Protein 6TNM (pdb70)

Organism: Escherichia coli (strain K12) (NCBI:txid83333)

B-factor: mean 62.76, std 23.42, range [11.41, 174.15]

Radius of gyration: 28.69 Å; Cα contacts (8 Å, |Δi|>4): 1382; chains: 1; bounding box: 67×79×62 Å

CATH classification: 3.90.226.10 (+2 more: 3.40.50.720, 1.10.1040.50)

Foldseek 3Di:
DQADDQQWGKDDDDQQAIEIEGRHPDQAAECEPVNLVSLQVVLVSVVPDPSHAHYEYEYPHQFGHQAHDLLCLLVLLPPDLVVNLVSLLVSLVSLLSVLPRPYQYAYLGHAEQEYVSLLNRLSGLAYEYEQNYKYAYQLLLLQFFRRNCLLQSCCLFQPVQVSLVRGLNSGIDGPVVCCVRGSHVYYDHPVCSVVVRVVVRVCVSVPNDPRVVSSVSSFFAHPADPVRLVVRLVVSVVVNCVPQNDPRVHSVLSSVLSSVCGRHGSSVSSVSSSVSRSVSSNDLLSVLSSLLVVLLVVLVVVLCVLLVPADAWAEEEEEAQALQNLLVQLLLLVLHHFYEYEYADVVRVCNRLVNNVVVLVVCCVPVHDPPVCSVVRSVSYDYDNDCPCQAPGQEYEYPDDLDLVVLLVVVQVSLVVHDDNHAYEYQHQFDWQQVSLVSHPRSLRYWYFHAAPVRVQQQETETEAYPNPHSNNVSNVSSSSVSSVGRYFYFYIAGRQQQRLLVLLLLVLVQLCLQAAEDQVVLQVLCCNPQNFVTGNQLVQQVCWLVNSVVSLVSSCVRCVVFSDDDAATLSNLQVVVVQTHVPVQGGCFGFDQDPVGHTDGHHDPVSVVSSPVSHDHHDDDDSLRSCLSNCLLSLLRLVVSPVVRRGPAPSSQQNCCCSHRVRPSSCSGSLSVCLVPQLLVNVVSLVVVVPSTVSSVRDVVSVVCSVVSHGRDDDDRD

Structure (mmCIF, N/CA/C/O backbone):
data_6TNM
#
_entry.id   6TNM
#
_cell.length_a   130.384
_cell.length_b   214.113
_cell.length_c   76.520
_cell.angle_alpha   90.000
_cell.angle_beta   90.000
_cell.angle_gamma   90.000
#
_symmetry.space_group_name_H-M   'C 2 2 21'
#
loop_
_entity.id
_entity.type
_entity.pdbx_description
1 polymer 'Fatty acid oxidation complex subunit alpha'
2 non-polymer GLYCEROL
3 non-polymer "ADENOSINE-5'-TRIPHOSPHATE"
4 non-polymer 'NITRATE ION'
5 water water
#
loop_
_atom_site.group_PDB
_atom_site.id
_atom_site.type_symbol
_atom_site.label_atom_id
_atom_site.label_alt_id
_atom_site.label_comp_id
_atom_site.label_asym_id
_atom_site.label_entity_id
_atom_site.label_seq_id
_atom_site.pdbx_PDB_ins_code
_atom_site.Cartn_x
_atom_site.Cartn_y
_atom_site.Cartn_z
_atom_site.occupancy
_atom_site.B_iso_or_equiv
_atom_site.auth_seq_id
_atom_site.auth_comp_id
_atom_site.auth_asym_id
_atom_site.auth_atom_id
_atom_site.pdbx_PDB_model_num
ATOM 1 N N . MET A 1 15 ? 58.79773 51.77957 14.73868 1.000 91.15170 1 MET A N 1
ATOM 2 C CA . MET A 1 15 ? 58.08034 52.22653 13.55225 1.000 92.73435 1 MET A CA 1
ATOM 3 C C . MET A 1 15 ? 56.78819 52.94887 13.93119 1.000 89.37515 1 MET A C 1
ATOM 4 O O . MET A 1 15 ? 56.35355 52.89495 15.08114 1.000 90.99893 1 MET A O 1
ATOM 9 N N . LEU A 1 16 ? 56.17936 53.62602 12.95744 1.000 85.07944 2 LEU A N 1
ATOM 10 C CA . LEU A 1 16 ? 55.02648 54.46924 13.25829 1.000 82.32315 2 LEU A CA 1
ATOM 11 C C . LEU A 1 16 ? 53.78012 53.63171 13.51757 1.000 81.41638 2 LEU A C 1
ATOM 12 O O . LEU A 1 16 ? 53.09626 53.81544 14.53184 1.000 84.17269 2 LEU A O 1
ATOM 17 N N . TYR A 1 17 ? 53.46836 52.70750 12.61250 1.000 77.03596 3 TYR A N 1
ATOM 18 C CA . TYR A 1 17 ? 52.27757 51.87995 12.73141 1.000 69.99326 3 TYR A CA 1
ATOM 19 C C . TYR A 1 17 ? 52.58247 50.47116 12.24736 1.000 70.41945 3 TYR A C 1
ATOM 20 O O . TYR A 1 17 ? 53.21766 50.28654 11.20521 1.000 69.76170 3 TYR A O 1
ATOM 29 N N . LYS A 1 18 ? 52.12005 49.48375 13.01110 1.000 69.70356 4 LYS A N 1
ATOM 30 C CA . LYS A 1 18 ? 52.25217 48.07649 12.65847 1.000 69.16632 4 LYS A CA 1
ATOM 31 C C .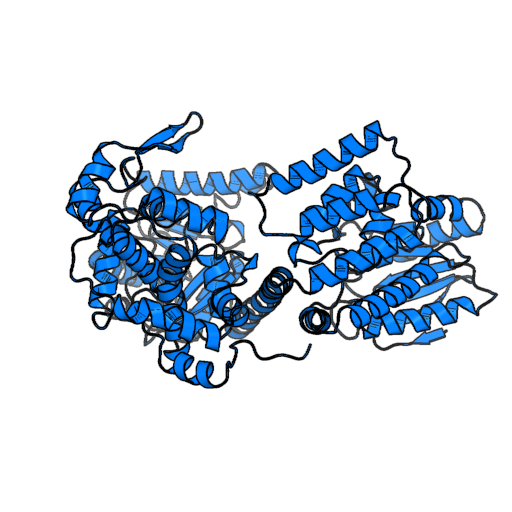 LYS A 1 18 ? 50.87967 47.42924 12.73557 1.000 67.15275 4 LYS A C 1
ATOM 32 O O . LYS A 1 18 ? 50.24075 47.44805 13.79294 1.000 68.96797 4 LYS A O 1
ATOM 38 N N . GLY A 1 19 ? 50.42469 46.86960 11.61476 1.000 63.88222 5 GLY A N 1
ATOM 39 C CA . GLY A 1 19 ? 49.19279 46.11913 11.56156 1.000 58.32205 5 GLY A CA 1
ATOM 40 C C . GLY A 1 19 ? 49.45331 44.65908 11.23285 1.000 58.09419 5 GLY A C 1
ATOM 41 O O . GLY A 1 19 ? 50.59622 44.22292 11.07154 1.000 59.92071 5 GLY A O 1
ATOM 42 N N . ASP A 1 20 ? 48.35587 43.90693 11.13782 1.000 57.82464 6 ASP A N 1
ATOM 43 C CA . ASP A 1 20 ? 48.46522 42.49003 10.81120 1.000 62.30324 6 ASP A CA 1
ATOM 44 C C . ASP A 1 20 ? 48.88847 42.27377 9.36418 1.000 65.26017 6 ASP A C 1
ATOM 45 O O . ASP A 1 20 ? 49.59044 41.30082 9.06521 1.000 67.15437 6 ASP A O 1
ATOM 50 N N . THR A 1 21 ? 48.48760 43.16638 8.45755 1.000 62.12907 7 THR A N 1
ATOM 51 C CA . THR A 1 21 ? 48.76781 42.99921 7.03978 1.000 52.11773 7 THR A CA 1
ATOM 52 C C . THR A 1 21 ? 49.66304 44.07816 6.44577 1.000 50.72453 7 THR A C 1
ATOM 53 O O . THR A 1 21 ? 50.03743 43.96136 5.27321 1.000 48.15908 7 THR A O 1
ATOM 57 N N . LEU A 1 22 ? 50.02039 45.11235 7.20457 1.000 50.62681 8 LEU A N 1
ATOM 58 C CA . LEU A 1 22 ? 50.88290 46.16675 6.68742 1.000 47.93056 8 LEU A CA 1
ATOM 59 C C . LEU A 1 22 ? 51.52574 46.90024 7.85517 1.000 50.41892 8 LEU A C 1
ATOM 60 O O . LEU A 1 22 ? 51.00640 46.89734 8.97389 1.000 50.51529 8 LEU A O 1
ATOM 65 N N . TYR A 1 23 ? 52.66753 47.53064 7.57973 1.000 54.08450 9 TYR A N 1
ATOM 66 C CA . TYR A 1 23 ? 53.36790 48.32494 8.57938 1.000 55.36780 9 TYR A CA 1
ATOM 67 C C . TYR A 1 23 ? 53.89554 49.60053 7.93421 1.000 57.14546 9 TYR A C 1
ATOM 68 O O . TYR A 1 23 ? 53.90075 49.75006 6.70942 1.000 57.03461 9 TYR A O 1
ATOM 77 N N . LEU A 1 24 ? 54.34971 50.52494 8.78060 1.000 58.51287 10 LEU A N 1
ATOM 78 C CA . LEU A 1 24 ? 54.77356 51.85159 8.34854 1.000 60.55076 10 LEU A CA 1
ATOM 79 C C . LEU A 1 24 ? 55.95820 52.29233 9.19502 1.000 62.77484 10 LEU A C 1
ATOM 80 O O . LEU A 1 24 ? 55.90309 52.21007 10.42500 1.000 67.98909 10 LEU A O 1
ATOM 85 N N . ASP A 1 25 ? 57.01792 52.76999 8.54181 1.000 62.30033 11 ASP A N 1
ATOM 86 C CA . ASP A 1 25 ? 58.21923 53.19134 9.25054 1.000 72.21348 11 ASP A CA 1
ATOM 87 C C . ASP A 1 25 ? 58.89639 54.32550 8.49354 1.000 79.37560 11 ASP A C 1
ATOM 88 O O . ASP A 1 25 ? 58.72115 54.48325 7.28235 1.000 85.18202 11 ASP A O 1
ATOM 93 N N . TRP A 1 26 ? 59.67778 55.11607 9.22867 1.000 82.87311 12 TRP A N 1
ATOM 94 C CA . TRP A 1 26 ? 60.52727 56.12171 8.60907 1.000 85.06479 12 TRP A CA 1
ATOM 95 C C . TRP A 1 26 ? 61.68239 55.45193 7.87022 1.000 89.94650 12 TRP A C 1
ATOM 96 O O . TRP A 1 26 ? 62.06477 54.31479 8.15856 1.000 89.21782 12 TRP A O 1
ATOM 107 N N . LEU A 1 27 ? 62.25055 56.17794 6.91127 1.000 94.98383 13 LEU A N 1
ATOM 108 C CA . LEU A 1 27 ? 63.32933 55.61899 6.11136 1.000 98.81578 13 LEU A CA 1
ATOM 109 C C . LEU A 1 27 ? 64.15610 56.74936 5.51786 1.000 103.14229 13 LEU A C 1
ATOM 110 O O . LEU A 1 27 ? 63.64747 57.84734 5.27526 1.000 104.55720 13 LEU A O 1
ATOM 115 N N . GLU A 1 28 ? 65.44183 56.46267 5.30297 1.000 106.81894 14 GLU A N 1
ATOM 116 C CA . GLU A 1 28 ? 66.35319 57.35180 4.58914 1.000 113.29307 14 GLU A CA 1
ATOM 117 C C . GLU A 1 28 ? 66.41131 58.74680 5.20181 1.000 114.27241 14 GLU A C 1
ATOM 118 O O . GLU A 1 28 ? 67.01391 58.94650 6.26164 1.000 116.78203 14 GLU A O 1
ATOM 124 N N . ASP A 1 29 ? 65.78489 59.71890 4.52725 1.000 111.27838 15 ASP A N 1
ATOM 125 C CA . ASP A 1 29 ? 65.83759 61.13645 4.89453 1.000 111.76069 15 ASP A CA 1
ATOM 126 C C . ASP A 1 29 ? 64.41271 61.69252 4.85452 1.000 105.31695 15 ASP A C 1
ATOM 127 O O . ASP A 1 29 ? 63.98948 62.28255 3.85857 1.000 108.51978 15 ASP A O 1
ATOM 132 N N . GLY A 1 30 ? 63.67429 61.49464 5.94497 1.000 104.60362 16 GLY A N 1
ATOM 133 C CA . GLY A 1 30 ? 62.35827 62.08559 6.09188 1.000 101.02175 16 GLY A CA 1
ATOM 134 C C . GLY A 1 30 ? 61.29034 61.57970 5.15160 1.000 97.95823 16 GLY A C 1
ATOM 135 O O . GLY A 1 30 ? 60.28012 62.26089 4.96294 1.000 98.36561 16 GLY A O 1
ATOM 136 N N . ILE A 1 31 ? 61.47261 60.40581 4.55671 1.000 90.27913 17 ILE A N 1
ATOM 137 C CA . ILE A 1 31 ? 60.47693 59.80154 3.67841 1.000 86.98618 17 ILE A CA 1
ATOM 138 C C . ILE A 1 31 ? 59.92227 58.56280 4.36763 1.000 84.91523 17 ILE A C 1
ATOM 139 O O . ILE A 1 31 ? 60.68420 57.72670 4.86847 1.000 87.61067 17 ILE A O 1
ATOM 144 N N . ALA A 1 32 ? 58.59741 58.45962 4.41652 1.000 81.19008 18 ALA A N 1
ATOM 145 C CA . ALA A 1 32 ? 57.95645 57.31272 5.03471 1.000 71.04183 18 ALA A CA 1
ATOM 146 C C . ALA A 1 32 ? 57.89015 56.14780 4.05120 1.000 72.65465 18 ALA A C 1
ATOM 147 O O . ALA A 1 32 ? 58.12223 56.29550 2.84792 1.000 79.21238 18 ALA A O 1
ATOM 149 N N . GLU A 1 33 ? 57.56358 54.97193 4.58123 1.000 67.34166 19 GLU A N 1
ATOM 150 C CA . GLU A 1 33 ? 57.49822 53.75125 3.78320 1.000 64.41000 19 GLU A CA 1
ATOM 151 C C . GLU A 1 33 ? 56.35324 52.89200 4.30005 1.000 58.88503 19 GLU A C 1
ATOM 152 O O . GLU A 1 33 ? 56.40331 52.40461 5.43414 1.000 60.86994 19 GLU A O 1
ATOM 158 N N . LEU A 1 34 ? 55.32836 52.70623 3.47145 1.000 55.10283 20 LEU A N 1
ATOM 159 C CA . LEU A 1 34 ? 54.20940 51.82446 3.78099 1.000 52.46906 20 LEU A CA 1
ATOM 160 C C . LEU A 1 34 ? 54.39197 50.51677 3.02222 1.000 54.99076 20 LEU A C 1
ATOM 161 O O . LEU A 1 34 ? 54.35879 50.50145 1.78703 1.000 62.51366 20 LEU A O 1
ATOM 166 N N . VAL A 1 35 ? 54.57975 49.42707 3.75999 1.000 50.78282 21 VAL A N 1
ATOM 167 C CA . VAL A 1 35 ? 54.82290 48.10987 3.18573 1.000 51.51481 21 VAL A CA 1
ATOM 168 C C . VAL A 1 35 ? 53.60839 47.23303 3.44806 1.000 48.16722 21 VAL A C 1
ATOM 169 O O . VAL A 1 35 ? 53.12610 47.15288 4.58376 1.000 48.65048 21 VAL A O 1
ATOM 173 N N . PHE A 1 36 ? 53.11744 46.57602 2.40058 1.000 49.55232 22 PHE A N 1
ATOM 174 C CA . PHE A 1 36 ? 52.03570 45.60247 2.52754 1.000 52.44080 22 PHE A CA 1
ATOM 175 C C . PHE A 1 36 ? 52.66762 44.23769 2.76784 1.000 58.16040 22 PHE A C 1
ATOM 176 O O . PHE A 1 36 ? 53.12561 43.57831 1.83173 1.000 60.25039 22 PHE A O 1
ATOM 184 N N . ASP A 1 37 ? 52.69280 43.80860 4.02740 1.000 60.56457 23 ASP A N 1
ATOM 185 C CA . ASP A 1 37 ? 53.29194 42.53445 4.42409 1.000 65.47843 23 ASP A CA 1
ATOM 186 C C . ASP A 1 37 ? 52.21686 41.70533 5.12113 1.000 65.41549 23 ASP A C 1
ATOM 187 O O . ASP A 1 37 ? 52.15528 41.64196 6.35113 1.000 69.06833 23 ASP A O 1
ATOM 192 N N . ALA A 1 38 ? 51.36669 41.06811 4.32036 1.000 60.06557 24 ALA A N 1
ATOM 193 C CA . ALA A 1 38 ? 50.32584 40.20654 4.84724 1.000 55.79086 24 ALA A CA 1
ATOM 194 C C . ALA A 1 38 ? 50.93979 38.94582 5.45354 1.000 58.86378 24 ALA A C 1
ATOM 195 O O . ALA A 1 38 ? 52.06245 38.56544 5.11545 1.000 59.68210 24 ALA A O 1
ATOM 197 N N . PRO A 1 39 ? 50.22559 38.28368 6.36881 1.000 56.91993 25 PRO A N 1
ATOM 198 C CA . PRO A 1 39 ? 50.76025 37.03897 6.94257 1.000 57.28517 25 PRO A CA 1
ATOM 199 C C . PRO A 1 39 ? 50.79233 35.88198 5.96081 1.000 62.06745 25 PRO A C 1
ATOM 200 O O . PRO A 1 39 ? 51.51622 34.90837 6.20402 1.000 62.85497 25 PRO A O 1
ATOM 204 N N . GLY A 1 40 ? 50.04504 35.95463 4.86793 1.000 66.85352 26 GLY A N 1
ATOM 205 C CA . GLY A 1 40 ? 49.96112 34.87700 3.90274 1.000 70.73936 26 GLY A CA 1
ATOM 206 C C . GLY A 1 40 ? 50.95596 35.01300 2.77188 1.000 75.02206 26 GLY A C 1
ATOM 207 O O . GLY A 1 40 ? 52.06169 35.53705 2.93849 1.000 76.96163 26 GLY A O 1
ATOM 208 N N . SER A 1 41 ? 50.55367 34.52949 1.59752 1.000 78.31449 27 SER A N 1
ATOM 209 C CA . SER A 1 41 ? 51.40409 34.55247 0.41600 1.000 74.48352 27 SER A CA 1
ATOM 210 C C . SER A 1 41 ? 51.10647 35.71444 -0.52065 1.000 62.86467 27 SER A C 1
ATOM 211 O O . SER A 1 41 ? 51.98433 36.10118 -1.29935 1.000 59.62221 27 SER A O 1
ATOM 214 N N . VAL A 1 42 ? 49.90125 36.27637 -0.46914 1.000 55.12094 28 VAL A N 1
ATOM 215 C CA . VAL A 1 42 ? 49.52229 37.38809 -1.33086 1.000 51.34583 28 VAL A CA 1
ATOM 216 C C . VAL A 1 42 ? 48.78350 38.42597 -0.49717 1.000 47.61213 28 VAL A C 1
ATOM 217 O O . VAL A 1 42 ? 48.04948 38.09323 0.43747 1.000 50.07320 28 VAL A O 1
ATOM 221 N N . ASN A 1 43 ? 48.98478 39.69388 -0.84219 1.000 42.20743 29 ASN A N 1
ATOM 222 C CA . ASN A 1 43 ? 48.36891 40.80587 -0.13141 1.000 35.62698 29 ASN A CA 1
ATOM 223 C C . ASN A 1 43 ? 47.06499 41.19071 -0.81574 1.000 41.74309 29 ASN A C 1
ATOM 224 O O . ASN A 1 43 ? 47.01340 41.31160 -2.04415 1.000 49.41358 29 ASN A O 1
ATOM 229 N N . LYS A 1 44 ? 46.01354 41.37618 -0.02136 1.000 27.17819 30 LYS A N 1
ATOM 230 C CA . LYS A 1 44 ? 44.70110 41.70715 -0.55403 1.000 31.96850 30 LYS A CA 1
ATOM 231 C C . LYS A 1 44 ? 44.06930 42.80713 0.28611 1.000 33.93811 30 LYS A C 1
ATOM 232 O O . LYS A 1 44 ? 44.27251 42.87767 1.50108 1.000 36.50459 30 LYS A O 1
ATOM 238 N N . LEU A 1 45 ? 43.29757 43.66934 -0.37841 1.000 35.28618 31 LEU A N 1
ATOM 239 C CA . LEU A 1 45 ? 42.59333 44.76247 0.29202 1.000 38.96982 31 LEU A CA 1
ATOM 240 C C . LEU A 1 45 ? 41.27095 44.24186 0.85626 1.000 49.99688 31 LEU A C 1
ATOM 241 O O . LEU A 1 45 ? 40.17487 44.58085 0.40428 1.000 58.95874 31 LEU A O 1
ATOM 246 N N . ASP A 1 46 ? 41.39476 43.39064 1.87086 1.000 49.93542 32 ASP A N 1
ATOM 247 C CA . ASP A 1 46 ? 40.22681 42.91206 2.58907 1.000 46.64642 32 ASP A CA 1
ATOM 248 C C . ASP A 1 46 ? 39.65918 44.03748 3.45363 1.000 47.52306 32 ASP A C 1
ATOM 249 O O . ASP A 1 46 ? 40.20986 45.13957 3.53192 1.000 49.76081 32 ASP A O 1
ATOM 254 N N . THR A 1 47 ? 38.53104 43.75477 4.10991 1.000 48.01819 33 THR A N 1
ATOM 255 C CA . THR A 1 47 ? 37.88385 44.77075 4.93504 1.000 49.78527 33 THR A CA 1
ATOM 256 C C . THR A 1 47 ? 38.78914 45.23514 6.06869 1.000 54.06295 33 THR A C 1
ATOM 257 O O . THR A 1 47 ? 38.74924 46.40907 6.45647 1.000 58.35052 33 THR A O 1
ATOM 261 N N . ALA A 1 48 ? 39.61891 44.33707 6.60272 1.000 54.84744 34 ALA A N 1
ATOM 262 C CA . ALA A 1 48 ? 40.53675 44.72612 7.66731 1.000 48.17829 34 ALA A CA 1
ATOM 263 C C . ALA A 1 48 ? 41.70454 45.53967 7.12233 1.000 44.18412 34 ALA A C 1
ATOM 264 O O . ALA A 1 48 ? 42.16666 46.48382 7.77352 1.000 42.78777 34 ALA A O 1
ATOM 266 N N . THR A 1 49 ? 42.19678 45.18949 5.93069 1.000 43.14327 35 THR A N 1
ATOM 267 C CA . THR A 1 49 ? 43.33884 45.90316 5.36625 1.000 41.75194 35 THR A CA 1
ATOM 268 C C . THR A 1 49 ? 42.95841 47.32183 4.95758 1.000 41.24101 35 THR A C 1
ATOM 269 O O . THR A 1 49 ? 43.75961 48.25177 5.10805 1.000 43.31925 35 THR A O 1
ATOM 273 N N . VAL A 1 50 ? 41.74345 47.50818 4.43518 1.000 37.75583 36 VAL A N 1
ATOM 274 C CA . VAL A 1 50 ? 41.25937 48.85693 4.15054 1.000 37.81978 36 VAL A CA 1
ATOM 275 C C . VAL A 1 50 ? 41.17592 49.66781 5.43707 1.000 41.00626 36 VAL A C 1
ATOM 276 O O . VAL A 1 50 ? 41.52346 50.85518 5.46698 1.000 41.22717 36 VAL A O 1
ATOM 280 N N . ALA A 1 51 ? 40.71997 49.03718 6.52160 1.000 44.02167 37 ALA A N 1
ATOM 281 C CA . ALA A 1 51 ? 40.70865 49.70049 7.82086 1.000 43.36873 37 ALA A CA 1
ATOM 282 C C . ALA A 1 51 ? 42.12516 49.92914 8.32912 1.000 46.10488 37 ALA A C 1
ATOM 283 O O . ALA A 1 51 ? 42.45855 51.02253 8.80126 1.000 46.40615 37 ALA A O 1
ATOM 285 N N . SER A 1 52 ? 42.97198 48.89920 8.24640 1.000 46.48319 38 SER A N 1
ATOM 286 C CA . SER A 1 52 ? 44.35316 49.03469 8.69411 1.000 42.29081 38 SER A CA 1
ATOM 287 C C . SER A 1 52 ? 45.09397 50.09408 7.88998 1.000 42.40648 38 SER A C 1
ATOM 288 O O . SER A 1 52 ? 45.99109 50.76135 8.41786 1.000 45.09126 38 SER A O 1
ATOM 291 N N . LEU A 1 53 ? 44.72987 50.26544 6.61687 1.000 43.56550 39 LEU A N 1
ATOM 292 C CA . LEU A 1 53 ? 45.28466 51.35801 5.82544 1.000 46.60974 39 LEU A CA 1
ATOM 293 C C . LEU A 1 53 ? 44.77870 52.70694 6.32180 1.000 49.95572 39 LEU A C 1
ATOM 294 O O . LEU A 1 53 ? 45.52806 53.69030 6.33471 1.000 51.11797 39 LEU A O 1
ATOM 299 N N . GLY A 1 54 ? 43.51187 52.77077 6.73931 1.000 48.57321 40 GLY A N 1
ATOM 300 C CA . GLY A 1 54 ? 42.96079 54.03049 7.21370 1.000 50.59748 40 GLY A CA 1
ATOM 301 C C . GLY A 1 54 ? 43.65848 54.54596 8.45741 1.000 56.47597 40 GLY A C 1
ATOM 302 O O . GLY A 1 54 ? 43.87248 55.75167 8.60681 1.000 59.95207 40 GLY A O 1
ATOM 303 N N . GLU A 1 55 ? 44.02115 53.64088 9.36888 1.000 55.71435 41 GLU A N 1
ATOM 304 C CA . GLU A 1 55 ? 44.77345 54.04975 10.54921 1.000 58.12492 41 GLU A CA 1
ATOM 305 C C . GLU A 1 55 ? 46.20849 54.41754 10.19758 1.000 59.64217 41 GLU A C 1
ATOM 306 O O . GLU A 1 55 ? 46.80027 55.28770 10.84616 1.000 63.82867 41 GLU A O 1
ATOM 312 N N . ALA A 1 56 ? 46.78048 53.77337 9.17741 1.000 55.96144 42 ALA A N 1
ATOM 313 C CA . ALA A 1 56 ? 48.15089 54.08164 8.78284 1.000 51.62067 42 ALA A CA 1
ATOM 314 C C . ALA A 1 56 ? 48.24065 55.44949 8.11802 1.000 52.92117 42 ALA A C 1
ATOM 315 O O . ALA A 1 56 ? 49.16669 56.22089 8.39670 1.000 51.38812 42 ALA A O 1
ATOM 317 N N . ILE A 1 57 ? 47.29024 55.76722 7.23512 1.000 54.73548 43 ILE A N 1
ATOM 318 C CA . ILE A 1 57 ? 47.28752 57.07677 6.59072 1.000 58.55229 43 ILE A CA 1
ATOM 319 C C . ILE A 1 57 ? 47.04641 58.17565 7.61821 1.000 65.30002 43 ILE A C 1
ATOM 320 O O . ILE A 1 57 ? 47.65619 59.24992 7.55229 1.000 67.33920 43 ILE A O 1
ATOM 325 N N . GLY A 1 58 ? 46.16233 57.92369 8.58721 1.000 65.99691 44 GLY A N 1
ATOM 326 C CA . GLY A 1 58 ? 45.89637 58.91636 9.61514 1.000 68.10740 44 GLY A CA 1
ATOM 327 C C . GLY A 1 58 ? 47.12305 59.27350 10.43037 1.000 71.79797 44 GLY A C 1
ATOM 328 O O . GLY A 1 58 ? 47.26669 60.41550 10.87632 1.000 72.24180 44 GLY A O 1
ATOM 329 N N . VAL A 1 59 ? 48.02108 58.30848 10.63926 1.000 69.08196 45 VAL A N 1
ATOM 330 C CA . VAL A 1 59 ? 49.28157 58.60378 11.31232 1.000 66.12537 45 VAL A CA 1
ATOM 331 C C . VAL A 1 59 ? 50.14933 59.50352 10.44076 1.000 69.83339 45 VAL A C 1
ATOM 332 O O . VAL A 1 59 ? 50.83832 60.40101 10.94126 1.000 72.58180 45 VAL A O 1
ATOM 336 N N . LEU A 1 60 ? 50.11921 59.28942 9.12283 1.000 69.19721 46 LEU A N 1
ATOM 337 C CA . LEU A 1 60 ? 50.86259 60.14364 8.20340 1.000 65.69683 46 LEU A CA 1
ATOM 338 C C . LEU A 1 60 ? 50.31461 61.56420 8.15423 1.000 63.34546 46 LEU A C 1
ATOM 339 O O . LEU A 1 60 ? 51.01326 62.46782 7.68351 1.000 61.37202 46 LEU A O 1
ATOM 344 N N . GLU A 1 61 ? 49.08947 61.78083 8.62527 1.000 64.91444 47 GLU A N 1
ATOM 345 C CA . GLU A 1 61 ? 48.45672 63.09166 8.59403 1.000 64.79801 47 GLU A CA 1
ATOM 346 C C . GLU A 1 61 ? 48.74803 63.92528 9.83481 1.000 64.90416 47 GLU A C 1
ATOM 347 O O . GLU A 1 61 ? 48.26195 65.05732 9.93086 1.000 63.62753 47 GLU A O 1
ATOM 353 N N . GLN A 1 62 ? 49.52291 63.39850 10.78297 1.000 68.98321 48 GLN A N 1
ATOM 354 C CA . GLN A 1 62 ? 49.86100 64.11446 12.00718 1.000 76.13030 48 GLN A CA 1
ATOM 355 C C . GLN A 1 62 ? 51.36354 64.08179 12.26260 1.000 83.92136 48 GLN A C 1
ATOM 356 O O . GLN A 1 62 ? 51.80930 64.15963 13.41041 1.000 90.16558 48 GLN A O 1
ATOM 362 N N . GLN A 1 63 ? 52.15283 63.96574 11.19620 1.000 85.27775 49 GLN A N 1
ATOM 363 C CA . GLN A 1 63 ? 53.61094 64.00240 11.25900 1.000 86.58378 49 GLN A CA 1
ATOM 364 C C . GLN A 1 63 ? 54.07820 65.19939 10.44047 1.000 85.00475 49 GLN A C 1
ATOM 365 O O . GLN A 1 63 ? 54.05654 65.15945 9.20544 1.000 81.02139 49 GLN A O 1
ATOM 371 N N . SER A 1 64 ? 54.49718 66.26357 11.12840 1.000 92.13942 50 SER A N 1
ATOM 372 C CA . SER A 1 64 ? 54.86069 67.50214 10.44998 1.000 92.92060 50 SER A CA 1
ATOM 373 C C . SER A 1 64 ? 56.16106 67.38524 9.66667 1.000 102.87541 50 SER A C 1
ATOM 374 O O . SER A 1 64 ? 56.40545 68.20119 8.77126 1.000 100.87736 50 SER A O 1
ATOM 377 N N . ASP A 1 65 ? 56.99560 66.39900 9.98137 1.000 113.09684 51 ASP A N 1
ATOM 378 C CA . ASP A 1 65 ? 58.29303 66.22901 9.34356 1.000 117.89258 51 ASP A CA 1
ATOM 379 C C . ASP A 1 65 ? 58.22059 65.39062 8.07407 1.000 112.83023 51 ASP A C 1
ATOM 380 O O . ASP A 1 65 ? 59.26490 65.06766 7.49853 1.000 116.35451 51 ASP A O 1
ATOM 385 N N . LEU A 1 66 ? 57.01848 65.03416 7.62874 1.000 99.10064 52 LEU A N 1
ATOM 386 C CA . LEU A 1 66 ? 56.86979 64.16487 6.47004 1.000 85.11407 52 LEU A CA 1
ATOM 387 C C . LEU A 1 66 ? 57.22083 64.91456 5.19159 1.000 89.48756 52 LEU A C 1
ATOM 388 O O . LEU A 1 66 ? 56.69687 66.00191 4.93062 1.000 91.12502 52 LEU A O 1
ATOM 393 N N . LYS A 1 67 ? 58.11310 64.32916 4.39224 1.000 89.50937 53 LYS A N 1
ATOM 394 C CA . LYS A 1 67 ? 58.49116 64.90536 3.11141 1.000 87.66438 53 LYS A CA 1
ATOM 395 C C . LYS A 1 67 ? 58.34320 63.94790 1.93962 1.000 91.38429 53 LYS A C 1
ATOM 396 O O . LYS A 1 67 ? 58.39237 64.40309 0.79220 1.000 90.89548 53 LYS A O 1
ATOM 402 N N . GLY A 1 68 ? 58.15011 62.65429 2.18198 1.000 94.37417 54 GLY A N 1
ATOM 403 C CA . GLY A 1 68 ? 57.94105 61.70487 1.10535 1.000 88.31110 54 GLY A CA 1
ATOM 404 C C . GLY A 1 68 ? 57.22727 60.47243 1.60740 1.000 82.04999 54 GLY A C 1
ATOM 405 O O . GLY A 1 68 ? 57.29505 60.13058 2.79218 1.000 86.09955 54 GLY A O 1
ATOM 406 N N . LEU A 1 69 ? 56.53292 59.80333 0.68813 1.000 71.44465 55 LEU A N 1
ATOM 407 C CA . LEU A 1 69 ? 55.82271 58.57173 1.00848 1.000 62.19098 55 LEU A CA 1
ATOM 408 C C . LEU A 1 69 ? 56.05899 57.54301 -0.08514 1.000 57.43988 55 LEU A C 1
ATOM 409 O O . LEU A 1 69 ? 55.90215 57.84517 -1.27222 1.000 56.59832 55 LEU A O 1
ATOM 414 N N . LEU A 1 70 ? 56.42606 56.32896 0.32404 1.000 51.91461 56 LEU A N 1
ATOM 415 C CA . LEU A 1 70 ? 56.67040 55.21846 -0.58505 1.000 50.83683 56 LEU A CA 1
ATOM 416 C C . LEU A 1 70 ? 55.80917 54.03131 -0.18188 1.000 57.02626 56 LEU A C 1
ATOM 417 O O . LEU A 1 70 ? 55.72423 53.68897 1.00187 1.000 64.99289 56 LEU A O 1
ATOM 422 N N . LEU A 1 71 ? 55.18049 53.40268 -1.17266 1.000 52.18563 57 LEU A N 1
ATOM 423 C CA . LEU A 1 71 ? 54.32977 52.23967 -0.96332 1.000 49.87897 57 LEU A CA 1
ATOM 424 C C . LEU A 1 71 ? 54.89463 51.06483 -1.74536 1.000 53.25243 57 LEU A C 1
ATOM 425 O O . LEU A 1 71 ? 55.13518 51.17721 -2.95182 1.000 56.90470 57 LEU A O 1
ATOM 430 N N . ARG A 1 72 ? 55.09786 49.94063 -1.06168 1.000 51.04589 58 ARG A N 1
ATOM 431 C CA . ARG A 1 72 ? 55.72159 48.77647 -1.67471 1.000 52.71543 58 ARG A CA 1
ATOM 432 C C . ARG A 1 72 ? 55.16549 47.51328 -1.02535 1.000 50.09332 58 ARG A C 1
ATOM 433 O O . ARG A 1 72 ? 54.31907 47.57092 -0.12855 1.000 42.59729 58 ARG A O 1
ATOM 441 N N . SER A 1 73 ? 55.65331 46.36185 -1.48866 1.000 53.22967 59 SER A N 1
ATOM 442 C CA . SER A 1 73 ? 55.19808 45.06310 -1.01204 1.000 58.19579 59 SER A CA 1
ATOM 443 C C . SER A 1 73 ? 56.38861 44.14063 -0.79395 1.000 67.69767 59 SER A C 1
ATOM 444 O O . SER A 1 73 ? 57.33625 44.13969 -1.58475 1.000 71.45197 59 SER A O 1
ATOM 447 N N . ASN A 1 74 ? 56.33133 43.35029 0.27797 1.000 69.50860 60 ASN A N 1
ATOM 448 C CA . ASN A 1 74 ? 57.35261 42.34917 0.56329 1.000 70.73555 60 ASN A CA 1
ATOM 449 C C . ASN A 1 74 ? 57.06988 41.00898 -0.09938 1.000 65.51403 60 ASN A C 1
ATOM 450 O O . ASN A 1 74 ? 57.87597 40.08275 0.04260 1.000 64.26382 60 ASN A O 1
ATOM 455 N N . LYS A 1 75 ? 55.95289 40.88107 -0.80906 1.000 63.52839 61 LYS A N 1
ATOM 456 C CA . LYS A 1 75 ? 55.56414 39.63678 -1.45087 1.000 64.80066 61 LYS A CA 1
ATOM 457 C C . LYS A 1 75 ? 56.02119 39.62677 -2.90728 1.000 66.86310 61 LYS A C 1
ATOM 458 O O . LYS A 1 75 ? 56.55316 40.61000 -3.43042 1.000 64.10088 61 LYS A O 1
ATOM 464 N N . ALA A 1 76 ? 55.80354 38.48765 -3.56951 1.000 66.78880 62 ALA A N 1
ATOM 465 C CA . ALA A 1 76 ? 56.14328 38.37236 -4.98384 1.000 64.36091 62 ALA A CA 1
ATOM 466 C C . ALA A 1 76 ? 55.33939 39.36004 -5.81793 1.000 63.57759 62 ALA A C 1
ATOM 467 O O . ALA A 1 76 ? 55.88515 40.04878 -6.68753 1.000 67.17667 62 ALA A O 1
ATOM 469 N N . ALA A 1 77 ? 54.03808 39.44141 -5.56643 1.000 61.83756 63 ALA A N 1
ATOM 470 C CA . ALA A 1 77 ? 53.18118 40.41208 -6.22827 1.000 60.49749 63 ALA A CA 1
ATOM 471 C C . ALA A 1 77 ? 53.09922 41.67280 -5.36897 1.000 63.16407 63 ALA A C 1
ATOM 472 O O . ALA A 1 77 ? 53.83967 41.83458 -4.39658 1.000 66.75669 63 ALA A O 1
ATOM 474 N N . PHE A 1 78 ? 52.19806 42.58144 -5.72611 1.000 58.62199 64 PHE A N 1
ATOM 475 C CA . PHE A 1 78 ? 51.94897 43.76918 -4.92057 1.000 51.18975 64 PHE A CA 1
ATOM 476 C C . PHE A 1 78 ? 50.69904 43.56408 -4.07361 1.000 47.56073 64 PHE A C 1
ATOM 477 O O . PHE A 1 78 ? 50.77741 43.13282 -2.92311 1.000 47.08463 64 PHE A O 1
ATOM 485 N N . ILE A 1 79 ? 49.54061 43.86689 -4.65038 1.000 43.69559 65 ILE A N 1
ATOM 486 C CA . ILE A 1 79 ? 48.24793 43.56190 -4.04268 1.000 40.09706 65 ILE A CA 1
ATOM 487 C C . ILE A 1 79 ? 47.42534 42.81632 -5.08254 1.000 44.58182 65 ILE A C 1
ATOM 488 O O . ILE A 1 79 ? 47.13598 43.36026 -6.15766 1.000 47.29252 65 ILE A O 1
ATOM 493 N N . VAL A 1 80 ? 47.07037 41.57013 -4.77187 1.000 49.28667 66 VAL A N 1
ATOM 494 C CA . VAL A 1 80 ? 46.28680 40.75025 -5.68935 1.000 52.07191 66 VAL A CA 1
ATOM 495 C C . VAL A 1 80 ? 44.91993 41.37913 -5.96333 1.000 53.15486 66 VAL A C 1
ATOM 496 O O . VAL A 1 80 ? 44.34546 41.19397 -7.04512 1.000 58.19333 66 VAL A O 1
ATOM 500 N N . GLY A 1 81 ? 44.39489 42.16201 -5.01893 1.000 47.63256 67 GLY A N 1
ATOM 501 C CA . GLY A 1 81 ? 43.10768 42.81664 -5.19362 1.000 41.71439 67 GLY A CA 1
ATOM 502 C C . GLY A 1 81 ? 42.31039 42.86757 -3.91142 1.000 40.26442 67 GLY A C 1
ATOM 503 O O . GLY A 1 81 ? 42.88767 42.84798 -2.82278 1.000 48.33098 67 GLY A O 1
ATOM 504 N N . ALA A 1 82 ? 40.98994 42.94256 -4.00985 1.000 35.43424 68 ALA A N 1
ATOM 505 C CA . ALA A 1 82 ? 40.18288 42.76822 -2.81718 1.000 34.02000 68 ALA A CA 1
ATOM 506 C C . ALA A 1 82 ? 40.03996 41.27936 -2.51437 1.000 44.02595 68 ALA A C 1
ATOM 507 O O . ALA A 1 82 ? 40.32888 40.41640 -3.34809 1.000 52.96321 68 ALA A O 1
ATOM 509 N N . ASP A 1 83 ? 39.59835 40.97680 -1.29936 1.000 43.93054 69 ASP A N 1
ATOM 510 C CA . ASP A 1 83 ? 39.44351 39.59118 -0.87533 1.000 47.65225 69 ASP A CA 1
ATOM 511 C C . ASP A 1 83 ? 38.11761 39.06319 -1.40970 1.000 47.49261 69 ASP A C 1
ATOM 512 O O . ASP A 1 83 ? 37.04628 39.47919 -0.95659 1.000 47.62884 69 ASP A O 1
ATOM 517 N N . ILE A 1 84 ? 38.18962 38.14451 -2.37727 1.000 46.51278 70 ILE A N 1
ATOM 518 C CA . ILE A 1 84 ? 36.97488 37.61960 -2.99525 1.000 42.27329 70 ILE A CA 1
ATOM 519 C C . ILE A 1 84 ? 36.20700 36.73994 -2.01518 1.000 41.29506 70 ILE A C 1
ATOM 520 O O . ILE A 1 84 ? 34.97591 36.63603 -2.09521 1.000 42.15019 70 ILE A O 1
ATOM 525 N N . THR A 1 85 ? 36.90329 36.11387 -1.06287 1.000 40.80463 71 THR A N 1
ATOM 526 C CA . THR A 1 85 ? 36.21747 35.31113 -0.05532 1.000 41.02826 71 THR A CA 1
ATOM 527 C C . THR A 1 85 ? 35.24334 36.13924 0.77197 1.000 43.10961 71 THR A C 1
ATOM 528 O O . THR A 1 85 ? 34.30778 35.58058 1.35381 1.000 47.68734 71 THR A O 1
ATOM 532 N N . GLU A 1 86 ? 35.43791 37.45612 0.83490 1.000 41.22066 72 GLU A N 1
ATOM 533 C CA . GLU A 1 86 ? 34.47787 38.34876 1.46931 1.000 39.85332 72 GLU A CA 1
ATOM 534 C C . GLU A 1 86 ? 33.40888 38.85776 0.50979 1.000 44.66448 72 GLU A C 1
ATOM 535 O O . GLU A 1 86 ? 32.42441 39.44789 0.96790 1.000 45.71099 72 GLU A O 1
ATOM 541 N N . PHE A 1 87 ? 33.57167 38.64095 -0.79936 1.000 42.68729 73 PHE A N 1
ATOM 542 C CA . PHE A 1 87 ? 32.67534 39.25720 -1.77572 1.000 41.13899 73 PHE A CA 1
ATOM 543 C C . PHE A 1 87 ? 31.23501 38.79574 -1.58870 1.000 37.31800 73 PHE A C 1
ATOM 544 O O . PHE A 1 87 ? 30.31074 39.61643 -1.56571 1.000 34.67878 73 PHE A O 1
ATOM 552 N N . LEU A 1 88 ? 31.01936 37.48246 -1.46463 1.000 35.52266 74 LEU A N 1
ATOM 553 C CA . LEU A 1 88 ? 29.65529 36.98386 -1.31033 1.000 37.08692 74 LEU A CA 1
ATOM 554 C C . LEU A 1 88 ? 29.00233 37.51537 -0.04188 1.000 44.88165 74 LEU A C 1
ATOM 555 O O . LEU A 1 88 ? 27.77796 37.68047 0.00369 1.000 48.19746 74 LEU A O 1
ATOM 560 N N . SER A 1 89 ? 29.79573 37.79080 0.99355 1.000 44.37254 75 SER A N 1
ATOM 561 C CA . SER A 1 89 ? 29.25104 38.41267 2.19455 1.000 38.42925 75 SER A CA 1
ATOM 562 C C . SER A 1 89 ? 29.01044 39.90248 1.98167 1.000 36.24697 75 SER A C 1
ATOM 563 O O . SER A 1 89 ? 27.99922 40.44398 2.44154 1.000 37.71640 75 SER A O 1
ATOM 566 N N . LEU A 1 90 ? 29.93085 40.57484 1.28340 1.000 37.28233 76 LEU A N 1
ATOM 567 C CA . LEU A 1 90 ? 29.73764 41.98014 0.93670 1.000 34.20403 76 LEU A CA 1
ATOM 568 C C . LEU A 1 90 ? 28.50128 42.17752 0.06965 1.000 34.51337 76 LEU A C 1
ATOM 569 O O . LEU A 1 90 ? 27.80770 43.19480 0.19389 1.000 32.86564 76 LEU A O 1
ATOM 574 N N . PHE A 1 91 ? 28.20917 41.21800 -0.80983 1.000 37.24826 77 PHE A N 1
ATOM 575 C CA . PHE A 1 91 ? 27.03523 41.28460 -1.67281 1.000 36.53399 77 PHE A CA 1
ATOM 576 C C . PHE A 1 91 ? 25.72564 41.18762 -0.90504 1.000 37.21273 77 PHE A C 1
ATOM 577 O O . PHE A 1 91 ? 24.67860 41.52301 -1.46745 1.000 37.23807 77 PHE A O 1
ATOM 585 N N . LEU A 1 92 ? 25.75531 40.74445 0.35098 1.000 34.46666 78 LEU A N 1
ATOM 586 C CA . LEU A 1 92 ? 24.54011 40.50190 1.11772 1.000 29.53382 78 LEU A CA 1
ATOM 587 C C . LEU A 1 92 ? 24.15216 41.65046 2.03641 1.000 32.86679 78 LEU A C 1
ATOM 588 O O . LEU A 1 92 ? 22.97156 41.77215 2.38096 1.000 34.24087 78 LEU A O 1
ATOM 593 N N . VAL A 1 93 ? 25.10492 42.48192 2.45244 1.000 30.92497 79 VAL A N 1
ATOM 594 C CA . VAL A 1 93 ? 24.81676 43.59882 3.35131 1.000 32.70205 79 VAL A CA 1
ATOM 595 C C . VAL A 1 93 ? 23.89867 44.56883 2.61314 1.000 36.29531 79 VAL A C 1
ATOM 596 O O . VAL A 1 93 ? 23.98055 44.67429 1.38037 1.000 41.44392 79 VAL A O 1
ATOM 600 N N . PRO A 1 94 ? 22.99014 45.26102 3.30472 1.000 40.93166 80 PRO A N 1
ATOM 601 C CA . PRO A 1 94 ? 22.03533 46.13313 2.60808 1.000 44.31118 80 PRO A CA 1
ATOM 602 C C . PRO A 1 94 ? 22.73359 47.21591 1.79757 1.000 46.98226 80 PRO A C 1
ATOM 603 O O . PRO A 1 94 ? 23.88347 47.58186 2.05097 1.000 43.63495 80 PRO A O 1
ATOM 607 N N . GLU A 1 95 ? 22.00536 47.73450 0.80482 1.000 57.37743 81 GLU A N 1
ATOM 608 C CA . GLU A 1 95 ? 22.61420 48.63180 -0.17269 1.000 60.27027 81 GLU A CA 1
ATOM 609 C C . GLU A 1 95 ? 23.11177 49.91545 0.47841 1.000 60.61812 81 GLU A C 1
ATOM 610 O O . GLU A 1 95 ? 24.16567 50.44142 0.10227 1.000 64.99999 81 GLU A O 1
ATOM 616 N N . GLU A 1 96 ? 22.36889 50.43369 1.45823 1.000 57.29003 82 GLU A N 1
ATOM 617 C CA . GLU A 1 96 ? 22.79909 51.64368 2.15152 1.000 54.75499 82 GLU A CA 1
ATOM 618 C C . GLU A 1 96 ? 24.06772 51.40017 2.95945 1.000 49.86652 82 GLU A C 1
ATOM 619 O O . GLU A 1 96 ? 24.97673 52.23860 2.96682 1.000 48.70107 82 GLU A O 1
ATOM 625 N N . GLN A 1 97 ? 24.14448 50.26206 3.65236 1.000 50.62420 83 GLN A N 1
ATOM 626 C CA . GLN A 1 97 ? 25.33056 49.96128 4.44746 1.000 51.80500 83 GLN A CA 1
ATOM 627 C C . GLN A 1 97 ? 26.54659 49.72872 3.56103 1.000 45.48864 83 GLN A C 1
ATOM 628 O O . GLN A 1 97 ? 27.64765 50.19770 3.87292 1.000 44.98266 83 GLN A O 1
ATOM 634 N N . LEU A 1 98 ? 26.36840 49.00664 2.45254 1.000 43.05487 84 LEU A N 1
ATOM 635 C CA . LEU A 1 98 ? 27.47655 48.79323 1.52737 1.000 43.77981 84 LEU A CA 1
ATOM 636 C C . LEU A 1 98 ? 27.90120 50.10038 0.87070 1.000 46.06157 84 LEU A C 1
ATOM 637 O O . LEU A 1 98 ? 29.09478 50.32811 0.64157 1.000 47.70022 84 LEU A O 1
ATOM 642 N N . SER A 1 99 ? 26.93694 50.97282 0.56623 1.000 43.06732 85 SER A N 1
ATOM 643 C CA . SER A 1 99 ? 27.26435 52.27015 -0.01657 1.000 39.44670 85 SER A CA 1
ATOM 644 C C . SER A 1 99 ? 28.05425 53.13223 0.95953 1.000 46.40443 85 SER A C 1
ATOM 645 O O . SER A 1 99 ? 29.03943 53.77245 0.57321 1.000 51.00601 85 SER A O 1
ATOM 648 N N . GLN A 1 100 ? 27.63735 53.16421 2.22804 1.000 48.21271 86 GLN A N 1
ATOM 649 C CA . GLN A 1 100 ? 28.35004 53.96867 3.21568 1.000 44.90038 86 GLN A CA 1
ATOM 650 C C . GLN A 1 100 ? 29.76066 53.44303 3.44281 1.000 37.62615 86 GLN A C 1
ATOM 651 O O . GLN A 1 100 ? 30.70815 54.22619 3.57986 1.000 39.39006 86 GLN A O 1
ATOM 657 N N . TRP A 1 101 ? 29.92112 52.11916 3.49183 1.000 32.76107 87 TRP A N 1
ATOM 658 C CA . TRP A 1 101 ? 31.25317 51.54779 3.65909 1.000 33.60622 87 TRP A CA 1
ATOM 659 C C . TRP A 1 101 ? 32.13507 51.86787 2.46026 1.000 32.70813 87 TRP A C 1
ATOM 660 O O . TRP A 1 101 ? 33.28466 52.29550 2.61556 1.000 34.56157 87 TRP A O 1
ATOM 671 N N . LEU A 1 102 ? 31.60658 51.67007 1.25016 1.000 33.55077 88 LEU A N 1
ATOM 672 C CA . LEU A 1 102 ? 32.36693 51.99322 0.04829 1.000 30.57396 88 LEU A CA 1
ATOM 673 C C . LEU A 1 102 ? 32.67120 53.48330 -0.03236 1.000 33.94824 88 LEU A C 1
ATOM 674 O O . LEU A 1 102 ? 33.72122 53.87548 -0.55358 1.000 37.91643 88 LEU A O 1
ATOM 679 N N . HIS A 1 103 ? 31.77116 54.32544 0.48263 1.000 35.69297 89 HIS A N 1
ATOM 680 C CA . HIS A 1 103 ? 32.02484 55.76277 0.50273 1.000 42.29858 89 HIS A CA 1
ATOM 681 C C . HIS A 1 103 ? 33.18705 56.10373 1.42652 1.000 44.21427 89 HIS A C 1
ATOM 682 O O . HIS A 1 103 ? 34.01592 56.96152 1.09948 1.000 48.76340 89 HIS A O 1
ATOM 689 N N . PHE A 1 104 ? 33.26558 55.44616 2.58366 1.000 44.76756 90 PHE A N 1
ATOM 690 C CA . PHE A 1 104 ? 34.35280 55.69561 3.52016 1.000 43.13525 90 PHE A CA 1
ATOM 691 C C . PHE A 1 104 ? 35.59115 54.86012 3.23362 1.000 40.69045 90 PHE A C 1
ATOM 692 O O . PHE A 1 104 ? 36.69222 55.26111 3.62590 1.000 47.74223 90 PHE A O 1
ATOM 700 N N . ALA A 1 105 ? 35.44453 53.71463 2.56474 1.000 38.07895 91 ALA A N 1
ATOM 701 C CA . ALA A 1 105 ? 36.62162 53.03219 2.04099 1.000 44.85624 91 ALA A CA 1
ATOM 702 C C . ALA A 1 105 ? 37.28144 53.85294 0.94255 1.000 50.59061 91 ALA A C 1
ATOM 703 O O . ALA A 1 105 ? 38.50790 53.81650 0.79188 1.000 51.03488 91 ALA A O 1
ATOM 705 N N . ASN A 1 106 ? 36.48481 54.59844 0.17112 1.000 52.03475 92 ASN A N 1
ATOM 706 C CA . ASN A 1 106 ? 37.04638 55.52387 -0.80629 1.000 52.56553 92 ASN A CA 1
ATOM 707 C C . ASN A 1 106 ? 37.67716 56.73346 -0.13122 1.000 57.47996 92 ASN A C 1
ATOM 708 O O . ASN A 1 106 ? 38.66512 57.27739 -0.63685 1.000 62.32317 92 ASN A O 1
ATOM 713 N N . SER A 1 107 ? 37.12447 57.16864 1.00433 1.000 60.14313 93 SER A N 1
ATOM 714 C CA . SER A 1 107 ? 37.73636 58.25514 1.76024 1.000 59.00583 93 SER A CA 1
ATOM 715 C C . SER A 1 107 ? 39.13175 57.89374 2.2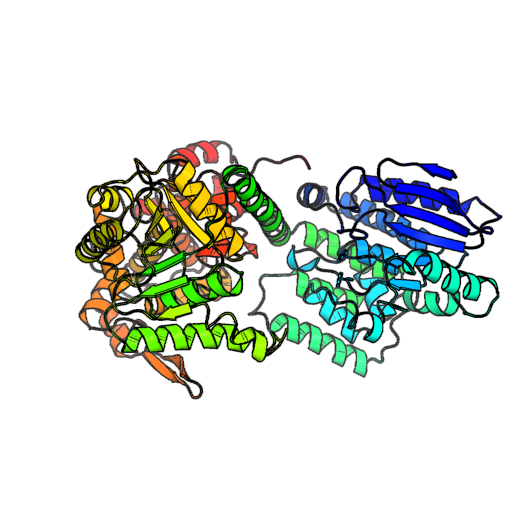4898 1.000 53.12095 93 SER A C 1
ATOM 716 O O . SER A 1 107 ? 39.93917 58.79286 2.50836 1.000 51.87325 93 SER A O 1
ATOM 719 N N . VAL A 1 108 ? 39.43184 56.60018 2.37969 1.000 51.55942 94 VAL A N 1
ATOM 720 C CA . VAL A 1 108 ? 40.77974 56.18100 2.75058 1.000 47.12169 94 VAL A CA 1
ATOM 721 C C . VAL A 1 108 ? 41.75819 56.49193 1.62528 1.000 48.97718 94 VAL A C 1
ATOM 722 O O . VAL A 1 108 ? 42.78926 57.14144 1.83710 1.000 52.34070 94 VAL A O 1
ATOM 726 N N . PHE A 1 109 ? 41.44755 56.03385 0.40910 1.000 47.34913 95 PHE A N 1
ATOM 727 C CA . PHE A 1 109 ? 42.33181 56.28474 -0.72426 1.000 42.80273 95 PHE A CA 1
ATOM 728 C C . PHE A 1 109 ? 42.39335 57.76516 -1.07333 1.000 46.51592 95 PHE A C 1
ATOM 729 O O . PHE A 1 109 ? 43.43419 58.24775 -1.53537 1.000 49.05489 95 PHE A O 1
ATOM 737 N N . ASN A 1 110 ? 41.29458 58.49654 -0.86851 1.000 47.38324 96 ASN A N 1
ATOM 738 C CA . ASN A 1 110 ? 41.32176 59.93973 -1.08059 1.000 48.88007 96 ASN A CA 1
ATOM 739 C C . ASN A 1 110 ? 42.31308 60.61057 -0.13923 1.000 53.65133 96 ASN A C 1
ATOM 740 O O . ASN A 1 110 ? 43.01194 61.55337 -0.52889 1.000 57.47109 96 ASN A O 1
ATOM 745 N N . ARG A 1 111 ? 42.39273 60.13233 1.10494 1.000 51.29274 97 ARG A N 1
ATOM 746 C CA . ARG A 1 111 ? 43.38265 60.66055 2.03672 1.000 47.20843 97 ARG A CA 1
ATOM 747 C C . ARG A 1 111 ? 44.79903 60.27643 1.62818 1.000 42.73566 97 ARG A C 1
ATOM 748 O O . ARG A 1 111 ? 45.73872 61.03938 1.87500 1.000 43.07091 97 ARG A O 1
ATOM 756 N N . LEU A 1 112 ? 44.97373 59.10516 1.00975 1.000 42.79669 98 LEU A N 1
ATOM 757 C CA . LEU A 1 112 ? 46.27166 58.75998 0.43735 1.000 43.89599 98 LEU A CA 1
ATOM 758 C C . LEU A 1 112 ? 46.62543 59.71043 -0.69927 1.000 47.14184 98 LEU A C 1
ATOM 759 O O . LEU A 1 112 ? 47.76328 60.18751 -0.79532 1.000 47.14818 98 LEU A O 1
ATOM 764 N N . GLU A 1 113 ? 45.65122 60.00970 -1.56028 1.000 46.98870 99 GLU A N 1
ATOM 765 C CA . GLU A 1 113 ? 45.89895 60.87396 -2.70741 1.000 49.01098 99 GLU A CA 1
ATOM 766 C C . GLU A 1 113 ? 46.07516 62.33071 -2.29892 1.000 56.91296 99 GLU A C 1
ATOM 767 O O . GLU A 1 113 ? 46.85008 63.05672 -2.93042 1.000 62.06500 99 GLU A O 1
ATOM 773 N N . ASP A 1 114 ? 45.37373 62.77757 -1.25826 1.000 56.32886 100 ASP A N 1
ATOM 774 C CA . ASP A 1 114 ? 45.37978 64.17971 -0.85914 1.000 51.98294 100 ASP A CA 1
ATOM 775 C C . ASP A 1 114 ? 46.46681 64.51575 0.15312 1.000 55.24005 100 ASP A C 1
ATOM 776 O O . ASP A 1 114 ? 46.46699 65.62900 0.68861 1.000 64.42759 100 ASP A O 1
ATOM 781 N N . LEU A 1 115 ? 47.37901 63.59255 0.43302 1.000 51.69811 101 LEU A N 1
ATOM 782 C CA . LEU A 1 115 ? 48.46448 63.88716 1.35733 1.000 54.20293 101 LEU A CA 1
ATOM 783 C C . LEU A 1 115 ? 49.31860 65.02789 0.80907 1.000 62.83364 101 LEU A C 1
ATOM 784 O O . LEU A 1 115 ? 49.69854 65.00048 -0.37038 1.000 72.57520 101 LEU A O 1
ATOM 789 N N . PRO A 1 116 ? 49.64272 66.04046 1.62259 1.000 65.35145 102 PRO A N 1
ATOM 790 C CA . PRO A 1 116 ? 50.43889 67.17278 1.12744 1.000 68.28819 102 PRO A CA 1
ATOM 791 C C . PRO A 1 116 ? 51.89492 66.79718 0.90810 1.000 67.14282 102 PRO A C 1
ATOM 792 O O . PRO A 1 116 ? 52.79875 67.42544 1.46879 1.000 67.90399 102 PRO A O 1
ATOM 796 N N . VAL A 1 117 ? 52.13028 65.78264 0.08262 1.000 67.67302 103 VAL A N 1
ATOM 797 C CA . VAL A 1 117 ? 53.44985 65.17137 -0.03326 1.000 68.40172 103 VAL A CA 1
ATOM 798 C C . VAL A 1 117 ? 53.50402 64.33764 -1.31057 1.000 68.87202 103 VAL A C 1
ATOM 799 O O . VAL A 1 117 ? 52.50635 63.69659 -1.67437 1.000 70.62779 103 VAL A O 1
ATOM 803 N N . PRO A 1 118 ? 54.61977 64.34134 -2.04004 1.000 67.60504 104 PRO A N 1
ATOM 804 C CA . PRO A 1 118 ? 54.73255 63.46592 -3.21452 1.000 64.62420 104 PRO A CA 1
ATOM 805 C C . PRO A 1 118 ? 54.69488 61.99904 -2.81271 1.000 68.26103 104 PRO A C 1
ATOM 806 O O . PRO A 1 118 ? 55.44075 61.55596 -1.93712 1.000 77.59387 104 PRO A O 1
ATOM 810 N N . THR A 1 119 ? 53.81413 61.24575 -3.46241 1.000 61.52994 105 THR A N 1
ATOM 811 C CA . THR A 1 119 ? 53.62105 59.83215 -3.17792 1.000 61.70800 105 THR A CA 1
ATOM 812 C C . THR A 1 119 ? 54.00888 58.99729 -4.39253 1.000 65.22594 105 THR A C 1
ATOM 813 O O . THR A 1 119 ? 53.95432 59.46709 -5.53259 1.000 70.47062 105 THR A O 1
ATOM 817 N N . ILE A 1 120 ? 54.41032 57.75194 -4.14305 1.000 60.47980 106 ILE A N 1
ATOM 818 C CA . ILE A 1 120 ? 54.67735 56.81278 -5.22337 1.000 57.08790 106 ILE A CA 1
ATOM 819 C C . ILE A 1 120 ? 54.48954 55.40423 -4.68438 1.000 56.64119 106 ILE A C 1
ATOM 820 O O . ILE A 1 120 ? 54.68186 55.14802 -3.49281 1.000 63.52243 106 ILE A O 1
ATOM 825 N N . ALA A 1 121 ? 54.08161 54.49262 -5.56339 1.000 52.66792 107 ALA A N 1
ATOM 826 C CA . ALA A 1 121 ? 53.98617 53.07146 -5.24986 1.000 52.89170 107 ALA A CA 1
ATOM 827 C C . ALA A 1 121 ? 54.96416 52.31180 -6.13384 1.000 56.53708 107 ALA A C 1
ATOM 828 O O . ALA A 1 121 ? 54.86999 52.37322 -7.36459 1.000 61.62702 107 ALA A O 1
ATOM 830 N N . ALA A 1 122 ? 55.90414 51.60934 -5.50867 1.000 54.62765 108 ALA A N 1
ATOM 831 C CA . ALA A 1 122 ? 56.81693 50.72678 -6.22982 1.000 52.70395 108 ALA A CA 1
ATOM 832 C C . ALA A 1 122 ? 56.08927 49.41231 -6.47344 1.000 52.80216 108 ALA A C 1
ATOM 833 O O . ALA A 1 122 ? 56.04052 48.54306 -5.60091 1.000 55.21372 108 ALA A O 1
ATOM 835 N N . VAL A 1 123 ? 55.52536 49.26032 -7.66595 1.000 49.47716 109 VAL A N 1
ATOM 836 C CA . VAL A 1 123 ? 54.61987 48.15693 -7.96261 1.000 48.38063 109 VAL A CA 1
ATOM 837 C C . VAL A 1 123 ? 55.42247 46.98335 -8.51169 1.000 55.07072 109 VAL A C 1
ATOM 838 O O . VAL A 1 123 ? 56.09158 47.10260 -9.54335 1.000 62.39111 109 VAL A O 1
ATOM 842 N N . ASN A 1 124 ? 55.34849 45.84519 -7.82683 1.000 56.92508 110 ASN A N 1
ATOM 843 C CA . ASN A 1 124 ? 56.03745 44.62970 -8.23430 1.000 59.92550 110 ASN A CA 1
ATOM 844 C C . ASN A 1 124 ? 55.02268 43.53868 -8.54540 1.000 59.19165 110 ASN A C 1
ATOM 845 O O . ASN A 1 124 ? 54.03799 43.36714 -7.81906 1.000 63.21782 110 ASN A O 1
ATOM 850 N N . GLY A 1 125 ? 55.26878 42.80815 -9.62944 1.000 56.50413 111 GLY A N 1
ATOM 851 C CA . GLY A 1 125 ? 54.42508 41.67188 -9.96263 1.000 50.09299 111 GLY A CA 1
ATOM 852 C C . GLY A 1 125 ? 53.00102 42.08835 -10.27169 1.000 49.41873 111 GLY A C 1
ATOM 853 O O . GLY A 1 125 ? 52.75006 43.03664 -11.02334 1.000 56.71042 111 GLY A O 1
ATOM 854 N N . TYR A 1 126 ? 52.05186 41.37161 -9.67885 1.000 47.70363 112 TYR A N 1
ATOM 855 C CA . TYR A 1 126 ? 50.63978 41.59285 -9.94721 1.000 50.55384 112 TYR A CA 1
ATOM 856 C C . TYR A 1 126 ? 50.11389 42.78253 -9.15326 1.000 52.23793 112 TYR A C 1
ATOM 857 O O . TYR A 1 126 ? 50.55375 43.05629 -8.03331 1.000 61.89580 112 TYR A O 1
ATOM 866 N N . ALA A 1 127 ? 49.15438 43.49289 -9.75248 1.000 44.93581 113 ALA A N 1
ATOM 867 C CA . ALA A 1 127 ? 48.49204 44.64233 -9.14440 1.000 37.80668 113 ALA A CA 1
ATOM 868 C C . ALA A 1 127 ? 47.09870 44.74648 -9.76766 1.000 40.27906 113 ALA A C 1
ATOM 869 O O . ALA A 1 127 ? 46.78669 45.64344 -10.54853 1.000 42.07161 113 ALA A O 1
ATOM 871 N N . LEU A 1 128 ? 46.23655 43.80274 -9.40879 1.000 44.37593 114 LEU A N 1
ATOM 872 C CA . LEU A 1 128 ? 44.91050 43.67988 -9.98970 1.000 43.91699 114 LEU A CA 1
ATOM 873 C C . LEU A 1 128 ? 43.84974 44.15582 -9.00541 1.000 47.02529 114 LEU A C 1
ATOM 874 O O . LEU A 1 128 ? 44.07601 44.21357 -7.79420 1.000 51.38507 114 LEU A O 1
ATOM 879 N N . GLY A 1 129 ? 42.68388 44.49877 -9.54890 1.000 48.50012 115 GLY A N 1
ATOM 880 C CA . GLY A 1 129 ? 41.55038 44.86386 -8.71257 1.000 51.11969 115 GLY A CA 1
ATOM 881 C C . GLY A 1 129 ? 41.85373 46.06171 -7.83544 1.000 50.44256 115 GLY A C 1
ATOM 882 O O . GLY A 1 129 ? 42.35141 47.09440 -8.29968 1.000 49.76848 115 GLY A O 1
ATOM 883 N N . GLY A 1 130 ? 41.54921 45.92334 -6.54214 1.000 46.90869 116 GLY A N 1
ATOM 884 C CA . GLY A 1 130 ? 41.84987 46.97146 -5.58363 1.000 47.60798 116 GLY A CA 1
ATOM 885 C C . GLY A 1 130 ? 43.32302 47.30216 -5.48047 1.000 47.20390 116 GLY A C 1
ATOM 886 O O . GLY A 1 130 ? 43.67385 48.40207 -5.03885 1.000 50.53441 116 GLY A O 1
ATOM 887 N N . GLY A 1 131 ? 44.19655 46.37647 -5.87943 1.000 44.96428 117 GLY A N 1
ATOM 888 C CA . GLY A 1 131 ? 45.61925 46.67112 -5.87415 1.000 48.58036 117 GLY A CA 1
ATOM 889 C C . GLY A 1 131 ? 45.98853 47.78018 -6.83832 1.000 53.59614 117 GLY A C 1
ATOM 890 O O . GLY A 1 131 ? 46.77072 48.67277 -6.50304 1.000 59.00394 117 GLY A O 1
ATOM 891 N N . CYS A 1 132 ? 45.43367 47.74018 -8.05095 1.000 49.22727 118 CYS A N 1
ATOM 892 C CA . CYS A 1 132 ? 45.69111 48.81768 -8.99825 1.000 46.49049 118 CYS A CA 1
ATOM 893 C C . CYS A 1 132 ? 44.99148 50.09961 -8.57059 1.000 39.43221 118 CYS A C 1
ATOM 894 O O . CYS A 1 132 ? 45.56151 51.18988 -8.68437 1.000 45.21344 118 CYS A O 1
ATOM 897 N N . GLU A 1 133 ? 43.75587 49.98729 -8.07449 1.000 32.19222 119 GLU A N 1
ATOM 898 C CA . GLU A 1 133 ? 43.05504 51.15424 -7.54841 1.000 34.21394 119 GLU A CA 1
ATOM 899 C C . GLU A 1 133 ? 43.85585 51.83343 -6.44645 1.000 35.93641 119 GLU A C 1
ATOM 900 O O . GLU A 1 133 ? 43.78149 53.05747 -6.28584 1.000 34.57023 119 GLU A O 1
ATOM 906 N N . CYS A 1 134 ? 44.62962 51.05675 -5.68590 1.000 37.33670 120 CYS A N 1
ATOM 907 C CA . CYS A 1 134 ? 45.47930 51.63003 -4.64890 1.000 38.50568 120 CYS A CA 1
ATOM 908 C C . CYS A 1 134 ? 46.62500 52.43087 -5.25652 1.000 39.76143 120 CYS A C 1
ATOM 909 O O . CYS A 1 134 ? 46.87249 53.57594 -4.86016 1.000 46.29350 120 CYS A O 1
ATOM 912 N N . VAL A 1 135 ? 47.33686 51.84554 -6.22498 1.000 38.31535 121 VAL A N 1
ATOM 913 C CA . VAL A 1 135 ? 48.48615 52.52823 -6.80830 1.000 46.99716 121 VAL A CA 1
ATOM 914 C C . VAL A 1 135 ? 48.06255 53.72719 -7.64617 1.000 50.63213 121 VAL A C 1
ATOM 915 O O . VAL A 1 135 ? 48.87915 54.62174 -7.89485 1.000 54.40497 121 VAL A O 1
ATOM 919 N N . LEU A 1 136 ? 46.80212 53.77390 -8.08758 1.000 46.06285 122 LEU A N 1
ATOM 920 C CA . LEU A 1 136 ? 46.31525 54.95055 -8.79907 1.000 40.73185 122 LEU A CA 1
ATOM 921 C C . LEU A 1 136 ? 46.20925 56.15654 -7.87520 1.000 42.78571 122 LEU A C 1
ATOM 922 O O . LEU A 1 136 ? 46.29490 57.29963 -8.33825 1.000 47.01175 122 LEU A O 1
ATOM 927 N N . ALA A 1 137 ? 46.02395 55.92367 -6.57300 1.000 42.65003 123 ALA A N 1
ATOM 928 C CA . ALA A 1 137 ? 45.89400 57.03099 -5.63148 1.000 38.21605 123 ALA A CA 1
ATOM 929 C C . ALA A 1 137 ? 47.20248 57.79829 -5.49207 1.000 39.23627 123 ALA A C 1
ATOM 930 O O . ALA A 1 137 ? 47.19470 59.02669 -5.34962 1.000 39.78866 123 ALA A O 1
ATOM 932 N N . THR A 1 138 ? 48.33228 57.09627 -5.52685 1.000 41.46637 124 THR A N 1
ATOM 933 C CA . THR A 1 138 ? 49.62210 57.76164 -5.44951 1.000 46.92215 124 THR A CA 1
ATOM 934 C C . THR A 1 138 ? 49.87893 58.57263 -6.71754 1.000 52.93023 124 THR A C 1
ATOM 935 O O . THR A 1 138 ? 49.27992 58.34087 -7.77192 1.000 54.66572 124 THR A O 1
ATOM 939 N N . ASP A 1 139 ? 50.78951 59.54029 -6.60210 1.000 55.51275 125 ASP A N 1
ATOM 940 C CA . ASP A 1 139 ? 51.05272 60.44245 -7.71743 1.000 55.75984 125 ASP A CA 1
ATOM 941 C C . ASP A 1 139 ? 51.88495 59.77248 -8.80430 1.000 60.73365 125 ASP A C 1
ATOM 942 O O . ASP A 1 139 ? 51.65511 60.00502 -9.99633 1.000 59.08603 125 ASP A O 1
ATOM 947 N N . TYR A 1 140 ? 52.84822 58.94260 -8.41784 1.000 62.09913 126 TYR A N 1
ATOM 948 C CA . TYR A 1 140 ? 53.73537 58.27834 -9.35860 1.000 58.90729 126 TYR A CA 1
ATOM 949 C C . TYR A 1 140 ? 53.65328 56.76977 -9.16311 1.000 50.74395 126 TYR A C 1
ATOM 950 O O . TYR A 1 140 ? 53.25372 56.28140 -8.10174 1.000 45.94587 126 TYR A O 1
ATOM 959 N N . ARG A 1 141 ? 54.03215 56.03193 -10.20531 1.000 49.08094 127 ARG A N 1
ATOM 960 C CA . ARG A 1 141 ? 54.03337 54.57553 -10.16870 1.000 46.86134 127 ARG A CA 1
ATOM 961 C C . ARG A 1 141 ? 55.24861 54.05555 -10.91962 1.000 50.20946 127 ARG A C 1
ATOM 962 O O . ARG A 1 141 ? 55.50805 54.47035 -12.05320 1.000 49.89286 127 ARG A O 1
ATOM 970 N N . LEU A 1 142 ? 55.98920 53.15222 -10.28024 1.000 49.96982 128 LEU A N 1
ATOM 971 C CA . LEU A 1 142 ? 57.19624 52.56252 -10.84720 1.000 45.69560 128 LEU A CA 1
ATOM 972 C C . LEU A 1 142 ? 57.06458 51.05031 -10.75586 1.000 46.16787 128 LEU A C 1
ATOM 973 O O . LEU A 1 142 ? 56.83940 50.51241 -9.66664 1.000 46.34394 128 LEU A O 1
ATOM 978 N N . ALA A 1 143 ? 57.20601 50.36785 -11.88675 1.000 47.88266 129 ALA A N 1
ATOM 979 C CA . ALA A 1 143 ? 56.90125 48.94553 -11.97984 1.000 47.75020 129 ALA A CA 1
ATOM 980 C C . ALA A 1 143 ? 58.14531 48.14106 -12.34960 1.000 55.73233 129 ALA A C 1
ATOM 981 O O . ALA A 1 143 ? 59.23536 48.68218 -12.55073 1.000 59.63165 129 ALA A O 1
ATOM 983 N N . THR A 1 144 ? 57.95785 46.82828 -12.43622 1.000 60.72940 130 THR A N 1
ATOM 984 C CA . THR A 1 144 ? 58.98562 45.85414 -12.76056 1.000 67.44370 130 THR A CA 1
ATOM 985 C C . THR A 1 144 ? 58.63350 45.14622 -14.06413 1.000 70.32640 130 THR A C 1
ATOM 986 O O . THR A 1 144 ? 57.46602 45.12792 -14.47086 1.000 69.78118 130 THR A O 1
ATOM 990 N N . PRO A 1 145 ? 59.61782 44.55583 -14.75137 1.000 72.39227 131 PRO A N 1
ATOM 991 C CA . PRO A 1 145 ? 59.32050 43.91009 -16.04315 1.000 73.08204 131 PRO A CA 1
ATOM 992 C C . PRO A 1 145 ? 58.31373 42.77169 -15.96006 1.000 73.88496 131 PRO A C 1
ATOM 993 O O . PRO A 1 145 ? 57.71677 42.42446 -16.98687 1.000 75.80474 131 PRO A O 1
ATOM 997 N N . ASP A 1 146 ? 58.10112 42.17918 -14.78469 1.000 71.32790 132 ASP A N 1
ATOM 998 C CA . ASP A 1 146 ? 57.11442 41.12057 -14.61553 1.000 69.63081 132 ASP A CA 1
ATOM 999 C C . ASP A 1 146 ? 55.76270 41.64706 -14.14276 1.000 63.85394 132 ASP A C 1
ATOM 1000 O O . ASP A 1 146 ? 54.99425 40.89606 -13.53085 1.000 65.61737 132 ASP A O 1
ATOM 1005 N N . LEU A 1 147 ? 55.45416 42.91101 -14.41938 1.000 55.39410 133 LEU A N 1
ATOM 1006 C CA . LEU A 1 147 ? 54.23360 43.52534 -13.91774 1.000 46.68611 133 LEU A CA 1
ATOM 1007 C C . LEU A 1 147 ? 53.02034 43.10209 -14.73510 1.000 47.65236 133 LEU A C 1
ATOM 1008 O O . LEU A 1 147 ? 53.07496 43.02325 -15.96554 1.000 57.99610 133 LEU A O 1
ATOM 1013 N N . ARG A 1 148 ? 51.92072 42.82974 -14.03532 1.000 42.15317 134 ARG A N 1
ATOM 1014 C CA . ARG A 1 148 ? 50.60618 42.65733 -14.64234 1.000 44.45699 134 ARG A CA 1
ATOM 1015 C C . ARG A 1 148 ? 49.62281 43.49604 -13.84217 1.000 46.14514 134 ARG A C 1
ATOM 1016 O O . ARG A 1 148 ? 49.43684 43.25974 -12.64405 1.000 49.08846 134 ARG A O 1
ATOM 1024 N N . ILE A 1 149 ? 49.00471 44.47633 -14.49472 1.000 45.82241 135 ILE A N 1
ATOM 1025 C CA . ILE A 1 149 ? 48.19224 45.47373 -13.80867 1.000 40.36687 135 ILE A CA 1
ATOM 1026 C C . ILE A 1 149 ? 46.89929 45.68351 -14.58742 1.000 41.73705 135 ILE A C 1
ATOM 1027 O O . ILE A 1 149 ? 46.90342 45.72605 -15.82251 1.000 47.37324 135 ILE A O 1
ATOM 1032 N N . GLY A 1 150 ? 45.79067 45.79817 -13.86387 1.000 37.23594 136 GLY A N 1
ATOM 1033 C CA . GLY A 1 150 ? 44.49997 45.98181 -14.50416 1.000 33.47441 136 GLY A CA 1
ATOM 1034 C C . GLY A 1 150 ? 43.38308 45.99403 -13.48166 1.000 35.77657 136 GLY A C 1
ATOM 1035 O O . GLY A 1 150 ? 43.61036 45.86713 -12.27420 1.000 42.97135 136 GLY A O 1
ATOM 1036 N N . LEU A 1 151 ? 42.15722 46.15879 -13.99185 1.000 34.07777 137 LEU A N 1
ATOM 1037 C CA . LEU A 1 151 ? 40.93727 46.20068 -13.18009 1.000 32.09084 137 LEU A CA 1
ATOM 1038 C C . LEU A 1 151 ? 39.93554 45.19294 -13.73593 1.000 35.26132 137 LEU A C 1
ATOM 1039 O O . LEU A 1 151 ? 39.04267 45.54924 -14.51926 1.000 38.83338 137 LEU A O 1
ATOM 1044 N N . PRO A 1 152 ? 40.05301 43.91559 -13.34174 1.000 33.25287 138 PRO A N 1
ATOM 1045 C CA . PRO A 1 152 ? 39.17948 42.85434 -13.86212 1.000 39.90946 138 PRO A CA 1
ATOM 1046 C C . PRO A 1 152 ? 37.91249 42.63786 -13.03541 1.000 43.04102 138 PRO A C 1
ATOM 1047 O O . PRO A 1 152 ? 37.51843 41.50217 -12.75100 1.000 45.48152 138 PRO A O 1
ATOM 1051 N N . GLU A 1 153 ? 37.27287 43.73372 -12.62056 1.000 42.66660 139 GLU A N 1
ATOM 1052 C CA . GLU A 1 153 ? 36.11628 43.63118 -11.74288 1.000 48.82105 139 GLU A CA 1
ATOM 1053 C C . GLU A 1 153 ? 34.82964 43.28160 -12.47809 1.000 55.90660 139 GLU A C 1
ATOM 1054 O O . GLU A 1 153 ? 33.91431 42.73543 -11.85502 1.000 59.02031 139 GLU A O 1
ATOM 1060 N N . THR A 1 154 ? 34.72562 43.57630 -13.77457 1.000 57.12852 14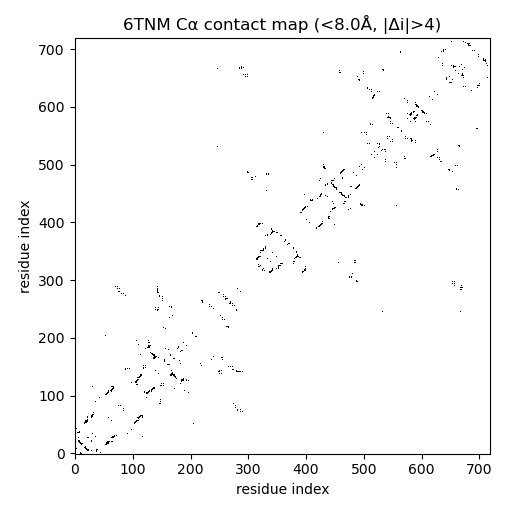0 THR A N 1
ATOM 1061 C CA . THR A 1 154 ? 33.50095 43.23679 -14.49315 1.000 50.95893 140 THR A CA 1
ATOM 1062 C C . THR A 1 154 ? 33.40661 41.75536 -14.82353 1.000 47.82492 140 THR A C 1
ATOM 1063 O O . THR A 1 154 ? 32.29965 41.25450 -15.05743 1.000 47.70002 140 THR A O 1
ATOM 1067 N N . LYS A 1 155 ? 34.53803 41.04756 -14.85089 1.000 41.76556 141 LYS A N 1
ATOM 1068 C CA . LYS A 1 155 ? 34.50763 39.60346 -15.04848 1.000 36.22451 141 LYS A CA 1
ATOM 1069 C C . LYS A 1 155 ? 33.82563 38.87984 -13.89464 1.000 42.79372 141 LYS A C 1
ATOM 1070 O O . LYS A 1 155 ? 33.32140 37.76951 -14.08786 1.000 52.37387 141 LYS A O 1
ATOM 1076 N N . LEU A 1 156 ? 33.78877 39.48576 -12.70998 1.000 38.59566 142 LEU A N 1
ATOM 1077 C CA . LEU A 1 156 ? 33.08945 38.93241 -11.55860 1.000 35.27093 142 LEU A CA 1
ATOM 1078 C C . LEU A 1 156 ? 31.72022 39.56408 -11.34999 1.000 40.79741 142 LEU A C 1
ATOM 1079 O O . LEU A 1 156 ? 31.09964 39.34404 -10.30553 1.000 45.90941 142 LEU A O 1
ATOM 1084 N N . GLY A 1 157 ? 31.23807 40.34604 -12.31551 1.000 42.87352 143 GLY A N 1
ATOM 1085 C CA . GLY A 1 157 ? 29.91930 40.93296 -12.24370 1.000 47.17355 143 GLY A CA 1
ATOM 1086 C C . GLY A 1 157 ? 29.84581 42.28740 -11.57553 1.000 47.92930 143 GLY A C 1
ATOM 1087 O O . GLY A 1 157 ? 28.78518 42.92440 -11.62225 1.000 49.75866 143 GLY A O 1
ATOM 1088 N N . ILE A 1 158 ? 30.92873 42.75156 -10.95614 1.000 46.47306 144 ILE A N 1
ATOM 1089 C CA . ILE A 1 158 ? 30.92004 44.04641 -10.28527 1.000 43.69737 144 ILE A CA 1
ATOM 1090 C C . ILE A 1 158 ? 31.67648 45.06332 -11.13009 1.000 43.59935 144 ILE A C 1
ATOM 1091 O O . ILE A 1 158 ? 31.78521 44.91535 -12.35303 1.000 45.95461 144 ILE A O 1
ATOM 1096 N N . MET A 1 159 ? 32.20029 46.09720 -10.48219 1.000 37.85249 145 MET A N 1
ATOM 1097 C CA . MET A 1 159 ? 32.87966 47.19674 -11.14804 1.000 33.38020 145 MET A CA 1
ATOM 1098 C C . MET A 1 159 ? 33.94499 47.72556 -10.20118 1.000 33.13756 145 MET A C 1
ATOM 1099 O O . MET A 1 159 ? 33.90252 47.44061 -8.99912 1.000 38.16898 145 MET A O 1
ATOM 1104 N N . PRO A 1 160 ? 34.96067 48.42836 -10.72095 1.000 30.03662 146 PRO A N 1
ATOM 1105 C CA . PRO A 1 160 ? 35.87782 49.16009 -9.83688 1.000 29.67118 146 PRO A CA 1
ATOM 1106 C C . PRO A 1 160 ? 35.13625 49.94258 -8.76271 1.000 38.01817 146 PRO A C 1
ATOM 1107 O O . PRO A 1 160 ? 34.29331 50.78980 -9.06854 1.000 45.32747 146 PRO A O 1
ATOM 1111 N N . GLY A 1 161 ? 35.43894 49.65471 -7.49983 1.000 35.56453 147 GLY A N 1
ATOM 1112 C CA . GLY A 1 161 ? 34.72579 50.27258 -6.40059 1.000 36.40133 147 GLY A CA 1
ATOM 1113 C C . GLY A 1 161 ? 35.56599 51.21202 -5.56175 1.000 35.59384 147 GLY A C 1
ATOM 1114 O O . GLY A 1 161 ? 35.03288 51.95696 -4.73291 1.000 33.24256 147 GLY A O 1
ATOM 1115 N N . PHE A 1 162 ? 36.88229 51.19092 -5.76653 1.000 37.68867 148 PHE A N 1
ATOM 1116 C CA . PHE A 1 162 ? 37.78207 52.02949 -4.98328 1.000 39.29434 148 PHE A CA 1
ATOM 1117 C C . PHE A 1 162 ? 38.45630 53.08561 -5.85105 1.000 42.07114 148 PHE A C 1
ATOM 1118 O O . PHE A 1 162 ? 39.68700 53.18735 -5.87112 1.000 43.73421 148 PHE A O 1
ATOM 1126 N N . GLY A 1 163 ? 37.66081 53.87741 -6.56756 1.000 41.53107 149 GLY A N 1
ATOM 1127 C CA . GLY A 1 163 ? 38.18684 54.94531 -7.39066 1.000 43.00356 149 GLY A CA 1
ATOM 1128 C C . GLY A 1 163 ? 38.76140 54.51919 -8.72211 1.000 41.35899 149 GLY A C 1
ATOM 1129 O O . GLY A 1 163 ? 39.30573 55.36812 -9.44026 1.000 41.03060 149 GLY A O 1
ATOM 1130 N N . GLY A 1 164 ? 38.65888 53.23822 -9.07859 1.000 36.67724 150 GLY A N 1
ATOM 1131 C CA . GLY A 1 164 ? 39.22776 52.78514 -10.33642 1.000 33.56152 150 GLY A CA 1
ATOM 1132 C C . GLY A 1 164 ? 38.56533 53.41740 -11.54528 1.000 31.72833 150 GLY A C 1
ATOM 1133 O O . GLY A 1 164 ? 39.23992 53.80477 -12.50259 1.000 34.24448 150 GLY A O 1
ATOM 1134 N N . SER A 1 165 ? 37.23621 53.53234 -11.51962 1.000 30.28702 151 SER A N 1
ATOM 1135 C CA . SER A 1 165 ? 36.51002 54.16104 -12.61684 1.000 32.02272 151 SER A CA 1
ATOM 1136 C C . SER A 1 165 ? 36.64141 55.67661 -12.61772 1.000 38.81934 151 SER A C 1
ATOM 1137 O O . SER A 1 165 ? 36.08706 56.32695 -13.51072 1.000 43.92487 151 SER A O 1
ATOM 1140 N N . VAL A 1 166 ? 37.34696 56.24895 -11.64805 1.000 37.69464 152 VAL A N 1
ATOM 1141 C CA . VAL A 1 166 ? 37.57090 57.68523 -11.56840 1.000 32.47553 152 VAL A CA 1
ATOM 1142 C C . VAL A 1 166 ? 39.01314 58.04169 -11.91073 1.000 34.05081 152 VAL A C 1
ATOM 1143 O O . VAL A 1 166 ? 39.26445 58.91659 -12.73896 1.000 37.83429 152 VAL A O 1
ATOM 1147 N N . ARG A 1 167 ? 39.97715 57.36368 -11.28587 1.000 31.19262 153 ARG A N 1
ATOM 1148 C CA . ARG A 1 167 ? 41.37590 57.73041 -11.47888 1.000 35.61846 153 ARG A CA 1
ATOM 1149 C C . ARG A 1 167 ? 41.90547 57.26347 -12.82798 1.000 34.23695 153 ARG A C 1
ATOM 1150 O O . ARG A 1 167 ? 42.62104 58.01018 -13.50364 1.000 43.41335 153 ARG A O 1
ATOM 1158 N N . MET A 1 168 ? 41.56585 56.04515 -13.23891 1.000 31.08450 154 MET A N 1
ATOM 1159 C CA . MET A 1 168 ? 42.11712 55.49356 -14.47153 1.000 35.01832 154 MET A CA 1
ATOM 1160 C C . MET A 1 168 ? 41.63579 56.25775 -15.70588 1.000 36.85175 154 MET A C 1
ATOM 1161 O O . MET A 1 168 ? 42.44345 56.51206 -16.60909 1.000 32.32602 154 MET A O 1
ATOM 1166 N N . PRO A 1 169 ? 40.35176 56.63487 -15.80877 1.000 40.85016 155 PRO A N 1
ATOM 1167 C CA . PRO A 1 169 ? 39.96218 57.50429 -16.93454 1.000 38.13676 155 PRO A CA 1
ATOM 1168 C C . PRO A 1 169 ? 40.67782 58.84335 -16.93872 1.000 40.68225 155 PRO A C 1
ATOM 1169 O O . PRO A 1 169 ? 41.03457 59.34709 -18.01143 1.000 52.43617 155 PRO A O 1
ATOM 1173 N N . ARG A 1 170 ? 40.90834 59.43251 -15.76593 1.000 35.22674 156 ARG A N 1
ATOM 1174 C CA . ARG A 1 170 ? 41.59880 60.71304 -15.67454 1.000 33.47693 156 ARG A CA 1
ATOM 1175 C C . ARG A 1 170 ? 43.11477 60.58086 -15.72781 1.000 40.51769 156 ARG A C 1
ATOM 1176 O O . ARG A 1 170 ? 43.80050 61.59121 -15.91632 1.000 52.23599 156 ARG A O 1
ATOM 1184 N N . MET A 1 171 ? 43.65076 59.37028 -15.57702 1.000 39.70677 157 MET A N 1
ATOM 1185 C CA . MET A 1 171 ? 45.08845 59.13921 -15.66203 1.000 47.10646 157 MET A CA 1
ATOM 1186 C C . MET A 1 171 ? 45.52626 58.72247 -17.06194 1.000 49.22875 157 MET A C 1
ATOM 1187 O O . MET A 1 171 ? 46.52340 59.23428 -17.58037 1.000 50.22290 157 MET A O 1
ATOM 1192 N N . LEU A 1 172 ? 44.79944 57.79354 -17.67893 1.000 48.01367 158 LEU A N 1
ATOM 1193 C CA . LEU A 1 172 ? 45.21878 57.15997 -18.92323 1.000 47.55281 158 LEU A CA 1
ATOM 1194 C C . LEU A 1 172 ? 44.56006 57.75888 -20.15778 1.000 50.58337 158 LEU A C 1
ATOM 1195 O O . LEU A 1 172 ? 44.84792 57.31521 -21.27290 1.000 51.50926 158 LEU A O 1
ATOM 1200 N N . GLY A 1 173 ? 43.69355 58.75139 -19.99458 1.000 53.64113 159 GLY A N 1
ATOM 1201 C CA . GLY A 1 173 ? 42.82923 59.13797 -21.08798 1.000 28.23818 159 GLY A CA 1
ATOM 1202 C C . GLY A 1 173 ? 41.60802 58.24286 -21.10303 1.000 40.75446 159 GLY A C 1
ATOM 1203 O O . GLY A 1 173 ? 41.68157 57.08106 -20.69366 1.000 40.00157 159 GLY A O 1
ATOM 1204 N N . ALA A 1 174 ? 40.47528 58.77446 -21.56704 1.000 39.12854 160 ALA A N 1
ATOM 1205 C CA . ALA A 1 174 ? 39.22273 58.02924 -21.49282 1.000 29.84029 160 ALA A CA 1
ATOM 1206 C C . ALA A 1 174 ? 39.27694 56.75369 -22.32691 1.000 37.15112 160 ALA A C 1
ATOM 1207 O O . ALA A 1 174 ? 38.82777 55.69266 -21.87687 1.000 37.94155 160 ALA A O 1
ATOM 1209 N N . ASP A 1 175 ? 39.83971 56.83277 -23.53657 1.000 44.45899 161 ASP A N 1
ATOM 1210 C CA . ASP A 1 175 ? 39.79098 55.70260 -24.46322 1.000 42.85511 161 ASP A CA 1
ATOM 1211 C C . ASP A 1 175 ? 40.43214 54.45392 -23.86794 1.000 36.53411 161 ASP A C 1
ATOM 1212 O O . ASP A 1 175 ? 39.82574 53.37619 -23.85756 1.000 24.85042 161 ASP A O 1
ATOM 1217 N N . SER A 1 176 ? 41.66138 54.57845 -23.36412 1.000 33.50310 162 SER A N 1
ATOM 1218 C CA . SER A 1 176 ? 42.37668 53.39713 -22.89302 1.000 35.60738 162 SER A CA 1
ATOM 1219 C C . SER A 1 176 ? 41.76442 52.83480 -21.61590 1.000 40.05189 162 SER A C 1
ATOM 1220 O O . SER A 1 176 ? 41.78272 51.61650 -21.40562 1.000 40.94124 162 SER A O 1
ATOM 1223 N N . ALA A 1 177 ? 41.21170 53.69669 -20.76086 1.000 41.24897 163 ALA A N 1
ATOM 1224 C CA . ALA A 1 177 ? 40.63814 53.22368 -19.50529 1.000 39.02215 163 ALA A CA 1
ATOM 1225 C C . ALA A 1 177 ? 39.31999 52.49435 -19.73401 1.000 37.70677 163 ALA A C 1
ATOM 1226 O O . ALA A 1 177 ? 39.01548 51.52022 -19.03583 1.000 38.57361 163 ALA A O 1
ATOM 1228 N N . LEU A 1 178 ? 38.51816 52.96000 -20.69570 1.000 40.49058 164 LEU A N 1
ATOM 1229 C CA . LEU A 1 178 ? 37.25666 52.29093 -20.99970 1.000 38.65493 164 LEU A CA 1
ATOM 1230 C C . LEU A 1 178 ? 37.49018 50.86229 -21.47452 1.000 41.39338 164 LEU A C 1
ATOM 1231 O O . LEU A 1 178 ? 36.71511 49.95660 -21.14744 1.000 42.61532 164 LEU A O 1
ATOM 1236 N N . GLU A 1 179 ? 38.55894 50.63911 -22.24234 1.000 46.70662 165 GLU A N 1
ATOM 1237 C CA . GLU A 1 179 ? 38.83050 49.30091 -22.75795 1.000 53.59937 165 GLU A CA 1
ATOM 1238 C C . GLU A 1 179 ? 39.27076 48.35522 -21.64606 1.000 52.24680 165 GLU A C 1
ATOM 1239 O O . GLU A 1 179 ? 38.84789 47.19394 -21.60871 1.000 55.49718 165 GLU A O 1
ATOM 1245 N N . ILE A 1 180 ? 40.11492 48.83302 -20.72991 1.000 45.87004 166 ILE A N 1
ATOM 1246 C CA . ILE A 1 180 ? 40.59069 47.98449 -19.64036 1.000 38.74925 166 ILE A CA 1
ATOM 1247 C C . ILE A 1 180 ? 39.45801 47.67845 -18.66771 1.000 31.94767 166 ILE A C 1
ATOM 1248 O O . ILE A 1 180 ? 39.25399 46.52640 -18.26694 1.000 34.27992 166 ILE A O 1
ATOM 1253 N N . ILE A 1 181 ? 38.69853 48.70468 -18.28345 1.000 28.44218 167 ILE A N 1
ATOM 1254 C CA . ILE A 1 181 ? 37.69015 48.54257 -17.24028 1.000 35.81850 167 ILE A CA 1
ATOM 1255 C C . ILE A 1 181 ? 36.52902 47.68934 -17.73740 1.000 41.28398 167 ILE A C 1
ATOM 1256 O O . ILE A 1 181 ? 36.10648 46.74027 -17.06630 1.000 45.27557 167 ILE A O 1
ATOM 1261 N N . ALA A 1 182 ? 35.99945 48.00615 -18.92139 1.000 44.71629 168 ALA A N 1
ATOM 1262 C CA . ALA A 1 182 ? 34.82736 47.28935 -19.41700 1.000 43.61611 168 ALA A CA 1
ATOM 1263 C C . ALA A 1 182 ? 35.15436 45.83299 -19.72284 1.000 41.69811 168 ALA A C 1
ATOM 1264 O O . ALA A 1 182 ? 34.41097 44.92543 -19.33315 1.000 40.83451 168 ALA A O 1
ATOM 1266 N N . ALA A 1 183 ? 36.25910 45.58847 -20.42740 1.000 40.19251 169 ALA A N 1
ATOM 1267 C CA . ALA A 1 183 ? 36.65624 44.22436 -20.74768 1.000 35.78987 169 ALA A CA 1
ATOM 1268 C C . ALA A 1 183 ? 37.25505 43.48712 -19.55851 1.000 37.11970 169 ALA A C 1
ATOM 1269 O O . ALA A 1 183 ? 37.40717 42.26262 -19.62517 1.000 42.33677 169 ALA A O 1
ATOM 1271 N N . GLY A 1 184 ? 37.58997 44.19337 -18.48297 1.000 35.29700 170 GLY A N 1
ATOM 1272 C CA . GLY A 1 184 ? 38.17417 43.55418 -17.31351 1.000 39.88772 170 GLY A CA 1
ATOM 1273 C C . GLY A 1 184 ? 39.51279 42.90191 -17.57907 1.000 45.29222 170 GLY A C 1
ATOM 1274 O O . GLY A 1 184 ? 39.76895 41.79287 -17.09338 1.000 49.44011 170 GLY A O 1
ATOM 1275 N N . LYS A 1 185 ? 40.37491 43.56622 -18.33969 1.000 44.76858 171 LYS A N 1
ATOM 1276 C CA . LYS A 1 185 ? 41.66609 4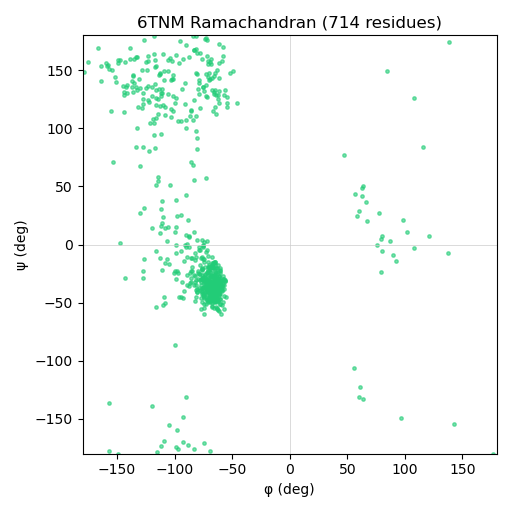3.02342 -18.73156 1.000 51.24600 171 LYS A CA 1
ATOM 1277 C C . LYS A 1 185 ? 42.79207 43.65164 -17.91838 1.000 48.45162 171 LYS A C 1
ATOM 1278 O O . LYS A 1 185 ? 42.64545 44.72437 -17.32740 1.000 42.92478 171 LYS A O 1
ATOM 1284 N N . ASP A 1 186 ? 43.92714 42.95852 -17.89541 1.000 50.75313 172 ASP A N 1
ATOM 1285 C CA . ASP A 1 186 ? 45.14010 43.44437 -17.25679 1.000 52.16152 172 ASP A CA 1
ATOM 1286 C C . ASP A 1 186 ? 46.24622 43.54721 -18.29728 1.000 54.33779 172 ASP A C 1
ATOM 1287 O O . ASP A 1 186 ? 46.41810 42.64769 -19.12627 1.000 57.81251 172 ASP A O 1
ATOM 1292 N N . VAL A 1 187 ? 46.98432 44.65174 -18.26026 1.000 54.57186 173 VAL A N 1
ATOM 1293 C CA . VAL A 1 187 ? 48.03551 44.91394 -19.22864 1.000 54.55586 173 VAL A CA 1
ATOM 1294 C C . VAL A 1 187 ? 49.38133 44.54785 -18.61873 1.000 52.90994 173 VAL A C 1
ATOM 1295 O O . VAL A 1 187 ? 49.52946 44.40247 -17.40381 1.000 52.36560 173 VAL A O 1
ATOM 1299 N N . GLY A 1 188 ? 50.38323 44.39737 -19.48167 1.000 51.86785 174 GLY A N 1
ATOM 1300 C CA . GLY A 1 188 ? 51.71462 44.01986 -19.06197 1.000 52.18366 174 GLY A CA 1
ATOM 1301 C C . GLY A 1 188 ? 52.57316 45.21695 -18.70354 1.000 52.21772 174 GLY A C 1
ATOM 1302 O O . GLY A 1 188 ? 52.11819 46.36067 -18.64875 1.000 50.45582 174 GLY A O 1
ATOM 1303 N N . ALA A 1 189 ? 53.85380 44.93317 -18.45760 1.000 54.85940 175 ALA A N 1
ATOM 1304 C CA . ALA A 1 189 ? 54.78282 45.98759 -18.06475 1.000 56.96554 175 ALA A CA 1
ATOM 1305 C C . ALA A 1 189 ? 55.04071 46.95777 -19.21083 1.000 62.80976 175 ALA A C 1
ATOM 1306 O O . ALA A 1 189 ? 55.17005 48.16792 -18.98975 1.000 62.20826 175 ALA A O 1
ATOM 1308 N N . ASP A 1 190 ? 55.11791 46.44884 -20.44235 1.000 66.59361 176 ASP A N 1
ATOM 1309 C CA . ASP A 1 190 ? 55.40405 47.31367 -21.58297 1.000 70.24981 176 ASP A CA 1
ATOM 1310 C C . ASP A 1 190 ? 54.19582 48.15593 -21.97566 1.000 65.19485 176 ASP A C 1
ATOM 1311 O O . ASP A 1 190 ? 54.34718 49.32899 -22.33526 1.000 63.12156 176 ASP A O 1
ATOM 1316 N N A GLN A 1 191 ? 52.99336 47.57797 -21.91647 0.500 59.89345 177 GLN A N 1
ATOM 1317 N N B GLN A 1 191 ? 52.99281 47.58060 -21.91252 0.500 59.89388 177 GLN A N 1
ATOM 1318 C CA A GLN A 1 191 ? 51.79308 48.33470 -22.26182 0.500 59.45264 177 GLN A CA 1
ATOM 1319 C CA B GLN A 1 191 ? 51.79750 48.34125 -22.26334 0.500 57.97241 177 GLN A CA 1
ATOM 1320 C C A GLN A 1 191 ? 51.51378 49.42823 -21.23867 0.500 59.05670 177 GLN A C 1
ATOM 1321 C C B GLN A 1 191 ? 51.51941 49.43304 -21.23895 0.500 59.07151 177 GLN A C 1
ATOM 1322 O O A GLN A 1 191 ? 51.09367 50.53241 -21.60147 0.500 59.80577 177 GLN A O 1
ATOM 1323 O O B GLN A 1 191 ? 51.10562 50.54000 -21.60048 0.500 59.81776 177 GLN A O 1
ATOM 1334 N N . ALA A 1 192 ? 51.75307 49.14204 -19.95652 1.000 56.33967 178 ALA A N 1
ATOM 1335 C CA . ALA A 1 192 ? 51.43227 50.10209 -18.90346 1.000 55.24859 178 ALA A CA 1
ATOM 1336 C C . ALA A 1 192 ? 52.24446 51.38471 -19.03774 1.000 58.99136 178 ALA A C 1
ATOM 1337 O O . ALA A 1 192 ? 51.70749 52.48667 -18.87175 1.000 62.12042 178 ALA A O 1
ATOM 1339 N N . LEU A 1 193 ? 53.54125 51.26633 -19.32618 1.000 60.22464 179 LEU A N 1
ATOM 1340 C CA . LEU A 1 193 ? 54.35743 52.46080 -19.51543 1.000 58.10022 179 LEU A CA 1
ATOM 1341 C C . LEU A 1 193 ? 53.88814 53.24303 -20.73727 1.000 65.66697 179 LEU A C 1
ATOM 1342 O O . LEU A 1 193 ? 53.75562 54.47281 -20.69119 1.000 68.37256 179 LEU A O 1
ATOM 1347 N N . LYS A 1 194 ? 53.61161 52.53483 -21.83602 1.000 68.56909 180 LYS A N 1
ATOM 1348 C CA . LYS A 1 194 ? 53.15161 53.18210 -23.06139 1.000 71.43894 180 LYS A CA 1
ATOM 1349 C C . LYS A 1 194 ? 51.83751 53.92598 -22.85025 1.000 65.65756 180 LYS A C 1
ATOM 1350 O O . LYS A 1 194 ? 51.63133 55.00919 -23.40960 1.000 67.24985 180 LYS A O 1
ATOM 1356 N N . ILE A 1 195 ? 50.94406 53.36660 -22.03780 1.000 60.31464 181 ILE A N 1
ATOM 1357 C CA . ILE A 1 195 ? 49.62000 53.95125 -21.85548 1.000 59.95268 181 ILE A CA 1
ATOM 1358 C C . ILE A 1 195 ? 49.65582 55.09057 -20.84092 1.000 60.51893 181 ILE A C 1
ATOM 1359 O O . ILE A 1 195 ? 49.11570 56.17706 -21.08235 1.000 63.82555 181 ILE A O 1
ATOM 1364 N N . GLY A 1 196 ? 50.27086 54.86006 -19.68345 1.000 58.08377 182 GLY A N 1
ATOM 1365 C CA . GLY A 1 196 ? 50.31355 55.87487 -18.64789 1.000 53.88447 182 GLY A CA 1
ATOM 1366 C C . GLY A 1 196 ? 50.07301 55.33827 -17.25146 1.000 50.40473 182 GLY A C 1
ATOM 1367 O O . GLY A 1 196 ? 50.20124 56.07812 -16.27007 1.000 48.34937 182 GLY A O 1
ATOM 1368 N N . LEU A 1 197 ? 49.71328 54.05364 -17.15035 1.000 49.15581 183 LEU A N 1
ATOM 1369 C CA . LEU A 1 197 ? 49.58654 53.41515 -15.84352 1.000 51.20703 183 LEU A CA 1
ATOM 1370 C C . LEU A 1 197 ? 50.90101 53.43371 -15.07683 1.000 52.91887 183 LEU A C 1
ATOM 1371 O O . LEU A 1 197 ? 50.89928 53.49558 -13.84247 1.000 51.63419 183 LEU A O 1
ATOM 1376 N N . VAL A 1 198 ? 52.02518 53.37690 -15.78409 1.000 51.01613 184 VAL A N 1
ATOM 1377 C CA . VAL A 1 198 ? 53.34666 53.27402 -15.18097 1.000 45.14838 184 VAL A CA 1
ATOM 1378 C C . VAL A 1 198 ? 54.19697 54.44028 -15.66352 1.000 50.39518 184 VAL A C 1
ATOM 1379 O O . VAL A 1 198 ? 54.17209 54.79045 -16.84871 1.000 63.81295 184 VAL A O 1
ATOM 1383 N N . ASP A 1 199 ? 54.94047 55.04804 -14.73861 1.000 45.44337 185 ASP A N 1
ATOM 1384 C CA . ASP A 1 199 ? 55.83297 56.15204 -15.06324 1.000 49.86215 185 ASP A CA 1
ATOM 1385 C C . ASP A 1 199 ? 57.24801 55.69772 -15.39783 1.000 52.35100 185 ASP A C 1
ATOM 1386 O O . ASP A 1 199 ? 58.02462 56.49221 -15.93938 1.000 57.07165 185 ASP A O 1
ATOM 1391 N N . GLY A 1 200 ? 57.59905 54.45159 -15.08793 1.000 49.53526 186 GLY A N 1
ATOM 1392 C CA . GLY A 1 200 ? 58.91120 53.91489 -15.39227 1.000 53.82328 186 GLY A CA 1
ATOM 1393 C C . GLY A 1 200 ? 59.04912 52.46547 -14.97199 1.000 57.77330 186 GLY A C 1
ATOM 1394 O O . GLY A 1 200 ? 58.43238 52.03831 -13.99156 1.000 62.67586 186 GLY A O 1
ATOM 1395 N N . VAL A 1 201 ? 59.85556 51.69746 -15.69967 1.000 56.02892 187 VAL A N 1
ATOM 1396 C CA . VAL A 1 201 ? 60.03913 50.27351 -15.44418 1.000 58.72533 187 VAL A CA 1
ATOM 1397 C C . VAL A 1 201 ? 61.48764 50.02897 -15.04503 1.000 69.32663 187 VAL A C 1
ATOM 1398 O O . VAL A 1 201 ? 62.41239 50.41675 -15.76887 1.000 77.69191 187 VAL A O 1
ATOM 1402 N N . VAL A 1 202 ? 61.67969 49.38704 -13.89039 1.000 68.92058 188 VAL A N 1
ATOM 1403 C CA . VAL A 1 202 ? 62.99781 49.01363 -13.39363 1.000 67.44026 188 VAL A CA 1
ATOM 1404 C C . VAL A 1 202 ? 62.90980 47.61403 -12.80111 1.000 69.37996 188 VAL A C 1
ATOM 1405 O O . VAL A 1 202 ? 61.83132 47.12844 -12.45471 1.000 66.67380 188 VAL A O 1
ATOM 1409 N N . LYS A 1 203 ? 64.06646 46.96484 -12.68710 1.000 74.72151 189 LYS A N 1
ATOM 1410 C CA . LYS A 1 203 ? 64.11954 45.63612 -12.09372 1.000 83.17547 189 LYS A CA 1
ATOM 1411 C C . LYS A 1 203 ? 63.86225 45.71928 -10.59177 1.000 89.01983 189 LYS A C 1
ATOM 1412 O O . LYS A 1 203 ? 64.08894 46.75414 -9.95780 1.000 91.50708 189 LYS A O 1
ATOM 1418 N N . ALA A 1 204 ? 63.37727 44.60769 -10.02622 1.000 91.28379 190 ALA A N 1
ATOM 1419 C CA . ALA A 1 204 ? 62.94966 44.59255 -8.62984 1.000 90.83707 190 ALA A CA 1
ATOM 1420 C C . ALA A 1 204 ? 64.05785 45.02845 -7.67693 1.000 91.40125 190 ALA A C 1
ATOM 1421 O O . ALA A 1 204 ? 63.76934 45.60261 -6.62066 1.000 92.98441 190 ALA A O 1
ATOM 1423 N N . GLU A 1 205 ? 65.32258 44.76882 -8.01997 1.000 88.19345 191 GLU A N 1
ATOM 1424 C CA . GLU A 1 205 ? 66.41857 45.25168 -7.18458 1.000 86.42048 191 GLU A CA 1
ATOM 1425 C C . GLU A 1 205 ? 66.45404 46.77459 -7.16555 1.000 85.79247 191 GLU A C 1
ATOM 1426 O O . GLU A 1 205 ? 66.43781 47.39700 -6.09664 1.000 90.13652 191 GLU A O 1
ATOM 1432 N N . LYS A 1 206 ? 66.49521 47.39101 -8.34483 1.000 81.35062 192 LYS A N 1
ATOM 1433 C CA . LYS A 1 206 ? 66.46600 48.84175 -8.47020 1.000 80.60476 192 LYS A CA 1
ATOM 1434 C C . LYS A 1 206 ? 65.08081 49.43214 -8.23945 1.000 82.06225 192 LYS A C 1
ATOM 1435 O O . LYS A 1 206 ? 64.92877 50.65615 -8.31495 1.000 86.11753 192 LYS A O 1
ATOM 1441 N N . LEU A 1 207 ? 64.07382 48.60108 -7.95956 1.000 78.23559 193 LEU A N 1
ATOM 1442 C CA . LEU A 1 207 ? 62.72745 49.11859 -7.74013 1.000 71.06961 193 LEU A CA 1
ATOM 1443 C C . LEU A 1 207 ? 62.65748 49.94875 -6.46507 1.000 73.11502 193 LEU A C 1
ATOM 1444 O O . LEU A 1 207 ? 62.21363 51.10112 -6.48963 1.000 70.41425 193 LEU A O 1
ATOM 1449 N N . VAL A 1 208 ? 63.09560 49.37884 -5.33949 1.000 78.80866 194 VAL A N 1
ATOM 1450 C CA . VAL A 1 208 ? 62.98910 50.07536 -4.05955 1.000 81.19077 194 VAL A CA 1
ATOM 1451 C C . VAL A 1 208 ? 63.85483 51.33064 -4.05363 1.000 84.27485 194 VAL A C 1
ATOM 1452 O O . VAL A 1 208 ? 63.43690 52.38765 -3.56370 1.000 79.67548 194 VAL A O 1
ATOM 1456 N N . GLU A 1 209 ? 65.06631 51.24290 -4.60687 1.000 89.78024 195 GLU A N 1
ATOM 1457 C CA . GLU A 1 209 ? 65.94436 52.40782 -4.64108 1.000 96.03064 195 GLU A CA 1
ATOM 1458 C C . GLU A 1 209 ? 65.48485 53.40881 -5.69329 1.000 96.62775 195 GLU A C 1
ATOM 1459 O O . GLU A 1 209 ? 65.42350 54.61602 -5.43192 1.000 96.33565 195 GLU A O 1
ATOM 1465 N N . GLY A 1 210 ? 65.15680 52.92303 -6.89255 1.000 97.26581 196 GLY A N 1
ATOM 1466 C CA . GLY A 1 210 ? 64.70069 53.81458 -7.94410 1.000 93.60923 196 GLY A CA 1
ATOM 1467 C C . GLY A 1 210 ? 63.40740 54.52783 -7.60621 1.000 89.92667 196 GLY A C 1
ATOM 1468 O O . GLY A 1 210 ? 63.21019 55.67898 -8.00181 1.000 88.68515 196 GLY A O 1
ATOM 1469 N N . ALA A 1 211 ? 62.51241 53.86459 -6.86914 1.000 90.01520 197 ALA A N 1
ATOM 1470 C CA . ALA A 1 211 ? 61.25931 54.49426 -6.46980 1.000 93.90473 197 ALA A CA 1
ATOM 1471 C C . ALA A 1 211 ? 61.45431 55.57589 -5.41816 1.000 100.85926 197 ALA A C 1
ATOM 1472 O O . ALA A 1 211 ? 60.50116 56.30352 -5.11853 1.000 97.93037 197 ALA A O 1
ATOM 1474 N N . LYS A 1 212 ? 62.65241 55.68885 -4.84528 1.000 109.58451 198 LYS A N 1
ATOM 1475 C CA . LYS A 1 212 ? 62.99558 56.81090 -3.98472 1.000 109.43152 198 LYS A CA 1
ATOM 1476 C C . LYS A 1 212 ? 63.80515 57.87718 -4.70849 1.000 106.75714 198 LYS A C 1
ATOM 1477 O O . LYS A 1 212 ? 63.80565 59.03417 -4.27501 1.000 106.41538 198 LYS A O 1
ATOM 1483 N N . ALA A 1 213 ? 64.48225 57.51673 -5.80137 1.000 107.91448 199 ALA A N 1
ATOM 1484 C CA . ALA A 1 213 ? 65.16283 58.51646 -6.61776 1.000 109.46948 199 ALA A CA 1
ATOM 1485 C C . ALA A 1 213 ? 64.15704 59.43210 -7.30653 1.000 106.26921 199 ALA A C 1
ATOM 1486 O O . ALA A 1 213 ? 64.32189 60.65796 -7.31486 1.000 105.05108 199 ALA A O 1
ATOM 1488 N N . VAL A 1 214 ? 63.10569 58.85023 -7.89275 1.000 101.95706 200 VAL A N 1
ATOM 1489 C CA . VAL A 1 214 ? 62.02559 59.64627 -8.47274 1.000 98.52366 200 VAL A CA 1
ATOM 1490 C C . VAL A 1 214 ? 61.34419 60.48091 -7.39914 1.000 96.07893 200 VAL A C 1
ATOM 1491 O O . VAL A 1 214 ? 60.88589 61.60153 -7.66188 1.000 95.50059 200 VAL A O 1
ATOM 1495 N N . LEU A 1 215 ? 61.27480 59.95573 -6.17354 1.000 94.07483 201 LEU A N 1
ATOM 1496 C CA . LEU A 1 215 ? 60.66767 60.69528 -5.07286 1.000 89.61960 201 LEU A CA 1
ATOM 1497 C C . LEU A 1 215 ? 61.49439 61.91809 -4.69842 1.000 96.10333 201 LEU A C 1
ATOM 1498 O O . LEU A 1 215 ? 60.93823 62.98996 -4.43264 1.000 98.58311 201 LEU A O 1
ATOM 1503 N N . ARG A 1 216 ? 62.81985 61.78506 -4.66089 1.000 98.33048 202 ARG A N 1
ATOM 1504 C CA . ARG A 1 216 ? 63.62465 62.92885 -4.25626 1.000 103.51504 202 ARG A CA 1
ATOM 1505 C C . ARG A 1 216 ? 63.87937 63.90984 -5.39346 1.000 104.80998 202 ARG A C 1
ATOM 1506 O O . ARG A 1 216 ? 64.42222 64.98973 -5.14258 1.000 108.54436 202 ARG A O 1
ATOM 1514 N N . GLN A 1 217 ? 63.49863 63.57798 -6.62893 1.000 100.26121 203 GLN A N 1
ATOM 1515 C CA . GLN A 1 217 ? 63.35815 64.61812 -7.64231 1.000 98.61560 203 GLN A CA 1
ATOM 1516 C C . GLN A 1 217 ? 62.16205 65.50192 -7.33977 1.000 91.44315 203 GLN A C 1
ATOM 1517 O O . GLN A 1 217 ? 62.17394 66.69762 -7.65071 1.000 94.30283 203 GLN A O 1
ATOM 1523 N N . ALA A 1 218 ? 61.13050 64.93029 -6.72361 1.000 84.39493 204 ALA A N 1
ATOM 1524 C CA . ALA A 1 218 ? 59.89965 65.66751 -6.47540 1.000 78.61791 204 ALA A CA 1
ATOM 1525 C C . ALA A 1 218 ? 60.03625 66.61472 -5.28801 1.000 79.84159 204 ALA A C 1
ATOM 1526 O O . ALA A 1 218 ? 59.51049 67.73432 -5.32101 1.000 80.28323 204 ALA A O 1
ATOM 1528 N N . ILE A 1 219 ? 60.73453 66.18744 -4.23177 1.000 79.08425 205 ILE A N 1
ATOM 1529 C CA . ILE A 1 219 ? 60.85579 67.02722 -3.04362 1.000 79.39899 205 ILE A CA 1
ATOM 1530 C C . ILE A 1 219 ? 61.78024 68.21265 -3.30294 1.000 88.61063 205 ILE A C 1
ATOM 1531 O O . ILE A 1 219 ? 61.58528 69.29226 -2.73272 1.000 89.77459 205 ILE A O 1
ATOM 1536 N N . ASN A 1 220 ? 62.78392 68.04968 -4.16478 1.000 94.95098 206 ASN A N 1
ATOM 1537 C CA . ASN A 1 220 ? 63.68413 69.14514 -4.50583 1.000 101.97935 206 ASN A CA 1
ATOM 1538 C C . ASN A 1 220 ? 63.10324 70.08704 -5.55281 1.000 103.32020 206 ASN A C 1
ATOM 1539 O O . ASN A 1 220 ? 63.80098 71.01022 -5.98639 1.000 105.30432 206 ASN A O 1
ATOM 1544 N N . GLY A 1 221 ? 61.85481 69.87890 -5.96723 1.000 102.23321 207 GLY A N 1
ATOM 1545 C CA . GLY A 1 221 ? 61.19698 70.76255 -6.90441 1.000 102.96299 207 GLY A CA 1
ATOM 1546 C C . GLY A 1 221 ? 61.43248 70.45918 -8.36761 1.000 100.89929 207 GLY A C 1
ATOM 1547 O O . GLY A 1 221 ? 60.94691 71.21263 -9.22150 1.000 98.99971 207 GLY A O 1
ATOM 1548 N N . ASP A 1 222 ? 62.15959 69.38671 -8.69081 1.000 99.91426 208 ASP A N 1
ATOM 1549 C CA . ASP A 1 222 ? 62.40469 69.06601 -10.09370 1.000 98.34753 208 ASP A CA 1
ATOM 1550 C C . ASP A 1 222 ? 61.12016 68.64707 -10.79758 1.000 93.46313 208 ASP A C 1
ATOM 1551 O O . ASP A 1 222 ? 60.87508 69.04431 -11.94260 1.000 98.20252 208 ASP A O 1
ATOM 1556 N N . LEU A 1 223 ? 60.28835 67.85299 -10.13067 1.000 87.52654 209 LEU A N 1
ATOM 1557 C CA . LEU A 1 223 ? 59.05053 67.34128 -10.70280 1.000 80.39805 209 LEU A CA 1
ATOM 1558 C C . LEU A 1 223 ? 57.86235 67.97962 -9.99700 1.000 79.77408 209 LEU A C 1
ATOM 1559 O O . LEU A 1 223 ? 57.77820 67.95321 -8.76451 1.000 78.02821 209 LEU A O 1
ATOM 1564 N N . ASP A 1 224 ? 56.95134 68.55242 -10.78037 1.000 79.31861 210 ASP A N 1
ATOM 1565 C CA . ASP A 1 224 ? 55.74672 69.19119 -10.25242 1.000 78.88055 210 ASP A CA 1
ATOM 1566 C C . ASP A 1 224 ? 54.73016 68.09436 -9.96170 1.000 78.01098 210 ASP A C 1
ATOM 1567 O O . ASP A 1 224 ? 53.93726 67.70277 -10.81980 1.000 76.22084 210 ASP A O 1
ATOM 1572 N N . TRP A 1 225 ? 54.75261 67.59215 -8.72428 1.000 79.29456 211 TRP A N 1
ATOM 1573 C CA . TRP A 1 225 ? 53.97678 66.39996 -8.39731 1.000 80.29755 211 TRP A CA 1
ATOM 1574 C C . TRP A 1 225 ? 52.48842 66.69915 -8.26228 1.000 86.07393 211 TRP A C 1
ATOM 1575 O O . TRP A 1 225 ? 51.65560 65.88071 -8.66791 1.000 90.03232 211 TRP A O 1
ATOM 1586 N N . LYS A 1 226 ? 52.12438 67.85357 -7.70228 1.000 87.98489 212 LYS A N 1
ATOM 1587 C CA . LYS A 1 226 ? 50.70636 68.18393 -7.63406 1.000 86.03209 212 LYS A CA 1
ATOM 1588 C C . LYS A 1 226 ? 50.14346 68.64255 -8.97337 1.000 82.68547 212 LYS A C 1
ATOM 1589 O O . LYS A 1 226 ? 48.92025 68.75844 -9.10272 1.000 78.45710 212 LYS A O 1
ATOM 1595 N N . ALA A 1 227 ? 50.99574 68.90046 -9.96859 1.000 86.05666 213 ALA A N 1
ATOM 1596 C CA . ALA A 1 227 ? 50.50594 69.04896 -11.33353 1.000 87.24913 213 ALA A CA 1
ATOM 1597 C C . ALA A 1 227 ? 50.25471 67.69571 -11.98182 1.000 87.36257 213 ALA A C 1
ATOM 1598 O O . ALA A 1 227 ? 49.37924 67.57808 -12.84616 1.000 90.91833 213 ALA A O 1
ATOM 1600 N N . LYS A 1 228 ? 51.01304 66.67223 -11.58375 1.000 73.59811 214 LYS A N 1
ATOM 1601 C CA . LYS A 1 228 ? 50.73726 65.31462 -12.03554 1.000 62.61224 214 LYS A CA 1
ATOM 1602 C C . LYS A 1 228 ? 49.56190 64.70282 -11.28622 1.000 55.05925 214 LYS A C 1
ATOM 1603 O O . LYS A 1 228 ? 48.81290 63.90166 -11.85650 1.000 57.50263 214 LYS A O 1
ATOM 1609 N N . ARG A 1 229 ? 49.38729 65.07042 -10.01627 1.000 48.33246 215 ARG A N 1
ATOM 1610 C CA . ARG A 1 229 ? 48.24961 64.58738 -9.24320 1.000 47.62160 215 ARG A CA 1
ATOM 1611 C C . ARG A 1 229 ? 46.94695 65.23664 -9.69218 1.000 51.55040 215 ARG A C 1
ATOM 1612 O O . ARG A 1 229 ? 45.88303 64.61063 -9.61292 1.000 55.81527 215 ARG A O 1
ATOM 1620 N N . GLN A 1 230 ? 47.01744 66.47168 -10.18743 1.000 52.04591 216 GLN A N 1
ATOM 1621 C CA . GLN A 1 230 ? 45.80654 67.25166 -10.43165 1.000 50.86263 216 GLN A CA 1
ATOM 1622 C C . GLN A 1 230 ? 44.82983 66.62736 -11.42622 1.000 53.69383 216 GLN A C 1
ATOM 1623 O O . GLN A 1 230 ? 43.61592 66.69022 -11.16307 1.000 57.15171 216 GLN A O 1
ATOM 1629 N N . PRO A 1 231 ? 45.25000 66.04625 -12.55938 1.000 50.96263 217 PRO A N 1
ATOM 1630 C CA . PRO A 1 231 ? 44.24998 65.50791 -13.50031 1.000 45.40064 217 PRO A CA 1
ATOM 1631 C C . PRO A 1 231 ? 43.33000 64.46077 -12.89468 1.000 40.38980 217 PRO A C 1
ATOM 1632 O O . PRO A 1 231 ? 42.18867 64.32175 -13.35148 1.000 39.03757 217 PRO A O 1
ATOM 1636 N N . LYS A 1 232 ? 43.77909 63.72811 -11.87333 1.000 44.33783 218 LYS A N 1
ATOM 1637 C CA . LYS A 1 232 ? 42.92162 62.73824 -11.23111 1.000 43.92769 218 LYS A CA 1
ATOM 1638 C C . LYS A 1 232 ? 41.83406 63.36794 -10.36973 1.000 44.22947 218 LYS A C 1
ATOM 1639 O O . LYS A 1 232 ? 40.96858 62.64237 -9.86866 1.000 43.61424 218 LYS A O 1
ATOM 1645 N N . LEU A 1 233 ? 41.85460 64.68851 -10.18813 1.000 44.94463 219 LEU A N 1
ATOM 1646 C CA . LEU A 1 233 ? 40.86382 65.38424 -9.38287 1.000 49.51877 219 LEU A CA 1
ATOM 1647 C C . LEU A 1 233 ? 39.87078 66.18274 -10.21203 1.000 58.21513 219 LEU A C 1
ATOM 1648 O O . LEU A 1 233 ? 38.84983 66.62331 -9.67127 1.000 64.86825 219 LEU A O 1
ATOM 1653 N N . GLU A 1 234 ? 40.13508 66.37288 -11.49493 1.000 56.77019 220 GLU A N 1
ATOM 1654 C CA . GLU A 1 234 ? 39.41118 67.30176 -12.34324 1.000 53.60201 220 GLU A CA 1
ATOM 1655 C C . GLU A 1 234 ? 38.55422 66.57059 -13.36935 1.000 50.08711 220 GLU A C 1
ATOM 1656 O O . GLU A 1 234 ? 38.73113 65.37008 -13.60452 1.000 45.69408 220 GLU A O 1
ATOM 1662 N N . PRO A 1 235 ? 37.59573 67.26414 -13.98469 1.000 50.80089 221 PRO A N 1
ATOM 1663 C CA . PRO A 1 235 ? 36.82398 66.65766 -15.07354 1.000 44.56710 221 PRO A CA 1
ATOM 1664 C C . PRO A 1 235 ? 37.70897 66.18463 -16.21872 1.000 42.65895 221 PRO A C 1
ATOM 1665 O O . PRO A 1 235 ? 38.86785 66.58233 -16.35922 1.000 40.80713 221 PRO A O 1
ATOM 1669 N N . LEU A 1 236 ? 37.13413 65.31941 -17.05131 1.000 41.18828 222 LEU A N 1
ATOM 1670 C CA . LEU A 1 236 ? 37.84429 64.81266 -18.21743 1.000 45.46783 222 LEU A CA 1
ATOM 1671 C C . LEU A 1 236 ? 37.96706 65.89449 -19.28339 1.000 47.45018 222 LEU A C 1
ATOM 1672 O O . LEU A 1 236 ? 37.01250 66.62378 -19.56742 1.000 47.04604 222 LEU A O 1
ATOM 1677 N N . LYS A 1 237 ? 39.15444 65.98981 -19.88020 1.000 48.82696 223 LYS A N 1
ATOM 1678 C CA . LYS A 1 237 ? 39.43036 66.98908 -20.91313 1.000 59.29771 223 LYS A CA 1
ATOM 1679 C C . LYS A 1 237 ? 38.99048 66.44706 -22.27432 1.000 57.01227 223 LYS A C 1
ATOM 1680 O O . LYS A 1 237 ? 39.79354 66.11872 -23.14960 1.000 52.34358 223 LYS A O 1
ATOM 1686 N N . LEU A 1 238 ? 37.67189 66.35948 -22.43816 1.000 54.63362 224 LEU A N 1
ATOM 1687 C CA . LEU A 1 238 ? 37.06137 65.81653 -23.64442 1.000 50.68556 224 LEU A CA 1
ATOM 1688 C C . LEU A 1 238 ? 35.99787 66.77670 -24.15363 1.000 56.23494 224 LEU A C 1
ATOM 1689 O O . LEU A 1 238 ? 35.18907 67.28458 -23.36984 1.000 60.22306 224 LEU A O 1
ATOM 1694 N N . SER A 1 239 ? 36.00131 67.02248 -25.46126 1.000 51.85416 225 SER A N 1
ATOM 1695 C CA . SER A 1 239 ? 34.95048 67.81346 -26.07937 1.000 43.39647 225 SER A CA 1
ATOM 1696 C C . SER A 1 239 ? 33.69253 66.96782 -26.25251 1.000 43.43916 225 SER A C 1
ATOM 1697 O O . SER A 1 239 ? 33.72297 65.73750 -26.15723 1.000 44.74530 225 SER A O 1
ATOM 1700 N N . LYS A 1 240 ? 32.57028 67.64869 -26.50203 1.000 41.99414 226 LYS A N 1
ATOM 1701 C CA . LYS A 1 240 ? 31.31432 66.93680 -26.71999 1.000 39.82240 226 LYS A CA 1
ATOM 1702 C C . LYS A 1 240 ? 31.42388 65.97833 -27.89834 1.000 46.05553 226 LYS A C 1
ATOM 1703 O O . LYS A 1 240 ? 30.90114 64.85824 -27.85010 1.000 47.52015 226 LYS A O 1
ATOM 1709 N N . ILE A 1 241 ? 32.10873 66.39848 -28.96326 1.000 49.71194 227 ILE A N 1
ATOM 1710 C CA . ILE A 1 241 ? 32.28114 65.53142 -30.12336 1.000 48.08980 227 ILE A CA 1
ATOM 1711 C C . ILE A 1 241 ? 33.17916 64.35074 -29.77501 1.000 48.29199 227 ILE A C 1
ATOM 1712 O O . ILE A 1 241 ? 32.91851 63.21304 -30.18347 1.000 49.45766 227 ILE A O 1
ATOM 1717 N N . GLU A 1 242 ? 34.24488 64.59892 -29.00894 1.000 49.13365 228 GLU A N 1
ATOM 1718 C CA . GLU A 1 242 ? 35.13174 63.51612 -28.59392 1.000 46.14304 228 GLU A CA 1
ATOM 1719 C C . GLU A 1 242 ? 34.45762 62.60469 -27.57660 1.000 45.17965 228 GLU A C 1
ATOM 1720 O O . GLU A 1 242 ? 34.69033 61.39022 -27.57406 1.000 43.36484 228 GLU A O 1
ATOM 1726 N N . ALA A 1 243 ? 33.62917 63.17268 -26.69804 1.000 44.83090 229 ALA A N 1
ATOM 1727 C CA . ALA A 1 243 ? 32.94603 62.36921 -25.68989 1.000 44.40562 229 ALA A CA 1
ATOM 1728 C C . ALA A 1 243 ? 32.01778 61.35314 -26.34256 1.000 44.81247 229 ALA A C 1
ATOM 1729 O O . ALA A 1 243 ? 32.13667 60.14442 -26.11269 1.000 42.14689 229 ALA A O 1
ATOM 1731 N N . THR A 1 244 ? 31.08966 61.83047 -27.17620 1.000 45.51430 230 THR A N 1
ATOM 1732 C CA . THR A 1 244 ? 30.15045 60.92735 -27.83377 1.000 39.99971 230 THR A CA 1
ATOM 1733 C C . THR A 1 244 ? 30.87945 59.89476 -28.68505 1.000 42.01887 230 THR A C 1
ATOM 1734 O O . THR A 1 244 ? 30.47207 58.72933 -28.74145 1.000 44.60085 230 THR A O 1
ATOM 1738 N N . MET A 1 245 ? 31.96734 60.29896 -29.34515 1.000 40.89292 231 MET A N 1
ATOM 1739 C CA . MET A 1 245 ? 32.74661 59.34961 -30.13469 1.000 40.31979 231 MET A CA 1
ATOM 1740 C C . MET A 1 245 ? 33.36333 58.27298 -29.25067 1.000 42.83666 231 MET A C 1
ATOM 1741 O O . MET A 1 245 ? 33.31514 57.08172 -29.57691 1.000 47.60085 231 MET A O 1
ATOM 1746 N N . SER A 1 246 ? 33.94853 58.67704 -28.12077 1.000 42.27448 232 SER A N 1
ATOM 1747 C CA . SER A 1 246 ? 34.70253 57.73789 -27.29725 1.000 38.39400 232 SER A CA 1
ATOM 1748 C C . SER A 1 246 ? 33.80255 56.71110 -26.62141 1.000 35.16560 232 SER A C 1
ATOM 1749 O O . SER A 1 246 ? 34.21959 55.56446 -26.42174 1.000 34.07058 232 SER A O 1
ATOM 1752 N N . PHE A 1 247 ? 32.57544 57.09103 -26.26609 1.000 36.85684 233 PHE A N 1
ATOM 1753 C CA . PHE A 1 247 ? 31.72141 56.20740 -25.48152 1.000 34.87431 233 PHE A CA 1
ATOM 1754 C C . PHE A 1 247 ? 30.87510 55.26960 -26.33226 1.000 42.04309 233 PHE A C 1
ATOM 1755 O O . PHE A 1 247 ? 30.50245 54.19107 -25.85590 1.000 46.01353 233 PHE A O 1
ATOM 1763 N N . THR A 1 248 ? 30.55914 55.64044 -27.57598 1.000 41.48475 234 THR A N 1
ATOM 1764 C CA . THR A 1 248 ? 29.86832 54.69691 -28.44978 1.000 45.33416 234 THR A CA 1
ATOM 1765 C C . THR A 1 248 ? 30.79020 53.56538 -28.87941 1.000 41.34044 234 THR A C 1
ATOM 1766 O O . THR A 1 248 ? 30.32609 52.44211 -29.11036 1.000 38.63605 234 THR A O 1
ATOM 1770 N N . ILE A 1 249 ? 32.09062 53.84349 -28.99988 1.000 38.96190 235 ILE A N 1
ATOM 1771 C CA . ILE A 1 249 ? 33.05660 52.78101 -29.26017 1.000 40.97795 2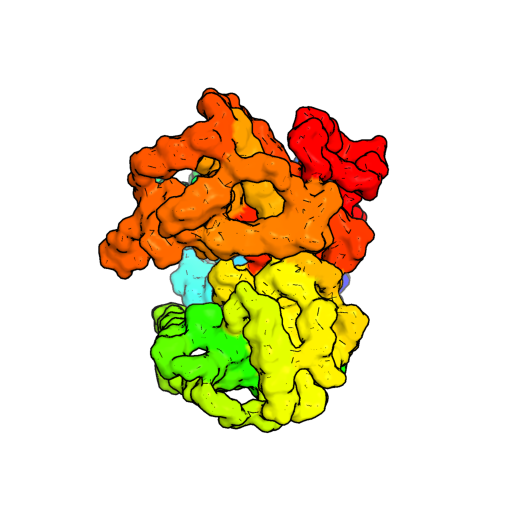35 ILE A CA 1
ATOM 1772 C C . ILE A 1 249 ? 33.04901 51.77700 -28.11612 1.000 46.00252 235 ILE A C 1
ATOM 1773 O O . ILE A 1 249 ? 33.05725 50.55906 -28.33458 1.000 52.38107 235 ILE A O 1
ATOM 1778 N N . ALA A 1 250 ? 33.01849 52.27276 -26.87738 1.000 39.19150 236 ALA A N 1
ATOM 1779 C CA . ALA A 1 250 ? 32.95342 51.38391 -25.72291 1.000 29.76654 236 ALA A CA 1
ATOM 1780 C C . ALA A 1 250 ? 31.59674 50.69429 -25.63789 1.000 27.88767 236 ALA A C 1
ATOM 1781 O O . ALA A 1 250 ? 31.51981 49.48003 -25.41484 1.000 34.16137 236 ALA A O 1
ATOM 1783 N N . LYS A 1 251 ? 30.51101 51.45514 -25.81075 1.000 24.49585 237 LYS A N 1
ATOM 1784 C CA . LYS A 1 251 ? 29.18132 50.85224 -25.79584 1.000 27.44524 237 LYS A CA 1
ATOM 1785 C C . LYS A 1 251 ? 28.99061 49.88594 -26.95773 1.000 37.32101 237 LYS A C 1
ATOM 1786 O O . LYS A 1 251 ? 28.24883 48.90260 -26.83176 1.000 38.76844 237 LYS A O 1
ATOM 1792 N N . GLY A 1 252 ? 29.64989 50.14143 -28.08723 1.000 36.16621 238 GLY A N 1
ATOM 1793 C CA . GLY A 1 252 ? 29.57833 49.23088 -29.21209 1.000 39.15195 238 GLY A CA 1
ATOM 1794 C C . GLY A 1 252 ? 30.43334 47.99675 -29.00825 1.000 42.64983 238 GLY A C 1
ATOM 1795 O O . GLY A 1 252 ? 30.02374 46.88140 -29.34589 1.000 49.74013 238 GLY A O 1
ATOM 1796 N N . MET A 1 253 ? 31.63224 48.18258 -28.44926 1.000 40.42963 239 MET A N 1
ATOM 1797 C CA . MET A 1 253 ? 32.50740 47.04493 -28.18733 1.000 40.81953 239 MET A CA 1
ATOM 1798 C C . MET A 1 253 ? 31.94362 46.14564 -27.09411 1.000 39.40311 239 MET A C 1
ATOM 1799 O O . MET A 1 253 ? 32.23865 44.94583 -27.06789 1.000 34.99504 239 MET A O 1
ATOM 1804 N N . VAL A 1 254 ? 31.13992 46.70312 -26.18702 1.000 44.92420 240 VAL A N 1
ATOM 1805 C CA . VAL A 1 254 ? 30.45155 45.88687 -25.19276 1.000 48.96616 240 VAL A CA 1
ATOM 1806 C C . VAL A 1 254 ? 29.28966 45.13398 -25.82882 1.000 55.91065 240 VAL A C 1
ATOM 1807 O O . VAL A 1 254 ? 29.09583 43.93993 -25.57345 1.000 54.56055 240 VAL A O 1
ATOM 1811 N N . ALA A 1 255 ? 28.50813 45.81047 -26.67605 1.000 63.23586 241 ALA A N 1
ATOM 1812 C CA . ALA A 1 255 ? 27.43221 45.14062 -27.39684 1.000 72.18534 241 ALA A CA 1
ATOM 1813 C C . ALA A 1 255 ? 27.95558 44.10803 -28.38736 1.000 72.64790 241 ALA A C 1
ATOM 1814 O O . ALA A 1 255 ? 27.17566 43.27528 -28.86261 1.000 70.73604 241 ALA A O 1
ATOM 1816 N N . GLN A 1 256 ? 29.25195 44.14906 -28.71203 1.000 76.43671 242 GLN A N 1
ATOM 1817 C CA . GLN A 1 256 ? 29.84859 43.10821 -29.54412 1.000 77.30310 242 GLN A CA 1
ATOM 1818 C C . GLN A 1 256 ? 29.68032 41.73318 -28.91373 1.000 84.45193 242 GLN A C 1
ATOM 1819 O O . GLN A 1 256 ? 29.51573 40.73148 -29.62022 1.000 87.12390 242 GLN A O 1
ATOM 1825 N N . THR A 1 257 ? 29.71399 41.66645 -27.58276 1.000 90.15814 243 THR A N 1
ATOM 1826 C CA . THR A 1 257 ? 29.80088 40.39477 -26.86806 1.000 96.86775 243 THR A CA 1
ATOM 1827 C C . THR A 1 257 ? 28.41876 39.75237 -26.70762 1.000 110.52788 243 THR A C 1
ATOM 1828 O O . THR A 1 257 ? 27.95410 39.45037 -25.60846 1.000 119.14384 243 THR A O 1
ATOM 1832 N N . ALA A 1 258 ? 27.75548 39.56892 -27.85131 1.000 129.46246 244 ALA A N 1
ATOM 1833 C CA . ALA A 1 258 ? 26.60488 38.67197 -27.98065 1.000 136.12033 244 ALA A CA 1
ATOM 1834 C C . ALA A 1 258 ? 25.41510 39.11562 -27.12849 1.000 145.66993 244 ALA A C 1
ATOM 1835 O O . ALA A 1 258 ? 24.82979 38.32203 -26.38902 1.000 138.62508 244 ALA A O 1
ATOM 1837 N N . GLY A 1 259 ? 25.04096 40.39157 -27.25936 1.000 158.32866 245 GLY A N 1
ATOM 1838 C CA . GLY A 1 259 ? 23.87183 40.93353 -26.58375 1.000 157.79763 245 GLY A CA 1
ATOM 1839 C C . GLY A 1 259 ? 23.80142 40.55363 -25.11896 1.000 157.31893 245 GLY A C 1
ATOM 1840 O O . GLY A 1 259 ? 23.02546 39.67305 -24.73231 1.000 162.24063 245 GLY A O 1
ATOM 1841 N N . LYS A 1 260 ? 24.60155 41.22689 -24.30154 1.000 124.69103 246 LYS A N 1
ATOM 1842 C CA . LYS A 1 260 ? 24.94663 40.72226 -22.98069 1.000 97.73337 246 LYS A CA 1
ATOM 1843 C C . LYS A 1 260 ? 23.74080 40.63361 -22.05344 1.000 87.06899 246 LYS A C 1
ATOM 1844 O O . LYS A 1 260 ? 22.93867 41.56794 -21.96052 1.000 87.35172 246 LYS A O 1
ATOM 1850 N N . HIS A 1 261 ? 23.61455 39.49284 -21.37447 1.000 75.75025 247 HIS A N 1
ATOM 1851 C CA . HIS A 1 261 ? 22.90453 39.42775 -20.10456 1.000 61.98039 247 HIS A CA 1
ATOM 1852 C C . HIS A 1 261 ? 23.76749 39.93774 -18.96178 1.000 51.33379 247 HIS A C 1
ATOM 1853 O O . HIS A 1 261 ? 23.30451 39.97697 -17.81742 1.000 50.85209 247 HIS A O 1
ATOM 1860 N N . TYR A 1 262 ? 25.01118 40.31681 -19.26005 1.000 46.58668 248 TYR A N 1
ATOM 1861 C CA . TYR A 1 262 ? 25.95796 40.77970 -18.25826 1.000 44.84027 248 TYR A CA 1
ATOM 1862 C C . TYR A 1 262 ? 25.81452 42.28776 -18.11734 1.000 47.49445 248 TYR A C 1
ATOM 1863 O O . TYR A 1 262 ? 26.24200 43.02493 -19.01957 1.000 54.20019 248 TYR A O 1
ATOM 1872 N N . PRO A 1 263 ? 25.23538 42.79456 -17.02569 1.000 41.16021 249 PRO A N 1
ATOM 1873 C CA . PRO A 1 263 ? 25.06475 44.24596 -16.89225 1.000 34.95802 249 PRO A CA 1
ATOM 1874 C C . PRO A 1 263 ? 26.30889 44.97489 -16.41593 1.000 30.25003 249 PRO A C 1
ATOM 1875 O O . PRO A 1 263 ? 26.33627 46.20982 -16.47959 1.000 28.70294 249 PRO A O 1
ATOM 1879 N N . ALA A 1 264 ? 27.34076 44.25635 -15.95969 1.000 31.73625 250 ALA A N 1
ATOM 1880 C CA . ALA A 1 264 ? 28.51912 44.92963 -15.41345 1.000 34.01398 250 ALA A CA 1
ATOM 1881 C C . ALA A 1 264 ? 29.31406 45.68841 -16.47056 1.000 38.18144 250 ALA A C 1
ATOM 1882 O O . ALA A 1 264 ? 29.65974 46.85793 -16.22458 1.000 40.79466 250 ALA A O 1
ATOM 1884 N N . PRO A 1 265 ? 29.65374 45.11314 -17.63524 1.000 37.97478 251 PRO A N 1
ATOM 1885 C CA . PRO A 1 265 ? 30.46509 45.88175 -18.59798 1.000 32.56194 251 PRO A CA 1
ATOM 1886 C C . PRO A 1 265 ? 29.78558 47.14588 -19.09292 1.000 35.04906 251 PRO A C 1
ATOM 1887 O O . PRO A 1 265 ? 30.43974 48.19004 -19.20728 1.000 38.44794 251 PRO A O 1
ATOM 1891 N N . ILE A 1 266 ? 28.48598 47.08476 -19.39074 1.000 35.75862 252 ILE A N 1
ATOM 1892 C CA . ILE A 1 266 ? 27.79450 48.27510 -19.87299 1.000 37.77594 252 ILE A CA 1
ATOM 1893 C C . ILE A 1 266 ? 27.56485 49.26457 -18.73577 1.000 38.46903 252 ILE A C 1
ATOM 1894 O O . ILE A 1 266 ? 27.54864 50.48178 -18.95786 1.000 34.25370 252 ILE A O 1
ATOM 1899 N N . THR A 1 267 ? 27.39995 48.77475 -17.50437 1.000 42.27549 253 THR A N 1
ATOM 1900 C CA . THR A 1 267 ? 27.26219 49.68160 -16.36869 1.000 40.67719 253 THR A CA 1
ATOM 1901 C C . THR A 1 267 ? 28.55838 50.44323 -16.12374 1.000 40.67764 253 THR A C 1
ATOM 1902 O O . THR A 1 267 ? 28.54658 51.66601 -15.94331 1.000 40.36089 253 THR A O 1
ATOM 1906 N N . ALA A 1 268 ? 29.69065 49.73384 -16.12819 1.000 36.90172 254 ALA A N 1
ATOM 1907 C CA . ALA A 1 268 ? 30.97800 50.38364 -15.90104 1.000 28.41163 254 ALA A CA 1
ATOM 1908 C C . ALA A 1 268 ? 31.24564 51.46597 -16.93996 1.000 31.59364 254 ALA A C 1
ATOM 1909 O O . ALA A 1 268 ? 31.83379 52.50717 -16.62549 1.000 31.45648 254 ALA A O 1
ATOM 1911 N N . VAL A 1 269 ? 30.81487 51.24173 -18.18285 1.000 31.06639 255 VAL A N 1
ATOM 1912 C CA . VAL A 1 269 ? 31.01059 52.24206 -19.22743 1.000 28.05380 255 VAL A CA 1
ATOM 1913 C C . VAL A 1 269 ? 30.07207 53.42552 -19.02413 1.000 29.46344 255 VAL A C 1
ATOM 1914 O O . VAL A 1 269 ? 30.48750 54.58680 -19.12124 1.000 34.25041 255 VAL A O 1
ATOM 1918 N N . LYS A 1 270 ? 28.79691 53.15703 -18.73001 1.000 27.72300 256 LYS A N 1
ATOM 1919 C CA . LYS A 1 270 ? 27.81707 54.23835 -18.67943 1.000 32.60251 256 LYS A CA 1
ATOM 1920 C C . LYS A 1 270 ? 28.02744 55.15489 -17.47942 1.000 40.34713 256 LYS A C 1
ATOM 1921 O O . LYS A 1 270 ? 27.64574 56.32941 -17.53198 1.000 43.50027 256 LYS A O 1
ATOM 1927 N N . THR A 1 271 ? 28.62668 54.65452 -16.39644 1.000 38.53888 257 THR A N 1
ATOM 1928 C CA . THR A 1 271 ? 28.89619 55.53085 -15.25991 1.000 41.56031 257 THR A CA 1
ATOM 1929 C C . THR A 1 271 ? 30.07771 56.44946 -15.53641 1.000 34.11687 257 THR A C 1
ATOM 1930 O O . THR A 1 271 ? 30.02041 57.64430 -15.22658 1.000 27.73774 257 THR A O 1
ATOM 1934 N N . ILE A 1 272 ? 31.15569 55.90690 -16.11151 1.000 30.26224 258 ILE A N 1
ATOM 1935 C CA . ILE A 1 272 ? 32.27935 56.74060 -16.52728 1.000 29.01036 258 ILE A CA 1
ATOM 1936 C C . ILE A 1 272 ? 31.81150 57.80826 -17.50713 1.000 32.27985 258 ILE A C 1
ATOM 1937 O O . ILE A 1 272 ? 32.31739 58.93841 -17.49995 1.000 31.06910 258 ILE A O 1
ATOM 1942 N N . GLU A 1 273 ? 30.83034 57.48139 -18.35064 1.000 33.91181 259 GLU A N 1
ATOM 1943 C CA . GLU A 1 273 ? 30.26085 58.48541 -19.24378 1.000 37.73374 259 GLU A CA 1
ATOM 1944 C C . GLU A 1 273 ? 29.49054 59.53902 -18.45792 1.000 42.49968 259 GLU A C 1
ATOM 1945 O O . GLU A 1 273 ? 29.66892 60.74436 -18.67189 1.000 47.16422 259 GLU A O 1
ATOM 1951 N N . ALA A 1 274 ? 28.63342 59.10042 -17.53347 1.000 42.64860 260 ALA A N 1
ATOM 1952 C CA . ALA A 1 274 ? 27.86481 60.04396 -16.72999 1.000 35.64711 260 ALA A CA 1
ATOM 1953 C C . ALA A 1 274 ? 28.75412 60.83173 -15.77665 1.000 32.86230 260 ALA A C 1
ATOM 1954 O O . ALA A 1 274 ? 28.45579 61.99189 -15.47268 1.000 25.20169 260 ALA A O 1
ATOM 1956 N N . ALA A 1 275 ? 29.84321 60.23012 -15.30098 1.000 38.77525 261 ALA A N 1
ATOM 1957 C CA . ALA A 1 275 ? 30.74933 60.87858 -14.36161 1.000 42.43826 261 ALA A CA 1
ATOM 1958 C C . ALA A 1 275 ? 31.83504 61.69724 -15.04937 1.000 43.94846 261 ALA A C 1
ATOM 1959 O O . ALA A 1 275 ? 32.75089 62.17803 -14.37396 1.000 49.16082 261 ALA A O 1
ATOM 1961 N N . ALA A 1 276 ? 31.76532 61.85537 -16.36759 1.000 42.75356 262 ALA A N 1
ATOM 1962 C CA . ALA A 1 276 ? 32.66010 62.77478 -17.04820 1.000 40.65317 262 ALA A CA 1
ATOM 1963 C C . ALA A 1 276 ? 32.19985 64.21079 -16.81713 1.000 44.45581 262 ALA A C 1
ATOM 1964 O O . ALA A 1 276 ? 31.04325 64.47152 -16.47328 1.000 47.14410 262 ALA A O 1
ATOM 1966 N N . ARG A 1 277 ? 33.12920 65.14781 -17.00272 1.000 43.01634 263 ARG A N 1
ATOM 1967 C CA . ARG A 1 277 ? 32.90968 66.56479 -16.71475 1.000 52.36790 263 ARG A CA 1
ATOM 1968 C C . ARG A 1 277 ? 32.52038 66.80497 -15.25710 1.000 50.06904 263 ARG A C 1
ATOM 1969 O O . ARG A 1 277 ? 31.88302 67.81383 -14.93770 1.000 47.86928 263 ARG A O 1
ATOM 1977 N N . PHE A 1 278 ? 32.90766 65.89240 -14.36780 1.000 48.19843 264 PHE A N 1
ATOM 1978 C CA . PHE A 1 278 ? 32.66965 66.00140 -12.93783 1.000 46.48120 264 PHE A CA 1
ATOM 1979 C C . PHE A 1 278 ? 33.98767 65.87922 -12.18408 1.000 51.90615 264 PHE A C 1
ATOM 1980 O O . PHE A 1 278 ? 34.96470 65.31647 -12.68403 1.000 41.30524 264 PHE A O 1
ATOM 1988 N N . GLY A 1 279 ? 34.00260 66.41151 -10.96712 1.000 68.28877 265 GLY A N 1
ATOM 1989 C CA . GLY A 1 279 ? 35.15570 66.30190 -10.10159 1.000 75.19898 265 GLY A CA 1
ATOM 1990 C C . GLY A 1 279 ? 35.28991 64.89962 -9.53024 1.000 78.75024 265 GLY A C 1
ATOM 1991 O O . GLY A 1 279 ? 34.59480 63.95865 -9.91474 1.000 83.36272 265 GLY A O 1
ATOM 1992 N N . ARG A 1 280 ? 36.21500 64.76780 -8.57608 1.000 67.31058 266 ARG A N 1
ATOM 1993 C CA . ARG A 1 280 ? 36.45519 63.45878 -7.97662 1.000 57.22005 266 ARG A CA 1
ATOM 1994 C C . ARG A 1 280 ? 35.32700 63.05048 -7.03738 1.000 53.38317 266 ARG A C 1
ATOM 1995 O O . ARG A 1 280 ? 35.03441 61.85647 -6.90749 1.000 54.13550 266 ARG A O 1
ATOM 2003 N N . GLU A 1 281 ? 34.68120 64.01850 -6.38347 1.000 52.71608 267 GLU A N 1
ATOM 2004 C CA . GLU A 1 281 ? 33.62949 63.69395 -5.42409 1.000 55.84801 267 GLU A CA 1
ATOM 2005 C C . GLU A 1 281 ? 32.41426 63.08762 -6.11626 1.000 58.48170 267 GLU A C 1
ATOM 2006 O O . GLU A 1 281 ? 31.91567 62.03279 -5.70567 1.000 58.62081 267 GLU A O 1
ATOM 2012 N N . GLU A 1 282 ? 31.91963 63.74372 -7.16858 1.000 55.09931 268 GLU A N 1
ATOM 2013 C CA . GLU A 1 282 ? 30.73538 63.25098 -7.86338 1.000 50.35537 268 GLU A CA 1
ATOM 2014 C C . GLU A 1 282 ? 31.04339 62.03838 -8.73327 1.000 54.39167 268 GLU A C 1
ATOM 2015 O O . GLU A 1 282 ? 30.17769 61.17349 -8.90719 1.000 57.13194 268 GLU A O 1
ATOM 2021 N N . ALA A 1 283 ? 32.25859 61.95040 -9.28135 1.000 53.92533 269 ALA A N 1
ATOM 2022 C CA . ALA A 1 283 ? 32.62952 60.76632 -10.05080 1.000 47.82235 269 ALA A CA 1
ATOM 2023 C C . ALA A 1 283 ? 32.68918 59.53151 -9.16046 1.000 48.03822 269 ALA A C 1
ATOM 2024 O O . ALA A 1 283 ? 32.20467 58.45949 -9.54199 1.000 49.99858 269 ALA A O 1
ATOM 2026 N N . LEU A 1 284 ? 33.28343 59.66236 -7.97107 1.000 45.44784 270 LEU A N 1
ATOM 2027 C CA . LEU A 1 284 ? 33.23429 58.57904 -6.99497 1.000 37.84629 270 LEU A CA 1
ATOM 2028 C C . LEU A 1 284 ? 31.80612 58.30634 -6.54608 1.000 35.63855 270 LEU A C 1
ATOM 2029 O O . LEU A 1 284 ? 31.44305 57.15341 -6.28377 1.000 34.27496 270 LEU A O 1
ATOM 2034 N N . ASN A 1 285 ? 30.98588 59.35483 -6.45106 1.000 34.41137 271 ASN A N 1
ATOM 2035 C CA . ASN A 1 285 ? 29.59394 59.18256 -6.05144 1.000 35.92321 271 ASN A CA 1
ATOM 2036 C C . ASN A 1 285 ? 28.81740 58.38432 -7.08952 1.000 34.94391 271 ASN A C 1
ATOM 2037 O O . ASN A 1 285 ? 28.01403 57.51298 -6.73619 1.000 35.00248 271 ASN A O 1
ATOM 2042 N N . LEU A 1 286 ? 29.04133 58.66628 -8.37590 1.000 39.25714 272 LEU A N 1
ATOM 2043 C CA . LEU A 1 286 ? 28.34944 57.91583 -9.41664 1.000 35.71453 272 LEU A CA 1
ATOM 2044 C C . LEU A 1 286 ? 28.91786 56.51090 -9.56526 1.000 32.01191 272 LEU A C 1
ATOM 2045 O O . LEU A 1 286 ? 28.19233 55.59301 -9.96333 1.000 31.84131 272 LEU A O 1
ATOM 2050 N N . GLU A 1 287 ? 30.20138 56.31885 -9.24756 1.000 34.68948 273 GLU A N 1
ATOM 2051 C CA . GLU A 1 287 ? 30.74382 54.96551 -9.18143 1.000 40.98188 273 GLU A CA 1
ATOM 2052 C C . GLU A 1 287 ? 30.15143 54.19899 -8.00703 1.000 43.91260 273 GLU A C 1
ATOM 2053 O O . GLU A 1 287 ? 29.80774 53.01782 -8.13588 1.000 40.83183 273 GLU A O 1
ATOM 2059 N N . ASN A 1 288 ? 30.02720 54.85932 -6.85378 1.000 44.48788 274 ASN A N 1
ATOM 2060 C CA . ASN A 1 288 ? 29.47189 54.21079 -5.67120 1.000 45.90206 274 ASN A CA 1
ATOM 2061 C C . ASN A 1 288 ? 28.01856 53.81451 -5.89511 1.000 49.36268 274 ASN A C 1
ATOM 2062 O O . ASN A 1 288 ? 27.61824 52.68279 -5.59912 1.000 52.00092 274 ASN A O 1
ATOM 2067 N N . LYS A 1 289 ? 27.21288 54.73641 -6.42756 1.000 48.95500 275 LYS A N 1
ATOM 2068 C CA . LYS A 1 289 ? 25.79043 54.48033 -6.61043 1.000 46.52017 275 LYS A CA 1
ATOM 2069 C C . LYS A 1 289 ? 25.50942 53.41154 -7.65729 1.000 40.79676 275 LYS A C 1
ATOM 2070 O O . LYS A 1 289 ? 24.36372 52.96133 -7.76073 1.000 37.07447 275 LYS A O 1
ATOM 2076 N N . SER A 1 290 ? 26.51353 52.99828 -8.43261 1.000 39.06705 276 SER A N 1
ATOM 2077 C CA . SER A 1 290 ? 26.34593 51.92664 -9.40142 1.000 40.61002 276 SER A CA 1
ATOM 2078 C C . SER A 1 290 ? 27.08842 50.65222 -9.03158 1.000 41.20691 276 SER A C 1
ATOM 2079 O O . SER A 1 290 ? 26.72618 49.58153 -9.52948 1.000 41.02174 276 SER A O 1
ATOM 2082 N N . PHE A 1 291 ? 28.11635 50.74007 -8.18381 1.000 41.16556 277 PHE A N 1
ATOM 2083 C CA . PHE A 1 291 ? 28.77977 49.53485 -7.69753 1.000 32.23331 277 PHE A CA 1
ATOM 2084 C C . PHE A 1 291 ? 27.84269 48.70567 -6.82981 1.000 31.25060 277 PHE A C 1
ATOM 2085 O O . PHE A 1 291 ? 27.79500 47.47630 -6.95623 1.000 32.43086 277 PHE A O 1
ATOM 2093 N N . VAL A 1 292 ? 27.09648 49.36134 -5.93758 1.000 31.76999 278 VAL A N 1
ATOM 2094 C CA . VAL A 1 292 ? 26.25571 48.62579 -4.99139 1.000 38.58864 278 VAL A CA 1
ATOM 2095 C C . VAL A 1 292 ? 25.14862 47.84634 -5.69196 1.000 41.82695 278 VAL A C 1
ATOM 2096 O O . VAL A 1 292 ? 24.97745 46.65402 -5.38722 1.000 41.39509 278 VAL A O 1
ATOM 2100 N N . PRO A 1 293 ? 24.36718 48.42901 -6.61324 1.000 40.47222 279 PRO A N 1
ATOM 2101 C CA . PRO A 1 293 ? 23.37445 47.60566 -7.32498 1.000 35.58549 279 PRO A CA 1
ATOM 2102 C C . PRO A 1 293 ? 24.00204 46.47782 -8.12294 1.000 32.91196 279 PRO A C 1
ATOM 2103 O O . PRO A 1 293 ? 23.41794 45.39049 -8.21314 1.000 33.00254 279 PRO A O 1
ATOM 2107 N N . LEU A 1 294 ? 25.18217 46.70569 -8.70548 1.000 32.62918 280 LEU A N 1
ATOM 2108 C CA . LEU A 1 294 ? 25.88169 45.62941 -9.40011 1.000 32.15444 280 LEU A CA 1
ATOM 2109 C C . LEU A 1 294 ? 26.25935 44.51119 -8.43931 1.000 34.43475 280 LEU A C 1
ATOM 2110 O O . LEU A 1 294 ? 26.12316 43.32678 -8.76763 1.000 37.17730 280 LEU A O 1
ATOM 2115 N N . ALA A 1 295 ? 26.73044 44.86985 -7.24279 1.000 33.64227 281 ALA A N 1
ATOM 2116 C CA . ALA A 1 295 ? 27.12148 43.87395 -6.25407 1.000 32.15218 281 ALA A CA 1
ATOM 2117 C C . ALA A 1 295 ? 25.94642 43.03678 -5.76348 1.000 29.78005 281 ALA A C 1
ATOM 2118 O O . ALA A 1 295 ? 26.16838 41.97022 -5.18115 1.000 32.74454 281 ALA A O 1
ATOM 2120 N N . HIS A 1 296 ? 24.71035 43.48240 -5.98891 1.000 27.41109 282 HIS A N 1
ATOM 2121 C CA . HIS A 1 296 ? 23.53492 42.73317 -5.56903 1.000 33.71727 282 HIS A CA 1
ATOM 2122 C C . HIS A 1 296 ? 22.90799 41.91187 -6.68689 1.000 39.31377 282 HIS A C 1
ATOM 2123 O O . HIS A 1 296 ? 21.99039 41.13077 -6.41405 1.000 46.52766 282 HIS A O 1
ATOM 2130 N N . THR A 1 297 ? 23.36811 42.06644 -7.92613 1.000 39.89529 283 THR A N 1
ATOM 2131 C CA . THR A 1 297 ? 22.79888 41.30339 -9.02788 1.000 36.02505 283 THR A CA 1
ATOM 2132 C C . THR A 1 297 ? 23.08429 39.81809 -8.85268 1.000 36.02469 283 THR A C 1
ATOM 2133 O O . THR A 1 297 ? 24.14379 39.42570 -8.35497 1.000 40.63734 283 THR A O 1
ATOM 2137 N N . ASN A 1 298 ? 22.12098 38.98981 -9.26569 1.000 39.38554 284 ASN A N 1
ATOM 2138 C CA . ASN A 1 298 ? 22.31926 37.54481 -9.23825 1.000 38.43288 284 ASN A CA 1
ATOM 2139 C C . ASN A 1 298 ? 23.49655 37.13005 -10.10987 1.000 41.50067 284 ASN A C 1
ATOM 2140 O O . ASN A 1 298 ? 24.15828 36.12475 -9.82472 1.000 37.20131 284 ASN A O 1
ATOM 2145 N N . GLU A 1 299 ? 23.77050 37.88958 -11.17418 1.000 47.26456 285 GLU A N 1
ATOM 2146 C CA . GLU A 1 299 ? 24.91948 37.59417 -12.02282 1.000 46.63073 285 GLU A CA 1
ATOM 2147 C C . GLU A 1 299 ? 26.22852 37.78667 -11.26556 1.000 50.46306 285 GLU A C 1
ATOM 2148 O O . GLU A 1 299 ? 27.15181 36.97513 -11.39833 1.000 46.96610 285 GLU A O 1
ATOM 2154 N N . ALA A 1 300 ? 26.32699 38.85205 -10.46418 1.000 54.88834 286 ALA A N 1
ATOM 2155 C CA . ALA A 1 300 ? 27.55328 39.09641 -9.70943 1.000 50.62887 286 ALA A CA 1
ATOM 2156 C C . ALA A 1 300 ? 27.81188 37.98455 -8.70138 1.000 43.83330 286 ALA A C 1
ATOM 2157 O O . ALA A 1 300 ? 28.96415 37.59706 -8.47370 1.000 41.00016 286 ALA A O 1
ATOM 2159 N N . ARG A 1 301 ? 26.75044 37.46122 -8.08450 1.000 36.13029 287 ARG A N 1
ATOM 2160 C CA . ARG A 1 301 ? 26.90376 36.31927 -7.18987 1.000 37.21687 287 ARG A CA 1
ATOM 2161 C C . ARG A 1 301 ? 27.34902 35.07892 -7.95182 1.000 39.13774 287 ARG A C 1
ATOM 2162 O O . ARG A 1 301 ? 28.22018 34.33512 -7.48564 1.000 42.70136 287 ARG A O 1
ATOM 2170 N N . ALA A 1 302 ? 26.76058 34.84018 -9.12547 1.000 39.99716 288 ALA A N 1
ATOM 2171 C CA . ALA A 1 302 ? 27.09807 33.64758 -9.89371 1.000 41.41328 288 ALA A CA 1
ATOM 2172 C C . ALA A 1 302 ? 28.52065 33.71870 -10.43271 1.000 39.37564 288 ALA A C 1
ATOM 2173 O O . ALA A 1 302 ? 29.23221 32.70753 -10.45596 1.000 36.71925 288 ALA A O 1
ATOM 2175 N N . LEU A 1 303 ? 28.95449 34.90373 -10.86836 1.000 41.82906 289 LEU A N 1
ATOM 2176 C CA . LEU A 1 303 ? 30.30298 35.03785 -11.40943 1.000 28.40493 289 LEU A CA 1
ATOM 2177 C C . LEU A 1 303 ? 31.35441 34.92049 -10.31281 1.000 41.99564 289 LEU A C 1
ATOM 2178 O O . LEU A 1 303 ? 32.43268 34.35939 -10.53871 1.000 29.97404 289 LEU A O 1
ATOM 2183 N N . VAL A 1 304 ? 31.06155 35.44185 -9.11958 1.000 43.57976 290 VAL A N 1
ATOM 2184 C CA . VAL A 1 304 ? 31.98399 35.28301 -7.99986 1.000 37.18666 290 VAL A CA 1
ATOM 2185 C C . VAL A 1 304 ? 31.95577 33.84755 -7.48927 1.000 35.10913 290 VAL A C 1
ATOM 2186 O O . VAL A 1 304 ? 32.99447 33.28237 -7.12406 1.000 36.93452 290 VAL A O 1
ATOM 2190 N N . GLY A 1 305 ? 30.77239 33.22931 -7.47099 1.000 32.47375 291 GLY A N 1
ATOM 2191 C CA . GLY A 1 305 ? 30.68296 31.82938 -7.09202 1.000 34.89785 291 GLY A CA 1
ATOM 2192 C C . GLY A 1 305 ? 31.47249 30.91397 -8.00608 1.000 43.57284 291 GLY A C 1
ATOM 2193 O O . GLY A 1 305 ? 32.02175 29.90624 -7.55547 1.000 47.24529 291 GLY A O 1
ATOM 2194 N N . ILE A 1 306 ? 31.54755 31.25129 -9.29580 1.000 45.22368 292 ILE A N 1
ATOM 2195 C CA . ILE A 1 306 ? 32.33899 30.45507 -10.22884 1.000 43.84248 292 ILE A CA 1
ATOM 2196 C C . ILE A 1 306 ? 33.82274 30.55137 -9.89146 1.000 45.27543 292 ILE A C 1
ATOM 2197 O O . ILE A 1 306 ? 34.55471 29.55671 -9.96525 1.000 48.86037 292 ILE A O 1
ATOM 2202 N N . PHE A 1 307 ? 34.28923 31.74121 -9.50462 1.000 45.12717 293 PHE A N 1
ATOM 2203 C CA . PHE A 1 307 ? 35.69784 31.90530 -9.15723 1.000 47.48798 293 PHE A CA 1
ATOM 2204 C C . PHE A 1 307 ? 36.06263 31.07411 -7.93376 1.000 46.51208 293 PHE A C 1
ATOM 2205 O O . PHE A 1 307 ? 37.09503 30.39406 -7.91604 1.000 47.83777 293 PHE A O 1
ATOM 2213 N N . LEU A 1 308 ? 35.22438 31.12214 -6.89555 1.000 46.17116 294 LEU A N 1
ATOM 2214 C CA . LEU A 1 308 ? 35.48900 30.34434 -5.68897 1.000 47.47839 294 LEU A CA 1
ATOM 2215 C C . LEU A 1 308 ? 35.37487 28.84991 -5.96164 1.000 48.52926 294 LEU A C 1
ATOM 2216 O O . LEU A 1 308 ? 36.19379 28.06025 -5.47756 1.000 56.29530 294 LEU A O 1
ATOM 2221 N N . ASN A 1 309 ? 34.36519 28.44530 -6.73699 1.000 42.40224 295 ASN A N 1
ATOM 2222 C CA . ASN A 1 309 ? 34.24241 27.04569 -7.13089 1.000 43.26677 295 ASN A CA 1
ATOM 2223 C C . ASN A 1 309 ? 35.41672 26.60493 -7.99261 1.000 44.17537 295 ASN A C 1
ATOM 2224 O O . ASN A 1 309 ? 35.85859 25.45420 -7.89812 1.000 44.50766 295 ASN A O 1
ATOM 2229 N N . ASP A 1 310 ? 35.93179 27.49905 -8.83928 1.000 45.81079 296 ASP A N 1
ATOM 2230 C CA . ASP A 1 310 ? 37.11564 27.16970 -9.62617 1.000 54.52273 296 ASP A CA 1
ATOM 2231 C C . ASP A 1 310 ? 38.33322 26.99097 -8.72914 1.000 59.34278 296 ASP A C 1
ATOM 2232 O O . ASP A 1 310 ? 39.13311 26.06994 -8.93283 1.000 56.78999 296 ASP A O 1
ATOM 2237 N N . GLN A 1 311 ? 38.48759 27.86004 -7.72712 1.000 61.26061 297 GLN A N 1
ATOM 2238 C CA . GLN A 1 311 ? 39.60509 27.73909 -6.79974 1.000 59.25609 297 GLN A CA 1
ATOM 2239 C C . GLN A 1 311 ? 39.45198 26.53773 -5.87622 1.000 56.12025 297 GLN A C 1
ATOM 2240 O O . GLN A 1 311 ? 40.45326 26.05163 -5.33950 1.000 58.07511 297 GLN A O 1
ATOM 2246 N N . TYR A 1 312 ? 38.22412 26.04942 -5.68319 1.000 51.76938 298 TYR A N 1
ATOM 2247 C CA . TYR A 1 312 ? 38.01163 24.83218 -4.90770 1.000 51.58921 298 TYR A CA 1
ATOM 2248 C C . TYR A 1 312 ? 38.25629 23.58562 -5.74999 1.000 55.47824 298 TYR A C 1
ATOM 2249 O O . TYR A 1 312 ? 38.81253 22.59911 -5.25439 1.000 55.34919 298 TYR A O 1
ATOM 2258 N N . VAL A 1 313 ? 37.84396 23.61078 -7.01999 1.000 56.83075 299 VAL A N 1
ATOM 2259 C CA . VAL A 1 313 ? 38.07982 22.47197 -7.90484 1.000 50.76231 299 VAL A CA 1
ATOM 2260 C C . VAL A 1 313 ? 39.57463 22.26748 -8.11713 1.000 54.75121 299 VAL A C 1
ATOM 2261 O O . VAL A 1 313 ? 40.09440 21.15488 -7.97065 1.000 60.56345 299 VAL A O 1
ATOM 2265 N N . LYS A 1 314 ? 40.29116 23.34010 -8.46233 1.000 56.56973 300 LYS A N 1
ATOM 2266 C CA . LYS A 1 314 ? 41.73656 23.23357 -8.62131 1.000 60.14671 300 LYS A CA 1
ATOM 2267 C C . LYS A 1 314 ? 42.44765 23.02884 -7.29069 1.000 59.88604 300 LYS A C 1
ATOM 2268 O O . LYS A 1 314 ? 43.56901 22.51010 -7.27579 1.000 61.48394 300 LYS A O 1
ATOM 2274 N N . GLY A 1 315 ? 41.82673 23.42519 -6.17852 1.000 58.36712 301 GLY A N 1
ATOM 2275 C CA . GLY A 1 315 ? 42.39896 23.11349 -4.87882 1.000 56.67236 301 GLY A CA 1
ATOM 2276 C C . GLY A 1 315 ? 42.30255 21.63437 -4.55663 1.000 54.29465 301 GLY A C 1
ATOM 2277 O O . GLY A 1 315 ? 43.27239 21.01823 -4.10546 1.000 56.03171 301 GLY A O 1
ATOM 2278 N N . LYS A 1 316 ? 41.12725 21.04327 -4.79026 1.000 52.56145 302 LYS A N 1
ATOM 2279 C CA . LYS A 1 316 ? 40.96680 19.60120 -4.64323 1.000 53.93976 302 LYS A CA 1
ATOM 2280 C C . LYS A 1 316 ? 41.87937 18.82848 -5.58643 1.000 63.31152 302 LYS A C 1
ATOM 2281 O O . LYS A 1 316 ? 42.21126 17.67157 -5.30588 1.000 65.23055 302 LYS A O 1
ATOM 2287 N N . ALA A 1 317 ? 42.29519 19.44411 -6.69463 1.000 68.74239 303 ALA A N 1
ATOM 2288 C CA . ALA A 1 317 ? 43.19944 18.77582 -7.62353 1.000 71.52296 303 ALA A CA 1
ATOM 2289 C C . ALA A 1 317 ? 44.57717 18.57915 -7.00198 1.000 75.11110 303 ALA A C 1
ATOM 2290 O O . ALA A 1 317 ? 45.16433 17.49461 -7.09843 1.000 74.82455 303 ALA A O 1
ATOM 2292 N N . LYS A 1 318 ? 45.10618 19.61989 -6.35122 1.000 74.60645 304 LYS A N 1
ATOM 2293 C CA . LYS A 1 318 ? 46.42990 19.52179 -5.74564 1.000 74.81981 304 LYS A CA 1
ATOM 2294 C C . LYS A 1 318 ? 46.45519 18.51511 -4.60468 1.000 69.64064 304 LYS A C 1
ATOM 2295 O O . LYS A 1 318 ? 47.51084 17.94221 -4.30819 1.000 66.34076 304 LYS A O 1
ATOM 2301 N N . LYS A 1 319 ? 45.31327 18.28848 -3.95156 1.000 67.50766 305 LYS A N 1
ATOM 2302 C CA . LYS A 1 319 ? 45.27763 17.35583 -2.82924 1.000 66.85562 305 LYS A CA 1
ATOM 2303 C C . LYS A 1 319 ? 45.34653 15.90913 -3.30534 1.000 64.58837 305 LYS A C 1
ATOM 2304 O O . LYS A 1 319 ? 46.08700 15.09652 -2.74030 1.000 72.97342 305 LYS A O 1
ATOM 2310 N N . LEU A 1 320 ? 44.57679 15.56720 -4.34220 1.000 59.17350 306 LEU A N 1
ATOM 2311 C CA . LEU A 1 320 ? 44.62388 14.21245 -4.88414 1.000 60.22202 306 LEU A CA 1
ATOM 2312 C C . LEU A 1 320 ? 45.98547 13.91442 -5.49653 1.000 62.51892 306 LEU A C 1
ATOM 2313 O O . LEU A 1 320 ? 46.49062 12.78977 -5.39392 1.000 59.74174 306 LEU A O 1
ATOM 2318 N N . THR A 1 321 ? 46.59450 14.91845 -6.13177 1.000 66.40442 307 THR A N 1
ATOM 2319 C CA . THR A 1 321 ? 47.87230 14.79581 -6.82383 1.000 70.50676 307 THR A CA 1
ATOM 2320 C C . THR A 1 321 ? 49.05154 15.26766 -5.97407 1.000 81.17928 307 THR A C 1
ATOM 2321 O O . THR A 1 321 ? 50.09400 15.64083 -6.52146 1.000 80.81715 307 THR A O 1
ATOM 2325 N N . LYS A 1 322 ? 48.91660 15.24907 -4.64315 1.000 92.54513 308 LYS A N 1
ATOM 2326 C CA . LYS A 1 322 ? 49.95166 15.82348 -3.78221 1.000 101.95140 308 LYS A CA 1
ATOM 2327 C C . LYS A 1 322 ? 51.20037 14.95154 -3.68352 1.000 106.88501 308 LYS A C 1
ATOM 2328 O O . LYS A 1 322 ? 52.30666 15.48574 -3.55412 1.000 108.74666 308 LYS A O 1
ATOM 2334 N N . ASP A 1 323 ? 51.06071 13.62529 -3.74561 1.000 108.63364 309 ASP A N 1
ATOM 2335 C CA . ASP A 1 323 ? 52.20880 12.73131 -3.62374 1.000 111.10272 309 ASP A CA 1
ATOM 2336 C C . ASP A 1 323 ? 52.28792 11.75465 -4.79126 1.000 108.00263 309 ASP A C 1
ATOM 2337 O O . ASP A 1 323 ? 52.76682 10.62822 -4.63225 1.000 108.84446 309 ASP A O 1
ATOM 2342 N N . VAL A 1 324 ? 51.83409 12.17045 -5.97026 1.000 104.91571 310 VAL A N 1
ATOM 2343 C CA . VAL A 1 324 ? 51.91513 11.36165 -7.18135 1.000 103.78820 310 VAL A CA 1
ATOM 2344 C C . VAL A 1 324 ? 52.67806 12.15869 -8.23028 1.000 106.55428 310 VAL A C 1
ATOM 2345 O O . VAL A 1 324 ? 52.30720 13.29685 -8.54726 1.000 107.32166 310 VAL A O 1
ATOM 2349 N N . GLU A 1 325 ? 5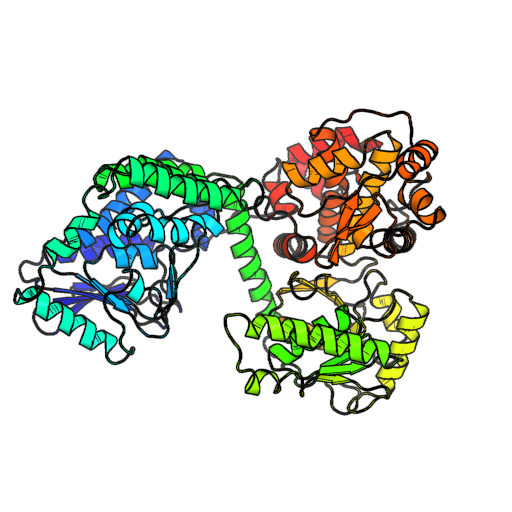3.74663 11.56517 -8.75576 1.000 105.88296 311 GLU A N 1
ATOM 2350 C CA . GLU A 1 325 ? 54.55246 12.21835 -9.77705 1.000 106.50874 311 GLU A CA 1
ATOM 2351 C C . GLU A 1 325 ? 53.77904 12.31293 -11.08583 1.000 97.11608 311 GLU A C 1
ATOM 2352 O O . GLU A 1 325 ? 53.04069 11.39668 -11.45769 1.000 94.75925 311 GLU A O 1
ATOM 2358 N N . THR A 1 326 ? 53.94950 13.43221 -11.78434 1.000 92.72800 312 THR A N 1
ATOM 2359 C CA . THR A 1 326 ? 53.27361 13.61815 -13.05575 1.000 87.62741 312 THR A CA 1
ATOM 2360 C C . THR A 1 326 ? 53.86892 12.68518 -14.11205 1.000 89.88543 312 THR A C 1
ATOM 2361 O O . THR A 1 326 ? 55.05788 12.35515 -14.06489 1.000 93.60643 312 THR A O 1
ATOM 2365 N N . PRO A 1 327 ? 53.05377 12.21606 -15.05593 1.000 85.80876 313 PRO A N 1
ATOM 2366 C CA . PRO A 1 327 ? 53.58694 11.36006 -16.12190 1.000 85.60474 313 PRO A CA 1
ATOM 2367 C C . PRO A 1 327 ? 54.47181 12.15108 -17.07214 1.000 84.61233 313 PRO A C 1
ATOM 2368 O O . PRO A 1 327 ? 54.18701 13.30435 -17.40372 1.000 80.31509 313 PRO A O 1
ATOM 2372 N N . LYS A 1 328 ? 55.55710 11.51529 -17.51082 1.000 86.95724 314 LYS A N 1
ATOM 2373 C CA . LYS A 1 328 ? 56.51199 12.17236 -18.39363 1.000 91.80593 314 LYS A CA 1
ATOM 2374 C C . LYS A 1 328 ? 56.20175 11.92015 -19.86391 1.000 94.36387 314 LYS A C 1
ATOM 2375 O O . LYS A 1 328 ? 56.21907 12.85846 -20.66640 1.000 98.95500 314 LYS A O 1
ATOM 2381 N N . GLN A 1 329 ? 55.91212 10.67554 -20.23583 1.000 90.08970 315 GLN A N 1
ATOM 2382 C CA . GLN A 1 329 ? 55.58456 10.31980 -21.61043 1.000 87.72854 315 GLN A CA 1
ATOM 2383 C C . GLN A 1 329 ? 54.13490 9.86391 -21.67920 1.000 84.15963 315 GLN A C 1
ATOM 2384 O O . GLN A 1 329 ? 53.69406 9.05622 -20.85423 1.000 87.02808 315 GLN A O 1
ATOM 2390 N N . ALA A 1 330 ? 53.40207 10.37525 -22.66415 1.000 80.53581 316 ALA A N 1
ATOM 2391 C CA . ALA A 1 330 ? 51.99124 10.07150 -22.83226 1.000 77.91452 316 ALA A CA 1
ATOM 2392 C C . ALA A 1 330 ? 51.74791 9.57476 -24.25277 1.000 80.65978 316 ALA A C 1
ATOM 2393 O O . ALA A 1 330 ? 52.65549 9.53955 -25.08899 1.000 85.01751 316 ALA A O 1
ATOM 2395 N N . ALA A 1 331 ? 50.50335 9.18601 -24.52063 1.000 76.78768 317 ALA A N 1
ATOM 2396 C CA . ALA A 1 331 ? 50.11920 8.65858 -25.82123 1.000 73.93533 317 ALA A CA 1
ATOM 2397 C C . ALA A 1 331 ? 48.61425 8.80623 -25.98685 1.000 76.82015 317 ALA A C 1
ATOM 2398 O O . ALA A 1 331 ? 47.87191 8.85437 -25.00383 1.000 80.33259 317 ALA A O 1
ATOM 2400 N N . VAL A 1 332 ? 48.17329 8.88851 -27.23900 1.000 75.93093 318 VAL A N 1
ATOM 2401 C CA . VAL A 1 332 ? 46.75434 8.92242 -27.56683 1.000 74.77332 318 VAL A CA 1
ATOM 2402 C C . VAL A 1 332 ? 46.49258 7.90479 -28.66835 1.000 71.08608 318 VAL A C 1
ATOM 2403 O O . VAL A 1 332 ? 47.32510 7.70533 -29.56068 1.000 72.39480 318 VAL A O 1
ATOM 2407 N N . LEU A 1 333 ? 45.34799 7.23402 -28.57860 1.000 68.61768 319 LEU A N 1
ATOM 2408 C CA . LEU A 1 333 ? 44.91676 6.23803 -29.55327 1.000 66.65524 319 LEU A CA 1
ATOM 2409 C C . LEU A 1 333 ? 43.61668 6.73973 -30.16510 1.000 65.53220 319 LEU A C 1
ATOM 2410 O O . LEU A 1 333 ? 42.57225 6.73848 -29.50447 1.000 66.00918 319 LEU A O 1
ATOM 2415 N N . GLY A 1 334 ? 43.68329 7.17226 -31.41972 1.000 65.35418 320 GLY A N 1
ATOM 2416 C CA . GLY A 1 334 ? 42.58182 7.88648 -32.03208 1.000 66.96643 320 GLY A CA 1
ATOM 2417 C C . GLY A 1 334 ? 43.00837 9.29818 -32.37213 1.000 67.60860 320 GLY A C 1
ATOM 2418 O O . GLY A 1 334 ? 42.77077 10.23047 -31.59936 1.000 70.31485 320 GLY A O 1
ATOM 2419 N N . ALA A 1 335 ? 43.64512 9.46673 -33.52943 1.000 67.91361 321 ALA A N 1
ATOM 2420 C CA . ALA A 1 335 ? 44.32490 10.71652 -33.84259 1.000 71.82802 321 ALA A CA 1
ATOM 2421 C C . ALA A 1 335 ? 43.68172 11.45605 -35.00826 1.000 74.30698 321 ALA A C 1
ATOM 2422 O O . ALA A 1 335 ? 44.34176 11.73026 -36.01548 1.000 74.01428 321 ALA A O 1
ATOM 2424 N N . GLY A 1 336 ? 42.40038 11.78654 -34.88201 1.000 75.78438 322 GLY A N 1
ATOM 2425 C CA . GLY A 1 336 ? 41.75302 12.64333 -35.85433 1.000 75.20944 322 GLY A CA 1
ATOM 2426 C C . GLY A 1 336 ? 41.88434 14.10045 -35.46468 1.000 73.79919 322 GLY A C 1
ATOM 2427 O O . GLY A 1 336 ? 42.98354 14.56620 -35.14912 1.000 71.79508 322 GLY A O 1
ATOM 2428 N N . ILE A 1 337 ? 40.77144 14.83430 -35.48167 1.000 74.51015 323 ILE A N 1
ATOM 2429 C CA . ILE A 1 337 ? 40.78023 16.19662 -34.95863 1.000 76.45561 323 ILE A CA 1
ATOM 2430 C C . ILE A 1 337 ? 40.93988 16.17599 -33.44381 1.000 80.24684 323 ILE A C 1
ATOM 2431 O O . ILE A 1 337 ? 41.72826 16.93942 -32.87325 1.000 82.20786 323 ILE A O 1
ATOM 2436 N N . MET A 1 338 ? 40.20028 15.29119 -32.77088 1.000 79.08309 324 MET A N 1
ATOM 2437 C CA . MET A 1 338 ? 40.31193 15.18774 -31.32020 1.000 71.29452 324 MET A CA 1
ATOM 2438 C C . MET A 1 338 ? 41.68799 14.67917 -30.90969 1.000 64.91012 324 MET A C 1
ATOM 2439 O O . MET A 1 338 ? 42.24780 15.12576 -29.90170 1.000 66.79159 324 MET A O 1
ATOM 2444 N N . GLY A 1 339 ? 42.25369 13.75140 -31.68354 1.000 62.77908 325 GLY A N 1
ATOM 2445 C CA . GLY A 1 339 ? 43.58729 13.26238 -31.37569 1.000 62.79630 325 GLY A CA 1
ATOM 2446 C C . GLY A 1 339 ? 44.64940 14.33588 -31.50924 1.000 65.31053 325 GLY A C 1
ATOM 2447 O O . GLY A 1 339 ? 45.58646 14.39624 -30.70845 1.000 69.38667 325 GLY A O 1
ATOM 2448 N N . GLY A 1 340 ? 44.52140 15.19580 -32.52145 1.000 62.56124 326 GLY A N 1
ATOM 2449 C CA . GLY A 1 340 ? 45.45616 16.30018 -32.65753 1.000 63.10874 326 GLY A CA 1
ATOM 2450 C C . GLY A 1 340 ? 45.35554 17.28854 -31.51208 1.000 62.69421 326 GLY A C 1
ATOM 2451 O O . GLY A 1 340 ? 46.36526 17.82905 -31.05450 1.000 62.93898 326 GLY A O 1
ATOM 2452 N N . GLY A 1 341 ? 44.13602 17.53372 -31.02951 1.000 61.59089 327 GLY A N 1
ATOM 2453 C CA . GLY A 1 341 ? 43.96772 18.42466 -29.89376 1.000 60.86867 327 GLY A CA 1
ATOM 2454 C C . GLY A 1 341 ? 44.53605 17.84870 -28.61099 1.000 59.82835 327 GLY A C 1
ATOM 2455 O O . GLY A 1 341 ? 45.16193 18.56359 -27.82354 1.000 57.41478 327 GLY A O 1
ATOM 2456 N N . ILE A 1 342 ? 44.32757 16.55028 -28.38193 1.000 60.82907 328 ILE A N 1
ATOM 2457 C CA . ILE A 1 342 ? 44.89814 15.90531 -27.20372 1.000 59.01733 328 ILE A CA 1
ATOM 2458 C C . ILE A 1 342 ? 46.41549 15.81728 -27.32752 1.000 64.80850 328 ILE A C 1
ATOM 2459 O O . ILE A 1 342 ? 47.14285 15.96867 -26.33825 1.000 62.49547 328 ILE A O 1
ATOM 2464 N N . ALA A 1 343 ? 46.91934 15.58525 -28.54308 1.000 71.47189 329 ALA A N 1
ATOM 2465 C CA . ALA A 1 343 ? 48.36436 15.52794 -28.74382 1.000 77.95479 329 ALA A CA 1
ATOM 2466 C C . ALA A 1 343 ? 48.99722 16.90752 -28.61119 1.000 80.56577 329 ALA A C 1
ATOM 2467 O O . ALA A 1 343 ? 50.07480 17.04723 -28.02045 1.000 85.01733 329 ALA A O 1
ATOM 2469 N N . TYR A 1 344 ? 48.34637 17.93682 -29.15899 1.000 78.91195 330 TYR A N 1
ATOM 2470 C CA . TYR A 1 344 ? 48.86036 19.29657 -29.02613 1.000 76.56226 330 TYR A CA 1
ATOM 2471 C C . TYR A 1 344 ? 48.88484 19.73346 -27.56747 1.000 80.43604 330 TYR A C 1
ATOM 2472 O O . TYR A 1 344 ? 49.93116 20.13327 -27.04626 1.000 85.77445 330 TYR A O 1
ATOM 2481 N N . GLN A 1 345 ? 47.73545 19.65108 -26.88949 1.000 85.23811 331 GLN A N 1
ATOM 2482 C CA . GLN A 1 345 ? 47.61784 20.18891 -25.53663 1.000 87.02272 331 GLN A CA 1
ATOM 2483 C C . GLN A 1 345 ? 48.60428 19.54202 -24.57338 1.000 82.74628 331 GLN A C 1
ATOM 2484 O O . GLN A 1 345 ? 49.07560 20.19778 -23.63733 1.000 81.87557 331 GLN A O 1
ATOM 2490 N N . SER A 1 346 ? 48.92953 18.26617 -24.77933 1.000 81.36326 332 SER A N 1
ATOM 2491 C CA . SER A 1 346 ? 49.88820 17.60473 -23.90242 1.000 78.99938 332 SER A CA 1
ATOM 2492 C C . SER A 1 346 ? 51.31653 18.01907 -24.23419 1.000 79.76385 332 SER A C 1
ATOM 2493 O O . SER A 1 346 ? 52.10412 18.33445 -23.33517 1.000 81.92466 332 SER A O 1
ATOM 2496 N N . ALA A 1 347 ? 51.66483 18.02819 -25.52328 1.000 78.74458 333 ALA A N 1
ATOM 2497 C CA . ALA A 1 347 ? 53.02179 18.38883 -25.92090 1.000 79.81696 333 ALA A CA 1
ATOM 2498 C C . ALA A 1 347 ? 53.28096 19.87798 -25.73206 1.000 84.04213 333 ALA A C 1
ATOM 2499 O O . ALA A 1 347 ? 54.39576 20.27886 -25.37850 1.000 89.19008 333 ALA A O 1
ATOM 2501 N N . TRP A 1 348 ? 52.26514 20.71231 -25.96284 1.000 82.08849 334 TRP A N 1
ATOM 2502 C CA . TRP A 1 348 ? 52.43227 22.15571 -25.83391 1.000 80.99965 334 TRP A CA 1
ATOM 2503 C C . TRP A 1 348 ? 52.76734 22.57418 -24.40668 1.000 82.74848 334 TRP A C 1
ATOM 2504 O O . TRP A 1 348 ? 53.32817 23.65680 -24.20467 1.000 85.46373 334 TRP A O 1
ATOM 2515 N N . LYS A 1 349 ? 52.47713 21.73282 -23.41388 1.000 79.75859 335 LYS A N 1
ATOM 2516 C CA . LYS A 1 349 ? 52.75684 22.07240 -22.02516 1.000 80.60194 335 LYS A CA 1
ATOM 2517 C C . LYS A 1 349 ? 53.87056 21.21834 -21.41929 1.000 79.58911 335 LYS A C 1
ATOM 2518 O O . LYS A 1 349 ? 54.01466 21.17783 -20.19355 1.000 82.60308 335 LYS A O 1
ATOM 2524 N N . GLY A 1 350 ? 54.66460 20.53780 -22.24853 1.000 85.99324 336 GLY A N 1
ATOM 2525 C CA . GLY A 1 350 ? 55.90173 19.92456 -21.79702 1.000 87.95138 336 GLY A CA 1
ATOM 2526 C C . GLY A 1 350 ? 55.90965 18.41355 -21.68676 1.000 88.45518 336 GLY A C 1
ATOM 2527 O O . GLY A 1 350 ? 56.95892 17.84782 -21.35519 1.000 87.65446 336 GLY A O 1
ATOM 2528 N N . VAL A 1 351 ? 54.79911 17.73748 -21.94501 1.000 91.42757 337 VAL A N 1
ATOM 2529 C CA . VAL A 1 351 ? 54.72528 16.28239 -21.84782 1.000 99.15590 337 VAL A CA 1
ATOM 2530 C C . VAL A 1 351 ? 54.62888 15.71611 -23.26044 1.000 110.34531 337 VAL A C 1
ATOM 2531 O O . VAL A 1 351 ? 53.66527 16.01749 -23.97643 1.000 108.26073 337 VAL A O 1
ATOM 2535 N N . PRO A 1 352 ? 55.59217 14.90771 -23.70127 1.000 124.73965 338 PRO A N 1
ATOM 2536 C CA . PRO A 1 352 ? 55.51210 14.29546 -25.03401 1.000 125.99570 338 PRO A CA 1
ATOM 2537 C C . PRO A 1 352 ? 54.25325 13.45830 -25.21018 1.000 125.10960 338 PRO A C 1
ATOM 2538 O O . PRO A 1 352 ? 53.51157 13.16987 -24.26864 1.000 128.84117 338 PRO A O 1
ATOM 2542 N N . VAL A 1 353 ? 54.01937 13.05627 -26.46084 1.000 112.01663 339 VAL A N 1
ATOM 2543 C CA . VAL A 1 353 ? 52.83878 12.28806 -26.83125 1.000 100.29861 339 VAL A CA 1
ATOM 2544 C C . VAL A 1 353 ? 53.22923 11.27289 -27.89902 1.000 95.57667 339 VAL A C 1
ATOM 2545 O O . VAL A 1 353 ? 54.22625 11.42984 -28.60725 1.000 98.51249 339 VAL A O 1
ATOM 2549 N N . VAL A 1 354 ? 52.43410 10.20925 -27.99168 1.000 86.19581 340 VAL A N 1
ATOM 2550 C CA . VAL A 1 354 ? 52.60166 9.15889 -28.99247 1.000 75.51889 340 VAL A CA 1
ATOM 2551 C C . VAL A 1 354 ? 51.21954 8.92435 -29.58788 1.000 74.23708 340 VAL A C 1
ATOM 2552 O O . VAL A 1 354 ? 50.38753 8.23837 -28.98746 1.000 75.38970 340 VAL A O 1
ATOM 2556 N N . MET A 1 355 ? 50.96118 9.48963 -30.75954 1.000 71.63767 341 MET A N 1
ATOM 2557 C CA . MET A 1 355 ? 49.64224 9.40234 -31.36607 1.000 64.42822 341 MET A CA 1
ATOM 2558 C C . MET A 1 355 ? 49.65771 8.33287 -32.44858 1.000 63.84987 341 MET A C 1
ATOM 2559 O O . MET A 1 355 ? 50.54568 8.31371 -33.30603 1.000 65.65801 341 MET A O 1
ATOM 2564 N N . LYS A 1 356 ? 48.70566 7.41155 -32.37128 1.000 63.05748 342 LYS A N 1
ATOM 2565 C CA . LYS A 1 356 ? 48.65997 6.30442 -33.30773 1.000 65.48645 342 LYS A CA 1
ATOM 2566 C C . LYS A 1 356 ? 47.22878 6.06813 -33.75059 1.000 67.40799 342 LYS A C 1
ATOM 2567 O O . LYS A 1 356 ? 46.31002 6.06623 -32.92409 1.000 67.96535 342 LYS A O 1
ATOM 2573 N N . ASP A 1 357 ? 47.04491 5.85835 -35.05465 1.000 66.84782 343 ASP A N 1
ATOM 2574 C CA . ASP A 1 357 ? 45.73445 5.47507 -35.56291 1.000 65.30649 343 ASP A CA 1
ATOM 2575 C C . ASP A 1 357 ? 45.83569 4.11749 -36.24619 1.000 66.39039 343 ASP A C 1
ATOM 2576 O O . ASP A 1 357 ? 46.51714 3.21545 -35.73588 1.000 69.22975 343 ASP A O 1
ATOM 2581 N N . ILE A 1 358 ? 45.15373 3.97366 -37.38496 1.000 64.96518 344 ILE A N 1
ATOM 2582 C CA . ILE A 1 358 ? 45.23625 2.78011 -38.22389 1.000 64.90111 344 ILE A CA 1
ATOM 2583 C C . ILE A 1 358 ? 45.56787 3.10440 -39.67661 1.000 69.06602 344 ILE A C 1
ATOM 2584 O O . ILE A 1 358 ? 46.03823 2.21420 -40.41078 1.000 73.39197 344 ILE A O 1
ATOM 2589 N N . ASN A 1 359 ? 45.31214 4.32729 -40.16830 1.000 68.91929 345 ASN A N 1
ATOM 2590 C CA . ASN A 1 359 ? 45.72176 4.76006 -41.50249 1.000 75.00660 345 ASN A CA 1
ATOM 2591 C C . ASN A 1 359 ? 46.57434 6.01628 -41.37677 1.000 77.85075 345 ASN A C 1
ATOM 2592 O O . ASN A 1 359 ? 46.53546 6.71150 -40.35817 1.000 81.20256 345 ASN A O 1
ATOM 2597 N N . ASP A 1 360 ? 47.32622 6.32636 -42.43513 1.000 78.34460 346 ASP A N 1
ATOM 2598 C CA . ASP A 1 360 ? 48.15203 7.52874 -42.41665 1.000 80.36121 346 ASP A CA 1
ATOM 2599 C C . ASP A 1 360 ? 47.36307 8.79617 -42.71763 1.000 76.12653 346 ASP A C 1
ATOM 2600 O O . ASP A 1 360 ? 47.79591 9.88726 -42.32696 1.000 76.71295 346 ASP A O 1
ATOM 2605 N N . LYS A 1 361 ? 46.22051 8.67869 -43.39768 1.000 71.98625 347 LYS A N 1
ATOM 2606 C CA . LYS A 1 361 ? 45.43315 9.86020 -43.73033 1.000 68.13511 347 LYS A CA 1
ATOM 2607 C C . LYS A 1 361 ? 44.86173 10.52660 -42.48454 1.000 69.27401 347 LYS A C 1
ATOM 2608 O O . LYS A 1 361 ? 44.62172 11.73897 -42.49052 1.000 71.86811 347 LYS A O 1
ATOM 2614 N N . SER A 1 362 ? 44.63850 9.76272 -41.41148 1.000 67.96138 348 SER A N 1
ATOM 2615 C CA . SER A 1 362 ? 44.26219 10.37426 -40.14149 1.000 61.28805 348 SER A CA 1
ATOM 2616 C C . SER A 1 362 ? 45.47681 10.89361 -39.38621 1.000 58.48510 348 SER A C 1
ATOM 2617 O O . SER A 1 362 ? 45.36639 11.87730 -38.64661 1.000 60.92269 348 SER A O 1
ATOM 2620 N N . LEU A 1 363 ? 46.63555 10.25374 -39.55919 1.000 61.01238 349 LEU A N 1
ATOM 2621 C CA . LEU A 1 363 ? 47.84279 10.71931 -38.88526 1.000 70.63808 349 LEU A CA 1
ATOM 2622 C C . LEU A 1 363 ? 48.29876 12.06670 -39.43040 1.000 75.34443 349 LEU A C 1
ATOM 2623 O O . LEU A 1 363 ? 48.71929 12.93940 -38.66321 1.000 75.84553 349 LEU A O 1
ATOM 2628 N N . THR A 1 364 ? 48.23205 12.25810 -40.74943 1.000 76.71782 350 THR A N 1
ATOM 2629 C CA . THR A 1 364 ? 48.50865 13.57968 -41.30316 1.000 78.19029 350 THR A CA 1
ATOM 2630 C C . THR A 1 364 ? 47.46253 14.58094 -40.83669 1.000 78.08854 350 THR A C 1
ATOM 2631 O O . THR A 1 364 ? 47.79792 15.67064 -40.36255 1.000 82.71838 350 THR A O 1
ATOM 2635 N N . LEU A 1 365 ? 46.18231 14.21363 -40.94797 1.000 76.40259 351 LEU A N 1
ATOM 2636 C CA . LEU A 1 365 ? 45.10523 15.09152 -40.50102 1.000 72.23305 351 LEU A CA 1
ATOM 2637 C C . LEU A 1 365 ? 45.22163 15.41975 -39.01791 1.000 72.51925 351 LEU A C 1
ATOM 2638 O O . LEU A 1 365 ? 44.80937 16.50906 -38.59143 1.000 75.70354 351 LEU A O 1
ATOM 2643 N N . GLY A 1 366 ? 45.76217 14.49195 -38.22254 1.000 69.95532 352 GLY A N 1
ATOM 2644 C CA . GLY A 1 366 ? 45.97702 14.77571 -36.81401 1.000 68.61367 352 GLY A CA 1
ATOM 2645 C C . GLY A 1 366 ? 47.17815 15.68110 -36.58721 1.000 69.70144 352 GLY A C 1
ATOM 2646 O O . GLY A 1 366 ? 47.08769 16.68348 -35.87373 1.000 67.76393 352 GLY A O 1
ATOM 2647 N N . MET A 1 367 ? 48.32280 15.34671 -37.19838 1.000 71.07882 353 MET A N 1
ATOM 2648 C CA . MET A 1 367 ? 49.49558 16.21429 -37.10962 1.000 68.69968 353 MET A CA 1
ATOM 2649 C C . MET A 1 367 ? 49.22048 17.57437 -37.72519 1.000 71.75027 353 MET A C 1
ATOM 2650 O O . MET A 1 367 ? 49.77746 18.57732 -37.27553 1.000 75.50975 353 MET A O 1
ATOM 2655 N N . THR A 1 368 ? 48.38855 17.61977 -38.76769 1.000 70.61137 354 THR A N 1
ATOM 2656 C CA . THR A 1 368 ? 47.97682 18.89017 -39.35162 1.000 69.41253 354 THR A CA 1
ATOM 2657 C C . THR A 1 368 ? 47.26612 19.74759 -38.31543 1.000 71.56454 354 THR A C 1
ATOM 2658 O O . THR A 1 368 ? 47.71317 20.85310 -37.99365 1.000 72.29174 354 THR A O 1
ATOM 2662 N N . GLU A 1 369 ? 46.15739 19.23479 -37.77030 1.000 70.96505 355 GLU A N 1
ATOM 2663 C CA . GLU A 1 369 ? 45.39571 19.96540 -36.76040 1.000 69.32907 355 GLU A CA 1
ATOM 2664 C C . GLU A 1 369 ? 46.26041 20.32552 -35.55850 1.000 65.51992 355 GLU A C 1
ATOM 2665 O O . GLU A 1 369 ? 46.13050 21.42028 -34.99812 1.000 65.78524 355 GLU A O 1
ATOM 2671 N N . ALA A 1 370 ? 47.15365 19.42027 -35.15022 1.000 66.25685 356 ALA A N 1
ATOM 2672 C CA . ALA A 1 370 ? 48.02175 19.70520 -34.01231 1.000 67.11828 356 ALA A CA 1
ATOM 2673 C C . ALA A 1 370 ? 48.96303 20.86621 -34.30125 1.000 68.72310 356 ALA A C 1
ATOM 2674 O O . ALA A 1 370 ? 49.35450 21.59212 -33.38013 1.000 71.47712 356 ALA A O 1
ATOM 2676 N N . ALA A 1 371 ? 49.33548 21.05845 -35.56789 1.000 70.22761 357 ALA A N 1
ATOM 2677 C CA . ALA A 1 371 ? 50.20886 22.16783 -35.92904 1.000 72.22052 357 ALA A CA 1
ATOM 2678 C C . ALA A 1 371 ? 49.43668 23.46756 -36.11280 1.000 73.45488 357 ALA A C 1
ATOM 2679 O O . ALA A 1 371 ? 50.01039 24.54994 -35.94611 1.000 74.86935 357 ALA A O 1
ATOM 2681 N N . LYS A 1 372 ? 48.14835 23.38553 -36.46084 1.000 73.75678 358 LYS A N 1
ATOM 2682 C CA . LYS A 1 372 ? 47.33774 24.59508 -36.57248 1.000 77.20839 358 LYS A CA 1
ATOM 2683 C C . LYS A 1 372 ? 47.16312 25.25998 -35.21501 1.000 82.36175 358 LYS A C 1
ATOM 2684 O O . LYS A 1 372 ? 47.20581 26.49111 -35.10778 1.000 86.37512 358 LYS A O 1
ATOM 2690 N N . LEU A 1 373 ? 46.95553 24.45683 -34.16924 1.000 83.51316 359 LEU A N 1
ATOM 2691 C CA . LEU A 1 373 ? 46.82298 25.00227 -32.82326 1.000 86.60520 359 LEU A CA 1
ATOM 2692 C C . LEU A 1 373 ? 48.11230 25.68270 -32.37813 1.000 88.48494 359 LEU A C 1
ATOM 2693 O O . LEU A 1 373 ? 48.07619 26.73516 -31.72940 1.000 88.73858 359 LEU A O 1
ATOM 2698 N N . LEU A 1 374 ? 49.26453 25.10025 -32.72274 1.000 88.98483 360 LEU A N 1
AT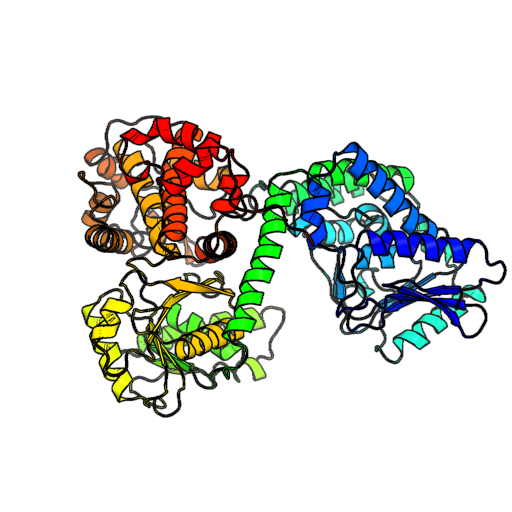OM 2699 C CA . LEU A 1 374 ? 50.53402 25.76170 -32.43939 1.000 86.64667 360 LEU A CA 1
ATOM 2700 C C . LEU A 1 374 ? 50.72718 26.99192 -33.31572 1.000 94.87684 360 LEU A C 1
ATOM 2701 O O . LEU A 1 374 ? 51.37603 27.95695 -32.89767 1.000 97.13352 360 LEU A O 1
ATOM 2706 N N . ASN A 1 375 ? 50.18285 26.97148 -34.53371 1.000 101.48220 361 ASN A N 1
ATOM 2707 C CA . ASN A 1 375 ? 50.28027 28.13119 -35.41277 1.000 106.18877 361 ASN A CA 1
ATOM 2708 C C . ASN A 1 375 ? 49.54213 29.32999 -34.83847 1.000 108.94442 361 ASN A C 1
ATOM 2709 O O . ASN A 1 375 ? 49.97821 30.47311 -35.02062 1.000 114.24917 361 ASN A O 1
ATOM 2714 N N . LYS A 1 376 ? 48.42840 29.09180 -34.14402 1.000 106.43061 362 LYS A N 1
ATOM 2715 C CA . LYS A 1 376 ? 47.71875 30.18452 -33.48914 1.000 102.39269 362 LYS A CA 1
ATOM 2716 C C . LYS A 1 376 ? 48.56347 30.80189 -32.37677 1.000 102.95594 362 LYS A C 1
ATOM 2717 O O . LYS A 1 376 ? 48.57225 32.02599 -32.20957 1.000 102.76114 362 LYS A O 1
ATOM 2723 N N . GLN A 1 377 ? 49.32338 29.98550 -31.64035 1.000 103.37687 363 GLN A N 1
ATOM 2724 C CA . GLN A 1 377 ? 50.24011 30.55334 -30.65474 1.000 105.15985 363 GLN A CA 1
ATOM 2725 C C . GLN A 1 377 ? 51.33083 31.37750 -31.32555 1.000 112.23265 363 GLN A C 1
ATOM 2726 O O . GLN A 1 377 ? 51.82598 32.35126 -30.74384 1.000 113.96306 363 GLN A O 1
ATOM 2732 N N . LEU A 1 378 ? 51.69731 31.01575 -32.55667 1.000 119.49360 364 LEU A N 1
ATOM 2733 C CA . LEU A 1 378 ? 52.62639 31.81421 -33.34680 1.000 127.10570 364 LEU A CA 1
ATOM 2734 C C . LEU A 1 378 ? 52.00057 33.11474 -33.83630 1.000 135.56755 364 LEU A C 1
ATOM 2735 O O . LEU A 1 378 ? 52.72946 34.07829 -34.09467 1.000 138.43708 364 LEU A O 1
ATOM 2740 N N . GLU A 1 379 ? 50.67252 33.16713 -33.96444 1.000 140.57017 365 GLU A N 1
ATOM 2741 C CA . GLU A 1 379 ? 50.01385 34.36771 -34.47594 1.000 142.85078 365 GLU A CA 1
ATOM 2742 C C . GLU A 1 379 ? 50.27146 35.57171 -33.57562 1.000 145.19141 365 GLU A C 1
ATOM 2743 O O . GLU A 1 379 ? 50.77712 36.60481 -34.02712 1.000 147.07003 365 GLU A O 1
ATOM 2749 N N . ARG A 1 380 ? 49.91195 35.46616 -32.29870 1.000 144.42733 366 ARG A N 1
ATOM 2750 C CA . ARG A 1 380 ? 50.27955 36.49124 -31.33229 1.000 144.57306 366 ARG A CA 1
ATOM 2751 C C . ARG A 1 380 ? 50.49176 35.82645 -29.98130 1.000 140.65692 366 ARG A C 1
ATOM 2752 O O . ARG A 1 380 ? 49.98226 34.73369 -29.71893 1.000 139.33347 366 ARG A O 1
ATOM 2760 N N . GLY A 1 381 ? 51.24278 36.50576 -29.11741 1.000 139.83935 367 GLY A N 1
ATOM 2761 C CA . GLY A 1 381 ? 51.83001 35.81889 -27.98711 1.000 135.39581 367 GLY A CA 1
ATOM 2762 C C . GLY A 1 381 ? 52.78003 34.78879 -28.55728 1.000 131.79852 367 GLY A C 1
ATOM 2763 O O . GLY A 1 381 ? 52.76414 33.61498 -28.17391 1.000 130.67186 367 GLY A O 1
ATOM 2764 N N . LYS A 1 382 ? 53.60908 35.24980 -29.49269 1.000 129.48369 368 LYS A N 1
ATOM 2765 C CA . LYS A 1 382 ? 54.36026 34.37264 -30.38110 1.000 130.09438 368 LYS A CA 1
ATOM 2766 C C . LYS A 1 382 ? 55.22954 33.38338 -29.61839 1.000 133.32935 368 LYS A C 1
ATOM 2767 O O . LYS A 1 382 ? 56.00726 33.76583 -28.74023 1.000 135.82072 368 LYS A O 1
ATOM 2773 N N . ILE A 1 383 ? 55.09948 32.10882 -29.96004 1.000 132.40017 369 ILE A N 1
ATOM 2774 C CA . ILE A 1 383 ? 56.12502 31.12943 -29.62747 1.000 130.17377 369 ILE A CA 1
ATOM 2775 C C . ILE A 1 383 ? 57.09806 31.09088 -30.79722 1.000 129.26378 369 ILE A C 1
ATOM 2776 O O . ILE A 1 383 ? 56.69024 31.18512 -31.96294 1.000 127.30769 369 ILE A O 1
ATOM 2781 N N . ASP A 1 384 ? 58.38996 31.01339 -30.48548 1.000 128.61580 370 ASP A N 1
ATOM 2782 C CA . ASP A 1 384 ? 59.42303 30.99439 -31.51192 1.000 132.01383 370 ASP A CA 1
ATOM 2783 C C . ASP A 1 384 ? 59.15187 29.88125 -32.51448 1.000 136.00833 370 ASP A C 1
ATOM 2784 O O . ASP A 1 384 ? 59.05940 28.70929 -32.13872 1.000 137.02279 370 ASP A O 1
ATOM 2789 N N . GLY A 1 385 ? 59.01011 30.25101 -33.79002 1.000 137.62046 371 GLY A N 1
ATOM 2790 C CA . GLY A 1 385 ? 58.82060 29.24693 -34.82663 1.000 133.51803 371 GLY A CA 1
ATOM 2791 C C . GLY A 1 385 ? 59.92550 28.20949 -34.85213 1.000 132.33433 371 GLY A C 1
ATOM 2792 O O . GLY A 1 385 ? 59.68954 27.04980 -35.20090 1.000 131.54033 371 GLY A O 1
ATOM 2793 N N . LEU A 1 386 ? 61.14463 28.61099 -34.49059 1.000 132.67185 372 LEU A N 1
ATOM 2794 C CA . LEU A 1 386 ? 62.21650 27.64475 -34.28303 1.000 133.76548 372 LEU A CA 1
ATOM 2795 C C . LEU A 1 386 ? 61.92506 26.75353 -33.08170 1.000 136.29821 372 LEU A C 1
ATOM 2796 O O . LEU A 1 386 ? 62.16425 25.54036 -33.12644 1.000 136.07404 372 LEU A O 1
ATOM 2801 N N . LYS A 1 387 ? 61.41012 27.33693 -32.00022 1.000 137.80268 373 LYS A N 1
ATOM 2802 C CA . LYS A 1 387 ? 61.01314 26.57438 -30.82631 1.000 133.66968 373 LYS A CA 1
ATOM 2803 C C . LYS A 1 387 ? 59.60518 26.00201 -30.93909 1.000 129.12273 373 LYS A C 1
ATOM 2804 O O . LYS A 1 387 ? 59.22344 25.17217 -30.10680 1.000 126.06703 373 LYS A O 1
ATOM 2810 N N . LEU A 1 388 ? 58.82227 26.42905 -31.93459 1.000 126.00093 374 LEU A N 1
ATOM 2811 C CA . LEU A 1 388 ? 57.55741 25.75590 -32.21305 1.000 120.02576 374 LEU A CA 1
ATOM 2812 C C . LEU A 1 388 ? 57.80402 24.36657 -32.78269 1.000 113.94797 374 LEU A C 1
ATOM 2813 O O . LEU A 1 388 ? 57.03174 23.43540 -32.52759 1.000 113.78295 374 LEU A O 1
ATOM 2818 N N . ALA A 1 389 ? 58.86862 24.21305 -33.57204 1.000 112.58952 375 ALA A N 1
ATOM 2819 C CA . ALA A 1 389 ? 59.22000 22.90115 -34.09585 1.000 109.51179 375 ALA A CA 1
ATOM 2820 C C . ALA A 1 389 ? 59.68547 21.95500 -32.99951 1.000 109.91305 375 ALA A C 1
ATOM 2821 O O . ALA A 1 389 ? 59.60859 20.73566 -33.17643 1.000 111.05230 375 ALA A O 1
ATOM 2823 N N . GLY A 1 390 ? 60.14735 22.48598 -31.86998 1.000 104.87807 376 GLY A N 1
ATOM 2824 C CA . GLY A 1 390 ? 60.57156 21.65809 -30.76125 1.000 104.13668 376 GLY A CA 1
ATOM 2825 C C . GLY A 1 390 ? 59.46068 20.96704 -29.99400 1.000 100.69957 376 GLY A C 1
ATOM 2826 O O . GLY A 1 390 ? 59.75883 20.28519 -29.00934 1.000 100.74225 376 GLY A O 1
ATOM 2827 N N . VAL A 1 391 ? 58.19815 21.11207 -30.40477 1.000 98.97635 377 VAL A N 1
ATOM 2828 C CA . VAL A 1 391 ? 57.08954 20.47169 -29.70035 1.000 92.19895 377 VAL A CA 1
ATOM 2829 C C . VAL A 1 391 ? 56.23443 19.65812 -30.67144 1.000 89.36217 377 VAL A C 1
ATOM 2830 O O . VAL A 1 391 ? 55.63125 18.65010 -30.28179 1.000 90.72604 377 VAL A O 1
ATOM 2834 N N . ILE A 1 392 ? 56.18619 20.06325 -31.94516 1.000 88.13529 378 ILE A N 1
ATOM 2835 C CA . ILE A 1 392 ? 55.58784 19.17505 -32.94117 1.000 87.32955 378 ILE A CA 1
ATOM 2836 C C . ILE A 1 392 ? 56.51361 18.00170 -33.22515 1.000 90.28053 378 ILE A C 1
ATOM 2837 O O . ILE A 1 392 ? 56.05121 16.90589 -33.56731 1.000 90.72260 378 ILE A O 1
ATOM 2842 N N . SER A 1 393 ? 57.82846 18.20497 -33.10483 1.000 92.28624 379 SER A N 1
ATOM 2843 C CA . SER A 1 393 ? 58.75475 17.08003 -33.16337 1.000 93.78639 379 SER A CA 1
ATOM 2844 C C . SER A 1 393 ? 58.58473 16.15105 -31.97105 1.000 92.58443 379 SER A C 1
ATOM 2845 O O . SER A 1 393 ? 59.00089 14.98905 -32.03658 1.000 91.57910 379 SER A O 1
ATOM 2848 N N . THR A 1 394 ? 57.99000 16.64420 -30.88442 1.000 92.89567 380 THR A N 1
ATOM 2849 C CA . THR A 1 394 ? 57.64803 15.81965 -29.73525 1.000 92.26549 380 THR A CA 1
ATOM 2850 C C . THR A 1 394 ? 56.40523 14.96978 -29.97712 1.000 92.73198 380 THR A C 1
ATOM 2851 O O . THR A 1 394 ? 56.12229 14.06769 -29.18104 1.000 93.15617 380 THR A O 1
ATOM 2855 N N . ILE A 1 395 ? 55.66813 15.22924 -31.05452 1.000 90.47131 381 ILE A N 1
ATOM 2856 C CA . ILE A 1 395 ? 54.50845 14.43453 -31.44496 1.000 85.23699 381 ILE A CA 1
ATOM 2857 C C . ILE A 1 395 ? 54.95128 13.47364 -32.53858 1.000 85.69087 381 ILE A C 1
ATOM 2858 O O . ILE A 1 395 ? 55.44006 13.90193 -33.59083 1.000 90.77168 381 ILE A O 1
ATOM 2863 N N . HIS A 1 396 ? 54.78101 12.17596 -32.29913 1.000 83.25421 382 HIS A N 1
ATOM 2864 C CA . HIS A 1 396 ? 55.27326 11.16503 -33.22659 1.000 86.00764 382 HIS A CA 1
ATOM 2865 C C . HIS A 1 396 ? 54.10970 10.39887 -33.83723 1.000 84.18372 382 HIS A C 1
ATOM 2866 O O . HIS A 1 396 ? 53.41943 9.65845 -33.11789 1.000 81.62106 382 HIS A O 1
ATOM 2873 N N . PRO A 1 397 ? 53.84399 10.53809 -35.13725 1.000 82.17349 383 PRO A N 1
ATOM 2874 C CA . PRO A 1 397 ? 52.75650 9.77862 -35.76902 1.000 80.30512 383 PRO A CA 1
ATOM 2875 C C . PRO A 1 397 ? 53.22238 8.38568 -36.16562 1.000 85.99194 383 PRO A C 1
ATOM 2876 O O . PRO A 1 397 ? 53.97992 8.21352 -37.12545 1.000 94.69348 383 PRO A O 1
ATOM 2880 N N . THR A 1 398 ? 52.76469 7.38228 -35.42567 1.000 83.09706 384 THR A N 1
ATOM 2881 C CA . THR A 1 398 ? 53.15993 6.00138 -35.65766 1.000 79.06219 384 THR A CA 1
ATOM 2882 C C . THR A 1 398 ? 51.96733 5.17901 -36.13119 1.000 74.45535 384 THR A C 1
ATOM 2883 O O . THR A 1 398 ? 50.82359 5.42099 -35.73372 1.000 69.93037 384 THR A O 1
ATOM 2887 N N . LEU A 1 399 ? 52.24881 4.21145 -37.00382 1.000 75.45553 385 LEU A N 1
ATOM 2888 C CA . LEU A 1 399 ? 51.25211 3.24867 -37.45240 1.000 70.77170 385 LEU A CA 1
ATOM 2889 C C . LEU A 1 399 ? 51.35851 1.91028 -36.74021 1.000 66.92761 385 LEU A C 1
ATOM 2890 O O . LEU A 1 399 ? 50.36358 1.18235 -36.66096 1.000 58.33479 385 LEU A O 1
ATOM 2895 N N . ASP A 1 400 ? 52.53250 1.56972 -36.22682 1.000 71.66240 386 ASP A N 1
ATOM 2896 C CA . ASP A 1 400 ? 52.70653 0.40085 -35.38601 1.000 74.11157 386 ASP A CA 1
ATOM 2897 C C . ASP A 1 400 ? 52.68316 0.84283 -33.92001 1.000 73.90442 386 ASP A C 1
ATOM 2898 O O . ASP A 1 400 ? 52.17690 1.92197 -33.59180 1.000 70.43523 386 ASP A O 1
ATOM 2903 N N . TYR A 1 401 ? 53.23074 0.02148 -33.03320 1.000 77.18966 387 TYR A N 1
ATOM 2904 C CA . TYR A 1 401 ? 53.28515 0.33979 -31.60467 1.000 78.78693 387 TYR A CA 1
ATOM 2905 C C . TYR A 1 401 ? 54.68304 0.78098 -31.18572 1.000 79.90342 387 TYR A C 1
ATOM 2906 O O . TYR A 1 401 ? 55.25289 0.27342 -30.22019 1.000 74.89975 387 TYR A O 1
ATOM 2915 N N . ALA A 1 402 ? 55.25041 1.74283 -31.91130 1.000 87.10741 388 ALA A N 1
ATOM 2916 C CA . ALA A 1 402 ? 56.58996 2.22378 -31.60098 1.000 89.86735 388 ALA A CA 1
ATOM 2917 C C . ALA A 1 402 ? 56.56950 3.11703 -30.36747 1.000 97.73569 388 ALA A C 1
ATOM 2918 O O . ALA A 1 402 ? 55.70524 3.98617 -30.22144 1.000 96.14234 388 ALA A O 1
ATOM 2920 N N . GLY A 1 403 ? 57.53473 2.89759 -29.47582 1.000 104.80949 389 GLY A N 1
ATOM 2921 C CA . GLY A 1 403 ? 57.68733 3.71081 -28.29016 1.000 104.29854 389 GLY A CA 1
ATOM 2922 C C . GLY A 1 403 ? 56.68787 3.45094 -27.18576 1.000 101.91434 389 GLY A C 1
ATOM 2923 O O . GLY A 1 403 ? 56.76553 4.10962 -26.14076 1.000 104.25904 389 GLY A O 1
ATOM 2924 N N . PHE A 1 404 ? 55.75239 2.51730 -27.37474 1.000 94.42671 390 PHE A N 1
ATOM 2925 C CA . PHE A 1 404 ? 54.77951 2.21988 -26.33041 1.000 91.99782 390 PHE A CA 1
ATOM 2926 C C . PHE A 1 404 ? 55.42340 1.60131 -25.09800 1.000 95.12053 390 PHE A C 1
ATOM 2927 O O . PHE A 1 404 ? 54.81737 1.62190 -24.02162 1.000 95.66857 390 PHE A O 1
ATOM 2935 N N . ASP A 1 405 ? 56.63377 1.05441 -25.22985 1.000 96.78304 391 ASP A N 1
ATOM 2936 C CA . ASP A 1 405 ? 57.35054 0.55019 -24.06419 1.000 98.71035 391 ASP A CA 1
ATOM 2937 C C . ASP A 1 405 ? 57.72997 1.67139 -23.10613 1.000 100.00889 391 ASP A C 1
ATOM 2938 O O . ASP A 1 405 ? 57.82780 1.44341 -21.89487 1.000 98.42966 391 ASP A O 1
ATOM 2943 N N . ARG A 1 406 ? 57.94095 2.87956 -23.62248 1.000 101.34391 392 ARG A N 1
ATOM 2944 C CA . ARG A 1 406 ? 58.45156 4.00201 -22.84374 1.000 101.61953 392 ARG A CA 1
ATOM 2945 C C . ARG A 1 406 ? 57.40063 5.09170 -22.64039 1.000 99.04220 392 ARG A C 1
ATOM 2946 O O . ARG A 1 406 ? 57.71605 6.28144 -22.66371 1.000 100.16297 392 ARG A O 1
ATOM 2954 N N . VAL A 1 407 ? 56.14141 4.70764 -22.43490 1.000 95.10461 393 VAL A N 1
ATOM 2955 C CA . VAL A 1 407 ? 55.08716 5.66499 -22.12077 1.000 92.12768 393 VAL A CA 1
ATOM 2956 C C . VAL A 1 407 ? 54.54754 5.35293 -20.73206 1.000 94.25664 393 VAL A C 1
ATOM 2957 O O . VAL A 1 407 ? 54.59194 4.20851 -20.26877 1.000 98.98528 393 VAL A O 1
ATOM 2961 N N . ASP A 1 408 ? 54.03316 6.38690 -20.06243 1.000 90.46526 394 ASP A N 1
ATOM 2962 C CA . ASP A 1 408 ? 53.53174 6.24149 -18.70464 1.000 85.23385 394 ASP A CA 1
ATOM 2963 C C . ASP A 1 408 ? 52.01710 6.30638 -18.59628 1.000 81.32705 394 ASP A C 1
ATOM 2964 O O . ASP A 1 408 ? 51.47462 5.90061 -17.56173 1.000 84.31985 394 ASP A O 1
ATOM 2969 N N . ILE A 1 409 ? 51.32661 6.79431 -19.62685 1.000 76.58170 395 ILE A N 1
ATOM 2970 C CA . ILE A 1 409 ? 49.86919 6.82678 -19.63454 1.000 72.76276 395 ILE A CA 1
ATOM 2971 C C . ILE A 1 409 ? 49.42234 7.05361 -21.07109 1.000 71.53289 395 ILE A C 1
ATOM 2972 O O . ILE A 1 409 ? 50.16145 7.61629 -21.88368 1.000 74.90244 395 ILE A O 1
ATOM 2977 N N . VAL A 1 410 ? 48.21373 6.59745 -21.39070 1.000 66.48533 396 VAL A N 1
ATOM 2978 C CA . VAL A 1 410 ? 47.69387 6.68166 -22.75296 1.000 61.69103 396 VAL A CA 1
ATOM 2979 C C . VAL A 1 410 ? 46.17498 6.78102 -22.69670 1.000 61.68792 396 VAL A C 1
ATOM 2980 O O . VAL A 1 410 ? 45.52532 6.11769 -21.88357 1.000 59.89607 396 VAL A O 1
ATOM 2984 N N . VAL A 1 411 ? 45.61307 7.62134 -23.56702 1.000 58.21849 397 VAL A N 1
ATOM 2985 C CA . VAL A 1 411 ? 44.17050 7.79846 -23.68969 1.000 52.44446 397 VAL A CA 1
ATOM 2986 C C . VAL A 1 411 ? 43.69954 7.11664 -24.96630 1.000 54.05693 397 VAL A C 1
ATOM 2987 O O . VAL A 1 411 ? 44.43042 7.03554 -25.96055 1.000 56.19380 397 VAL A O 1
ATOM 2991 N N . GLU A 1 412 ? 42.46447 6.62436 -24.93359 1.000 52.30188 398 GLU A N 1
ATOM 2992 C CA . GLU A 1 412 ? 41.81752 6.01216 -26.08814 1.000 52.84734 398 GLU A CA 1
ATOM 2993 C C . GLU A 1 412 ? 40.72790 6.95934 -26.57810 1.000 59.16406 398 GLU A C 1
ATOM 2994 O O . GLU A 1 412 ? 39.72665 7.17433 -25.88726 1.000 63.87746 398 GLU A O 1
ATOM 3000 N N . ALA A 1 413 ? 40.93061 7.53531 -27.76178 1.000 59.16548 399 ALA A N 1
ATOM 3001 C CA . ALA A 1 413 ? 39.95004 8.44132 -28.34719 1.000 58.59557 399 ALA A CA 1
ATOM 3002 C C . ALA A 1 413 ? 39.40004 7.85252 -29.64015 1.000 62.47000 399 ALA A C 1
ATOM 3003 O O . ALA A 1 413 ? 39.37893 8.52197 -30.67804 1.000 66.06568 399 ALA A O 1
ATOM 3005 N N . VAL A 1 414 ? 38.94277 6.60313 -29.58091 1.000 61.27483 400 VAL A N 1
ATOM 3006 C CA . VAL A 1 414 ? 38.55702 5.84941 -30.76931 1.000 59.39612 400 VAL A CA 1
ATOM 3007 C C . VAL A 1 414 ? 37.04371 5.93546 -30.95869 1.000 61.32254 400 VAL A C 1
ATOM 3008 O O . VAL A 1 414 ? 36.35776 6.64960 -30.21754 1.000 62.72109 400 VAL A O 1
ATOM 3012 N N . VAL A 1 415 ? 36.52039 5.22820 -31.96526 1.000 59.40636 401 VAL A N 1
ATOM 3013 C CA . VAL A 1 415 ? 35.09814 5.20461 -32.30333 1.000 55.47091 401 VAL A CA 1
ATOM 3014 C C . VAL A 1 415 ? 34.23453 4.93710 -31.07807 1.000 50.90047 401 VAL A C 1
ATOM 3015 O O . VAL A 1 415 ? 34.65301 4.24273 -30.14553 1.000 49.94271 401 VAL A O 1
ATOM 3019 N N . GLU A 1 416 ? 33.01735 5.48165 -31.07981 1.000 48.00107 402 GLU A N 1
ATOM 3020 C CA . GLU A 1 416 ? 32.02193 5.17157 -30.05468 1.000 48.14471 402 GLU A CA 1
ATOM 3021 C C . GLU A 1 416 ? 31.37006 3.84068 -30.41825 1.000 48.89511 402 GLU A C 1
ATOM 3022 O O . GLU A 1 416 ? 30.29020 3.77567 -31.01141 1.000 54.70894 402 GLU A O 1
ATOM 3028 N N . ASN A 1 417 ? 32.05662 2.75923 -30.05680 1.000 49.15536 403 ASN A N 1
ATOM 3029 C CA . ASN A 1 417 ? 31.62508 1.39580 -30.33103 1.000 53.14766 403 ASN A CA 1
ATOM 3030 C C . ASN A 1 417 ? 32.26258 0.47657 -29.29624 1.000 54.39079 403 ASN A C 1
ATOM 3031 O O . ASN A 1 417 ? 33.49243 0.33364 -29.26847 1.000 47.16973 403 ASN A O 1
ATOM 3036 N N . PRO A 1 418 ? 31.46715 -0.15797 -28.43093 1.000 58.88420 404 PRO A N 1
ATOM 3037 C CA . PRO A 1 418 ? 32.05920 -0.91105 -27.31191 1.000 60.59972 404 PRO A CA 1
ATOM 3038 C C . PRO A 1 418 ? 32.92741 -2.07729 -27.74737 1.000 66.33414 404 PRO A C 1
ATOM 3039 O O . PRO A 1 418 ? 33.87522 -2.42804 -27.03360 1.000 71.05469 404 PRO A O 1
ATOM 3043 N N . LYS A 1 419 ? 32.63844 -2.69113 -28.89686 1.000 63.13196 405 LYS A N 1
ATOM 3044 C CA . LYS A 1 419 ? 33.42932 -3.83838 -29.33170 1.000 60.00463 405 LYS A CA 1
ATOM 3045 C C . LYS A 1 419 ? 34.83324 -3.41785 -29.75075 1.000 56.09076 405 LYS A C 1
ATOM 3046 O O . LYS A 1 419 ? 35.81099 -4.10835 -29.44087 1.000 58.90725 405 LYS A O 1
ATOM 3052 N N . VAL A 1 420 ? 34.95614 -2.28759 -30.44986 1.000 52.36785 406 VAL A N 1
ATOM 3053 C CA . VAL A 1 420 ? 36.27466 -1.81964 -30.86679 1.000 50.30076 406 VAL A CA 1
ATOM 3054 C C . VAL A 1 420 ? 37.05857 -1.29080 -29.67142 1.000 55.57042 406 VAL A C 1
ATOM 3055 O O . VAL A 1 420 ? 38.27032 -1.51501 -29.55974 1.000 58.79269 406 VAL A O 1
ATOM 3059 N N . LYS A 1 421 ? 36.38432 -0.58891 -28.75641 1.000 54.78057 407 LYS A N 1
ATOM 3060 C CA . LYS A 1 421 ? 37.07087 -0.04437 -27.58813 1.000 52.26369 407 LYS A CA 1
ATOM 3061 C C . LYS A 1 421 ? 37.66220 -1.15547 -26.72843 1.000 55.17143 407 LYS A C 1
ATOM 3062 O O . LYS A 1 421 ? 38.83545 -1.09913 -26.34382 1.000 57.34602 407 LYS A O 1
ATOM 3068 N N . LYS A 1 422 ? 36.86113 -2.17768 -26.41541 1.000 58.29870 408 LYS A N 1
ATOM 3069 C CA . LYS A 1 422 ? 37.36074 -3.28257 -25.60195 1.000 60.08375 408 LYS A CA 1
ATOM 3070 C C . LYS A 1 422 ? 38.49215 -4.02168 -26.30570 1.000 66.82386 408 LYS A C 1
ATOM 3071 O O . LYS A 1 422 ? 39.44132 -4.47974 -25.65889 1.000 60.86494 408 LYS A O 1
ATOM 3077 N N . ALA A 1 423 ? 38.41183 -4.14563 -27.63188 1.000 78.52464 409 ALA A N 1
ATOM 3078 C CA . ALA A 1 423 ? 39.43287 -4.88469 -28.36714 1.000 81.58552 409 ALA A CA 1
ATOM 3079 C C . ALA A 1 423 ? 40.75404 -4.12473 -28.39442 1.000 78.04048 409 ALA A C 1
ATOM 3080 O O . ALA A 1 423 ? 41.81125 -4.68858 -28.08858 1.000 84.07747 409 ALA A O 1
ATOM 3082 N N . VAL A 1 424 ? 40.71525 -2.83868 -28.75478 1.000 67.49335 410 VAL A N 1
ATOM 3083 C CA . VAL A 1 424 ? 41.93948 -2.05090 -28.86207 1.000 62.62237 410 VAL A CA 1
ATOM 3084 C C . VAL A 1 424 ? 42.51221 -1.66711 -27.50636 1.000 63.32694 410 VAL A C 1
ATOM 3085 O O . VAL A 1 424 ? 43.67596 -1.25636 -27.42990 1.000 66.20993 410 VAL A O 1
ATOM 3089 N N . LEU A 1 425 ? 41.72827 -1.79066 -26.43261 1.000 59.61586 411 LEU A N 1
ATOM 3090 C CA . LEU A 1 425 ? 42.25690 -1.54737 -25.09462 1.000 58.95551 411 LEU A CA 1
ATOM 3091 C C . LEU A 1 425 ? 43.02656 -2.75386 -24.57166 1.000 58.54723 411 LEU A C 1
ATOM 3092 O O . LEU A 1 425 ? 44.07909 -2.59635 -23.94300 1.000 57.61137 411 LEU A O 1
ATOM 3097 N N . ALA A 1 426 ? 42.51929 -3.96379 -24.82049 1.000 59.13639 412 ALA A N 1
ATOM 3098 C CA . ALA A 1 426 ? 43.21528 -5.15976 -24.36027 1.000 61.46855 412 ALA A CA 1
ATOM 3099 C C . ALA A 1 426 ? 44.52634 -5.36976 -25.10462 1.000 63.28331 412 ALA A C 1
ATOM 3100 O O . ALA A 1 426 ? 45.46242 -5.95608 -24.55058 1.000 64.06822 412 ALA A O 1
ATOM 3102 N N . GLU A 1 427 ? 44.61809 -4.89926 -26.34940 1.000 63.28244 413 GLU A N 1
ATOM 3103 C CA . GLU A 1 427 ? 45.83972 -5.08994 -27.12417 1.000 70.17743 413 GLU A CA 1
ATOM 3104 C C . GLU A 1 427 ? 46.93626 -4.12630 -26.68414 1.000 73.83960 413 GLU A C 1
ATOM 3105 O O . GLU A 1 427 ? 48.04469 -4.54886 -26.33821 1.000 78.49842 413 GLU A O 1
ATOM 3111 N N . THR A 1 428 ? 46.64601 -2.82151 -26.69752 1.000 70.83297 414 THR A N 1
ATOM 3112 C CA . THR A 1 428 ? 47.64086 -1.83763 -26.28241 1.000 70.74666 414 THR A CA 1
ATOM 3113 C C . THR A 1 428 ? 48.04694 -2.01694 -24.82711 1.000 72.99631 414 THR A C 1
ATOM 3114 O O . THR A 1 428 ? 49.09216 -1.49962 -24.41511 1.000 79.92525 414 THR A O 1
ATOM 3118 N N . GLU A 1 429 ? 47.23980 -2.73315 -24.04213 1.000 70.26186 415 GLU A N 1
ATOM 3119 C CA . GLU A 1 429 ? 47.65711 -3.12436 -22.70246 1.000 72.10055 415 GLU A CA 1
ATOM 3120 C C . GLU A 1 429 ? 48.83631 -4.08897 -22.75432 1.000 75.22194 415 GLU A C 1
ATOM 3121 O O . GLU A 1 429 ? 49.70584 -4.06147 -21.87588 1.000 72.74188 415 GLU A O 1
ATOM 3127 N N . GLN A 1 430 ? 48.88356 -4.94901 -23.77601 1.000 80.17039 416 GLN A N 1
ATOM 3128 C CA . GLN A 1 430 ? 49.94972 -5.93830 -23.86818 1.000 88.25053 416 GLN A CA 1
ATOM 3129 C C . GLN A 1 430 ? 51.25038 -5.33164 -24.37526 1.000 93.22951 416 GLN A C 1
ATOM 3130 O O . GLN A 1 430 ? 52.32978 -5.86280 -24.08799 1.000 99.20298 416 GLN A O 1
ATOM 3136 N N . LYS A 1 431 ? 51.16830 -4.23632 -25.13209 1.000 93.44114 417 LYS A N 1
ATOM 3137 C CA . LYS A 1 431 ? 52.33561 -3.55657 -25.67589 1.000 96.16849 417 LYS A CA 1
ATOM 3138 C C . LYS A 1 431 ? 52.89312 -2.50901 -24.72293 1.000 106.44627 417 LYS A C 1
ATOM 3139 O O . LYS A 1 431 ? 53.60569 -1.59714 -25.16040 1.000 107.26007 417 LYS A O 1
ATOM 3145 N N . VAL A 1 432 ? 52.58797 -2.62371 -23.43444 1.000 112.45502 418 VAL A N 1
ATOM 3146 C CA . VAL A 1 432 ? 52.79997 -1.54419 -22.47905 1.000 110.98565 418 VAL A CA 1
ATOM 3147 C C . VAL A 1 432 ? 53.02422 -2.16359 -21.10607 1.000 112.26111 418 VAL A C 1
ATOM 3148 O O . VAL A 1 432 ? 52.42288 -3.18908 -20.77288 1.000 117.65920 418 VAL A O 1
ATOM 3152 N N . ARG A 1 433 ? 53.90348 -1.54229 -20.31619 1.000 104.43024 419 ARG A N 1
ATOM 3153 C CA . ARG A 1 433 ? 54.31001 -2.09839 -19.03214 1.000 95.83151 419 ARG A CA 1
ATOM 3154 C C . ARG A 1 433 ? 53.11971 -2.22763 -18.07822 1.000 92.22377 419 ARG A C 1
ATOM 3155 O O . ARG A 1 433 ? 52.01445 -1.74117 -18.33324 1.000 89.53541 419 ARG A O 1
ATOM 3163 N N . GLN A 1 434 ? 53.37935 -2.88055 -16.94293 1.000 92.60083 420 GLN A N 1
ATOM 3164 C CA . GLN A 1 434 ? 52.31824 -3.17388 -15.98445 1.000 94.50425 420 GLN A CA 1
ATOM 3165 C C . GLN A 1 434 ? 51.87193 -1.92138 -15.23913 1.000 89.16220 420 GLN A C 1
ATOM 3166 O O . GLN A 1 434 ? 50.67407 -1.62341 -15.17254 1.000 85.65388 420 GLN A O 1
ATOM 3172 N N . ASP A 1 435 ? 52.81876 -1.17599 -14.66447 1.000 90.35787 421 ASP A N 1
ATOM 3173 C CA . ASP A 1 435 ? 52.46338 -0.00255 -13.87223 1.000 86.48663 421 ASP A CA 1
ATOM 3174 C C . ASP A 1 435 ? 51.96220 1.16046 -14.71846 1.000 87.23724 421 ASP A C 1
ATOM 3175 O O . ASP A 1 435 ? 51.54646 2.17766 -14.15315 1.000 85.87370 421 ASP A O 1
ATOM 3180 N N . THR A 1 436 ? 51.99462 1.04061 -16.04221 1.000 85.40157 422 THR A N 1
ATOM 3181 C CA . THR A 1 436 ? 51.49506 2.09791 -16.90755 1.000 77.46362 422 THR A CA 1
ATOM 3182 C C . THR A 1 436 ? 49.97017 2.14331 -16.86427 1.000 69.25145 422 THR A C 1
ATOM 3183 O O . THR A 1 436 ? 49.29836 1.11812 -16.72095 1.000 68.85300 422 THR A O 1
ATOM 3187 N N . VAL A 1 437 ? 49.42720 3.35271 -16.98959 1.000 64.63336 423 VAL A N 1
ATOM 3188 C CA . VAL A 1 437 ? 48.00626 3.61946 -16.79156 1.000 61.03552 423 VAL A CA 1
ATOM 3189 C C . VAL A 1 437 ? 47.32198 3.77685 -18.14181 1.000 60.07702 423 VAL A C 1
ATOM 3190 O O . VAL A 1 437 ? 47.88609 4.36375 -19.07408 1.000 64.46610 423 VAL A O 1
ATOM 3194 N N . LEU A 1 438 ? 46.10299 3.25347 -18.25065 1.000 57.07618 424 LEU A N 1
ATOM 3195 C CA . LEU A 1 438 ? 45.28479 3.40694 -19.44430 1.000 55.52801 424 LEU A CA 1
ATOM 3196 C C . LEU A 1 438 ? 44.06475 4.26565 -19.13161 1.000 62.61355 424 LEU A C 1
ATOM 3197 O O . LEU A 1 438 ? 43.52480 4.22850 -18.02208 1.000 67.19309 424 LEU A O 1
ATOM 3202 N N . ALA A 1 439 ? 43.63361 5.04128 -20.12389 1.000 60.11214 425 ALA A N 1
ATOM 3203 C CA . ALA A 1 439 ? 42.48620 5.92499 -19.98529 1.000 57.52132 425 ALA A CA 1
ATOM 3204 C C . ALA A 1 439 ? 41.59203 5.79644 -21.21055 1.000 57.67418 425 ALA A C 1
ATOM 3205 O O . ALA A 1 439 ? 42.02230 5.34593 -22.27513 1.000 59.78590 425 ALA A O 1
ATOM 3207 N N . SER A 1 440 ? 40.33487 6.20512 -21.04977 1.000 56.69230 426 SER A N 1
ATOM 3208 C CA . SER A 1 440 ? 39.33117 6.07239 -22.09687 1.000 60.05883 426 SER A CA 1
ATOM 3209 C C . SER A 1 440 ? 38.57293 7.38053 -22.25768 1.000 60.87198 426 SER A C 1
ATOM 3210 O O . SER A 1 440 ? 38.13188 7.97351 -21.26789 1.000 67.51942 426 SER A O 1
ATOM 3213 N N . ASN A 1 441 ? 38.42148 7.82204 -23.50495 1.000 56.06002 427 ASN A N 1
ATOM 3214 C CA . ASN A 1 441 ? 37.60828 8.98638 -23.84975 1.000 53.54783 427 ASN A CA 1
ATOM 3215 C C . ASN A 1 441 ? 36.23002 8.57041 -24.35075 1.000 56.97297 427 ASN A C 1
ATOM 3216 O O . ASN A 1 441 ? 35.68715 9.16647 -25.28635 1.000 61.48658 427 ASN A O 1
ATOM 3221 N N . THR A 1 442 ? 35.64475 7.53627 -23.75290 1.000 54.81776 428 THR A N 1
ATOM 3222 C CA . THR A 1 442 ? 34.31396 7.10285 -24.15459 1.000 56.51558 428 THR A CA 1
ATOM 3223 C C . THR A 1 442 ? 33.28917 8.17996 -23.81955 1.000 60.00904 428 THR A C 1
ATOM 3224 O O . THR A 1 442 ? 33.27542 8.71576 -22.70732 1.000 64.35051 428 THR A O 1
ATOM 3228 N N . SER A 1 443 ? 32.43629 8.51066 -24.79089 1.000 61.42564 429 SER A N 1
ATOM 3229 C CA . SER A 1 443 ? 31.45731 9.56758 -24.56244 1.000 60.39658 429 SER A CA 1
ATOM 3230 C C . SER A 1 443 ? 30.31979 9.09588 -23.66774 1.000 61.81541 429 SER A C 1
ATOM 3231 O O . SER A 1 443 ? 29.71467 9.90835 -22.95907 1.000 60.47883 429 SER A O 1
ATOM 3234 N N . THR A 1 444 ? 30.01676 7.79537 -23.68132 1.000 63.01065 430 THR A N 1
ATOM 3235 C CA . THR A 1 444 ? 28.87036 7.26896 -22.94459 1.000 66.46725 430 THR A CA 1
ATOM 3236 C C . THR A 1 444 ? 29.09221 5.90070 -22.31034 1.000 68.74411 430 THR A C 1
ATOM 3237 O O . THR A 1 444 ? 28.46935 5.62416 -21.28015 1.000 68.48005 430 THR A O 1
ATOM 3241 N N . ILE A 1 445 ? 29.93920 5.03974 -22.86792 1.000 67.88435 431 ILE A N 1
ATOM 3242 C CA . ILE A 1 445 ? 30.06973 3.67168 -22.34723 1.000 64.08080 431 ILE A CA 1
ATOM 3243 C C . ILE A 1 445 ? 30.64480 3.71818 -20.93592 1.000 61.96467 431 ILE A C 1
ATOM 3244 O O . ILE A 1 445 ? 31.67597 4.38163 -20.70975 1.000 65.36151 431 ILE A O 1
ATOM 3249 N N . PRO A 1 446 ? 30.03296 3.04921 -19.95664 1.000 57.50150 432 PRO A N 1
ATOM 3250 C CA . PRO A 1 446 ? 30.55878 3.10485 -18.58718 1.000 53.66560 432 PRO A CA 1
ATOM 3251 C C . PRO A 1 446 ? 31.94885 2.49373 -18.48861 1.000 52.24857 432 PRO A C 1
ATOM 3252 O O . PRO A 1 446 ? 32.31040 1.58446 -19.23882 1.000 51.31108 432 PRO A O 1
ATOM 3256 N N . ILE A 1 447 ? 32.73090 3.01081 -17.53817 1.000 53.18076 433 ILE A N 1
ATOM 3257 C CA . ILE A 1 447 ? 34.12159 2.58830 -17.40136 1.000 55.17262 433 ILE A CA 1
ATOM 3258 C C . ILE A 1 447 ? 34.20489 1.18634 -16.81049 1.000 60.97834 433 ILE A C 1
ATOM 3259 O O . ILE A 1 447 ? 35.08766 0.39814 -17.17131 1.000 61.46704 433 ILE A O 1
ATOM 3264 N N . SER A 1 448 ? 33.28932 0.84893 -15.89869 1.000 64.34483 434 SER A N 1
ATOM 3265 C CA . SER A 1 448 ? 33.32457 -0.46924 -15.27347 1.000 72.16158 434 SER A CA 1
ATOM 3266 C C . SER A 1 448 ? 33.05948 -1.58119 -16.28106 1.000 76.77737 434 SER A C 1
ATOM 3267 O O . SER A 1 448 ? 33.51348 -2.71411 -16.08294 1.000 77.50170 434 SER A O 1
ATOM 3270 N N . GLU A 1 449 ? 32.33329 -1.28311 -17.36111 1.000 79.01692 435 GLU A N 1
ATOM 3271 C CA . GLU A 1 449 ? 32.11556 -2.28283 -18.40204 1.000 78.89492 435 GLU A CA 1
ATOM 3272 C C . GLU A 1 449 ? 33.39143 -2.52983 -19.19720 1.000 75.99927 435 GLU A C 1
ATOM 3273 O O . GLU A 1 449 ? 33.77598 -3.68151 -19.43239 1.000 79.97876 435 GLU A O 1
ATOM 3279 N N . LEU A 1 450 ? 34.06125 -1.45586 -19.62323 1.000 69.85546 436 LEU A N 1
ATOM 3280 C CA . LEU A 1 450 ? 35.32986 -1.59934 -20.32733 1.000 67.87857 436 LEU A CA 1
ATOM 3281 C C . LEU A 1 450 ? 36.41315 -2.19935 -19.44313 1.000 71.89998 436 LEU A C 1
ATOM 3282 O O . LEU A 1 450 ? 37.40455 -2.72196 -19.96572 1.000 74.51205 436 LEU A O 1
ATOM 3287 N N . ALA A 1 451 ? 36.24580 -2.14024 -18.11901 1.000 73.52371 437 ALA A N 1
ATOM 3288 C CA . ALA A 1 451 ? 37.25353 -2.67760 -17.21123 1.000 80.91032 437 ALA A CA 1
ATOM 3289 C C . ALA A 1 451 ? 37.33729 -4.19710 -17.26999 1.000 89.45489 437 ALA A C 1
ATOM 3290 O O . ALA A 1 451 ? 38.37608 -4.76461 -16.91748 1.000 93.22652 437 ALA A O 1
ATOM 3292 N N . ASN A 1 452 ? 36.27029 -4.86696 -17.70181 1.000 93.13972 438 ASN A N 1
ATOM 3293 C CA . ASN A 1 452 ? 36.25101 -6.32277 -17.76472 1.000 91.46849 438 ASN A CA 1
ATOM 3294 C C . ASN A 1 452 ? 37.07636 -6.88487 -18.91525 1.000 91.21823 438 ASN A C 1
ATOM 3295 O O . ASN A 1 452 ? 37.33294 -8.09329 -18.93693 1.000 100.47354 438 ASN A O 1
ATOM 3300 N N . ALA A 1 453 ? 37.49813 -6.05024 -19.86305 1.000 82.70499 439 ALA A N 1
ATOM 3301 C CA . ALA A 1 453 ? 38.29172 -6.49465 -20.99905 1.000 73.81138 439 ALA A CA 1
ATOM 3302 C C . ALA A 1 453 ? 39.77978 -6.23395 -20.81330 1.000 69.67667 439 ALA A C 1
ATOM 3303 O O . ALA A 1 453 ? 40.53583 -6.30340 -21.78637 1.000 70.66481 439 ALA A O 1
ATOM 3305 N N . LEU A 1 454 ? 40.21713 -5.94296 -19.59243 1.000 66.38207 440 LEU A N 1
ATOM 3306 C CA . LEU A 1 454 ? 41.61451 -5.66682 -19.30261 1.000 70.30234 440 LEU A CA 1
ATOM 3307 C C . LEU A 1 454 ? 42.11752 -6.61810 -18.22603 1.000 76.91548 440 LEU A C 1
ATOM 3308 O O . LEU A 1 454 ? 41.35517 -7.06261 -17.36311 1.000 79.88132 440 LEU A O 1
ATOM 3313 N N . GLU A 1 455 ? 43.41476 -6.92681 -18.28293 1.000 81.31870 441 GLU A N 1
ATOM 3314 C CA . GLU A 1 455 ? 44.00841 -7.81097 -17.28598 1.000 85.02183 441 GLU A CA 1
ATOM 3315 C C . GLU A 1 455 ? 44.28171 -7.07819 -15.97891 1.000 81.69914 441 GLU A C 1
ATOM 3316 O O . GLU A 1 455 ? 44.12270 -7.65442 -14.89464 1.000 82.56142 441 GLU A O 1
ATOM 3322 N N . ARG A 1 456 ? 44.69697 -5.81270 -16.05780 1.000 77.39515 442 ARG A N 1
ATOM 3323 C CA . ARG A 1 456 ? 44.96955 -4.99729 -14.87740 1.000 72.11535 442 ARG A CA 1
ATOM 3324 C C . ARG A 1 456 ? 44.00693 -3.81552 -14.85520 1.000 65.54842 442 ARG A C 1
ATOM 3325 O O . ARG A 1 456 ? 44.35245 -2.71443 -15.30670 1.000 63.49248 442 ARG A O 1
ATOM 3333 N N . PRO A 1 457 ? 42.78757 -4.00737 -14.34343 1.000 61.99727 443 PRO A N 1
ATOM 3334 C CA . PRO A 1 457 ? 41.82048 -2.89993 -14.30306 1.000 59.15497 443 PRO A CA 1
ATOM 3335 C C . PRO A 1 457 ? 42.16202 -1.82428 -13.28689 1.000 61.71093 443 PRO A C 1
ATOM 3336 O O . PRO A 1 457 ? 41.58357 -0.73096 -13.35376 1.000 59.64472 443 PRO A O 1
ATOM 3340 N N . GLU A 1 458 ? 43.07214 -2.09506 -12.34980 1.000 65.34102 444 GLU A N 1
ATOM 3341 C CA . GLU A 1 458 ? 43.44740 -1.10652 -11.34535 1.000 67.47768 444 GLU A CA 1
ATOM 3342 C C . GLU A 1 458 ? 44.15905 0.09495 -11.94935 1.000 68.98926 444 GLU A C 1
ATOM 3343 O O . GLU A 1 458 ? 44.28208 1.12292 -11.27644 1.000 69.85712 444 GLU A O 1
ATOM 3349 N N . ASN A 1 459 ? 44.63652 -0.01243 -13.19056 1.000 71.19066 445 ASN A N 1
ATOM 3350 C CA . ASN A 1 459 ? 45.31468 1.08172 -13.87230 1.000 72.21754 445 ASN A CA 1
ATOM 3351 C C . ASN A 1 459 ? 44.49323 1.61536 -15.04120 1.000 66.56397 445 ASN A C 1
ATOM 3352 O O . ASN A 1 459 ? 45.04996 2.08931 -16.03328 1.000 63.90738 445 ASN A O 1
ATOM 3357 N N . PHE A 1 460 ? 43.16792 1.54124 -14.93962 1.000 65.66654 446 PHE A N 1
ATOM 3358 C CA . PHE A 1 460 ? 42.27787 2.00634 -15.99295 1.000 64.88693 446 PHE A CA 1
ATOM 3359 C C . PHE A 1 460 ? 41.15654 2.84172 -15.39725 1.000 68.65370 446 PHE A C 1
ATOM 3360 O O . PHE A 1 460 ? 40.56974 2.47186 -14.37493 1.000 68.69170 446 PHE A O 1
ATOM 3368 N N . CYS A 1 461 ? 40.86884 3.96856 -16.04231 1.000 71.17431 447 CYS A N 1
ATOM 3369 C CA . CYS A 1 461 ? 39.76985 4.83736 -15.64363 1.000 70.38196 447 CYS A CA 1
ATOM 3370 C C . CYS A 1 461 ? 39.36398 5.66262 -16.86172 1.000 69.18505 447 CYS A C 1
ATOM 3371 O O . CYS A 1 461 ? 39.91144 5.50491 -17.95608 1.000 71.45882 447 CYS A O 1
ATOM 3374 N N . GLY A 1 462 ? 38.39633 6.55436 -16.66139 1.000 64.33624 448 GLY A N 1
ATOM 3375 C CA . GLY A 1 462 ? 37.86713 7.37457 -17.73154 1.000 60.01536 448 GLY A CA 1
ATOM 3376 C C . GLY A 1 462 ? 38.48353 8.76128 -17.73417 1.000 58.06980 448 GLY A C 1
ATOM 3377 O O . GLY A 1 462 ? 38.47195 9.46087 -16.72060 1.000 63.36307 448 GLY A O 1
ATOM 3378 N N . MET A 1 463 ? 39.02848 9.14264 -18.88898 1.000 52.80194 449 MET A N 1
ATOM 3379 C CA . MET A 1 463 ? 39.55596 10.48411 -19.12687 1.000 50.56640 449 MET A CA 1
ATOM 3380 C C . MET A 1 463 ? 38.79812 11.05830 -20.31607 1.000 54.00107 449 MET A C 1
ATOM 3381 O O . MET A 1 463 ? 39.06088 10.68598 -21.46511 1.000 56.80576 449 MET A O 1
ATOM 3386 N N . HIS A 1 464 ? 37.86717 11.96683 -20.03815 1.000 52.74502 450 HIS A N 1
ATOM 3387 C CA . HIS A 1 464 ? 36.83476 12.37168 -20.98684 1.000 51.95956 450 HIS A CA 1
ATOM 3388 C C . HIS A 1 464 ? 37.00654 13.84735 -21.32659 1.000 56.19735 450 HIS A C 1
ATOM 3389 O O . HIS A 1 464 ? 36.73299 14.71759 -20.49280 1.000 58.27773 450 HIS A O 1
ATOM 3396 N N . PHE A 1 465 ? 37.45602 14.12475 -22.54913 1.000 57.92452 451 PHE A N 1
ATOM 3397 C CA . PHE A 1 465 ? 37.55210 15.48623 -23.05123 1.000 59.70541 451 PHE A CA 1
ATOM 3398 C C . PHE A 1 465 ? 36.20307 15.92816 -23.61714 1.000 65.55640 451 PHE A C 1
ATOM 3399 O O . PHE A 1 465 ? 35.22472 15.17666 -23.62467 1.000 68.75504 451 PHE A O 1
ATOM 3407 N N . PHE A 1 466 ? 36.14603 17.16519 -24.10791 1.000 65.63743 452 PHE A N 1
ATOM 3408 C CA . PHE A 1 466 ? 34.91522 17.71536 -24.66256 1.000 63.67369 452 PHE A CA 1
ATOM 3409 C C . PHE A 1 466 ? 35.24198 18.60988 -25.84609 1.000 68.66601 452 PHE A C 1
ATOM 3410 O O . PHE A 1 466 ? 36.07539 19.51194 -25.73036 1.000 72.86200 452 PHE A O 1
ATOM 3418 N N . ASN A 1 467 ? 34.57577 18.36367 -26.97726 1.000 67.47074 453 ASN A N 1
ATOM 3419 C CA . ASN A 1 467 ? 34.79214 19.16924 -28.17183 1.000 70.19580 453 ASN A CA 1
ATOM 3420 C C . ASN A 1 467 ? 34.11769 20.53312 -28.02343 1.000 68.93410 453 ASN A C 1
ATOM 3421 O O . ASN A 1 467 ? 32.97410 20.61321 -27.56743 1.000 68.59143 453 ASN A O 1
ATOM 3426 N N . PRO A 1 468 ? 34.80454 21.62680 -28.39548 1.000 66.74026 454 PRO A N 1
ATOM 3427 C CA . PRO A 1 468 ? 36.19674 21.63809 -28.86040 1.000 66.13398 454 PRO A CA 1
ATOM 3428 C C . PRO A 1 468 ? 37.18142 21.43457 -27.71517 1.000 65.36248 454 PRO A C 1
ATOM 3429 O O . PRO A 1 468 ? 37.06113 22.09038 -26.67942 1.000 65.85921 454 PRO A O 1
ATOM 3433 N N . VAL A 1 469 ? 38.14165 20.52829 -27.91163 1.000 66.40201 455 VAL A N 1
ATOM 3434 C CA . VAL A 1 469 ? 39.01674 20.11385 -26.81810 1.000 70.30571 455 VAL A CA 1
ATOM 3435 C C . VAL A 1 469 ? 39.84514 21.28610 -26.30595 1.000 78.49840 455 VAL A C 1
ATOM 3436 O O . VAL A 1 469 ? 39.99260 21.47402 -25.09270 1.000 84.66171 455 VAL A O 1
ATOM 3440 N N . HIS A 1 470 ? 40.39068 22.09881 -27.21170 1.000 81.43867 456 HIS A N 1
ATOM 3441 C CA . HIS A 1 470 ? 41.26253 23.18393 -26.77317 1.000 85.73285 456 HIS A CA 1
ATOM 3442 C C . HIS A 1 470 ? 40.48076 24.32124 -26.12069 1.000 83.84779 456 HIS A C 1
ATOM 3443 O O . HIS A 1 470 ? 41.03710 25.05189 -25.29174 1.000 83.52034 456 HIS A O 1
ATOM 3450 N N . ARG A 1 471 ? 39.19901 24.48228 -26.46337 1.000 82.66433 457 ARG A N 1
ATOM 3451 C CA . ARG A 1 471 ? 38.39501 25.57139 -25.91619 1.000 81.52499 457 ARG A CA 1
ATOM 3452 C C . ARG A 1 471 ? 37.64139 25.17588 -24.65101 1.000 73.99613 457 ARG A C 1
ATOM 3453 O O . ARG A 1 471 ? 37.54213 25.98514 -23.72216 1.000 73.57823 457 ARG A O 1
ATOM 3461 N N . MET A 1 472 ? 37.09953 23.95852 -24.59277 1.000 65.38577 458 MET A N 1
ATOM 3462 C CA . MET A 1 472 ? 36.40961 23.48910 -23.39604 1.000 56.68684 458 MET A CA 1
ATOM 3463 C C . MET A 1 472 ? 37.42222 22.90049 -22.42309 1.000 52.28812 458 MET A C 1
ATOM 3464 O O . MET A 1 472 ? 38.04218 21.87659 -22.73746 1.000 51.94598 458 MET A O 1
ATOM 3469 N N . PRO A 1 473 ? 37.60488 23.48690 -21.24124 1.000 47.51493 459 PRO A N 1
ATOM 3470 C CA . PRO A 1 473 ? 38.70468 23.08947 -20.35410 1.000 50.83221 459 PRO A CA 1
ATOM 3471 C C . PRO A 1 473 ? 38.38843 21.97213 -19.36967 1.000 51.14346 459 PRO A C 1
ATOM 3472 O O . PRO A 1 473 ? 39.28864 21.56893 -18.62473 1.000 35.04244 459 PRO A O 1
ATOM 3476 N N . LEU A 1 474 ? 37.16108 21.45807 -19.34062 1.000 44.75907 460 LEU A N 1
ATOM 3477 C CA . LEU A 1 474 ? 36.80599 20.39815 -18.40555 1.000 42.87766 460 LEU A CA 1
ATOM 3478 C C . LEU A 1 474 ? 37.29785 19.04699 -18.90805 1.000 49.99836 460 LEU A C 1
ATOM 3479 O O . LEU A 1 474 ? 37.11716 18.70577 -20.08131 1.000 60.29160 460 LEU A O 1
ATOM 3484 N N . VAL A 1 475 ? 37.91171 18.27955 -18.01569 1.000 47.67716 461 VAL A N 1
ATOM 3485 C CA . VAL A 1 475 ? 38.29638 16.89592 -18.28641 1.000 47.75533 461 VAL A CA 1
ATOM 3486 C C . VAL A 1 475 ? 37.52707 16.03537 -17.29080 1.000 53.48707 461 VAL A C 1
ATOM 3487 O O . VAL A 1 475 ? 37.95052 15.84060 -16.14643 1.000 57.21361 461 VAL A O 1
ATOM 3491 N N . GLU A 1 476 ? 36.37597 15.52619 -17.71887 1.000 53.84023 462 GLU A N 1
ATOM 3492 C CA . GLU A 1 476 ? 35.58850 14.62988 -16.88265 1.000 50.16374 462 GLU A CA 1
ATOM 3493 C C . GLU A 1 476 ? 36.36008 13.33516 -16.65233 1.000 51.92546 462 GLU A C 1
ATOM 3494 O O . GLU A 1 476 ? 36.67349 12.61072 -17.60287 1.000 53.40197 462 GLU A O 1
ATOM 3500 N N . ILE A 1 477 ? 36.67843 13.05177 -15.39456 1.000 55.31740 463 ILE A N 1
ATOM 3501 C CA . ILE A 1 477 ? 37.47954 11.89229 -15.02258 1.000 54.44260 463 ILE A CA 1
ATOM 3502 C C . ILE A 1 477 ? 36.58956 10.93296 -14.24560 1.000 55.49679 463 ILE A C 1
ATOM 3503 O O . ILE A 1 477 ? 36.06301 11.28335 -13.18245 1.000 52.92579 463 ILE A O 1
ATOM 3508 N N . ILE A 1 478 ? 36.42134 9.72545 -14.77797 1.000 59.27554 464 ILE A N 1
ATOM 3509 C CA . ILE A 1 478 ? 35.47592 8.74700 -14.25645 1.000 60.23142 464 ILE A CA 1
ATOM 3510 C C . ILE A 1 478 ? 36.25022 7.61930 -13.58957 1.000 66.91369 464 ILE A C 1
ATOM 3511 O O . ILE A 1 478 ? 37.30529 7.20215 -14.08060 1.000 70.69829 464 ILE A O 1
ATOM 3516 N N . ARG A 1 479 ? 35.72333 7.12407 -12.47229 1.000 69.58277 465 ARG A N 1
ATOM 3517 C CA . ARG A 1 479 ? 36.37259 6.08406 -11.68311 1.000 77.23625 465 ARG A CA 1
ATOM 3518 C C . ARG A 1 479 ? 35.58736 4.78658 -11.80927 1.000 77.08492 465 ARG A C 1
ATOM 3519 O O . ARG A 1 479 ? 34.41073 4.72988 -11.43644 1.000 73.63450 465 ARG A O 1
ATOM 3527 N N . GLY A 1 480 ? 36.24059 3.75069 -12.32312 1.000 76.11251 466 GLY A N 1
ATOM 3528 C CA . GLY A 1 480 ? 35.63215 2.44279 -12.41108 1.000 73.04988 466 GLY A CA 1
ATOM 3529 C C . GLY A 1 480 ? 35.52355 1.77477 -11.05164 1.000 71.91331 466 GLY A C 1
ATOM 3530 O O . GLY A 1 480 ? 35.95711 2.29151 -10.02023 1.000 73.51192 466 GLY A O 1
ATOM 3531 N N . GLU A 1 481 ? 34.92497 0.57990 -11.06375 1.000 70.35414 467 GLU A N 1
ATOM 3532 C CA . GLU A 1 481 ? 34.72229 -0.15948 -9.82191 1.000 72.32764 467 GLU A CA 1
ATOM 3533 C C . GLU A 1 481 ? 36.04637 -0.55926 -9.18262 1.000 76.47943 467 GLU A C 1
ATOM 3534 O O . GLU A 1 481 ? 36.16431 -0.57192 -7.95292 1.000 81.99959 467 GLU A O 1
ATOM 3540 N N . LYS A 1 482 ? 37.05108 -0.89044 -9.99232 1.000 75.51641 468 LYS A N 1
ATOM 3541 C CA . LYS A 1 482 ? 38.35864 -1.28183 -9.48283 1.000 79.60916 468 LYS A CA 1
ATOM 3542 C C . LYS A 1 482 ? 39.44178 -0.26303 -9.82038 1.000 80.87808 468 LYS A C 1
ATOM 3543 O O . LYS A 1 482 ? 40.63018 -0.54032 -9.62278 1.000 85.50724 468 LYS A O 1
ATOM 3549 N N . SER A 1 483 ? 39.06153 0.90947 -10.32372 1.000 76.09413 469 SER A N 1
ATOM 3550 C CA . SER A 1 483 ? 40.02032 1.98815 -10.51879 1.000 72.73692 469 SER A CA 1
ATOM 3551 C C . SER A 1 483 ? 40.57407 2.42837 -9.17045 1.000 77.41522 469 SER A C 1
ATOM 3552 O O . SER A 1 483 ? 39.84117 2.97874 -8.34313 1.000 81.30559 469 SER A O 1
ATOM 3555 N N . SER A 1 484 ? 41.86046 2.17995 -8.93747 1.000 76.71883 470 SER A N 1
ATOM 3556 C CA . SER A 1 484 ? 42.46585 2.50989 -7.65841 1.000 77.27025 470 SER A CA 1
ATOM 3557 C C . SER A 1 484 ? 42.55183 4.02714 -7.48933 1.000 78.17390 470 SER A C 1
ATOM 3558 O O . SER A 1 484 ? 42.09711 4.80915 -8.33034 1.000 75.37477 470 SER A O 1
ATOM 3561 N N . ASP A 1 485 ? 43.13254 4.44816 -6.36743 1.000 77.96783 471 ASP A N 1
ATOM 3562 C CA . ASP A 1 485 ? 43.31653 5.86811 -6.09910 1.000 71.71542 471 ASP A CA 1
ATOM 3563 C C . ASP A 1 485 ? 44.59510 6.41711 -6.71162 1.000 69.22731 471 ASP A C 1
ATOM 3564 O O . ASP A 1 485 ? 44.64861 7.60230 -7.05883 1.000 65.30095 471 ASP A O 1
ATOM 3569 N N . GLU A 1 486 ? 45.62183 5.57851 -6.85802 1.000 73.61077 472 GLU A N 1
ATOM 3570 C CA . GLU A 1 486 ? 46.87641 6.04023 -7.44132 1.000 82.23310 472 GLU A CA 1
ATOM 3571 C C . GLU A 1 486 ? 46.72644 6.32453 -8.93090 1.000 85.44435 472 GLU A C 1
ATOM 3572 O O . GLU A 1 486 ? 47.29706 7.29600 -9.44188 1.000 88.95332 472 GLU A O 1
ATOM 3578 N N . THR A 1 487 ? 45.96095 5.49245 -9.64317 1.000 82.95666 473 THR A N 1
ATOM 3579 C CA . THR A 1 487 ? 45.80015 5.68363 -11.08204 1.000 76.94831 473 THR A CA 1
ATOM 3580 C C . THR A 1 487 ? 45.10927 7.00466 -11.39495 1.000 73.64588 473 THR A C 1
ATOM 3581 O O . THR A 1 487 ? 45.47859 7.69508 -12.35206 1.000 76.31765 473 THR A O 1
ATOM 3585 N N . ILE A 1 488 ? 44.10757 7.37644 -10.59661 1.000 67.45416 474 ILE A N 1
ATOM 3586 C CA . ILE A 1 488 ? 43.35970 8.59783 -10.87203 1.000 59.00679 474 ILE A CA 1
ATOM 3587 C C . ILE A 1 488 ? 44.21710 9.82481 -10.59672 1.000 56.59529 474 ILE A C 1
ATOM 3588 O O . ILE A 1 488 ? 44.16110 10.81492 -11.33553 1.000 55.28308 474 ILE A O 1
ATOM 3593 N N . ALA A 1 489 ? 45.02515 9.78146 -9.53476 1.000 55.55940 475 ALA A N 1
ATOM 3594 C CA . ALA A 1 489 ? 45.93973 10.88384 -9.26223 1.000 55.28261 475 ALA A CA 1
ATOM 3595 C C . ALA A 1 489 ? 46.89024 11.11577 -10.42861 1.000 57.56243 475 ALA A C 1
ATOM 3596 O O . ALA A 1 489 ? 47.24723 12.26178 -10.72051 1.000 55.20735 475 ALA A O 1
ATOM 3598 N N . LYS A 1 490 ? 47.29938 10.04647 -11.11464 1.000 61.17623 476 LYS A N 1
ATOM 3599 C CA . LYS A 1 490 ? 48.12382 10.21277 -12.30652 1.000 62.56685 476 LYS A CA 1
ATOM 3600 C C . LYS A 1 490 ? 47.32476 10.83881 -13.44271 1.000 64.01171 476 LYS A C 1
ATOM 3601 O O . LYS A 1 490 ? 47.85601 11.65046 -14.20956 1.000 68.77240 476 LYS A O 1
ATOM 3607 N N . VAL A 1 491 ? 46.04834 10.46837 -13.57112 1.000 61.86697 477 VAL A N 1
ATOM 3608 C CA . VAL A 1 491 ? 45.20147 11.05877 -14.60422 1.000 62.36248 477 VAL A CA 1
ATOM 3609 C C . VAL A 1 491 ? 44.90681 12.51880 -14.28298 1.000 65.97776 477 VAL A C 1
ATOM 3610 O O . VAL A 1 491 ? 44.96088 13.38678 -15.16366 1.000 68.78542 477 VAL A O 1
ATOM 3614 N N . VAL A 1 492 ? 44.59318 12.81430 -13.01873 1.000 63.87064 478 VAL A N 1
ATOM 3615 C CA . VAL A 1 492 ? 44.36453 14.19797 -12.61550 1.000 57.14262 478 VAL A CA 1
ATOM 3616 C C . VAL A 1 492 ? 45.64707 15.01339 -12.73480 1.000 60.68083 478 VAL A C 1
ATOM 3617 O O . VAL A 1 492 ? 45.60565 16.20036 -13.08226 1.000 62.88892 478 VAL A O 1
ATOM 3621 N N . ALA A 1 493 ? 46.80286 14.40109 -12.46615 1.000 61.88903 479 ALA A N 1
ATOM 3622 C CA . ALA A 1 493 ? 48.06391 15.13001 -12.57477 1.000 64.99120 479 ALA A CA 1
ATOM 3623 C C . ALA A 1 493 ? 48.33938 15.53782 -14.01647 1.000 61.68521 479 ALA A C 1
ATOM 3624 O O . ALA A 1 493 ? 48.70293 16.68797 -14.29104 1.000 59.60369 479 ALA A O 1
ATOM 3626 N N . TRP A 1 494 ? 48.16956 14.60502 -14.95629 1.000 61.15951 480 TRP A N 1
ATOM 3627 C CA . TRP A 1 494 ? 48.40248 14.93383 -16.35873 1.000 67.14196 480 TRP A CA 1
ATOM 3628 C C . TRP A 1 494 ? 47.37026 15.93150 -16.86967 1.000 69.24426 480 TRP A C 1
ATOM 3629 O O . TRP A 1 494 ? 47.71125 16.85585 -17.61632 1.000 72.21245 480 TRP A O 1
ATOM 3640 N N . ALA A 1 495 ? 46.10462 15.76312 -16.47667 1.000 69.10027 481 ALA A N 1
ATOM 3641 C CA . ALA A 1 495 ? 45.06592 16.69540 -16.90578 1.000 67.73529 481 ALA A CA 1
ATOM 3642 C C . ALA A 1 495 ? 45.36189 18.11310 -16.43059 1.000 72.01523 481 ALA A C 1
ATOM 3643 O O . ALA A 1 495 ? 45.11838 19.08315 -17.15751 1.000 69.22293 481 ALA A O 1
ATOM 3645 N N . SER A 1 496 ? 45.89094 18.25369 -15.21346 1.000 75.44681 482 SER A N 1
ATOM 3646 C CA . SER A 1 496 ? 46.22274 19.57963 -14.70640 1.000 73.10398 482 SER A CA 1
ATOM 3647 C C . SER A 1 496 ? 47.41088 20.17554 -15.44830 1.000 74.90678 482 SER A C 1
ATOM 3648 O O . SER A 1 496 ? 47.42487 21.37837 -15.73971 1.000 76.19918 482 SER A O 1
ATOM 3651 N N . LYS A 1 497 ? 48.42110 19.35742 -15.75779 1.000 73.59531 483 LYS A N 1
ATOM 3652 C CA . LYS A 1 497 ? 49.61335 19.89859 -16.39818 1.000 73.49250 483 LYS A CA 1
ATOM 3653 C C . LYS A 1 497 ? 49.30669 20.39517 -17.80300 1.000 76.36360 483 LYS A C 1
ATOM 3654 O O . LYS A 1 497 ? 49.98990 21.29090 -18.31139 1.000 80.85921 483 LYS A O 1
ATOM 3660 N N . MET A 1 498 ? 48.27080 19.84771 -18.43242 1.000 76.64203 484 MET A N 1
ATOM 3661 C CA . MET A 1 498 ? 47.86837 20.26804 -19.76649 1.000 79.62094 484 MET A CA 1
ATOM 3662 C C . MET A 1 498 ? 47.15429 21.61489 -19.78458 1.000 78.54823 484 MET A C 1
ATOM 3663 O O . MET A 1 498 ? 46.73626 22.06015 -20.85933 1.000 77.11283 484 MET A O 1
ATOM 3668 N N . GLY A 1 499 ? 47.01244 22.27790 -18.64093 1.000 78.71237 485 GLY A N 1
ATOM 3669 C CA . GLY A 1 499 ? 46.24243 23.50427 -18.59429 1.000 77.04453 485 GLY A CA 1
ATOM 3670 C C . GLY A 1 499 ? 44.75237 23.27680 -18.59323 1.000 76.87395 485 GLY A C 1
ATOM 3671 O O . GLY A 1 499 ? 43.99681 24.14174 -19.04896 1.000 80.99072 485 GLY A O 1
ATOM 3672 N N . LYS A 1 500 ? 44.30807 22.12649 -18.09886 1.000 71.81811 486 LYS A N 1
ATOM 3673 C CA . LYS A 1 500 ? 42.90311 21.75904 -18.07579 1.000 66.01043 486 LYS A CA 1
ATOM 3674 C C . LYS A 1 500 ? 42.39880 21.70725 -16.64021 1.000 62.31591 486 LYS A C 1
ATOM 3675 O O . LYS A 1 500 ? 43.14068 21.36925 -15.71471 1.000 67.15386 486 LYS A O 1
ATOM 3681 N N . THR A 1 501 ? 41.12127 22.04546 -16.46751 1.000 56.34888 487 THR A N 1
ATOM 3682 C CA . THR A 1 501 ? 40.48419 22.01070 -15.15916 1.000 53.43551 487 THR A CA 1
ATOM 3683 C C . THR A 1 501 ? 39.77775 20.67246 -14.98609 1.000 53.83619 487 THR A C 1
ATOM 3684 O O . THR A 1 501 ? 38.71347 20.46444 -15.59039 1.000 52.68556 487 THR A O 1
ATOM 3688 N N . PRO A 1 502 ? 40.30639 19.75416 -14.17974 1.000 55.47510 488 PRO A N 1
ATOM 3689 C CA . PRO A 1 502 ? 39.74368 18.40528 -14.10610 1.000 54.41418 488 PRO A CA 1
ATOM 3690 C C . PRO A 1 502 ? 38.70363 18.24734 -13.00398 1.000 53.71977 488 PRO A C 1
ATOM 3691 O O . PRO A 1 502 ? 38.65049 19.00731 -12.03460 1.000 53.90617 488 PRO A O 1
ATOM 3695 N N . ILE A 1 503 ? 37.87778 17.21418 -13.17240 1.000 52.86835 489 ILE A N 1
ATOM 3696 C CA . ILE A 1 503 ? 36.81551 16.86648 -12.23483 1.000 50.55187 489 ILE A CA 1
ATOM 3697 C C . ILE A 1 503 ? 36.68986 15.34905 -12.19140 1.000 56.67481 489 ILE A C 1
ATOM 3698 O O . ILE A 1 503 ? 36.72359 14.68232 -13.23168 1.000 60.07470 489 ILE A O 1
ATOM 3703 N N . VAL A 1 504 ? 36.54224 14.80466 -10.98436 1.000 55.38818 490 VAL A N 1
ATOM 3704 C CA . VAL A 1 504 ? 36.46432 13.36505 -10.75831 1.000 52.77846 490 VAL A CA 1
ATOM 3705 C C . VAL A 1 504 ? 35.02378 12.99182 -10.43706 1.000 50.80906 490 VAL A C 1
ATOM 3706 O O . VAL A 1 504 ? 34.39750 13.60239 -9.56220 1.000 51.91427 490 VAL A O 1
ATOM 3710 N N . VAL A 1 505 ? 34.50328 11.98274 -11.13987 1.000 49.91647 491 VAL A N 1
ATOM 3711 C CA . VAL A 1 505 ? 33.15475 11.47607 -10.92632 1.000 52.12979 491 VAL A CA 1
ATOM 3712 C C . VAL A 1 505 ? 33.20331 9.95598 -10.84074 1.000 56.37385 491 VAL A C 1
ATOM 3713 O O . VAL A 1 505 ? 34.16649 9.31454 -11.26588 1.000 61.87287 491 VAL A O 1
ATOM 3717 N N . ASN A 1 506 ? 32.14168 9.38318 -10.28178 1.000 55.40722 492 ASN A N 1
ATOM 3718 C CA . ASN A 1 506 ? 31.99953 7.93788 -10.19680 1.000 58.17623 492 ASN A CA 1
ATOM 3719 C C . ASN A 1 506 ? 31.33030 7.39622 -11.45745 1.000 62.85391 492 ASN A C 1
ATOM 3720 O O . ASN A 1 506 ? 30.68073 8.12622 -12.21010 1.000 63.53805 492 ASN A O 1
ATOM 3725 N N . ASP A 1 507 ? 31.49262 6.09388 -11.67715 1.000 65.14620 493 ASP A N 1
ATOM 3726 C CA . ASP A 1 507 ? 31.12106 5.49371 -12.95113 1.000 62.19115 493 ASP A CA 1
ATOM 3727 C C . ASP A 1 507 ? 29.61891 5.27111 -13.05896 1.000 60.41247 493 ASP A C 1
ATOM 3728 O O . ASP A 1 507 ? 28.95655 4.89108 -12.08905 1.000 60.51421 493 ASP A O 1
ATOM 3733 N N . CYS A 1 508 ? 29.09311 5.50848 -14.26228 1.000 62.35821 494 CYS A N 1
ATOM 3734 C CA . CYS A 1 508 ? 27.71281 5.25897 -14.65821 1.000 67.12393 494 CYS A CA 1
ATOM 3735 C C . CYS A 1 508 ? 27.59028 5.57039 -16.14545 1.000 69.36090 494 CYS A C 1
ATOM 3736 O O . CYS A 1 508 ? 28.40922 6.32743 -16.68259 1.000 73.65261 494 CYS A O 1
ATOM 3739 N N . PRO A 1 509 ? 26.60738 5.00659 -16.84797 1.000 67.50380 495 PRO A N 1
ATOM 3740 C CA . PRO A 1 509 ? 26.43502 5.34194 -18.27107 1.000 61.92928 495 PRO A CA 1
ATOM 3741 C C . PRO A 1 509 ? 26.14779 6.82432 -18.45369 1.000 57.05919 495 PRO A C 1
ATOM 3742 O O . PRO A 1 509 ? 25.17739 7.36039 -17.91361 1.000 55.35479 495 PRO A O 1
ATOM 3746 N N . GLY A 1 510 ? 27.01031 7.48911 -19.22219 1.000 54.70102 496 GLY A N 1
ATOM 3747 C CA . GLY A 1 510 ? 26.91589 8.91597 -19.43117 1.000 55.13677 496 GLY A CA 1
ATOM 3748 C C . GLY A 1 510 ? 27.72412 9.75528 -18.46665 1.000 56.29309 496 GLY A C 1
ATOM 3749 O O . GLY A 1 510 ? 27.91948 10.95049 -18.72725 1.000 55.99774 496 GLY A O 1
ATOM 3750 N N . PHE A 1 511 ? 28.19588 9.16821 -17.36480 1.000 54.49384 497 PHE A N 1
ATOM 3751 C CA . PHE A 1 511 ? 29.01645 9.85000 -16.35862 1.000 49.00784 497 PHE A CA 1
ATOM 3752 C C . PHE A 1 511 ? 28.18800 10.99454 -15.78774 1.000 52.27651 497 PHE A C 1
ATOM 3753 O O . PHE A 1 511 ? 27.08981 10.73506 -15.26672 1.000 54.30485 497 PHE A O 1
ATOM 3761 N N . PHE A 1 512 ? 28.64285 12.24277 -15.85333 1.000 50.80152 498 PHE A N 1
ATOM 3762 C CA . PHE A 1 512 ? 27.85488 13.37754 -15.39069 1.000 45.02717 498 PHE A CA 1
ATOM 3763 C C . PHE A 1 512 ? 27.50637 14.34039 -16.51270 1.000 47.29828 498 PHE A C 1
ATOM 3764 O O . PHE A 1 512 ? 26.32661 14.65479 -16.70925 1.000 50.07879 498 PHE A O 1
ATOM 3772 N N . VAL A 1 513 ? 28.50387 14.81117 -17.26286 1.000 45.86060 499 VAL A N 1
ATOM 3773 C CA . VAL A 1 513 ? 28.27263 15.87147 -18.24013 1.000 42.27138 499 VAL A CA 1
ATOM 3774 C C . VAL A 1 513 ? 27.36003 15.38233 -19.35860 1.000 42.34036 499 VAL A C 1
ATOM 3775 O O . VAL A 1 513 ? 26.32307 15.99132 -19.64704 1.000 44.48783 499 VAL A O 1
ATOM 3779 N N . ASN A 1 514 ? 27.72903 14.27472 -20.00572 1.000 44.99932 500 ASN A N 1
ATOM 3780 C CA . ASN A 1 514 ? 26.89331 13.73249 -21.07088 1.000 44.44193 500 ASN A CA 1
ATOM 3781 C C . ASN A 1 514 ? 25.63754 13.05678 -20.53754 1.000 44.86961 500 ASN A C 1
ATOM 3782 O O . ASN A 1 514 ? 24.68101 12.87112 -21.29706 1.000 45.42150 500 ASN A O 1
ATOM 3787 N N . ARG A 1 515 ? 25.61437 12.68712 -19.25545 1.000 45.07243 501 ARG A N 1
ATOM 3788 C CA . ARG A 1 515 ? 24.41596 12.07888 -18.68836 1.000 42.22021 501 ARG A CA 1
ATOM 3789 C C . ARG A 1 515 ? 23.31804 13.10871 -18.45579 1.000 44.91305 501 ARG A C 1
ATOM 3790 O O . ARG A 1 515 ? 22.15187 12.85421 -18.77303 1.000 50.04843 501 ARG A O 1
ATOM 3798 N N . VAL A 1 516 ? 23.66790 14.27194 -17.90200 1.000 41.82352 502 VAL A N 1
ATOM 3799 C CA . VAL A 1 516 ? 22.66295 15.28993 -17.60914 1.000 41.10469 502 VAL A CA 1
ATOM 3800 C C . VAL A 1 516 ? 22.24092 16.05875 -18.85413 1.000 45.01662 502 VAL A C 1
ATOM 3801 O O . VAL A 1 516 ? 21.18685 16.70661 -18.84407 1.000 45.78721 502 VAL A O 1
ATOM 3805 N N . LEU A 1 517 ? 23.03362 16.00447 -19.92681 1.000 48.70649 503 LEU A N 1
ATOM 3806 C CA . LEU A 1 517 ? 22.68607 16.69112 -21.16548 1.000 42.40572 503 LEU A CA 1
ATOM 3807 C C . LEU A 1 517 ? 21.60628 15.95899 -21.95075 1.000 40.28933 503 LEU A C 1
ATOM 3808 O O . LEU A 1 517 ? 20.86978 16.59292 -22.71415 1.000 41.23175 503 LEU A O 1
ATOM 3813 N N . PHE A 1 518 ? 21.49028 14.63798 -21.78132 1.000 39.10565 504 PHE A N 1
ATOM 3814 C CA . PHE A 1 518 ? 20.50618 13.89561 -22.56784 1.000 47.38334 504 PHE A CA 1
ATOM 3815 C C . PHE A 1 518 ? 19.07168 14.23861 -22.18436 1.000 48.51949 504 PHE A C 1
ATOM 3816 O O . PHE A 1 518 ? 18.24762 14.43716 -23.09453 1.000 48.07062 504 PHE A O 1
ATOM 3824 N N . PRO A 1 519 ? 18.69044 14.30659 -20.90113 1.000 45.43248 505 PRO A N 1
ATOM 3825 C CA . PRO A 1 519 ? 17.33250 14.77921 -20.58365 1.000 44.13349 505 PRO A CA 1
ATOM 3826 C C . PRO A 1 519 ? 17.04296 16.16406 -21.12923 1.000 44.06924 505 PRO A C 1
ATOM 3827 O O . PRO A 1 519 ? 15.88344 16.47661 -21.42888 1.000 42.16284 505 PRO A O 1
ATOM 3831 N N . TYR A 1 520 ? 18.06986 17.00610 -21.26115 1.000 42.40898 506 TYR A N 1
ATOM 3832 C CA . TYR A 1 520 ? 17.90605 18.28247 -21.94673 1.000 39.33275 506 TYR A CA 1
ATOM 3833 C C . TYR A 1 520 ? 17.51021 18.06888 -23.40292 1.000 42.25607 506 TYR A C 1
ATOM 3834 O O . TYR A 1 520 ? 16.67861 18.80685 -23.94341 1.000 44.05200 506 TYR A O 1
ATOM 3843 N N . PHE A 1 521 ? 18.08224 17.04847 -24.04902 1.000 47.55998 507 PHE A N 1
ATOM 3844 C CA . PHE A 1 521 ? 17.67753 16.71237 -25.41126 1.000 46.55451 507 PHE A CA 1
ATOM 3845 C C . PHE A 1 521 ? 16.31799 16.02482 -25.43256 1.000 50.61712 507 PHE A C 1
ATOM 3846 O O . PHE A 1 521 ? 15.52252 16.24102 -26.35401 1.000 53.86929 507 PHE A O 1
ATOM 3854 N N . ALA A 1 522 ? 16.03907 15.18198 -24.43414 1.000 49.02672 508 ALA A N 1
ATOM 3855 C CA . ALA A 1 522 ? 14.75921 14.48080 -24.39490 1.000 46.89395 508 ALA A CA 1
ATOM 3856 C C . ALA A 1 522 ? 13.59991 15.45909 -24.26114 1.000 44.85123 508 ALA A C 1
ATOM 3857 O O . ALA A 1 522 ? 12.56380 15.30002 -24.91781 1.000 47.80241 508 ALA A O 1
ATOM 3859 N N . GLY A 1 523 ? 13.75587 16.47988 -23.41503 1.000 42.94264 509 GLY A N 1
ATOM 3860 C CA . GLY A 1 523 ? 12.73799 17.51173 -23.32189 1.000 41.38216 509 GLY A CA 1
ATOM 3861 C C . GLY A 1 523 ? 12.58364 18.29890 -24.60698 1.000 47.43005 509 GLY A C 1
ATOM 3862 O O . GLY A 1 523 ? 11.50794 18.83450 -24.88782 1.000 54.27032 509 GLY A O 1
ATOM 3863 N N . PHE A 1 524 ? 13.65135 18.38178 -25.40334 1.000 45.57663 510 PHE A N 1
ATOM 3864 C CA . PHE A 1 524 ? 13.55508 19.02027 -26.71146 1.000 46.51689 510 PHE A CA 1
ATOM 3865 C C . PHE A 1 524 ? 12.71750 18.18053 -27.66737 1.000 50.25996 510 PHE A C 1
ATOM 3866 O O . PHE A 1 524 ? 11.85159 18.70610 -28.37626 1.000 54.51156 510 PHE A O 1
ATOM 3874 N N . SER A 1 525 ? 12.96239 16.86864 -27.70040 1.000 50.34262 511 SER A N 1
ATOM 3875 C CA . SER A 1 525 ? 12.13520 15.98742 -28.51579 1.000 49.56388 511 SER A CA 1
ATOM 3876 C C . SER A 1 525 ? 10.69634 15.96676 -28.02188 1.000 49.86575 511 SER A C 1
ATOM 3877 O O . SER A 1 525 ? 9.76381 15.84122 -28.82397 1.000 50.71867 511 SER A O 1
ATOM 3880 N N . GLN A 1 526 ? 10.49562 16.09212 -26.70931 1.000 49.00135 512 GLN A N 1
ATOM 3881 C CA . GLN A 1 526 ? 9.14186 16.09615 -26.17142 1.000 49.99932 512 GLN A CA 1
ATOM 3882 C C . GLN A 1 526 ? 8.42620 17.40469 -26.47816 1.000 49.24646 512 GLN A C 1
ATOM 3883 O O . GLN A 1 526 ? 7.19675 17.42193 -26.60647 1.000 52.30904 512 GLN A O 1
ATOM 3889 N N . LEU A 1 527 ? 9.17385 18.50431 -26.60186 1.000 46.25856 513 LEU A N 1
ATOM 3890 C CA . LEU A 1 527 ? 8.57124 19.76579 -27.01926 1.000 49.95950 513 LEU A CA 1
ATOM 3891 C C . LEU A 1 527 ? 8.14567 19.71553 -28.48097 1.000 59.80263 513 LEU A C 1
ATOM 3892 O O . LEU A 1 527 ? 7.04069 20.15041 -28.82531 1.000 69.27479 513 LEU A O 1
ATOM 3897 N N . LEU A 1 528 ? 9.00682 19.18692 -29.35507 1.000 52.43792 514 LEU A N 1
ATOM 3898 C CA . LEU A 1 528 ? 8.64703 19.07209 -30.76503 1.000 52.15137 514 LEU A CA 1
ATOM 3899 C C . LEU A 1 528 ? 7.46220 18.13541 -30.95708 1.000 54.18744 514 LEU A C 1
ATOM 3900 O O . LEU A 1 528 ? 6.61741 18.36255 -31.83083 1.000 60.26223 514 LEU A O 1
ATOM 3905 N N . ARG A 1 529 ? 7.38256 17.07590 -30.14889 1.000 52.94729 515 ARG A N 1
ATOM 3906 C CA . ARG A 1 529 ? 6.24980 16.16109 -30.24275 1.000 61.14002 515 ARG A CA 1
ATOM 3907 C C . ARG A 1 529 ? 4.94777 16.86828 -29.88613 1.000 62.54795 515 ARG A C 1
ATOM 3908 O O . ARG A 1 529 ? 3.90676 16.61938 -30.50556 1.000 67.25538 515 ARG A O 1
ATOM 3916 N N . ASP A 1 530 ? 4.98836 17.76213 -28.89874 1.000 59.77948 516 ASP A N 1
ATOM 3917 C CA . ASP A 1 530 ? 3.81433 18.53015 -28.50368 1.000 62.79318 516 ASP A CA 1
ATOM 3918 C C . ASP A 1 530 ? 3.48962 19.66347 -29.46978 1.000 62.94981 516 ASP A C 1
ATOM 3919 O O . ASP A 1 530 ? 2.56043 20.43358 -29.20309 1.000 62.66567 516 ASP A O 1
ATOM 3924 N N . GLY A 1 531 ? 4.22202 19.78668 -30.57107 1.000 63.28274 517 GLY A N 1
ATOM 3925 C CA . GLY A 1 531 ? 3.91883 20.76925 -31.58892 1.000 64.45242 517 GLY A CA 1
ATOM 3926 C C . GLY A 1 531 ? 4.72000 22.05086 -31.53815 1.000 64.35103 517 GLY A C 1
ATOM 3927 O O . GLY A 1 531 ? 4.26883 23.05787 -32.09544 1.000 63.50265 517 GLY A O 1
ATOM 3928 N N . ALA A 1 532 ? 5.88505 22.04921 -30.89796 1.000 63.61182 518 ALA A N 1
ATOM 3929 C CA . ALA A 1 532 ? 6.68374 23.25765 -30.80257 1.000 59.25336 518 ALA A CA 1
ATOM 3930 C C . ALA A 1 532 ? 7.52770 23.44749 -32.06106 1.000 55.94266 518 ALA A C 1
ATOM 3931 O O . ALA A 1 532 ? 7.66346 22.55188 -32.89776 1.000 54.46387 518 ALA A O 1
ATOM 3933 N N . ASP A 1 533 ? 8.09875 24.64192 -32.18796 1.000 57.01046 519 ASP A N 1
ATOM 3934 C CA . ASP A 1 533 ? 8.95367 24.99539 -33.31317 1.000 60.88084 519 ASP A CA 1
ATOM 3935 C C . ASP A 1 533 ? 10.40518 24.95156 -32.85186 1.000 59.44974 519 ASP A C 1
ATOM 3936 O O . ASP A 1 533 ? 10.80558 25.72589 -31.97545 1.000 62.85873 519 ASP A O 1
ATOM 3941 N N . PHE A 1 534 ? 11.19007 24.04616 -33.44200 1.000 58.38576 520 PHE A N 1
ATOM 3942 C CA . PHE A 1 534 ? 12.58493 23.90257 -33.03872 1.000 55.14860 520 PHE A CA 1
ATOM 3943 C C . PHE A 1 534 ? 13.40216 25.15158 -33.33349 1.000 56.14634 520 PHE A C 1
ATOM 3944 O O . PHE A 1 534 ? 14.43432 25.36937 -32.69019 1.000 50.25757 520 PHE A O 1
ATOM 3952 N N . ARG A 1 535 ? 12.96596 25.97513 -34.28818 1.000 66.09411 521 ARG A N 1
ATOM 3953 C CA . ARG A 1 535 ? 13.71098 27.18612 -34.61316 1.000 69.04209 521 ARG A CA 1
ATOM 3954 C C . ARG A 1 535 ? 13.52830 28.24809 -33.53634 1.000 66.07842 521 ARG A C 1
ATOM 3955 O O . ARG A 1 535 ? 14.47020 28.98055 -33.21087 1.000 65.91143 521 ARG A O 1
ATOM 3963 N N . LYS A 1 536 ? 12.32324 28.34367 -32.97107 1.000 60.93606 522 LYS A N 1
ATOM 3964 C CA . LYS A 1 536 ? 12.08282 29.26090 -31.86392 1.000 53.19135 522 LYS A CA 1
ATOM 3965 C C . LYS A 1 536 ? 12.63238 28.72012 -30.54942 1.000 53.29706 522 LYS A C 1
ATOM 3966 O O . LYS A 1 536 ? 13.11607 29.49948 -29.71919 1.000 58.62753 522 LYS A O 1
ATOM 3972 N N . ILE A 1 537 ? 12.57441 27.40024 -30.34647 1.000 50.93815 523 ILE A N 1
ATOM 3973 C CA . ILE A 1 537 ? 13.17461 26.80165 -29.15642 1.000 42.82974 523 ILE A CA 1
ATOM 3974 C C . ILE A 1 537 ? 14.65739 27.14412 -29.08010 1.000 39.91961 523 ILE A C 1
ATOM 3975 O O . ILE A 1 537 ? 15.16971 27.51582 -28.01734 1.000 39.93076 523 ILE A O 1
ATOM 3980 N N . ASP A 1 538 ? 15.36820 27.03872 -30.20674 1.000 43.72720 524 ASP A N 1
ATOM 3981 C CA . ASP A 1 538 ? 16.77188 27.43978 -30.22740 1.000 44.85979 524 ASP A CA 1
ATOM 3982 C C . ASP A 1 538 ? 16.93125 28.93270 -29.97569 1.000 42.85267 524 ASP A C 1
ATOM 3983 O O . ASP A 1 538 ? 17.93172 29.35900 -29.38803 1.000 45.41591 524 ASP A O 1
ATOM 3988 N N . LYS A 1 539 ? 15.96407 29.74089 -30.41510 1.000 43.01257 525 LYS A N 1
ATOM 3989 C CA . LYS A 1 539 ? 16.01782 31.17270 -30.13947 1.000 52.66607 525 LYS A CA 1
ATOM 3990 C C . LYS A 1 539 ? 15.90847 31.45197 -28.64555 1.000 53.76875 525 LYS A C 1
ATOM 3991 O O . LYS A 1 539 ? 16.63931 32.29320 -28.10882 1.000 54.16387 525 LYS A O 1
ATOM 3997 N N . VAL A 1 540 ? 15.00506 30.75237 -27.95695 1.000 50.59280 526 VAL A N 1
ATOM 3998 C CA . VAL A 1 540 ? 14.77015 31.03128 -26.54374 1.000 44.66573 526 VAL A CA 1
ATOM 3999 C C . VAL A 1 540 ? 15.94926 30.56571 -25.69635 1.000 47.76647 526 VAL A C 1
ATOM 4000 O O . VAL A 1 540 ? 16.33772 31.23343 -24.73062 1.000 52.53462 526 VAL A O 1
ATOM 4004 N N . MET A 1 541 ? 16.54214 29.42167 -26.04134 1.000 28.57444 527 MET A N 1
ATOM 4005 C CA . MET A 1 541 ? 17.64173 28.89056 -25.24793 1.000 32.76592 527 MET A CA 1
ATOM 4006 C C . MET A 1 541 ? 18.95454 29.62326 -25.49588 1.000 32.98659 527 MET A C 1
ATOM 4007 O O . MET A 1 541 ? 19.84993 29.56401 -24.64688 1.000 35.67477 527 MET A O 1
ATOM 4012 N N . GLU A 1 542 ? 19.09186 30.30697 -26.63106 1.000 37.06606 528 GLU A N 1
ATOM 4013 C CA . GLU A 1 542 ? 20.31585 31.03789 -26.93087 1.000 46.28192 528 GLU A CA 1
ATOM 4014 C C . GLU A 1 542 ? 20.20474 32.50828 -26.55062 1.000 51.29079 528 GLU A C 1
ATOM 4015 O O . GLU A 1 542 ? 21.12307 33.06860 -25.94637 1.000 54.79764 528 GLU A O 1
ATOM 4021 N N . LYS A 1 543 ? 19.08621 33.14525 -26.89794 1.000 52.11948 529 LYS A N 1
ATOM 4022 C CA . LYS A 1 543 ? 18.97323 34.58462 -26.71524 1.000 57.53493 529 LYS A CA 1
ATOM 4023 C C . LYS A 1 543 ? 18.50488 34.96580 -25.31741 1.000 59.49594 529 LYS A C 1
ATOM 4024 O O . LYS A 1 543 ? 18.77000 36.08702 -24.87523 1.000 61.65722 529 LYS A O 1
ATOM 4030 N N . GLN A 1 544 ? 17.82827 34.06306 -24.61075 1.000 55.56482 530 GLN A N 1
ATOM 4031 C CA . GLN A 1 544 ? 17.26850 34.35539 -23.29659 1.000 50.71419 530 GLN A CA 1
ATOM 4032 C C . GLN A 1 544 ? 17.98385 33.62813 -22.16829 1.000 47.10569 530 GLN A C 1
ATOM 4033 O O . GLN A 1 544 ? 18.39699 34.26036 -21.19176 1.000 57.15284 530 GLN A O 1
ATOM 4039 N N . PHE A 1 545 ? 18.13843 32.30552 -22.26625 1.000 37.09402 531 PHE A N 1
ATOM 4040 C CA . PHE A 1 545 ? 18.82336 31.58002 -21.20319 1.000 35.64892 531 PHE A CA 1
ATOM 4041 C C . PHE A 1 545 ? 20.33317 31.76480 -21.26888 1.000 40.94845 531 PHE A C 1
ATOM 4042 O O . PHE A 1 545 ? 21.00604 31.70251 -20.23390 1.000 51.90292 531 PHE A O 1
ATOM 4050 N N . GLY A 1 546 ? 20.87953 31.98645 -22.45893 1.000 38.79864 532 GLY A N 1
ATOM 4051 C CA . GLY A 1 546 ? 22.28614 32.28301 -22.61003 1.000 39.10729 532 GLY A CA 1
ATOM 4052 C C . GLY A 1 546 ? 23.16156 31.14507 -23.08485 1.000 38.30593 532 GLY A C 1
ATOM 4053 O O . GLY A 1 546 ? 24.38929 31.27853 -23.03517 1.000 39.14880 532 GLY A O 1
ATOM 4054 N N . TRP A 1 547 ? 22.58090 30.03508 -23.53111 1.000 36.10212 533 TRP A N 1
ATOM 4055 C CA . TRP A 1 547 ? 23.38734 28.95296 -24.07309 1.000 30.32869 533 TRP A CA 1
ATOM 4056 C C . TRP A 1 547 ? 24.15138 29.44264 -25.30052 1.000 35.05863 533 TRP A C 1
ATOM 4057 O O . TRP A 1 547 ? 23.62477 30.24575 -26.08060 1.000 38.79274 533 TRP A O 1
ATOM 4068 N N . PRO A 1 548 ? 25.39062 28.99034 -25.50196 1.000 34.50482 534 PRO A N 1
ATOM 4069 C CA . PRO A 1 548 ? 26.07668 29.30808 -26.76309 1.000 39.08641 534 PRO A CA 1
ATOM 4070 C C . PRO A 1 548 ? 25.37790 28.72190 -27.97548 1.000 41.21384 534 PRO A C 1
ATOM 4071 O O . PRO A 1 548 ? 25.39288 29.33774 -29.04991 1.000 39.54494 534 PRO A O 1
ATOM 4075 N N . MET A 1 549 ? 24.76013 27.54933 -27.83457 1.000 41.19624 535 MET A N 1
ATOM 4076 C CA . MET A 1 549 ? 24.03383 26.90159 -28.91723 1.000 41.98832 535 MET A CA 1
ATOM 4077 C C . MET A 1 549 ? 22.77964 26.24905 -28.35584 1.000 40.50220 535 MET A C 1
ATOM 4078 O O . MET A 1 549 ? 22.81854 25.62628 -27.29051 1.000 37.97493 535 MET A O 1
ATOM 4083 N N . GLY A 1 550 ? 21.66749 26.39406 -29.08009 1.000 41.86881 536 GLY A N 1
ATOM 4084 C CA . GLY A 1 550 ? 20.42862 25.79750 -28.67334 1.000 44.19797 536 GLY A CA 1
ATOM 4085 C C . GLY A 1 550 ? 20.43235 24.29586 -28.88591 1.000 48.63820 536 GLY A C 1
ATOM 4086 O O . GLY A 1 550 ? 21.39339 23.72092 -29.41020 1.000 51.28074 536 GLY A O 1
ATOM 4087 N N . PRO A 1 551 ? 19.34105 23.64194 -28.47940 1.000 49.60872 537 PRO A N 1
ATOM 4088 C CA . PRO A 1 551 ? 19.29024 22.17286 -28.60835 1.000 51.57198 537 PRO A CA 1
ATOM 4089 C C . PRO A 1 551 ? 19.40693 21.67960 -30.04221 1.000 55.65422 537 PRO A C 1
ATOM 4090 O O . PRO A 1 551 ? 20.24522 20.81530 -30.32710 1.000 57.69293 537 PRO A O 1
ATOM 4094 N N . ALA A 1 552 ? 18.59588 22.21259 -30.95958 1.000 54.64042 538 ALA A N 1
ATOM 4095 C CA . ALA A 1 552 ? 18.58343 21.70097 -32.32807 1.000 48.60278 538 ALA A CA 1
ATOM 4096 C C . ALA A 1 552 ? 19.91748 21.94077 -33.02712 1.000 51.87258 538 ALA A C 1
ATOM 4097 O O . ALA A 1 552 ? 20.48260 21.02425 -33.63566 1.000 54.57796 538 ALA A O 1
ATOM 4099 N N . TYR A 1 553 ? 20.43325 23.17076 -32.95699 1.000 52.25785 539 TYR A N 1
ATOM 4100 C CA . TYR A 1 553 ? 21.71214 23.48007 -33.59197 1.000 49.27200 539 TYR A CA 1
ATOM 4101 C C . TYR A 1 553 ? 22.83236 22.62594 -33.00887 1.000 50.80004 539 TYR A C 1
ATOM 4102 O O . TYR A 1 553 ? 23.63413 22.04244 -33.74884 1.000 50.44032 539 TYR A O 1
ATOM 4111 N N . LEU A 1 554 ? 22.90014 22.54150 -31.67663 1.000 54.10039 540 LEU A N 1
ATOM 4112 C CA . LEU A 1 554 ? 23.90771 21.70414 -31.03171 1.000 55.70444 540 LEU A CA 1
ATOM 4113 C C . LEU A 1 554 ? 23.77570 20.25056 -31.46344 1.000 60.94638 540 LEU A C 1
ATOM 4114 O O . LEU A 1 554 ? 24.78164 19.56874 -31.68773 1.000 63.80986 540 LEU A O 1
ATOM 4119 N N . LEU A 1 555 ? 22.54059 19.76021 -31.59346 1.000 58.81244 541 LEU A N 1
ATOM 4120 C CA . LEU A 1 555 ? 22.33676 18.37636 -32.00826 1.000 50.55428 541 LEU A CA 1
ATOM 4121 C C . LEU A 1 555 ? 22.90019 18.11333 -33.39840 1.000 50.92485 541 LEU A C 1
ATOM 4122 O O . LEU A 1 555 ? 23.28221 16.97824 -33.70648 1.000 57.35217 541 LEU A O 1
ATOM 4127 N N . ASP A 1 556 ? 22.96913 19.14049 -34.24842 1.000 46.91486 542 ASP A N 1
ATOM 4128 C CA . ASP A 1 556 ? 23.52590 18.93926 -35.58063 1.000 48.91635 542 ASP A CA 1
ATOM 4129 C C . ASP A 1 556 ? 25.04771 18.86435 -35.56364 1.000 56.43007 542 ASP A C 1
ATOM 4130 O O . ASP A 1 556 ? 25.63592 18.19465 -36.41908 1.000 65.60990 542 ASP A O 1
ATOM 4135 N N . VAL A 1 557 ? 25.70441 19.53580 -34.61629 1.000 53.89519 543 VAL A N 1
ATOM 4136 C CA . VAL A 1 557 ? 27.15934 19.45226 -34.53436 1.000 55.98635 543 VAL A CA 1
ATOM 4137 C C . VAL A 1 557 ? 27.61612 18.23423 -33.73963 1.000 60.37943 543 VAL A C 1
ATOM 4138 O O . VAL A 1 557 ? 28.75222 17.77313 -33.92815 1.000 66.17031 543 VAL A O 1
ATOM 4142 N N . VAL A 1 558 ? 26.76409 17.69590 -32.86335 1.000 59.15355 544 VAL A N 1
ATOM 4143 C CA . VAL A 1 558 ? 27.06523 16.40598 -32.25711 1.000 59.28924 544 VAL A CA 1
ATOM 4144 C C . VAL A 1 558 ? 26.84786 15.29062 -33.27099 1.000 59.88156 544 VAL A C 1
ATOM 4145 O O . VAL A 1 558 ? 27.54800 14.26958 -33.24872 1.000 57.13193 544 VAL A O 1
ATOM 4149 N N . GLY A 1 559 ? 25.90050 15.47406 -34.18636 1.000 59.94459 545 GLY A N 1
ATOM 4150 C CA . GLY A 1 559 ? 25.53155 14.44024 -35.12992 1.000 61.00612 545 GLY A CA 1
ATOM 4151 C C . GLY A 1 559 ? 24.17667 13.86041 -34.78606 1.000 59.93459 545 GLY A C 1
ATOM 4152 O O . GLY A 1 559 ? 23.95592 13.43303 -33.64912 1.000 59.57415 545 GLY A O 1
ATOM 4153 N N . ILE A 1 560 ? 23.25435 13.85881 -35.75066 1.000 57.19280 546 ILE A N 1
ATOM 4154 C CA . ILE A 1 560 ? 21.91343 13.34792 -35.48699 1.000 53.52022 546 ILE A CA 1
ATOM 4155 C C . ILE A 1 560 ? 21.96105 11.85909 -35.19095 1.000 60.77600 546 ILE A C 1
ATOM 4156 O O . ILE A 1 560 ? 21.14346 11.34160 -34.42055 1.000 65.93994 546 ILE A O 1
ATOM 4161 N N . ASP A 1 561 ? 22.92318 11.14930 -35.77803 1.000 41.17141 547 ASP A N 1
ATOM 4162 C CA . ASP A 1 561 ? 23.06698 9.73008 -35.49541 1.000 62.07531 547 ASP A CA 1
ATOM 4163 C C . ASP A 1 561 ? 23.85222 9.48333 -34.21379 1.000 61.58752 547 ASP A C 1
ATOM 4164 O O . ASP A 1 561 ? 23.55826 8.52380 -33.49162 1.000 65.55188 547 ASP A O 1
ATOM 4169 N N . THR A 1 562 ? 24.84172 10.33012 -33.91191 1.000 57.21159 548 THR A N 1
ATOM 4170 C CA . THR A 1 562 ? 25.52231 10.23024 -32.62464 1.000 55.99522 548 THR A CA 1
ATOM 4171 C C . THR A 1 562 ? 24.54283 10.44961 -31.47842 1.000 60.66837 548 THR A C 1
ATOM 4172 O O . THR A 1 562 ? 24.57248 9.72786 -30.47441 1.000 65.56667 548 THR A O 1
ATOM 4176 N N . ALA A 1 563 ? 23.65763 11.43845 -31.61896 1.000 58.03077 549 ALA A N 1
ATOM 4177 C CA . ALA A 1 563 ? 22.58906 11.62575 -30.64382 1.000 53.46373 549 ALA A CA 1
ATOM 4178 C C . ALA A 1 563 ? 21.60678 10.46103 -30.67395 1.000 60.73703 549 ALA A C 1
ATOM 4179 O O . ALA A 1 563 ? 21.10580 10.03646 -29.62571 1.000 68.92056 549 ALA A O 1
ATOM 4181 N N . HIS A 1 564 ? 21.31737 9.93334 -31.86765 1.000 60.69963 550 HIS A N 1
ATOM 4182 C CA . HIS A 1 564 ? 20.41120 8.79284 -31.97486 1.000 61.97275 550 HIS A CA 1
ATOM 4183 C C . HIS A 1 564 ? 20.99964 7.56068 -31.30098 1.000 63.73767 550 HIS A C 1
ATOM 4184 O O . HIS A 1 564 ? 20.28451 6.80555 -30.63157 1.000 64.09225 550 HIS A O 1
ATOM 4191 N N . HIS A 1 565 ? 22.30398 7.33748 -31.47051 1.000 66.18668 551 HIS A N 1
ATOM 4192 C CA . HIS A 1 565 ? 22.94436 6.20458 -30.81208 1.000 72.44232 551 HIS A CA 1
ATOM 4193 C C . HIS A 1 565 ? 23.10360 6.45451 -29.31822 1.000 73.21837 551 HIS A C 1
ATOM 4194 O O . HIS A 1 565 ? 22.88563 5.54779 -28.50592 1.000 76.32069 551 HIS A O 1
ATOM 4201 N N . ALA A 1 566 ? 23.48303 7.67718 -28.93506 1.000 71.60046 552 ALA A N 1
ATOM 4202 C CA . ALA A 1 566 ? 23.65069 7.97965 -27.51779 1.000 66.00956 552 ALA A CA 1
ATOM 4203 C C . ALA A 1 566 ? 22.32423 7.93377 -26.77250 1.000 64.62818 552 ALA A C 1
ATOM 4204 O O . ALA A 1 566 ? 22.30296 7.64895 -25.56984 1.000 64.71691 552 ALA A O 1
ATOM 4206 N N . GLN A 1 567 ? 21.21192 8.20895 -27.45841 1.000 65.49048 553 GLN A N 1
ATOM 4207 C CA . GLN A 1 567 ? 19.91153 8.09388 -26.81046 1.000 69.88584 553 GLN A CA 1
ATOM 4208 C C . GLN A 1 567 ? 19.53276 6.64129 -26.55624 1.000 74.26955 553 GLN A C 1
ATOM 4209 O O . GLN A 1 567 ? 18.72288 6.36989 -25.66323 1.000 75.96089 553 GLN A O 1
ATOM 4215 N N . ALA A 1 568 ? 20.10029 5.70562 -27.31933 1.000 79.81315 554 ALA A N 1
ATOM 4216 C CA . ALA A 1 568 ? 19.83559 4.29132 -27.08817 1.000 80.60882 554 ALA A CA 1
ATOM 4217 C C . ALA A 1 568 ? 20.68184 3.75046 -25.94336 1.000 81.30715 554 ALA A C 1
ATOM 4218 O O . ALA A 1 568 ? 20.20400 2.93561 -25.14616 1.000 85.85829 554 ALA A O 1
ATOM 4220 N N . VAL A 1 569 ? 21.93718 4.19528 -25.84706 1.000 68.84939 555 VAL A N 1
ATOM 4221 C CA . VAL A 1 569 ? 22.80267 3.76216 -24.75314 1.000 63.18122 555 VAL A CA 1
ATOM 4222 C C . VAL A 1 569 ? 22.24955 4.23635 -23.41522 1.000 60.47962 555 VAL A C 1
ATOM 4223 O O . VAL A 1 569 ? 22.20983 3.47816 -22.43792 1.000 62.60982 555 VAL A O 1
ATOM 4227 N N . MET A 1 570 ? 21.80799 5.49520 -23.35021 1.000 56.77214 556 MET A N 1
ATOM 4228 C CA . MET A 1 570 ? 21.26714 6.03532 -22.10855 1.000 48.92537 556 MET A CA 1
ATOM 4229 C C . MET A 1 570 ? 19.91891 5.42802 -21.74663 1.000 44.43175 556 MET A C 1
ATOM 4230 O O . MET A 1 570 ? 19.50894 5.51312 -20.58415 1.000 43.44347 556 MET A O 1
ATOM 4235 N N . ALA A 1 571 ? 19.21980 4.82421 -22.70941 1.000 49.27878 557 ALA A N 1
ATOM 4236 C CA . ALA A 1 571 ? 17.93310 4.20421 -22.41456 1.000 59.06727 557 ALA A CA 1
ATOM 4237 C C . ALA A 1 571 ? 18.09285 2.81897 -21.80450 1.000 65.51057 557 ALA A C 1
ATOM 4238 O O . ALA A 1 571 ? 17.29005 2.42609 -20.95068 1.000 65.16796 557 ALA A O 1
ATOM 4240 N N . ALA A 1 572 ? 19.10748 2.06609 -22.23072 1.000 68.29467 558 ALA A N 1
ATOM 4241 C CA . ALA A 1 572 ? 19.37761 0.76560 -21.63354 1.000 70.05849 558 ALA A CA 1
ATOM 4242 C C . ALA A 1 572 ? 20.05488 0.88211 -20.27650 1.000 70.11123 558 ALA A C 1
ATOM 4243 O O . ALA A 1 572 ? 20.01738 -0.07405 -19.49477 1.000 74.12385 558 ALA A O 1
ATOM 4245 N N . GLY A 1 573 ? 20.66912 2.02545 -19.98318 1.000 66.46335 559 GLY A N 1
ATOM 4246 C CA . GLY A 1 573 ? 21.29812 2.24522 -18.69762 1.000 65.38192 559 GLY A CA 1
ATOM 4247 C C . GLY A 1 573 ? 20.32408 2.77758 -17.66894 1.000 65.69723 559 GLY A C 1
ATOM 4248 O O . GLY A 1 573 ? 20.43779 2.47592 -16.47722 1.000 70.49865 559 GLY A O 1
ATOM 4249 N N . PHE A 1 574 ? 19.35688 3.57150 -18.12145 1.000 61.99194 560 PHE A N 1
ATOM 4250 C CA . PHE A 1 574 ? 18.31053 4.12340 -17.26232 1.000 60.13955 560 PHE A CA 1
ATOM 4251 C C . PHE A 1 574 ? 16.94697 3.87199 -17.89512 1.000 63.87542 560 PHE A C 1
ATOM 4252 O O . PHE A 1 574 ? 16.26119 4.81172 -18.31474 1.000 63.25507 560 PHE A O 1
ATOM 4260 N N . PRO A 1 575 ? 16.51429 2.60850 -17.97431 1.000 65.95399 561 PRO A N 1
ATOM 4261 C CA . PRO A 1 575 ? 15.15213 2.34264 -18.46185 1.000 65.93288 561 PRO A CA 1
ATOM 4262 C C . PRO A 1 575 ? 14.09074 2.85239 -17.51340 1.000 66.48903 561 PRO A C 1
ATOM 4263 O O . PRO A 1 575 ? 12.92481 2.98467 -17.91168 1.000 62.88391 561 PRO A O 1
ATOM 4267 N N . GLN A 1 576 ? 14.47113 3.14351 -16.26778 1.000 70.20318 562 GLN A N 1
ATOM 4268 C CA . GLN A 1 576 ? 13.53519 3.64734 -15.26964 1.000 71.63449 562 GLN A CA 1
ATOM 4269 C C . GLN A 1 576 ? 12.81512 4.90000 -15.75520 1.000 71.29165 562 GLN A C 1
ATOM 4270 O O . GLN A 1 576 ? 11.59315 5.02123 -15.61595 1.000 72.61523 562 GLN A O 1
ATOM 4276 N N . ARG A 1 577 ? 13.55859 5.83602 -16.34629 1.000 68.94563 563 ARG A N 1
ATOM 4277 C CA . ARG A 1 577 ? 12.97176 7.10949 -16.74329 1.000 69.37790 563 ARG A CA 1
ATOM 4278 C C . ARG A 1 577 ? 13.57541 7.71942 -17.99966 1.000 70.56429 563 ARG A C 1
ATOM 4279 O O . ARG A 1 577 ? 13.15506 8.81659 -18.37643 1.000 72.69774 563 ARG A O 1
ATOM 4287 N N . MET A 1 578 ? 14.54040 7.07550 -18.65813 1.000 68.85707 564 MET A N 1
ATOM 4288 C CA . MET A 1 578 ? 15.16718 7.64495 -19.84683 1.000 65.65813 564 MET A CA 1
ATOM 4289 C C . MET A 1 578 ? 14.80270 6.89283 -21.12262 1.000 67.36073 564 MET A C 1
ATOM 4290 O O . MET A 1 578 ? 15.55479 6.94111 -22.10231 1.000 68.08604 564 MET A O 1
ATOM 4295 N N . GLN A 1 579 ? 13.67105 6.19932 -21.13555 1.000 69.50690 565 GLN A N 1
ATOM 4296 C CA . GLN A 1 579 ? 13.17828 5.52658 -22.32858 1.000 78.06858 565 GLN A CA 1
ATOM 4297 C C . GLN A 1 579 ? 11.92205 6.23564 -22.81233 1.000 82.02732 565 GLN A C 1
ATOM 4298 O O . GLN A 1 579 ? 11.03182 6.54245 -22.01225 1.000 89.81915 565 GLN A O 1
ATOM 4304 N N . LYS A 1 580 ? 11.85528 6.50139 -24.11031 1.000 77.81214 566 LYS A N 1
ATOM 4305 C CA . LYS A 1 580 ? 10.70652 7.16865 -24.70163 1.000 70.61952 566 LYS A CA 1
ATOM 4306 C C . LYS A 1 580 ? 9.73547 6.14914 -25.28582 1.000 69.27651 566 LYS A C 1
ATOM 4307 O O . LYS A 1 580 ? 10.10388 5.01994 -25.61890 1.000 70.76310 566 LYS A O 1
ATOM 4313 N N . ASP A 1 581 ? 8.47636 6.56880 -25.40292 1.000 68.99241 567 ASP A N 1
ATOM 4314 C CA . ASP A 1 581 ? 7.41947 5.73853 -25.96632 1.000 73.98454 567 ASP A CA 1
ATOM 4315 C C . ASP A 1 581 ? 7.12424 6.04789 -27.42549 1.000 78.13545 567 ASP A C 1
ATOM 4316 O O . ASP A 1 581 ? 6.71538 5.14879 -28.16729 1.000 83.66059 567 ASP A O 1
ATOM 4321 N N . TYR A 1 582 ? 7.32328 7.29024 -27.84940 1.000 75.97652 568 TYR A N 1
ATOM 4322 C CA . TYR A 1 582 ? 6.95523 7.75802 -29.17278 1.000 72.93187 568 TYR A CA 1
ATOM 4323 C C . TYR A 1 582 ? 8.17273 7.75311 -30.09628 1.000 69.85556 568 TYR A C 1
ATOM 4324 O O . TYR A 1 582 ? 9.25811 7.28586 -29.73725 1.000 68.34414 568 TYR A O 1
ATOM 4333 N N . ARG A 1 583 ? 7.98942 8.28077 -31.30299 1.000 70.14544 569 ARG A N 1
ATOM 4334 C CA . ARG A 1 583 ? 9.06116 8.47445 -32.26993 1.000 66.61609 569 ARG A CA 1
ATOM 4335 C C . ARG A 1 583 ? 9.25192 9.97104 -32.47480 1.000 65.11872 569 ARG A C 1
ATOM 4336 O O . ARG A 1 583 ? 8.29494 10.68183 -32.80083 1.000 64.45221 569 ARG A O 1
ATOM 4344 N N . ASP A 1 584 ? 10.47954 10.44613 -32.28226 1.000 63.30504 570 ASP A N 1
ATOM 4345 C CA . ASP A 1 584 ? 10.75390 11.86898 -32.15339 1.000 59.90531 570 ASP A CA 1
ATOM 4346 C C . ASP A 1 584 ? 11.48091 12.41357 -33.38105 1.000 57.47403 570 ASP A C 1
ATOM 4347 O O . ASP A 1 584 ? 11.60514 11.74569 -34.41469 1.000 55.62965 570 ASP A O 1
ATOM 4352 N N . ALA A 1 585 ? 11.96612 13.65152 -33.25267 1.000 54.42409 571 ALA A N 1
ATOM 4353 C CA . ALA A 1 585 ? 12.69989 14.29176 -34.33801 1.000 50.80531 571 ALA A CA 1
ATOM 4354 C C . ALA A 1 585 ? 14.03398 13.60347 -34.58496 1.000 54.71958 571 ALA A C 1
ATOM 4355 O O . ALA A 1 585 ? 14.48272 13.50090 -35.73253 1.000 63.41511 571 ALA A O 1
ATOM 4357 N N . ILE A 1 586 ? 14.68422 13.13245 -33.51918 1.000 50.25106 572 ILE A N 1
ATOM 4358 C CA . ILE A 1 586 ? 15.97100 12.46017 -33.66953 1.000 50.35332 572 ILE A CA 1
ATOM 4359 C C . ILE A 1 586 ? 15.81615 11.19920 -34.51139 1.000 57.22150 572 ILE A C 1
ATOM 4360 O O . ILE A 1 586 ? 16.67204 10.88624 -35.34705 1.000 61.50497 572 ILE A O 1
ATOM 4365 N N . ASP A 1 587 ? 14.71166 10.47117 -34.32850 1.000 54.48187 573 ASP A N 1
ATOM 4366 C CA . ASP A 1 587 ? 14.47210 9.28123 -35.13996 1.000 55.64710 573 ASP A CA 1
ATOM 4367 C C . ASP A 1 587 ? 14.11835 9.65485 -36.57479 1.000 59.21926 573 ASP A C 1
ATOM 4368 O O . ASP A 1 587 ? 14.66777 9.08961 -37.52757 1.000 65.05792 573 ASP A O 1
ATOM 4373 N N . ALA A 1 588 ? 13.19944 10.60855 -36.74799 1.000 55.38041 574 ALA A N 1
ATOM 4374 C CA . ALA A 1 588 ? 12.74955 10.97077 -38.08889 1.000 55.38153 574 ALA A CA 1
ATOM 4375 C C . ALA A 1 588 ? 13.87480 11.59119 -38.90866 1.000 57.20591 574 ALA A C 1
ATOM 4376 O O . ALA A 1 588 ? 14.00439 11.30876 -40.10545 1.000 67.19793 574 ALA A O 1
ATOM 4378 N N . LEU A 1 589 ? 14.69702 12.43989 -38.28776 1.000 51.44896 575 LEU A N 1
ATOM 4379 C CA . LEU A 1 589 ? 15.82731 13.02060 -39.00678 1.000 53.57604 575 LEU A CA 1
ATOM 4380 C C . LEU A 1 589 ? 16.88689 11.96976 -39.31451 1.000 56.16233 575 LEU A C 1
ATOM 4381 O O . LEU A 1 589 ? 17.51149 12.00260 -40.38154 1.000 57.16597 575 LEU A O 1
ATOM 4386 N N . PHE A 1 590 ? 17.10487 11.03296 -38.38890 1.000 54.21562 576 PHE A N 1
ATOM 4387 C CA . PHE A 1 590 ? 18.11699 10.00181 -38.59434 1.000 55.02189 576 PHE A CA 1
ATOM 4388 C C . PHE A 1 590 ? 17.76445 9.10661 -39.77517 1.000 58.87363 576 PHE A C 1
ATOM 4389 O O . PHE A 1 590 ? 18.64073 8.73000 -40.56273 1.000 61.04521 576 PHE A O 1
ATOM 4397 N N . ASP A 1 591 ? 16.48334 8.76244 -39.92028 1.000 60.02318 577 ASP A N 1
ATOM 4398 C CA . ASP A 1 591 ? 16.07100 7.84899 -40.97919 1.000 68.88971 577 ASP A CA 1
ATOM 4399 C C . ASP A 1 591 ? 16.14021 8.48345 -42.36210 1.000 74.24691 577 ASP A C 1
ATOM 4400 O O . ASP A 1 591 ? 16.26332 7.75810 -43.35443 1.000 81.14249 577 ASP A O 1
ATOM 4405 N N . ALA A 1 592 ? 16.06646 9.80938 -42.45420 1.000 70.85782 578 ALA A N 1
ATOM 4406 C CA . ALA A 1 592 ? 16.22546 10.50024 -43.72713 1.000 67.38576 578 ALA A CA 1
ATOM 4407 C C . ALA A 1 592 ? 17.68626 10.72469 -44.09622 1.000 66.07431 578 ALA A C 1
ATOM 4408 O O . ALA A 1 592 ? 17.96149 11.47158 -45.04239 1.000 55.13072 578 ALA A O 1
ATOM 4410 N N . ASN A 1 593 ? 18.61493 10.09693 -43.37009 1.000 62.83122 579 ASN A N 1
ATOM 4411 C CA . ASN A 1 593 ? 20.05502 10.23743 -43.59901 1.000 66.08311 579 ASN A CA 1
ATOM 4412 C C . ASN A 1 593 ? 20.51988 11.68208 -43.44353 1.000 63.28369 579 ASN A C 1
ATOM 4413 O O . ASN A 1 593 ? 21.50118 12.10200 -44.06357 1.000 62.52678 579 ASN A O 1
ATOM 4418 N N . ARG A 1 594 ? 19.82009 12.45097 -42.61228 1.000 59.51124 580 ARG A N 1
ATOM 4419 C CA . ARG A 1 594 ? 20.24031 13.79545 -42.23845 1.000 54.57246 580 ARG A CA 1
ATOM 4420 C C . ARG A 1 594 ? 20.95492 13.69837 -40.89586 1.000 54.70799 580 ARG A C 1
ATOM 4421 O O . ARG A 1 594 ? 20.31459 13.49866 -39.85910 1.000 57.06421 580 ARG A O 1
ATOM 4429 N N . PHE A 1 595 ? 22.28095 13.82957 -40.91558 1.000 52.78694 581 PHE A N 1
ATOM 4430 C CA . PHE A 1 595 ? 23.09905 13.59667 -39.73264 1.000 50.79833 581 PHE A CA 1
ATOM 4431 C C . PHE A 1 595 ? 23.67480 14.87902 -39.14128 1.000 48.57201 581 PHE A C 1
ATOM 4432 O O . PHE A 1 595 ? 24.58834 14.80844 -38.31261 1.000 49.00211 581 PHE A O 1
ATOM 4440 N N . GLY A 1 596 ? 23.16794 16.04449 -39.53857 1.000 48.23174 582 GLY A N 1
ATOM 4441 C CA . GLY A 1 596 ? 23.64975 17.29883 -38.99034 1.000 49.60612 582 GLY A CA 1
ATOM 4442 C C . GLY A 1 596 ? 24.70067 17.98485 -39.84144 1.000 52.96525 582 GLY A C 1
ATOM 4443 O O . GLY A 1 596 ? 24.69343 17.85661 -41.07007 1.000 59.30561 582 GLY A O 1
ATOM 4444 N N . GLN A 1 597 ? 25.60787 18.72831 -39.19909 1.000 51.30283 583 GLN A N 1
ATOM 4445 C CA . GLN A 1 597 ? 26.71174 19.34729 -39.92401 1.000 51.95004 583 GLN A CA 1
ATOM 4446 C C . GLN A 1 597 ? 27.64798 18.31353 -40.52824 1.000 54.97506 583 GLN A C 1
ATOM 4447 O O . GLN A 1 597 ? 28.46320 18.66046 -41.39293 1.000 47.04667 583 GLN A O 1
ATOM 4453 N N . LYS A 1 598 ? 27.54509 17.05749 -40.08511 1.000 51.85872 584 LYS A N 1
ATOM 4454 C CA . LYS A 1 598 ? 28.44755 16.00158 -40.52771 1.000 51.03073 584 LYS A CA 1
ATOM 4455 C C . LYS A 1 598 ? 28.41758 15.84951 -42.04464 1.000 60.12925 584 LYS A C 1
ATOM 4456 O O . LYS A 1 598 ? 29.45446 15.93356 -42.71188 1.000 64.64659 584 LYS A O 1
ATOM 4462 N N . ASN A 1 599 ? 27.22772 15.63877 -42.61086 1.000 65.21834 585 ASN A N 1
ATOM 4463 C CA . ASN A 1 599 ? 27.06131 15.55221 -44.05690 1.000 71.44945 585 ASN A CA 1
ATOM 4464 C C . ASN A 1 599 ? 26.29675 16.74369 -44.62597 1.000 76.36124 585 ASN A C 1
ATOM 4465 O O . ASN A 1 599 ? 25.77245 16.66392 -45.74134 1.000 86.61691 585 ASN A O 1
ATOM 4470 N N . GLY A 1 600 ? 26.21677 17.84319 -43.87711 1.000 69.38060 586 GLY A N 1
ATOM 4471 C CA . GLY A 1 600 ? 25.57472 19.05131 -44.34752 1.000 67.62343 586 GLY A CA 1
ATOM 4472 C C . GLY A 1 600 ? 24.06479 19.07046 -44.26210 1.000 65.11364 586 GLY A C 1
ATOM 4473 O O . GLY A 1 600 ? 23.46092 20.11313 -44.54632 1.000 68.32056 586 GLY A O 1
ATOM 4474 N N . LEU A 1 601 ? 23.43125 17.96188 -43.88655 1.000 61.64498 587 LEU A N 1
ATOM 4475 C CA . LEU A 1 601 ? 21.97846 17.86825 -43.79751 1.000 60.67469 587 LEU A CA 1
ATOM 4476 C C . LEU A 1 601 ? 21.60316 17.47862 -42.37440 1.000 55.18008 587 LEU A C 1
ATOM 4477 O O . LEU A 1 601 ? 22.05414 16.44267 -41.87459 1.000 49.64790 587 LEU A O 1
ATOM 4482 N N . GLY A 1 602 ? 20.78933 18.30982 -41.72467 1.000 54.29421 588 GLY A N 1
ATOM 4483 C CA . GLY A 1 602 ? 20.31648 18.03417 -40.37918 1.000 48.69894 588 GLY A CA 1
ATOM 4484 C C . GLY A 1 602 ? 19.02615 18.76390 -40.06339 1.000 52.90702 588 GLY A C 1
ATOM 4485 O O . GLY A 1 602 ? 18.11246 18.79258 -40.89288 1.000 60.00204 588 GLY A O 1
ATOM 4486 N N . PHE A 1 603 ? 18.92403 19.34644 -38.86489 1.000 53.63928 589 PHE A N 1
ATOM 4487 C CA . PHE A 1 603 ? 17.79134 20.22241 -38.57851 1.000 51.97458 589 PHE A CA 1
ATOM 4488 C C . PHE A 1 603 ? 17.78480 21.41544 -39.52380 1.000 52.91032 589 PHE A C 1
ATOM 4489 O O . PHE A 1 603 ? 16.72024 21.88506 -39.94258 1.000 50.29007 589 PHE A O 1
ATOM 4497 N N . TRP A 1 604 ? 18.96472 21.91403 -39.86939 1.000 54.23606 590 TRP A N 1
ATOM 4498 C CA . TRP A 1 604 ? 19.15820 22.90433 -40.91135 1.000 59.79365 590 TRP A CA 1
ATOM 4499 C C . TRP A 1 604 ? 19.89440 22.26129 -42.08187 1.000 69.95135 590 TRP A C 1
ATOM 4500 O O . TRP A 1 604 ? 20.13241 21.04801 -42.10996 1.000 72.47947 590 TRP A O 1
ATOM 4511 N N . ARG A 1 605 ? 20.25651 23.08652 -43.05582 1.000 76.25670 591 ARG A N 1
ATOM 4512 C CA . ARG A 1 605 ? 21.16441 22.70520 -44.12557 1.000 83.09465 591 ARG A CA 1
ATOM 4513 C C . ARG A 1 605 ? 22.41367 23.56108 -44.01504 1.000 81.88876 591 ARG A C 1
ATOM 4514 O O . ARG A 1 605 ? 22.31972 24.78173 -43.85131 1.000 82.75962 591 ARG A O 1
ATOM 4522 N N . TYR A 1 606 ? 23.57493 22.92898 -44.10731 1.000 80.99793 592 TYR A N 1
ATOM 4523 C CA . TYR A 1 606 ? 24.83978 23.59126 -43.81095 1.000 78.14674 592 TYR A CA 1
ATOM 4524 C C . TYR A 1 606 ? 25.64784 23.74584 -45.09684 1.000 81.28566 592 TYR A C 1
ATOM 4525 O O . TYR A 1 606 ? 26.36964 22.83793 -45.51099 1.000 76.34517 592 TYR A O 1
ATOM 4534 N N . LYS A 1 607 ? 25.51602 24.91262 -45.72588 1.000 87.82985 593 LYS A N 1
ATOM 4535 C CA . LYS A 1 607 ? 26.33217 25.25558 -46.87969 1.000 93.33876 593 LYS A CA 1
ATOM 4536 C C . LYS A 1 607 ? 27.69554 25.75576 -46.42372 1.000 103.42859 593 LYS A C 1
ATOM 4537 O O . LYS A 1 607 ? 27.82893 26.37079 -45.36312 1.000 101.41651 593 LYS A O 1
ATOM 4543 N N . GLU A 1 608 ? 28.71356 25.48358 -47.23405 1.000 117.75854 594 GLU A N 1
ATOM 4544 C CA . GLU A 1 608 ? 30.04049 26.02108 -46.96644 1.000 131.77696 594 GLU A CA 1
ATOM 4545 C C . GLU A 1 608 ? 30.05767 27.51616 -47.25779 1.000 149.62394 594 GLU A C 1
ATOM 4546 O O . GLU A 1 608 ? 29.66456 27.94801 -48.34537 1.000 153.47398 594 GLU A O 1
ATOM 4552 N N . ASP A 1 609 ? 30.50278 28.31231 -46.28816 1.000 162.50108 595 ASP A N 1
ATOM 4553 C CA . ASP A 1 609 ? 30.63072 29.73965 -46.53429 1.000 168.87235 595 ASP A CA 1
ATOM 4554 C C . ASP A 1 609 ? 31.96424 30.01372 -47.23008 1.000 170.69768 595 ASP A C 1
ATOM 4555 O O . ASP A 1 609 ? 32.71486 29.09456 -47.56906 1.000 172.57011 595 ASP A O 1
ATOM 4560 N N . SER A 1 610 ? 32.26779 31.29586 -47.44601 1.000 160.29302 596 SER A N 1
ATOM 4561 C CA . SER A 1 610 ? 33.44404 31.65685 -48.23358 1.000 150.79406 596 SER A CA 1
ATOM 4562 C C . SER A 1 610 ? 34.72568 31.12985 -47.59627 1.000 143.74988 596 SER A C 1
ATOM 4563 O O . SER A 1 610 ? 35.57533 30.54651 -48.27951 1.000 146.46340 596 SER A O 1
ATOM 4566 N N . LYS A 1 611 ? 34.88715 31.32438 -46.28427 1.000 133.36746 597 LYS A N 1
ATOM 4567 C CA . LYS A 1 611 ? 36.10507 30.85382 -45.63305 1.000 123.56420 597 LYS A CA 1
ATOM 4568 C C . LYS A 1 611 ? 36.07084 29.35550 -45.36058 1.000 119.22314 597 LYS A C 1
ATOM 4569 O O . LYS A 1 611 ? 37.12916 28.72289 -45.26902 1.000 115.95867 597 LYS A O 1
ATOM 4575 N N . GLY A 1 612 ? 34.88205 28.77260 -45.23698 1.000 122.28451 598 GLY A N 1
ATOM 4576 C CA . GLY A 1 612 ? 34.74885 27.35384 -44.96999 1.000 127.97925 598 GLY A CA 1
ATOM 4577 C C . GLY A 1 612 ? 33.99936 27.03796 -43.69180 1.000 130.93925 598 GLY A C 1
ATOM 4578 O O . GLY A 1 612 ? 33.94063 25.87457 -43.28561 1.000 129.52921 598 GLY A O 1
ATOM 4579 N N . LYS A 1 613 ? 33.42948 28.05366 -43.04186 1.000 134.74501 599 LYS A N 1
ATOM 4580 C CA . LYS A 1 613 ? 32.64707 27.84024 -41.83284 1.000 132.92264 599 LYS A CA 1
ATOM 4581 C C . LYS A 1 613 ? 31.21019 27.53620 -42.23666 1.000 131.10821 599 LYS A C 1
ATOM 4582 O O . LYS A 1 613 ? 30.51933 28.43398 -42.74171 1.000 134.17102 599 LYS A O 1
ATOM 4588 N N . PRO A 1 614 ? 30.72167 26.31080 -42.05352 1.000 116.23639 600 PRO A N 1
ATOM 4589 C CA . PRO A 1 614 ? 29.36977 25.98099 -42.52599 1.000 107.10066 600 PRO A CA 1
ATOM 4590 C C . PRO A 1 614 ? 28.31453 26.82513 -41.82753 1.000 97.93523 600 PRO A C 1
ATOM 4591 O O . PRO A 1 614 ? 28.27862 26.91625 -40.59825 1.000 94.04453 600 PRO A O 1
ATOM 4595 N N . LYS A 1 615 ? 27.45712 27.45269 -42.62607 1.000 92.06056 601 LYS A N 1
ATOM 4596 C CA . LYS A 1 615 ? 26.36934 28.26826 -42.10726 1.000 90.52514 601 LYS A CA 1
ATOM 4597 C C . LYS A 1 615 ? 25.06689 27.48588 -42.19273 1.000 88.10209 601 LYS A C 1
ATOM 4598 O O . LYS A 1 615 ? 24.84529 26.72659 -43.14136 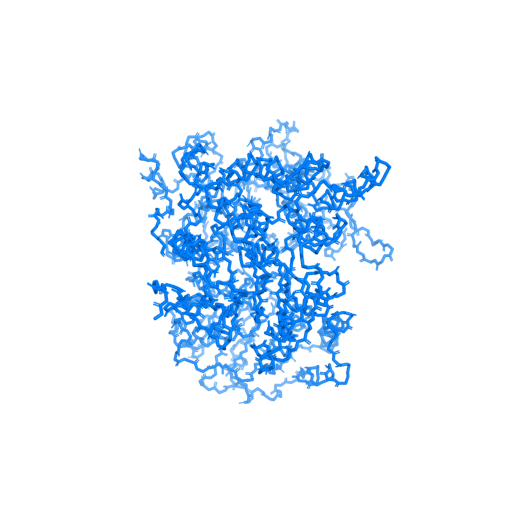1.000 87.67026 601 LYS A O 1
ATOM 4604 N N . LYS A 1 616 ? 24.21669 27.65579 -41.18693 1.000 84.88760 602 LYS A N 1
ATOM 4605 C CA . LYS A 1 616 ? 22.95005 26.93872 -41.15402 1.000 84.86691 602 LYS A CA 1
ATOM 4606 C C . LYS A 1 616 ? 21.92128 27.68845 -41.99132 1.000 89.95371 602 LYS A C 1
ATOM 4607 O O . LYS A 1 616 ? 21.68382 28.88131 -41.77050 1.000 94.11293 602 LYS A O 1
ATOM 4613 N N . GLU A 1 617 ? 21.32951 27.00161 -42.96545 1.000 89.85415 603 GLU A N 1
ATOM 4614 C CA . GLU A 1 617 ? 20.24912 27.57079 -43.75664 1.000 92.66971 603 GLU A CA 1
ATOM 4615 C C . GLU A 1 617 ? 19.07252 26.60805 -43.75507 1.000 89.61593 603 GLU A C 1
ATOM 4616 O O . GLU A 1 617 ? 19.24708 25.39113 -43.64956 1.000 86.51487 603 GLU A O 1
ATOM 4622 N N . GLU A 1 618 ? 17.87252 27.16773 -43.87011 1.000 91.25078 604 GLU A N 1
ATOM 4623 C CA . GLU A 1 618 ? 16.66279 26.38569 -43.67035 1.000 87.12997 604 GLU A CA 1
ATOM 4624 C C . GLU A 1 618 ? 16.43933 25.41560 -44.82077 1.000 87.63470 604 GLU A C 1
ATOM 4625 O O . GLU A 1 618 ? 16.73819 25.71487 -45.97983 1.000 94.36637 604 GLU A O 1
ATOM 4631 N N . ASP A 1 619 ? 15.91583 24.24177 -44.48749 1.000 79.86354 605 ASP A N 1
ATOM 4632 C CA . ASP A 1 619 ? 15.49831 23.25281 -45.46591 1.000 71.57610 605 ASP A CA 1
ATOM 4633 C C . ASP A 1 619 ? 13.97751 23.17583 -45.47876 1.000 73.07207 605 ASP A C 1
ATOM 4634 O O . ASP A 1 619 ? 13.31782 23.41225 -44.46284 1.000 73.68141 605 ASP A O 1
ATOM 4639 N N . ALA A 1 620 ? 13.42440 22.85265 -46.64530 1.000 74.27984 606 ALA A N 1
ATOM 4640 C CA . ALA A 1 620 ? 11.98070 22.71637 -46.77897 1.000 75.98768 606 ALA A CA 1
ATOM 4641 C C . ALA A 1 620 ? 11.48556 21.33117 -46.39428 1.000 76.95962 606 ALA A C 1
ATOM 4642 O O . ALA A 1 620 ? 10.36958 21.20165 -45.87796 1.000 76.70832 606 ALA A O 1
ATOM 4644 N N . ALA A 1 621 ? 12.28921 20.29461 -46.63056 1.000 78.64181 607 ALA A N 1
ATOM 4645 C CA . ALA A 1 621 ? 11.89523 18.93291 -46.29823 1.000 78.01891 607 ALA A CA 1
ATOM 4646 C C . ALA A 1 621 ? 12.02401 18.61789 -44.81467 1.000 72.05138 607 ALA A C 1
ATOM 4647 O O . ALA A 1 621 ? 11.63396 17.52255 -44.40095 1.000 68.27089 607 ALA A O 1
ATOM 4649 N N . VAL A 1 622 ? 12.55480 19.53642 -44.00584 1.000 71.72520 608 VAL A N 1
ATOM 4650 C CA . VAL A 1 622 ? 12.67879 19.25162 -42.57977 1.000 66.70224 608 VAL A CA 1
ATOM 4651 C C . VAL A 1 622 ? 11.35981 19.51122 -41.85678 1.000 63.38347 608 VAL A C 1
ATOM 4652 O O . VAL A 1 622 ? 11.03006 18.81188 -40.89319 1.000 61.29828 608 VAL A O 1
ATOM 4656 N N . GLU A 1 623 ? 10.57547 20.49037 -42.31354 1.000 66.00366 609 GLU A N 1
ATOM 4657 C CA . GLU A 1 623 ? 9.28928 20.76179 -41.67941 1.000 71.71452 609 GLU A CA 1
ATOM 4658 C C . GLU A 1 623 ? 8.28679 19.65492 -41.98004 1.000 78.53456 609 GLU A C 1
ATOM 4659 O O . GLU A 1 623 ? 7.59582 19.16595 -41.07855 1.000 80.41675 609 GLU A O 1
ATOM 4665 N N . ASP A 1 624 ? 8.19045 19.25059 -43.24869 1.000 82.54287 610 ASP A N 1
ATOM 4666 C CA . ASP A 1 624 ? 7.28708 18.16589 -43.61585 1.000 86.80803 610 ASP A CA 1
ATOM 4667 C C . ASP A 1 624 ? 7.72044 16.84129 -43.00099 1.000 80.45141 610 ASP A C 1
ATOM 4668 O O . ASP A 1 624 ? 6.88119 15.96447 -42.76653 1.000 80.44948 610 ASP A O 1
ATOM 4673 N N . LEU A 1 625 ? 9.01711 16.67739 -42.73207 1.000 76.47610 611 LEU A N 1
ATOM 4674 C CA . LEU A 1 625 ? 9.49580 15.46776 -42.07382 1.000 75.85591 611 LEU A CA 1
ATOM 4675 C C . LEU A 1 625 ? 9.19049 15.47544 -40.58163 1.000 70.93513 611 LEU A C 1
ATOM 4676 O O . LEU A 1 625 ? 9.00627 14.40828 -39.98473 1.000 68.82510 611 LEU A O 1
ATOM 4681 N N . LEU A 1 626 ? 9.12702 16.65905 -39.96789 1.000 66.68496 612 LEU A N 1
ATOM 4682 C CA . LEU A 1 626 ? 8.82929 16.74920 -38.54349 1.000 61.71235 612 LEU A CA 1
ATOM 4683 C C . LEU A 1 626 ? 7.33551 16.67080 -38.26077 1.000 63.53430 612 LEU A C 1
ATOM 4684 O O . LEU A 1 626 ? 6.94042 16.23789 -37.17288 1.000 66.92373 612 LEU A O 1
ATOM 4689 N N . ALA A 1 627 ? 6.49546 17.08020 -39.21458 1.000 62.57896 613 ALA A N 1
ATOM 4690 C CA . ALA A 1 627 ? 5.05347 17.01958 -39.00733 1.000 62.52033 613 ALA A CA 1
ATOM 4691 C C . ALA A 1 627 ? 4.55338 15.59091 -38.84190 1.000 61.51243 613 ALA A C 1
ATOM 4692 O O . ALA A 1 627 ? 3.49680 15.38331 -38.23503 1.000 60.97898 613 ALA A O 1
ATOM 4694 N N . GLU A 1 628 ? 5.28405 14.60278 -39.36536 1.000 61.87897 614 GLU A N 1
ATOM 4695 C CA . GLU A 1 628 ? 4.88317 13.21275 -39.17385 1.000 66.62795 614 GLU A CA 1
ATOM 4696 C C . GLU A 1 628 ? 5.03725 12.79021 -37.71825 1.000 64.79402 614 GLU A C 1
ATOM 4697 O O . GLU A 1 628 ? 4.16033 12.11643 -37.16513 1.000 65.16246 614 GLU A O 1
ATOM 4703 N N . VAL A 1 629 ? 6.14747 13.17789 -37.07984 1.000 63.58236 615 VAL A N 1
ATOM 4704 C CA . VAL A 1 629 ? 6.41351 12.78408 -35.70020 1.000 61.35302 615 VAL A CA 1
ATOM 4705 C C . VAL A 1 629 ? 5.87073 13.77879 -34.68608 1.000 55.55754 615 VAL A C 1
ATOM 4706 O O . VAL A 1 629 ? 6.01155 13.55218 -33.47665 1.000 56.18714 615 VAL A O 1
ATOM 4710 N N . SER A 1 630 ? 5.24972 14.86582 -35.13225 1.000 54.34028 616 SER A N 1
ATOM 4711 C CA . SER A 1 630 ? 4.78364 15.91234 -34.23870 1.000 55.14159 616 SER A CA 1
ATOM 4712 C C . SER A 1 630 ? 3.26829 16.05253 -34.30813 1.000 57.48638 616 SER A C 1
ATOM 4713 O O . SER A 1 630 ? 2.61083 15.55637 -35.22784 1.000 59.98848 616 SER A O 1
ATOM 4716 N N . GLN A 1 631 ? 2.72610 16.73287 -33.31113 1.000 55.57456 617 GLN A N 1
ATOM 4717 C CA . GLN A 1 631 ? 1.32672 17.12950 -33.28752 1.000 59.62221 617 GLN A CA 1
ATOM 4718 C C . GLN A 1 631 ? 1.17748 18.49665 -33.94026 1.000 58.27821 617 GLN A C 1
ATOM 4719 O O . GLN A 1 631 ? 2.17422 19.14142 -34.27782 1.000 56.85920 617 GLN A O 1
ATOM 4725 N N . PRO A 1 632 ? -0.05656 18.96384 -34.17114 1.000 59.43972 618 PRO A N 1
ATOM 4726 C CA . PRO A 1 632 ? -0.23620 20.28464 -34.79080 1.000 59.75284 618 PRO A CA 1
ATOM 4727 C C . PRO A 1 632 ? 0.54858 21.37305 -34.06888 1.000 61.10649 618 PRO A C 1
ATOM 4728 O O . PRO A 1 632 ? 0.74707 21.32295 -32.85285 1.000 63.38002 618 PRO A O 1
ATOM 4732 N N . LYS A 1 633 ? 1.00671 22.35417 -34.84877 1.000 62.30704 619 LYS A N 1
ATOM 4733 C CA . LYS A 1 633 ? 1.86693 23.41609 -34.33717 1.000 63.99505 619 LYS A CA 1
ATOM 4734 C C . LYS A 1 633 ? 1.23452 24.11002 -33.13879 1.000 66.70543 619 LYS A C 1
ATOM 4735 O O . LYS A 1 633 ? 0.08915 24.56521 -33.19842 1.000 70.20594 619 LYS A O 1
ATOM 4741 N N . ARG A 1 634 ? 1.99407 24.18953 -32.04893 1.000 65.52056 620 ARG A N 1
ATOM 4742 C CA . ARG A 1 634 ? 1.52433 24.77517 -30.80242 1.000 70.10523 620 ARG A CA 1
ATOM 4743 C C . ARG A 1 634 ? 2.52234 25.82576 -30.34290 1.000 69.22908 620 ARG A C 1
ATOM 4744 O O . ARG A 1 634 ? 3.72704 25.56171 -30.28838 1.000 61.97136 620 ARG A O 1
ATOM 4752 N N . ASP A 1 635 ? 2.02297 27.01321 -30.01971 1.000 72.29478 621 ASP A N 1
ATOM 4753 C CA . ASP A 1 635 ? 2.87030 28.12085 -29.59885 1.000 72.64352 621 ASP A CA 1
ATOM 4754 C C . ASP A 1 635 ? 3.12424 28.01712 -28.09884 1.000 72.75246 621 ASP A C 1
ATOM 4755 O O . ASP A 1 635 ? 2.19076 28.12742 -27.29519 1.000 78.52923 621 ASP A O 1
ATOM 4760 N N . PHE A 1 636 ? 4.38100 27.79827 -27.72596 1.000 63.99742 622 PHE A N 1
ATOM 4761 C CA . PHE A 1 636 ? 4.78247 27.71700 -26.32974 1.000 55.66620 622 PHE A CA 1
ATOM 4762 C C . PHE A 1 636 ? 5.42997 29.02527 -25.90093 1.000 53.46065 622 PHE A C 1
ATOM 4763 O O . PHE A 1 636 ? 6.15246 29.65697 -26.67757 1.000 60.45170 622 PHE A O 1
ATOM 4771 N N . SER A 1 637 ? 5.16392 29.42926 -24.66271 1.000 47.62624 623 SER A N 1
ATOM 4772 C CA . SER A 1 637 ? 5.79225 30.62449 -24.12745 1.000 47.45354 623 SER A CA 1
ATOM 4773 C C . SER A 1 637 ? 7.26775 30.36221 -23.84275 1.000 47.36494 623 SER A C 1
ATOM 4774 O O . SER A 1 637 ? 7.71959 29.21670 -23.75415 1.000 47.90614 623 SER A O 1
ATOM 4777 N N . GLU A 1 638 ? 8.02717 31.45126 -23.70769 1.000 48.53730 624 GLU A N 1
ATOM 4778 C CA . GLU A 1 638 ? 9.43608 31.31682 -23.35688 1.000 50.07882 624 GLU A CA 1
ATOM 4779 C C . GLU A 1 638 ? 9.60281 30.66730 -21.99165 1.000 52.54451 624 GLU A C 1
ATOM 4780 O O . GLU A 1 638 ? 10.59209 29.96739 -21.75209 1.000 53.85544 624 GLU A O 1
ATOM 4786 N N . GLU A 1 639 ? 8.64288 30.88099 -21.08951 1.000 53.43023 625 GLU A N 1
ATOM 4787 C CA . GLU A 1 639 ? 8.68077 30.21090 -19.79570 1.000 53.43162 625 GLU A CA 1
ATOM 4788 C C . GLU A 1 639 ? 8.47230 28.71026 -19.95110 1.000 46.94171 625 GLU A C 1
ATOM 4789 O O . GLU A 1 639 ? 9.17732 27.91235 -19.32249 1.000 46.31216 625 GLU A O 1
ATOM 4795 N N . GLU A 1 640 ? 7.51199 28.30577 -20.78697 1.000 44.05435 626 GLU A N 1
ATOM 4796 C CA . GLU A 1 640 ? 7.30672 26.88123 -21.03222 1.000 41.51983 626 GLU A CA 1
ATOM 4797 C C . GLU A 1 640 ? 8.52356 26.25690 -21.70268 1.000 42.57466 626 GLU A C 1
ATOM 4798 O O . GLU A 1 640 ? 8.93161 25.14338 -21.35203 1.000 41.60930 626 GLU A O 1
ATOM 4804 N N . ILE A 1 641 ? 9.11873 26.95837 -22.66935 1.000 43.67204 627 ILE A N 1
ATOM 4805 C CA . ILE A 1 641 ? 10.28273 26.41639 -23.36479 1.000 40.46556 627 ILE A CA 1
ATOM 4806 C C . ILE A 1 641 ? 11.45957 26.28043 -22.40596 1.000 46.38984 627 ILE A C 1
ATOM 4807 O O . ILE A 1 641 ? 12.10147 25.22715 -22.33244 1.000 46.94437 627 ILE A O 1
ATOM 4812 N N . ILE A 1 642 ? 11.75000 27.33848 -21.64557 1.000 50.12250 628 ILE A N 1
ATOM 4813 C CA . ILE A 1 642 ? 12.88148 27.30433 -20.72127 1.000 45.64157 628 ILE A CA 1
ATOM 4814 C C . ILE A 1 642 ? 12.66267 26.25227 -19.64148 1.000 39.29423 628 ILE A C 1
ATOM 4815 O O . ILE A 1 642 ? 13.57764 25.49145 -19.30111 1.000 34.19174 628 ILE A O 1
ATOM 4820 N N . ALA A 1 643 ? 11.44750 26.18001 -19.09520 1.000 27.69443 629 ALA A N 1
ATOM 4821 C CA . ALA A 1 643 ? 11.17490 25.20945 -18.03997 1.000 35.65880 629 ALA A CA 1
ATOM 4822 C C . ALA A 1 643 ? 11.25325 23.78121 -18.56693 1.000 37.53693 629 ALA A C 1
ATOM 4823 O O . ALA A 1 643 ? 11.89400 22.92089 -17.95461 1.000 39.24223 629 ALA A O 1
ATOM 4825 N N . ARG A 1 644 ? 10.61361 23.50801 -19.70766 1.000 36.83759 630 ARG A N 1
ATOM 4826 C CA . ARG A 1 644 ? 10.60946 22.14916 -20.24089 1.000 36.16613 630 ARG A CA 1
ATOM 4827 C C . ARG A 1 644 ? 11.97530 21.71906 -20.76110 1.000 35.51396 630 ARG A C 1
ATOM 4828 O O . ARG A 1 644 ? 12.21746 20.51585 -20.90295 1.000 42.30036 630 ARG A O 1
ATOM 4836 N N . MET A 1 645 ? 12.87128 22.66398 -21.04290 1.000 30.15700 631 MET A N 1
ATOM 4837 C CA . MET A 1 645 ? 14.22386 22.31436 -21.45891 1.000 32.46694 631 MET A CA 1
ATOM 4838 C C . MET A 1 645 ? 15.17228 22.16334 -20.27562 1.000 38.35845 631 MET A C 1
ATOM 4839 O O . MET A 1 645 ? 16.06337 21.30789 -20.30443 1.000 39.85771 631 MET A O 1
ATOM 4844 N N . MET A 1 646 ? 14.99352 22.96933 -19.22828 1.000 41.34848 632 MET A N 1
ATOM 4845 C CA . MET A 1 646 ? 15.94689 23.00027 -18.12544 1.000 38.56341 632 MET A CA 1
ATOM 4846 C C . MET A 1 646 ? 15.58419 22.06624 -16.97879 1.000 37.15772 632 MET A C 1
ATOM 4847 O O . MET A 1 646 ? 16.48784 21.54497 -16.31459 1.000 34.50849 632 MET A O 1
ATOM 4852 N N . ILE A 1 647 ? 14.29029 21.85023 -16.72162 1.000 37.25786 633 ILE A N 1
ATOM 4853 C CA . ILE A 1 647 ? 13.89498 20.99017 -15.60343 1.000 26.47128 633 ILE A CA 1
ATOM 4854 C C . ILE A 1 647 ? 14.47335 19.58622 -15.71686 1.000 37.88743 633 ILE A C 1
ATOM 4855 O O . ILE A 1 647 ? 15.04982 19.10091 -14.72850 1.000 41.43183 633 ILE A O 1
ATOM 4860 N N . PRO A 1 648 ? 14.37421 18.88312 -16.85323 1.000 37.76499 634 PRO A N 1
ATOM 4861 C CA . PRO A 1 648 ? 14.96622 17.53553 -16.91155 1.000 37.78811 634 PRO A CA 1
ATOM 4862 C C . PRO A 1 648 ? 16.46965 17.52505 -16.70295 1.000 33.93886 634 PRO A C 1
ATOM 4863 O O . PRO A 1 648 ? 17.01152 16.52279 -16.21990 1.000 32.09104 634 PRO A O 1
ATOM 4867 N N . MET A 1 649 ? 17.16343 18.61040 -17.04817 1.000 34.01604 635 MET A N 1
ATOM 4868 C CA . MET A 1 649 ? 18.61028 18.65003 -16.86597 1.000 37.83793 635 MET A CA 1
ATOM 4869 C C . MET A 1 649 ? 18.97274 18.82729 -15.39552 1.000 46.31078 635 MET A C 1
ATOM 4870 O O . MET A 1 649 ? 19.72818 18.02922 -14.82977 1.000 53.03707 635 MET A O 1
ATOM 4875 N N . VAL A 1 650 ? 18.43752 19.87189 -14.75628 1.000 43.67517 636 VAL A N 1
ATOM 4876 C CA . VAL A 1 650 ? 18.76449 20.12925 -13.35579 1.000 40.73406 636 VAL A CA 1
ATOM 4877 C C . VAL A 1 650 ? 18.23113 19.01686 -12.46175 1.000 40.58635 636 VAL A C 1
ATOM 4878 O O . VAL A 1 650 ? 18.85827 18.66773 -11.45382 1.000 46.12391 636 VAL A O 1
ATOM 4882 N N . ASN A 1 651 ? 17.07596 18.44009 -12.80638 1.000 35.09519 637 ASN A N 1
ATOM 4883 C CA . ASN A 1 651 ? 16.61767 17.24566 -12.10415 1.000 36.21243 637 ASN A CA 1
ATOM 4884 C C . ASN A 1 651 ? 17.63902 16.12154 -12.20119 1.000 42.06312 637 ASN A C 1
ATOM 4885 O O . ASN A 1 651 ? 17.74470 15.29777 -11.28621 1.000 45.22059 637 ASN A O 1
ATOM 4890 N N . GLU A 1 652 ? 18.40403 16.07514 -13.29389 1.000 45.18978 638 GLU A N 1
ATOM 4891 C CA . GLU A 1 652 ? 19.41157 15.03323 -13.45064 1.000 46.06678 638 GLU A CA 1
ATOM 4892 C C . GLU A 1 652 ? 20.68661 15.36540 -12.68358 1.000 49.59515 638 GLU A C 1
ATOM 4893 O O . GLU A 1 652 ? 21.28241 14.47902 -12.06157 1.000 53.63332 638 GLU A O 1
ATOM 4899 N N . VAL A 1 653 ? 21.11942 16.63161 -12.71102 1.000 45.99698 639 VAL A N 1
ATOM 4900 C CA . VAL A 1 653 ? 22.33360 17.01139 -11.99045 1.000 45.93903 639 VAL A CA 1
ATOM 4901 C C . VAL A 1 653 ? 22.13469 16.85682 -10.48988 1.000 53.00799 639 VAL A C 1
ATOM 4902 O O . VAL A 1 653 ? 23.09745 16.62512 -9.74797 1.000 59.86394 639 VAL A O 1
ATOM 4906 N N . VAL A 1 654 ? 20.89209 16.97633 -10.01699 1.000 51.91854 640 VAL A N 1
ATOM 4907 C CA . VAL A 1 654 ? 20.61547 16.75578 -8.60256 1.000 45.74227 640 VAL A CA 1
ATOM 4908 C C . VAL A 1 654 ? 20.71816 15.27312 -8.26786 1.000 46.18305 640 VAL A C 1
ATOM 4909 O O . VAL A 1 654 ? 21.24052 14.89712 -7.21159 1.000 52.03414 640 VAL A O 1
ATOM 4913 N N . ARG A 1 655 ? 20.23880 14.40580 -9.16400 1.000 42.58158 641 ARG A N 1
ATOM 4914 C CA . ARG A 1 655 ? 20.35864 12.97040 -8.92724 1.000 42.78432 641 ARG A CA 1
ATOM 4915 C C . ARG A 1 655 ? 21.81750 12.53231 -8.93466 1.000 43.75316 641 ARG A C 1
ATOM 4916 O O . ARG A 1 655 ? 22.21727 11.67007 -8.14440 1.000 51.48088 641 ARG A O 1
ATOM 4924 N N . CYS A 1 656 ? 22.63027 13.11775 -9.81883 1.000 40.22192 642 CYS A N 1
ATOM 4925 C CA . CYS A 1 656 ? 24.05525 12.80865 -9.83693 1.000 43.21991 642 CYS A CA 1
ATOM 4926 C C . CYS A 1 656 ? 24.74772 13.23680 -8.55218 1.000 48.78188 642 CYS A C 1
ATOM 4927 O O . CYS A 1 656 ? 25.83926 12.74146 -8.25164 1.000 52.71775 642 CYS A O 1
ATOM 4930 N N . LEU A 1 657 ? 24.14154 14.15081 -7.79485 1.000 47.77453 643 LEU A N 1
ATOM 4931 C CA . LEU A 1 657 ? 24.68339 14.53758 -6.49877 1.000 41.46419 643 LEU A CA 1
ATOM 4932 C C . LEU A 1 657 ? 24.28252 13.53806 -5.42054 1.000 41.17622 643 LEU A C 1
ATOM 4933 O O . LEU A 1 657 ? 25.11676 13.11312 -4.61359 1.000 40.17441 643 LEU A O 1
ATOM 4938 N N . GLU A 1 658 ? 23.00700 13.14388 -5.40353 1.000 40.03948 644 GLU A N 1
ATOM 4939 C CA . GLU A 1 658 ? 22.52527 12.22329 -4.37913 1.000 46.51980 644 GLU A CA 1
ATOM 4940 C C . GLU A 1 658 ? 23.07720 10.81923 -4.58994 1.000 50.87313 644 GLU A C 1
ATOM 4941 O O . GLU A 1 658 ? 23.39801 10.12028 -3.62165 1.000 56.53723 644 GLU A O 1
ATOM 4947 N N . GLU A 1 659 ? 23.19532 10.38909 -5.84603 1.000 43.07424 645 GLU A N 1
ATOM 4948 C CA . GLU A 1 659 ? 23.72511 9.06680 -6.15709 1.000 44.62619 645 GLU A CA 1
ATOM 4949 C C . GLU A 1 659 ? 25.23577 8.97707 -5.99538 1.000 48.06450 645 GLU A C 1
ATOM 4950 O O . GLU A 1 659 ? 25.79585 7.89375 -6.19795 1.000 50.78050 645 GLU A O 1
ATOM 4956 N N . GLY A 1 660 ? 25.90510 10.07165 -5.64226 1.000 49.46848 646 GLY A N 1
ATOM 4957 C CA . GLY A 1 660 ? 27.34103 10.05472 -5.46141 1.000 50.62798 646 GLY A CA 1
ATOM 4958 C C . GLY A 1 660 ? 28.15282 10.14259 -6.73207 1.000 47.06066 646 GLY A C 1
ATOM 4959 O O . GLY A 1 660 ? 29.37754 9.98569 -6.67420 1.000 45.15239 646 GLY A O 1
ATOM 4960 N N . ILE A 1 661 ? 27.51309 10.38235 -7.87917 1.000 45.66937 647 ILE A N 1
ATOM 4961 C CA . ILE A 1 661 ? 28.25042 10.52392 -9.13416 1.000 46.12345 647 ILE A CA 1
ATOM 4962 C C . ILE A 1 661 ? 29.16930 11.73774 -9.06803 1.000 45.75061 647 ILE A C 1
ATOM 4963 O O . ILE A 1 661 ? 30.38346 11.63676 -9.27501 1.000 45.79741 647 ILE A O 1
ATOM 4968 N N . ILE A 1 662 ? 28.59942 12.90325 -8.78251 1.000 45.60560 648 ILE A N 1
ATOM 4969 C CA . ILE A 1 662 ? 29.36496 14.12275 -8.56223 1.000 44.57190 648 ILE A CA 1
ATOM 4970 C C . ILE A 1 662 ? 29.44675 14.35704 -7.05885 1.000 49.07714 648 ILE A C 1
ATOM 4971 O O . ILE A 1 662 ? 28.52027 14.03551 -6.30499 1.000 55.23083 648 ILE A O 1
ATOM 4976 N N . ALA A 1 663 ? 30.57943 14.90420 -6.61207 1.000 46.10122 649 ALA A N 1
ATOM 4977 C CA . ALA A 1 663 ? 30.85149 15.00884 -5.18105 1.000 48.57865 649 ALA A CA 1
ATOM 4978 C C . ALA A 1 663 ? 30.01890 16.10503 -4.52263 1.000 48.78197 649 ALA A C 1
ATOM 4979 O O . ALA A 1 663 ? 29.23693 15.83768 -3.60388 1.000 53.50305 649 ALA A O 1
ATOM 4981 N N . THR A 1 664 ? 30.17374 17.33933 -4.97747 1.000 44.61299 650 THR A N 1
ATOM 4982 C CA . THR A 1 664 ? 29.57292 18.50871 -4.35739 1.000 47.10742 650 THR A CA 1
ATOM 4983 C C . THR A 1 664 ? 28.91895 19.38783 -5.41176 1.000 48.60083 650 THR A C 1
ATOM 4984 O O . THR A 1 664 ? 29.20899 19.25786 -6.60619 1.000 50.01383 650 THR A O 1
ATOM 4988 N N . PRO A 1 665 ? 28.01520 20.28867 -5.00378 1.000 46.35839 651 PRO A N 1
ATOM 4989 C CA . PRO A 1 665 ? 27.44127 21.23555 -5.97604 1.000 42.07868 651 PRO A CA 1
ATOM 4990 C C . PRO A 1 665 ? 28.48173 22.08901 -6.67731 1.000 47.79224 651 PRO A C 1
ATOM 4991 O O . PRO A 1 665 ? 28.26661 22.49278 -7.82693 1.000 55.39294 651 PRO A O 1
ATOM 4995 N N . ALA A 1 666 ? 29.60379 22.38022 -6.01541 1.000 47.03326 652 ALA A N 1
ATOM 4996 C CA . ALA A 1 666 ? 30.65054 23.17949 -6.64330 1.000 47.26749 652 ALA A CA 1
ATOM 4997 C C . ALA A 1 666 ? 31.26236 22.44892 -7.83153 1.000 54.43255 652 ALA A C 1
ATOM 4998 O O . ALA A 1 666 ? 31.50513 23.05070 -8.88491 1.000 64.79625 652 ALA A O 1
ATOM 5000 N N . GLU A 1 667 ? 31.51297 21.14684 -7.68300 1.000 49.70569 653 GLU A N 1
ATOM 5001 C CA . GLU A 1 667 ? 32.08619 20.37690 -8.78088 1.000 45.76661 653 GLU A CA 1
ATOM 5002 C C . GLU A 1 667 ? 31.09613 20.22839 -9.92938 1.000 47.97706 653 GLU A C 1
ATOM 5003 O O . GLU A 1 667 ? 31.49211 20.22481 -11.10036 1.000 52.67316 653 GLU A O 1
ATOM 5009 N N . ALA A 1 668 ? 29.80410 20.10823 -9.61705 1.000 45.47416 654 ALA A N 1
ATOM 5010 C CA . ALA A 1 668 ? 28.80991 19.91818 -10.66848 1.000 41.61982 654 ALA A CA 1
ATOM 5011 C C . ALA A 1 668 ? 28.65529 21.17113 -11.52161 1.000 40.45592 654 ALA A C 1
ATOM 5012 O O . ALA A 1 668 ? 28.57235 21.08378 -12.75249 1.000 47.62492 654 ALA A O 1
ATOM 5014 N N . ASP A 1 669 ? 28.61970 22.34546 -10.88731 1.000 33.98572 655 ASP A N 1
ATOM 5015 C CA . ASP A 1 669 ? 28.45577 23.58699 -11.63719 1.000 40.56765 655 ASP A CA 1
ATOM 5016 C C . ASP A 1 669 ? 29.67669 23.88116 -12.50015 1.000 43.04936 655 ASP A C 1
ATOM 5017 O O . ASP A 1 669 ? 29.54041 24.34888 -13.63645 1.000 48.43064 655 ASP A O 1
ATOM 5022 N N . MET A 1 670 ? 30.87793 23.61317 -11.98263 1.000 39.59264 656 MET A N 1
ATOM 5023 C CA . MET A 1 670 ? 32.07750 23.79398 -12.79274 1.000 41.47131 656 MET A CA 1
ATOM 5024 C C . MET A 1 670 ? 32.12426 22.80442 -13.94907 1.000 48.90694 656 MET A C 1
ATOM 5025 O O . MET A 1 670 ? 32.71495 23.10136 -14.99370 1.000 50.26869 656 MET A O 1
ATOM 5030 N N . ALA A 1 671 ? 31.50839 21.63134 -13.78546 1.000 50.54274 657 ALA A N 1
ATOM 5031 C CA . ALA A 1 671 ? 31.44056 20.67607 -14.88540 1.000 47.25305 657 ALA A CA 1
ATOM 5032 C C . ALA A 1 671 ? 30.49766 21.16306 -15.97740 1.000 47.34919 657 ALA A C 1
ATOM 5033 O O . ALA A 1 671 ? 30.75723 20.95838 -17.16808 1.000 55.84209 657 ALA A O 1
ATOM 5035 N N . LEU A 1 672 ? 29.39869 21.81200 -15.59135 1.000 41.04493 658 LEU A N 1
ATOM 5036 C CA . LEU A 1 672 ? 28.46554 22.33911 -16.58043 1.000 40.62980 658 LEU A CA 1
ATOM 5037 C C . LEU A 1 672 ? 29.02577 23.58325 -17.25830 1.000 46.61672 658 LEU A C 1
ATOM 5038 O O . LEU A 1 672 ? 28.90359 23.74031 -18.47923 1.000 53.81508 658 LEU A O 1
ATOM 5043 N N . VAL A 1 673 ? 29.64509 24.47629 -16.48225 1.000 44.39237 659 VAL A N 1
ATOM 5044 C CA . VAL A 1 673 ? 30.18163 25.71203 -17.04410 1.000 46.51771 659 VAL A CA 1
ATOM 5045 C C . VAL A 1 673 ? 31.32834 25.41584 -18.00362 1.000 48.52081 659 VAL A C 1
ATOM 5046 O O . VAL A 1 673 ? 31.40450 25.99057 -19.09684 1.000 54.27266 659 VAL A O 1
ATOM 5050 N N . TYR A 1 674 ? 32.22959 24.51235 -17.62217 1.000 46.57106 660 TYR A N 1
ATOM 5051 C CA . TYR A 1 674 ? 33.39988 24.21232 -18.43731 1.000 47.08785 660 TYR A CA 1
ATOM 5052 C C . TYR A 1 674 ? 33.20737 23.01937 -19.36474 1.000 47.70169 660 TYR A C 1
ATOM 5053 O O . TYR A 1 674 ? 34.09450 22.74312 -20.17893 1.000 52.28845 660 TYR A O 1
ATOM 5062 N N . GLY A 1 675 ? 32.08637 22.31007 -19.26898 1.000 44.65609 661 GLY A N 1
ATOM 5063 C CA . GLY A 1 675 ? 31.86751 21.15132 -20.11254 1.000 45.00742 661 GLY A CA 1
ATOM 5064 C C . GLY A 1 675 ? 30.81251 21.36708 -21.17605 1.000 47.11513 661 GLY A C 1
ATOM 5065 O O . GLY A 1 675 ? 31.00501 20.99608 -22.33731 1.000 46.91998 661 GLY A O 1
ATOM 5066 N N . LEU A 1 676 ? 29.68855 21.96614 -20.78984 1.000 45.05057 662 LEU A N 1
ATOM 5067 C CA . LEU A 1 676 ? 28.58765 22.22811 -21.70521 1.000 36.73155 662 LEU A CA 1
ATOM 5068 C C . LEU A 1 676 ? 28.46092 23.69775 -22.07244 1.000 36.86838 662 LEU A C 1
ATOM 5069 O O . LEU A 1 676 ? 27.53323 24.06152 -22.80203 1.000 46.48505 662 LEU A O 1
ATOM 5074 N N . GLY A 1 677 ? 29.36647 24.54606 -21.59937 1.000 35.54872 663 GLY A N 1
ATOM 5075 C CA . GLY A 1 677 ? 29.21932 25.97382 -21.80366 1.000 43.58045 663 GLY A CA 1
ATOM 5076 C C . GLY A 1 677 ? 28.02622 26.55774 -21.08012 1.000 45.30489 663 GLY A C 1
ATOM 5077 O O . GLY A 1 677 ? 27.36138 27.45294 -21.61637 1.000 44.99337 663 GLY A O 1
ATOM 5078 N N . PHE A 1 678 ? 27.72759 26.05754 -19.88320 1.000 45.24514 664 PHE A N 1
ATOM 5079 C CA . PHE A 1 678 ? 26.62184 26.58753 -19.09925 1.000 38.17278 664 PHE A CA 1
ATOM 5080 C C . PHE A 1 678 ? 26.82209 28.08552 -18.89247 1.000 37.41807 664 PHE A C 1
ATOM 5081 O O . PHE A 1 678 ? 27.93658 28.51283 -18.56143 1.000 40.56190 664 PHE A O 1
ATOM 5089 N N . PRO A 1 679 ? 25.79592 28.90695 -19.10236 1.000 31.78176 665 PRO A N 1
ATOM 5090 C CA . PRO A 1 679 ? 25.96645 30.36402 -19.01899 1.000 33.63956 665 PRO A CA 1
ATOM 5091 C C . PRO A 1 679 ? 26.57626 30.77570 -17.69208 1.000 46.30324 665 PRO A C 1
ATOM 5092 O O . PRO A 1 679 ? 25.99029 30.53351 -16.62619 1.000 58.14600 665 PRO A O 1
ATOM 5096 N N . PRO A 1 680 ? 27.76292 31.38912 -17.71744 1.000 45.50990 666 PRO A N 1
ATOM 5097 C CA . PRO A 1 680 ? 28.42321 31.75909 -16.45468 1.000 44.33060 666 PRO A CA 1
ATOM 5098 C C . PRO A 1 680 ? 27.63341 32.74662 -15.61490 1.000 41.76042 666 PRO A C 1
ATOM 5099 O O . PRO A 1 680 ? 27.73685 32.70930 -14.38233 1.000 39.83371 666 PRO A O 1
ATOM 5103 N N . PHE A 1 681 ? 26.84728 33.63240 -16.23429 1.000 42.70371 667 PHE A N 1
ATOM 5104 C CA . PHE A 1 681 ? 26.02926 34.54729 -15.44637 1.000 41.35757 667 PHE A CA 1
ATOM 5105 C C . PHE A 1 681 ? 24.93169 33.81491 -14.68454 1.000 40.99467 667 PHE A C 1
ATOM 5106 O O . PHE A 1 681 ? 24.38006 34.37131 -13.72915 1.000 47.13113 667 PHE A O 1
ATOM 5114 N N . HIS A 1 682 ? 24.60461 32.58363 -15.08480 1.000 36.89431 668 HIS A N 1
ATOM 5115 C CA . HIS A 1 682 ? 23.77211 31.71729 -14.26107 1.000 35.41999 668 HIS A CA 1
ATOM 5116 C C . HIS A 1 682 ? 24.58498 30.95357 -13.22414 1.000 37.15086 668 HIS A C 1
ATOM 5117 O O . HIS A 1 682 ? 24.01223 30.46557 -12.24383 1.000 38.30397 668 HIS A O 1
ATOM 5124 N N . GLY A 1 683 ? 25.90064 30.83598 -13.42169 1.000 37.74849 669 GLY A N 1
ATOM 5125 C CA . GLY A 1 683 ? 26.78022 30.18333 -12.47554 1.000 35.29174 669 GLY A CA 1
ATOM 5126 C C . GLY A 1 683 ? 26.77524 28.67189 -12.51168 1.000 31.22176 669 GLY A C 1
ATOM 5127 O O . GLY A 1 683 ? 27.76418 28.05433 -12.09781 1.000 34.45798 669 GLY A O 1
ATOM 5128 N N . GLY A 1 684 ? 25.70337 28.05385 -12.99691 1.000 30.01095 670 GLY A N 1
ATOM 5129 C CA . GLY A 1 684 ? 25.57691 26.61157 -12.97662 1.000 35.51844 670 GLY A CA 1
ATOM 5130 C C . GLY A 1 684 ? 24.17824 26.18737 -12.58463 1.000 37.99441 670 GLY A C 1
ATOM 5131 O O . GLY A 1 684 ? 23.34948 27.03016 -12.23004 1.000 38.92538 670 GLY A O 1
ATOM 5132 N N . ALA A 1 685 ? 23.90231 24.88297 -12.64166 1.000 35.21041 671 ALA A N 1
ATOM 5133 C CA . ALA A 1 685 ? 22.56781 24.39608 -12.30767 1.000 35.76151 671 ALA A CA 1
ATOM 5134 C C . ALA A 1 685 ? 22.24564 24.63136 -10.83638 1.000 41.25055 671 ALA A C 1
ATOM 5135 O O . ALA A 1 685 ? 21.15764 25.11235 -10.50041 1.000 43.00571 671 ALA A O 1
ATOM 5137 N N . PHE A 1 686 ? 23.18171 24.30221 -9.94155 1.000 38.73008 672 PHE A N 1
ATOM 5138 C CA . PHE A 1 686 ? 22.92932 24.48982 -8.51539 1.000 32.14293 672 PHE A CA 1
ATOM 5139 C C . PHE A 1 686 ? 22.87974 25.96799 -8.14816 1.000 38.34458 672 PHE A C 1
ATOM 5140 O O . PHE A 1 686 ? 22.08775 26.37109 -7.28796 1.000 46.50270 672 PHE A O 1
ATOM 5148 N N . ARG A 1 687 ? 23.71842 26.79045 -8.78287 1.000 36.72789 673 ARG A N 1
ATOM 5149 C CA . ARG A 1 687 ? 23.62321 28.23438 -8.58834 1.000 37.63083 673 ARG A CA 1
ATOM 5150 C C . ARG A 1 687 ? 22.28060 28.75515 -9.08440 1.000 41.35615 673 ARG A C 1
ATOM 5151 O O . ARG A 1 687 ? 21.60620 29.52994 -8.39762 1.000 45.32490 673 ARG A O 1
ATOM 5159 N N . TRP A 1 688 ? 21.87925 28.33489 -10.28653 1.000 41.14693 674 TRP A N 1
ATOM 5160 C CA . TRP A 1 688 ? 20.55202 28.66436 -10.79427 1.000 41.58513 674 TRP A CA 1
ATOM 5161 C C . TRP A 1 688 ? 19.46127 28.09730 -9.89708 1.000 47.83794 674 TRP A C 1
ATOM 5162 O O . TRP A 1 688 ? 18.39917 28.71167 -9.74226 1.000 48.95725 674 TRP A O 1
ATOM 5173 N N . LEU A 1 689 ? 19.70564 26.93172 -9.29530 1.000 50.47996 675 LEU A N 1
ATOM 5174 C CA . LEU A 1 689 ? 18.71600 26.33621 -8.40518 1.000 45.45186 675 LEU A CA 1
ATOM 5175 C C . LEU A 1 689 ? 18.64307 27.07598 -7.07604 1.000 45.23240 675 LEU A C 1
ATOM 5176 O O . LEU A 1 689 ? 17.59989 27.05364 -6.41337 1.000 46.10551 675 LEU A O 1
ATOM 5181 N N . ASP A 1 690 ? 19.73203 27.73187 -6.67031 1.000 46.85984 676 ASP A N 1
ATOM 5182 C CA . ASP A 1 690 ? 19.72100 28.56769 -5.47478 1.000 45.98239 676 ASP A CA 1
ATOM 5183 C C . ASP A 1 690 ? 19.27954 29.99462 -5.77484 1.000 46.51992 676 ASP A C 1
ATOM 5184 O O . ASP A 1 690 ? 18.60612 30.61895 -4.94762 1.000 51.01551 676 ASP A O 1
ATOM 5189 N N . THR A 1 691 ? 19.65537 30.52705 -6.94056 1.000 47.66688 677 THR A N 1
ATOM 5190 C CA . THR A 1 691 ? 19.17301 31.84469 -7.34324 1.000 45.31485 677 THR A CA 1
ATOM 5191 C C . THR A 1 691 ? 17.65432 31.84683 -7.45749 1.000 42.79869 677 THR A C 1
ATOM 5192 O O . THR A 1 691 ? 16.97521 32.71591 -6.89820 1.000 40.37800 677 THR A O 1
ATOM 5196 N N . LEU A 1 692 ? 17.10589 30.87893 -8.18509 1.000 48.51923 678 LEU A N 1
ATOM 5197 C CA . LEU A 1 692 ? 15.68086 30.60877 -8.12206 1.000 52.87208 678 LEU A CA 1
ATOM 5198 C C . LEU A 1 692 ? 15.33221 30.02913 -6.75384 1.000 61.47299 678 LEU A C 1
ATOM 5199 O O . LEU A 1 692 ? 16.17515 29.45045 -6.06268 1.000 61.85948 678 LEU A O 1
ATOM 5204 N N . GLY A 1 693 ? 14.07728 30.20558 -6.35424 1.000 71.73359 679 GLY A N 1
ATOM 5205 C CA . GLY A 1 693 ? 13.62226 29.63571 -5.10277 1.000 73.85826 679 GLY A CA 1
ATOM 5206 C C . GLY A 1 693 ? 13.69890 28.12299 -5.10511 1.000 74.41399 679 GLY A C 1
ATOM 5207 O O . GLY A 1 693 ? 13.14894 27.47196 -5.99889 1.000 80.50276 679 GLY A O 1
ATOM 5208 N N . SER A 1 694 ? 14.39697 27.55362 -4.11812 1.000 63.68224 680 SER A N 1
ATOM 5209 C CA . SER A 1 694 ? 14.49172 26.10003 -4.02122 1.000 56.50529 680 SER A CA 1
ATOM 5210 C C . SER A 1 694 ? 13.11374 25.46935 -3.87524 1.000 55.05662 680 SER A C 1
ATOM 5211 O O . SER A 1 694 ? 12.84015 24.41225 -4.45589 1.000 54.32764 680 SER A O 1
ATOM 5214 N N . ALA A 1 695 ? 12.23363 26.10133 -3.09747 1.000 55.58190 681 ALA A N 1
ATOM 5215 C CA . ALA A 1 695 ? 10.84392 25.66755 -3.04493 1.000 59.58596 681 ALA A CA 1
ATOM 5216 C C . ALA A 1 695 ? 10.06699 26.13572 -4.26689 1.000 62.69076 681 ALA A C 1
ATOM 5217 O O . ALA A 1 695 ? 9.12656 25.45816 -4.69648 1.000 66.19289 681 ALA A O 1
ATOM 5219 N N . LYS A 1 696 ? 10.44497 27.28551 -4.83304 1.000 64.46378 682 LYS A N 1
ATOM 5220 C CA . LYS A 1 696 ? 9.82431 27.75201 -6.06832 1.000 65.64071 682 LYS A CA 1
ATOM 5221 C C . LYS A 1 696 ? 10.07437 26.78826 -7.21935 1.000 50.07498 682 LYS A C 1
ATOM 5222 O O . LYS A 1 696 ? 9.23589 26.66547 -8.11947 1.000 40.22515 682 LYS A O 1
ATOM 5228 N N . TYR A 1 697 ? 11.21869 26.10052 -7.20992 1.000 48.25114 683 TYR A N 1
ATOM 5229 C CA . TYR A 1 697 ? 11.52641 25.16079 -8.28240 1.000 47.46045 683 TYR A CA 1
ATOM 5230 C C . TYR A 1 697 ? 10.55407 23.98926 -8.28490 1.000 53.86053 683 TYR A C 1
ATOM 5231 O O . TYR A 1 697 ? 10.14121 23.51780 -9.35080 1.000 62.18933 683 TYR A O 1
ATOM 5240 N N . LEU A 1 698 ? 10.17501 23.50563 -7.10037 1.000 53.19504 684 LEU A N 1
ATOM 5241 C CA . LEU A 1 698 ? 9.22593 22.40029 -7.03006 1.000 51.55769 684 LEU A CA 1
ATOM 5242 C C . LEU A 1 698 ? 7.83682 22.83602 -7.48304 1.000 48.73144 684 LEU A C 1
ATOM 5243 O O . LEU A 1 698 ? 7.14552 22.08812 -8.18473 1.000 50.27737 684 LEU A O 1
ATOM 5248 N N . ASP A 1 699 ? 7.41095 24.04331 -7.10010 1.000 47.88757 685 ASP A N 1
ATOM 5249 C CA . ASP A 1 699 ? 6.12503 24.54482 -7.57485 1.000 56.11916 685 ASP A CA 1
ATOM 5250 C C . ASP A 1 699 ? 6.15766 24.84600 -9.06760 1.000 58.55360 685 ASP A C 1
ATOM 5251 O O . ASP A 1 699 ? 5.13394 24.71007 -9.74766 1.000 62.84038 685 ASP A O 1
ATOM 5256 N N . MET A 1 700 ? 7.31393 25.25772 -9.59326 1.000 54.12613 686 MET A N 1
ATOM 5257 C CA . MET A 1 700 ? 7.45456 25.40017 -11.03872 1.000 46.50983 686 MET A CA 1
ATOM 5258 C C . MET A 1 700 ? 7.39536 24.04423 -11.73037 1.000 43.56041 686 MET A C 1
ATOM 5259 O O . MET A 1 700 ? 6.72095 23.89096 -12.75576 1.000 48.42504 686 MET A O 1
ATOM 5264 N N . ALA A 1 701 ? 8.08620 23.04607 -11.17515 1.000 41.67675 687 ALA A N 1
ATOM 5265 C CA . ALA A 1 701 ? 8.16071 21.72886 -11.79361 1.000 43.22472 687 ALA A CA 1
ATOM 5266 C C . ALA A 1 701 ? 6.88838 20.91168 -11.61848 1.000 52.56517 687 ALA A C 1
ATOM 5267 O O . ALA A 1 701 ? 6.66806 19.96918 -12.38692 1.000 57.57678 687 ALA A O 1
ATOM 5269 N N . GLN A 1 702 ? 6.05249 21.23995 -10.62909 1.000 55.98162 688 GLN A N 1
ATOM 5270 C CA . GLN A 1 702 ? 4.81651 20.48853 -10.43744 1.000 57.09652 688 GLN A CA 1
ATOM 5271 C C . GLN A 1 702 ? 3.85914 20.68183 -11.60532 1.000 59.33633 688 GLN A C 1
ATOM 5272 O O . GLN A 1 702 ? 3.02634 19.80852 -11.87534 1.000 59.19647 688 GLN A O 1
ATOM 5278 N N . GLN A 1 703 ? 3.96170 21.81354 -12.30486 1.000 63.34471 689 GLN A N 1
ATOM 5279 C CA . GLN A 1 703 ? 3.10317 22.05494 -13.45792 1.000 68.11064 689 GLN A CA 1
ATOM 5280 C C . GLN A 1 703 ? 3.43664 21.11858 -14.61117 1.000 66.41134 689 GLN A C 1
ATOM 5281 O O . GLN A 1 703 ? 2.54197 20.72290 -15.36580 1.000 66.61618 689 GLN A O 1
ATOM 5287 N N . TYR A 1 704 ? 4.70828 20.75215 -14.76227 1.000 66.01317 690 TYR A N 1
ATOM 5288 C CA . TYR A 1 704 ? 5.15387 19.89248 -15.85088 1.000 65.90423 690 TYR A CA 1
ATOM 5289 C C . TYR A 1 704 ? 5.46301 18.47474 -15.38559 1.000 70.14173 690 TYR A C 1
ATOM 5290 O O . TYR A 1 704 ? 6.09487 17.71341 -16.12601 1.000 75.19953 690 TYR A O 1
ATOM 5299 N N . GLN A 1 705 ? 5.02590 18.09898 -14.18083 1.000 70.17460 691 GLN A N 1
ATOM 5300 C CA . GLN A 1 705 ? 5.36136 16.79321 -13.62222 1.000 65.83885 691 GLN A CA 1
ATOM 5301 C C . GLN A 1 705 ? 4.70563 15.64515 -14.38077 1.000 64.99588 691 GLN A C 1
ATOM 5302 O O . GLN A 1 705 ? 5.17465 14.50625 -14.28404 1.000 65.19209 691 GLN A O 1
ATOM 5308 N N . HIS A 1 706 ? 3.64747 15.91846 -15.14096 1.000 67.36644 692 HIS A N 1
ATOM 5309 C CA . HIS A 1 706 ? 2.89576 14.88575 -15.84140 1.000 74.37274 692 HIS A CA 1
ATOM 5310 C C . HIS A 1 706 ? 3.47256 14.53355 -17.20696 1.000 72.60416 692 HIS A C 1
ATOM 5311 O O . HIS A 1 706 ? 3.04130 13.54026 -17.80290 1.000 71.33518 692 HIS A O 1
ATOM 5318 N N . LEU A 1 707 ? 4.41985 15.32129 -17.72094 1.000 71.84134 693 LEU A N 1
ATOM 5319 C CA . LEU A 1 707 ? 4.98129 15.04473 -19.04053 1.000 65.80059 693 LEU A CA 1
ATOM 5320 C C . LEU A 1 707 ? 5.75881 13.73462 -19.04624 1.000 63.47514 693 LEU A C 1
ATOM 5321 O O . LEU A 1 707 ? 5.56112 12.88631 -19.92406 1.000 62.76241 693 LEU A O 1
ATOM 5326 N N . GLY A 1 708 ? 6.65092 13.55507 -18.07678 1.000 62.30849 694 GLY A N 1
ATOM 5327 C CA . GLY A 1 708 ? 7.43721 12.35009 -17.97382 1.000 63.62441 694 GLY A CA 1
ATOM 5328 C C . GLY A 1 708 ? 8.12363 12.23714 -16.62882 1.000 59.61644 694 GLY A C 1
ATOM 5329 O O . GLY A 1 708 ? 8.14540 13.18374 -15.83605 1.000 57.82609 694 GLY A O 1
ATOM 5330 N N . PRO A 1 709 ? 8.69926 11.06620 -16.34199 1.000 59.11743 695 PRO A N 1
ATOM 5331 C CA . PRO A 1 709 ? 9.40573 10.88758 -15.06285 1.000 60.66019 695 PRO A CA 1
ATOM 5332 C C . PRO A 1 709 ? 10.63797 11.76514 -14.92175 1.000 59.18467 695 PRO A C 1
ATOM 5333 O O . PRO A 1 709 ? 11.14161 11.91725 -13.80090 1.000 59.21825 695 PRO A O 1
ATOM 5337 N N . LEU A 1 710 ? 11.13682 12.34400 -16.01650 1.000 55.63574 696 LEU A N 1
ATOM 5338 C CA . LEU A 1 710 ? 12.28751 13.23623 -15.92893 1.000 51.40645 696 LEU A CA 1
ATOM 5339 C C . LEU A 1 710 ? 11.93615 14.53423 -15.21302 1.000 46.76644 696 LEU A C 1
ATOM 5340 O O . LEU A 1 710 ? 12.77794 15.09779 -14.50423 1.000 46.21414 696 LEU A O 1
ATOM 5345 N N . TYR A 1 711 ? 10.70743 15.02018 -15.38262 1.000 45.98002 697 TYR A N 1
ATOM 5346 C CA . TYR A 1 711 ? 10.25062 16.23247 -14.71550 1.000 49.10021 697 TYR A CA 1
ATOM 5347 C C . TYR A 1 711 ? 9.86877 15.99839 -13.26046 1.000 50.49613 697 TYR A C 1
ATOM 5348 O O . TYR A 1 711 ? 9.54919 16.96381 -12.55818 1.000 50.80150 697 TYR A O 1
ATOM 5357 N N . GLU A 1 712 ? 9.88604 14.75148 -12.79602 1.000 52.02647 698 GLU A N 1
ATOM 5358 C CA . GLU A 1 712 ? 9.61066 14.45000 -11.39756 1.000 58.00873 698 GLU A CA 1
ATOM 5359 C C . GLU A 1 712 ? 10.84308 14.77265 -10.56314 1.000 65.11373 698 GLU A C 1
ATOM 5360 O O . GLU A 1 712 ? 11.90641 14.17267 -10.75583 1.000 68.93456 698 GLU A O 1
ATOM 5366 N N . VAL A 1 713 ? 10.69984 15.71892 -9.64603 1.000 65.23633 699 VAL A N 1
ATOM 5367 C CA . VAL A 1 713 ? 11.83349 16.16196 -8.82743 1.000 59.80064 699 VAL A CA 1
ATOM 5368 C C . VAL A 1 713 ? 12.24625 15.03057 -7.89198 1.000 54.05501 699 VAL A C 1
ATOM 5369 O O . VAL A 1 713 ? 11.37552 14.41240 -7.25328 1.000 55.73183 699 VAL A O 1
ATOM 5373 N N . PRO A 1 714 ? 13.53681 14.71160 -7.78549 1.000 52.98727 700 PRO A N 1
ATOM 5374 C CA . PRO A 1 714 ? 13.95731 13.62935 -6.88838 1.000 61.96226 700 PRO A CA 1
ATOM 5375 C C . PRO A 1 714 ? 13.60447 13.93328 -5.43986 1.000 70.23526 700 PRO A C 1
ATOM 5376 O O . PRO A 1 714 ? 13.44664 15.08811 -5.03723 1.000 71.37818 700 PRO A O 1
ATOM 5380 N N . GLU A 1 715 ? 13.48461 12.86021 -4.65192 1.000 72.33393 701 GLU A N 1
ATOM 5381 C CA . GLU A 1 715 ? 13.03479 12.98772 -3.26825 1.000 75.80913 701 GLU A CA 1
ATOM 5382 C C . GLU A 1 715 ? 13.98773 13.83360 -2.43394 1.000 76.70957 701 GLU A C 1
ATOM 5383 O O . GLU A 1 715 ? 13.55875 14.48316 -1.47322 1.000 88.17058 701 GLU A O 1
ATOM 5389 N N . GLY A 1 716 ? 15.27738 13.83518 -2.77587 1.000 70.38697 702 GLY A N 1
ATOM 5390 C CA . GLY A 1 716 ? 16.22281 14.65928 -2.03971 1.000 64.14811 702 GLY A CA 1
ATOM 5391 C C . GLY A 1 716 ? 15.91831 16.13888 -2.16655 1.000 61.15377 702 GLY A C 1
ATOM 5392 O O . GLY A 1 716 ? 15.88937 16.86847 -1.17296 1.000 64.15573 702 GLY A O 1
ATOM 5393 N N . LEU A 1 717 ? 15.68620 16.60294 -3.39659 1.000 57.47496 703 LEU A N 1
ATOM 5394 C CA . LEU A 1 717 ? 15.26817 17.98659 -3.59108 1.000 55.78108 703 LEU A CA 1
ATOM 5395 C C . LEU A 1 717 ? 13.86399 18.21709 -3.04809 1.000 57.97833 703 LEU A C 1
ATOM 5396 O O . LEU A 1 717 ? 13.56657 19.30519 -2.54197 1.000 59.13471 703 LEU A O 1
ATOM 5401 N N . ARG A 1 718 ? 12.99525 17.20541 -3.13219 1.000 58.63301 704 ARG A N 1
ATOM 5402 C CA . ARG A 1 718 ? 11.64649 17.33939 -2.59171 1.000 60.02971 704 ARG A CA 1
ATOM 5403 C C . ARG A 1 718 ? 11.66836 17.53573 -1.08071 1.000 65.01597 704 ARG A C 1
ATOM 5404 O O . ARG A 1 718 ? 10.77827 18.19123 -0.52630 1.000 67.59269 704 ARG A O 1
ATOM 5412 N N . ASN A 1 719 ? 12.67781 16.98723 -0.40082 1.000 64.85891 705 ASN A N 1
ATOM 5413 C CA . ASN A 1 719 ? 12.84208 17.24229 1.02630 1.000 62.43079 705 ASN A CA 1
ATOM 5414 C C . ASN A 1 719 ? 13.37477 18.64596 1.28664 1.000 55.97862 705 ASN A C 1
ATOM 5415 O O . ASN A 1 719 ? 12.91726 19.32358 2.21369 1.000 57.06865 705 ASN A O 1
ATOM 5420 N N . LYS A 1 720 ? 14.34119 19.09750 0.48424 1.000 52.79083 706 LYS A N 1
ATOM 5421 C CA . LYS A 1 720 ? 14.90119 20.42880 0.68938 1.000 53.88326 706 LYS A CA 1
ATOM 5422 C C . LYS A 1 720 ? 13.90642 21.52000 0.32014 1.000 56.19551 706 LYS A C 1
ATOM 5423 O O . LYS A 1 720 ? 13.94088 22.61052 0.90179 1.000 54.11137 706 LYS A O 1
ATOM 5429 N N . ALA A 1 721 ? 13.01578 21.24838 -0.63636 1.000 60.72239 707 ALA A N 1
ATOM 5430 C CA . ALA A 1 721 ? 11.99652 22.22331 -1.00575 1.000 67.60335 707 ALA A CA 1
ATOM 5431 C C . ALA A 1 721 ? 10.97738 22.44235 0.10352 1.000 74.51766 707 ALA A C 1
ATOM 5432 O O . ALA A 1 721 ? 10.23635 23.42948 0.06272 1.000 72.92697 707 ALA A O 1
ATOM 5434 N N . ARG A 1 722 ? 10.92571 21.54636 1.09172 1.000 79.50259 708 ARG A N 1
ATOM 5435 C CA . ARG A 1 722 ? 9.99646 21.72076 2.20184 1.000 77.97588 708 ARG A CA 1
ATOM 5436 C C . ARG A 1 722 ? 10.34883 22.94558 3.03756 1.000 77.82704 708 ARG A C 1
ATOM 5437 O O . ARG A 1 722 ? 9.45327 23.61216 3.56969 1.000 81.20882 708 ARG A O 1
ATOM 5445 N N . HIS A 1 723 ? 11.63944 23.26260 3.15839 1.000 75.15915 709 HIS A N 1
ATOM 5446 C CA . HIS A 1 723 ? 12.09631 24.43530 3.89749 1.000 73.06633 709 HIS A CA 1
ATOM 5447 C C . HIS A 1 723 ? 12.87399 25.41339 3.02550 1.000 68.52689 709 HIS A C 1
ATOM 5448 O O . HIS A 1 723 ? 13.53829 26.30824 3.56313 1.000 67.36389 709 HIS A O 1
ATOM 5455 N N . ASN A 1 724 ? 12.80823 25.26703 1.69891 1.000 65.66383 710 ASN A N 1
ATOM 5456 C CA . ASN A 1 724 ? 13.53776 26.12784 0.76316 1.000 61.04889 710 ASN A CA 1
ATOM 5457 C C . ASN A 1 724 ? 15.03734 26.11085 1.05548 1.000 59.09324 710 ASN A C 1
ATOM 5458 O O . ASN A 1 724 ? 15.70331 27.14820 1.05623 1.000 55.70236 710 ASN A O 1
ATOM 5463 N N . GLU A 1 725 ? 15.57027 24.92113 1.30469 1.000 62.97451 711 GLU A N 1
ATOM 5464 C CA . GLU A 1 725 ? 16.97572 24.77909 1.66655 1.000 61.74268 711 GLU A CA 1
ATOM 5465 C C . GLU A 1 725 ? 17.85123 24.87380 0.42169 1.000 58.52818 711 GLU A C 1
ATOM 5466 O O . GLU A 1 725 ? 17.59496 24.17438 -0.56335 1.000 65.58719 711 GLU A O 1
ATOM 5472 N N . PRO A 1 726 ? 18.87748 25.71413 0.42621 1.000 49.88586 712 PRO A N 1
ATOM 5473 C CA . PRO A 1 726 ? 19.76491 25.83312 -0.73297 1.000 50.43900 712 PRO A CA 1
ATOM 5474 C C . PRO A 1 726 ? 20.80912 24.72091 -0.73481 1.000 52.15320 712 PRO A C 1
ATOM 5475 O O . PRO A 1 726 ? 20.86186 23.87636 0.15685 1.000 52.97507 712 PRO A O 1
ATOM 5479 N N . TYR A 1 727 ? 21.65267 24.73762 -1.76886 1.000 50.54574 713 TYR A N 1
ATOM 5480 C CA . TYR A 1 727 ? 22.75123 23.79055 -1.88585 1.000 48.41757 713 TYR A CA 1
ATOM 5481 C C . TYR A 1 727 ? 24.11315 24.39581 -1.58430 1.000 55.14592 713 TYR A C 1
ATOM 5482 O O . TYR A 1 727 ? 25.06248 23.64420 -1.34284 1.000 59.36154 713 TYR A O 1
ATOM 5491 N N . TYR A 1 728 ? 24.23417 25.72266 -1.59333 1.000 59.84435 714 TYR A N 1
ATOM 5492 C CA . TYR A 1 728 ? 25.47325 26.37940 -1.20993 1.000 70.61325 714 TYR A CA 1
ATOM 5493 C C . TYR A 1 728 ? 25.32384 26.93896 0.19445 1.000 84.65246 714 TYR A C 1
ATOM 5494 O O . TYR A 1 728 ? 24.56930 27.90506 0.38666 1.000 84.75091 714 TYR A O 1
ATOM 5503 N N . PRO A 1 729 ? 25.99975 26.38374 1.19488 1.000 94.57819 715 PRO A N 1
ATOM 5504 C CA . PRO A 1 729 ? 25.93244 26.95424 2.54169 1.000 95.03092 715 PRO A CA 1
ATOM 5505 C C . PRO A 1 729 ? 26.60487 28.31342 2.57644 1.000 93.97427 715 PRO A C 1
ATOM 5506 O O . PRO A 1 729 ? 27.60759 28.53242 1.88272 1.000 93.94564 715 PRO A O 1
ATOM 5510 N N . PRO A 1 730 ? 26.06685 29.26408 3.34111 1.000 94.40565 716 PRO A N 1
ATOM 5511 C CA . PRO A 1 730 ? 26.76113 30.54903 3.53057 1.000 97.14044 716 PRO A CA 1
ATOM 5512 C C . PRO A 1 730 ? 28.04735 30.34445 4.31928 1.000 105.42777 716 PRO A C 1
ATOM 5513 O O . PRO A 1 730 ? 28.01830 29.96498 5.49138 1.000 105.81303 716 PRO A O 1
ATOM 5517 N N . VAL A 1 731 ? 29.17761 30.60592 3.67057 1.000 109.72344 717 VAL A N 1
ATOM 5518 C CA . VAL A 1 731 ? 30.48874 30.29264 4.21740 1.000 114.97755 717 VAL A CA 1
ATOM 5519 C C . VAL A 1 731 ? 31.13500 31.56396 4.75414 1.000 122.69680 717 VAL A C 1
ATOM 5520 O O . VAL A 1 731 ? 30.77598 32.68461 4.38395 1.000 120.04437 717 VAL A O 1
ATOM 5524 N N . GLU A 1 732 ? 32.09184 31.38216 5.65867 1.000 130.54751 718 GLU A N 1
ATOM 5525 C CA . GLU A 1 732 ? 32.99755 32.44100 6.07686 1.000 136.69044 718 GLU A CA 1
ATOM 5526 C C . GLU A 1 732 ? 34.11618 32.57333 5.05128 1.000 139.74652 718 GLU A C 1
ATOM 5527 O O . GLU A 1 732 ? 34.26551 31.72281 4.17394 1.000 139.54565 718 GLU A O 1
ATOM 5533 N N . PRO A 1 733 ? 34.92495 33.64889 5.12077 1.000 140.67237 719 PRO A N 1
ATOM 5534 C CA . PRO A 1 733 ? 36.10989 33.71997 4.25785 1.000 136.97533 719 PRO A CA 1
ATOM 5535 C C . PRO A 1 733 ? 37.15440 32.66303 4.60387 1.000 134.05755 719 PRO A C 1
ATOM 5536 O O . PRO A 1 733 ? 37.36858 31.75024 3.80648 1.000 131.04657 719 PRO A O 1
#

Sequence (719 aa):
MLYKGDTLYLDWLEDGIAELVFDAPGSVNKLDTATVASLGEAIGVLEQQSDLKGLLLRSNKAAFIVGADITEFLSLFLVPEEQLSQWLHFANSVFNRLEDLPVPTIAAVNGYALGGGCECVLATDYRLATPDLRIGLPETKLGIMPGFGGSVRMPRMLGADSALEIIAAGKDVGADQQALKIGLVDGVVKAEKLVEGAKAVLRQAINGDLDWKAKRQPKLEPLKLSKIEATMSFTIAKGMVAQTAGKHYPAPITAVKTIEAAARFGREEALNLENKSFVPLAHTNEARALVGIFLNDQYVKGKAKKLTKDVETPKQAAVLGAGIMGGGIAYQSAWKGVPVVMKDINDKSLTLGMTEAAKLLNKQLERGKIDGLKLAGVISTIHPTLDYAGFDRVDIVVEAVVENPKVKKAVLAETEQKVRQDTVLASNTSTIPISELANALERPENFCGMHFFNPVHRMPLVEIIRGEKSSDETIAKVVAWASKMGKTPIVVNDCPGFFVNRVLFPYFAGFSQLLRDGADFRKIDKVMEKQFGWPMGPAYLLDVVGIDTAHHAQAVMAAGFPQRMQKDYRDAIDALFDANRFGQKNGLGFWRYKEDSKGKPKKEEDAAVEDLLAEVSQPKRDFSEEEIIARMMIPMVNEVVRCLEEGIIATPAEADMALVYGLGFPPFHGGAFRWLDTLGSAKYLDMAQQYQHLGPLYEVPEGLRNKARHNEPYYPPVEP

Nearest PDB structures (foldseek):
  6tnm-assembly1_A  TM=1.001E+00  e=0.000E+00  Escherichia coli K-12
  8oqu-assembly1_A  TM=9.054E-01  e=5.759E-52  Mycobacterium tuberculosis H37Rv
  8opw-assembly1_A  TM=8.914E-01  e=2.898E-51  Mycobacterium tuberculosis H37Rv
  8bnu-assembly1_C  TM=8.875E-01  e=1.258E-49  Escherichia coli K-12
  6iun-assembly2_A  TM=8.745E-01  e=1.605E-48  Cupriavidus necator H16

GO terms:
  GO:0003857 (3S)-3-hydroxyacyl-CoA dehydrogenase (NAD+) activity (F, IDA)
  GO:0008692 3-hydroxybutyryl-CoA epimerase activity (F, IDA)
  GO:0004165 delta(3)-delta(2)-enoyl-CoA isomerase activity (F, IDA)
  GO:0004300 enoyl-CoA hydratase activity (F, IDA)
  GO:0036125 fatty acid beta-oxidation multienzyme complex (C, IDA)
  GO:0006635 fatty acid beta-oxidation (P, IDA)
  GO:0003857 (3S)-3-hydroxyacyl-CoA dehydrogenase (NAD+) activity (F, IMP)
  GO:0008692 3-hydroxybutyryl-CoA epimerase activity (F, IMP)
  GO:0004300 enoyl-CoA hydratase activity (F, IMP)

Secondary structure (DSSP, 8-state):
--EE-SSEEEEEETTTEEEEEE--SSSS-B--HHHHHHHHHHHHHHTT-TT--EEEEEESSSSSB-BS-GGGHHHHTTS-HHHHHHHHHHHHHHHHHHHT-SS-EEEEE-SEEETHHHHHHHHSSEEEE-TT-EEE---GGGT----SSHHHHHHHHH-HHHHHHHHHHT-EEEHHHHHHHTS-SEE--HHHHHHHHHHHHHHHHTTSS-HHHHHGGGGS-----HHHHHHHHHHHHHHHHTTTS-S-HHHHHHHHHHHHTTT--HHHHHHHHHHHHHHHHHSHHHHHHHHHHHHHHHHHHHHHHHTTTSPPPSSEEEE--SHHHHHHHHHHHTTT--EEEE-SSHHHHHHHHHHHHHHHHHHHHSSPPPHHHHHHHHTTEEEESS-TTGGG-SEEEE---S-HHHHHHHHHHHHHTS-SS-EEEE--SSS-HHHHGGG-S-GGGEEEEE--SSTTT--EEEEEE-SS--HHHHHHHHHHHHHTT-EEEEEE--TTTTHHHHHHHHHHHHHHHHHTT--HHHHHHHHHHTS--SS-HHHHHHHH-HHHHHHHHHHHHHH-TTTS--SS--HHHHHHHTT--BTTTTBSSSEEE--SSS-PEEE--SHHHHHHHHHSPSP----HHHHHHHHHHHHHHHHHHHHHTTSSS-HHHHHHHHHHHS---GGG--HHHHHHHS-HHHHHHHHHTTTTT-GGGSPPHHHHHHTTTT--SS-----

InterPro domains:
  IPR001753 Enoyl-CoA hydratase/isomerase-like domain [PF00378] (14-205)
  IPR006108 3-hydroxyacyl-CoA dehydrogenase, C-terminal [PF00725] (496-592)
  IPR006108 3-hydroxyacyl-CoA dehydrogenase, C-terminal [PF00725] (627-691)
  IPR006176 3-hydroxyacyl-CoA dehydrogenase, NAD binding [PF02737] (316-494)
  IPR006180 3-hydroxyacyl-CoA dehydrogenase, conserved site [PS00067] (493-517)
  IPR008927 6-phosphogluconate dehydrogenase-like, C-terminal domain superfamily [SSF48179] (495-639)
  IPR008927 6-phosphogluconate dehydrogenase-like, C-terminal domain superfamily [SSF48179] (622-714)
  IPR012799 Fatty oxidation complex, alpha subunit FadB [MF_01621] (1-715)
  IPR012799 Fatty oxidation complex, alpha subunit FadB [TIGR02437] (1-714)
  IPR018376 Enoyl-CoA hydratase/isomerase, conserved site [PS00166] (106-126)
  IPR029045 ClpP/crotonase-like domain superfamily [SSF52096] (3-303)
  IPR036291 NAD(P)-binding domain superfamily [SSF51735] (314-495)
  IPR050136 Fatty acid oxidation complex subunit alpha [PTHR43612] (4-714)

Solvent-accessible surface area: 30199 Å² total; per-residue (Å²): 146,44,40,149,14,134,22,2,36,0,19,87,58,117,93,23,1,0,10,0,0,2,52,10,116,46,92,63,4,60,4,26,50,66,3,5,61,14,0,12,113,0,0,19,34,5,87,136,64,120,109,26,86,0,0,1,0,46,11,67,43,95,13,0,0,46,3,20,18,28,50,24,18,49,46,30,17,137,58,91,86,128,106,3,36,83,74,1,105,122,3,4,32,13,0,24,92,0,0,73,4,117,2,6,0,1,0,0,0,18,4,110,0,30,8,1,0,0,3,0,0,0,0,0,1,13,4,16,0,1,78,82,3,97,1,0,0,26,16,6,127,30,2,4,0,0,5,13,0,0,4,0,0,0,0,17,39,16,40,4,93,30,0,5,81,4,1,10,57,0,87,45,12,15,10,127,74,0,84,152,42,26,0,4,56,15,52,45,100,44,121,127,12,59,76,18,0,9,46,23,2,85,81,3,58,125,62,102,54,91,42,123,56,71,16,71,30,2,42,70,60,15,161,50,50,166,113,93,25,73,118,11,3,70,101,6,68,37,88,14,68,145,76,82,40,69,63,50,42,1,6,51,30,0,1,111,8,3,57,56,4,18,190,89,29,41,151,54,0,13,74,22,1,11,109,11,17,5,65,6,1,52,31,67,38,0,70,1,13,0,0,21,74,40,12,26,107,102,5,99,27,61,8,140,139,69,29,142,127,34,150,50,8,146,29,0,0,0,9,11,0,27,96,53,0,0,3,0,0,13,19,0,7,74,81,60,5,17,0,6,0,23,26,152,44,80,148,25,2,82,89,0,46,63,31,0,38,118,22,0,68,142,46,64,121,218,69,146,31,63,37,143,142,29,42,54,13,45,72,35,4,92,66,15,80,92,49,53,37,2,90,165,0,44,0,2,0,0,13,46,84,53,54,32,148,60,0,55,65,38,2,32,84,0,1,103,98,11,74,123,96,3,0,7,1,0,10,0,29,7,6,24,0,18,68,0,11,131,31,15,119,40,22,61,29,1,0,0,0,6,3,16,105,45,6,83,141,36,37,0,0,1,0,0,84,6,161,121,12,42,122,107,2,6,5,40,0,2,11,0,0,48,91,3,54,10,15,6,6,15,2,56,33,14,27,0,0,0,1,34,0,0,18,25,0,2,20,23,0,0,6,20,0,4,50,25,1,9,32,9,102,58,0,7,111,0,0,55,112,77,5,18,15,90,50,0,0,0,43,39,0,0,62,59,1,0,33,51,12,47,82,25,21,49,34,2,4,88,32,15,86,123,21,7,107,55,136,47,114,6,1,8,16,1,0,60,82,49,105,14,43,0,49,123,72,15,64,0,1,18,52,17,112,134,56,122,183,34,147,54,108,84,43,114,27,90,63,7,101,102,37,15,69,144,20,29,109,117,139,128,126,3,51,63,139,49,2,41,7,7,0,0,0,1,0,0,1,3,0,0,42,0,32,87,98,33,12,1,57,48,21,14,4,0,1,1,0,0,12,48,8,28,15,1,2,51,17,38,3,0,0,0,13,26,0,38,52,37,22,3,29,120,0,29,95,51,0,118,120,30,59,145,39,11,63,20,1,77,6,7,123,27,0,82,107,44,9,189,118,73,73,68,23,38,98,121,117,134,102